Protein 8DTX (pdb70)

CATH classification: 2.60.40.10 (+1 more: 2.60.40.10)

Secondary structure (DSSP, 8-state):
--EEEE---EEE-TT--EEEEEEEESS-GGGS-EEEEEE-TT---EEEEEE-TTSS-EEE-TTTTTTEEEEEETTTTEEEEEE-S--GGG-EEEEEEEEPTTSSEEEE---EEEEE-----BPPEEEEE---GGGEETTEEEEEEEEEEEBSS--EEEEGGGTB-TTEEEPPPEE-TTS-EEEEEEEEEEGGGTTT---EEEEEEGGGTEEEEEE-PPP--/---EEEE-SEEEE-TTS-EEEEEEESSPPGGG-EEEEEE-TTS--EEEEETTTEEPTT--TTEEEEEETTEEEEEESS--GGG-SEEEEEEEEETTEEEEE---EEEEE----BPPEEEEEPPPHHHHHTTEEEEEEEEEEEBSS--EEEEEETTEEP-SSEEEEEPPPPTTT--EEEEEEEEEEHHHHHT--EEEEEEE-TTSSS-EEEEEETT-/---HHHHHHHHHHH-/--EEEE---EEE-TT--EEEEEEEESS-GGGS-EEEEEE-TT---EEEEEE-SSSS-EEE-TTTTTTEEEEEETTTTEEEEEE-S--GGG-EEEEEEEEPTTSSEEEE---EEEEE-----BPPEEEEE---GGGB-SSEEEEEEEEEEEBSS--EEEEGGGTB-TTEEEPPPEE-TTS-EEEEEEEEEEGGGTTT---EEEEEEGGGTEEEEEE------/---HHHHHHHHHHH-/---EEEE-SEEEE-TTS-EEEEEEESS--GGG-EEEEEE-TTS--EEEEETTTEEPTT--TTEEEEEETTEEEEEESS--GGG-SEEEEEEEEETTEEEEE---EEEEE----BPPEEEEEPPPHHHHTTTEEEEEEEEEEEBSS--EEEEEETTEE--SSEEEEEPPPPTTT--EEEEEEEEEEHHHHTT--EEEEEEE-TTSSS-EEEEEETT-

B-factor: mean 26.6, std 9.81, range [10.58, 85.06]

Radius of gyration: 33.24 Å; Cα contacts (8 Å, |Δi|>4): 2288; chains: 6; bounding box: 62×85×95 Å

Sequence (904 aa):
QEQLVQSGAEVKKPGASVKVSCKSSGFTFSYFYLHWVRQAPGQGLEWMGIINPRGDGTRYAQKFQGRVTMTRDASTGTLYMELRSLRSEDTAVYYCARGADHGAFDIWGQGTMVTVSSASTKGPSVFPLAPSSKSTSGGTAALGCLVKDYFPEPVTVSWNSGALTSGVHTFPAVLQSSGLYSLSSVVTVPSSSLGTQTYICNVNHKPSNTKVDKKVEPKSCEIVLTQSPGTLSLSPGERATLSCRASQSVRRNYFAWYQQKRGQAPRLLIYDASTRATGIPDRFSGSGSGTDFTLTISRLEPEDFAVYYCQQYDSSPPMYIFGQGTKLEIKRTVAAPSVFIFPPSDEQLKSGTASVVCLLNNFYPREAKVQWKVDNALQSGNSQESVTEQDSKDSTYSLSSTLTLSKADYEKHKVYACEVTHQGLSSPVTKSFNRGELDSFKEELDKYFKNHQEQLVQSGAEVKKPGASVKVSCKSSGFTFSYFYLHWVRQAPGQGLEWMGIINPRGDGTRYAQKFQGRVTMTRDASTGTLYMELRSLRSEDTAVYYCARGADHGAFDIWGQGTMVTVSSASTKGPSVFPLAPSSKSTSGGTAALGCLVKDYFPEPVTVSWNSGALTSGVHTFPAVLQSSGLYSLSSVVTVPSSSLGTQTYICNVNHKPSNTKVDKKVEPKSCEIVLTQSPGTLSLSPGERATLSCRASQSVRRNYFAWYQQKRGQAPRLLIYDASTRATGIPDRFSGSGSGTDFTLTISRLEPEDFAVYYCQQYDSSPPMYIFGQGTKLEIKRTVAAPSVFIFPPSDEQLKSGTASVVCLLNNFYPREAKVQWKVDNALQSGNSQESVTEQDSKDSTYSLSSTLTLSKADYEKHKVYACEVTHQGLSSPVTKSFNRGELDSFKEELDKYFKNH

Nearest PDB structures (foldseek):
  8dtx-assembly2_B  TM=1.005E+00  e=3.114E-43  Homo sapiens
  8dtt-assembly2_F  TM=9.934E-01  e=3.328E-39  Homo sapiens
  8dtr-assembly2_F  TM=9.707E-01  e=1.562E-38  Homo sapiens
  7bnv-assembly1_L  TM=9.683E-01  e=1.227E-37  Homo sapiens
  3so3-assembly1_B  TM=8.366E-01  e=3.949E-38  Homo sapiens

Solvent-accessible surface area: 40259 Å² total; per-residue (Å²): 185,78,94,8,83,11,34,53,82,24,70,34,99,67,59,35,28,2,69,0,26,0,75,11,55,40,35,94,18,56,96,31,9,0,1,0,0,14,26,28,88,79,111,24,12,62,7,0,0,0,0,13,29,190,26,101,12,50,40,30,12,136,126,0,95,75,47,5,51,4,57,29,42,78,65,3,11,6,0,23,0,50,0,76,55,1,130,66,117,1,20,1,43,1,11,0,0,11,5,13,61,37,2,0,0,45,33,26,0,104,12,2,63,0,5,3,21,93,20,78,81,80,19,11,47,10,24,17,4,16,1,13,96,88,0,41,53,90,44,54,0,0,0,0,0,5,0,15,36,0,4,7,59,86,18,88,26,43,1,34,104,39,92,38,103,92,33,39,20,58,2,63,24,39,98,25,132,78,19,27,22,16,17,5,0,1,0,33,5,81,33,109,30,26,78,128,92,59,10,50,0,29,3,45,0,150,57,33,137,32,170,42,103,54,98,2,99,54,85,125,130,146,17,84,8,75,7,56,50,45,83,31,42,34,33,71,30,77,151,0,72,0,46,2,142,3,76,108,78,7,100,106,41,10,0,0,0,0,4,15,65,166,84,98,27,5,90,7,0,0,46,51,0,69,57,94,14,138,75,17,45,116,52,2,51,10,65,33,75,27,45,61,3,39,0,21,0,41,148,0,64,89,94,2,30,10,25,0,9,0,0,14,0,32,0,65,77,0,36,4,24,22,2,102,8,0,75,4,15,37,108,73,102,83,21,43,9,51,8,4,0,1,33,14,16,105,75,2,21,159,79,36,40,0,2,0,0,0,0,0,7,56,0,6,19,103,116,32,107,23,63,6,57,6,65,129,54,106,44,103,87,39,50,78,83,14,25,14,70,36,40,123,195,54,16,5,13,0,6,5,2,25,0,58,23,53,81,72,62,5,77,138,53,106,55,0,11,0,36,0,48,7,122,32,35,127,72,71,44,76,62,35,18,59,59,82,161,194,87,38,3,44,88,18,5,54,145,33,34,178,97,157,178,82,73,6,77,10,36,52,82,43,72,62,100,64,61,36,49,2,117,0,30,0,109,13,54,56,34,92,15,62,101,31,12,0,1,0,0,16,24,30,88,76,107,26,14,58,8,0,0,0,0,14,26,210,27,115,13,52,45,32,15,136,136,0,90,73,59,6,52,4,67,32,50,80,107,63,9,9,0,52,0,53,0,77,63,2,162,65,123,2,21,0,42,0,10,0,0,12,4,18,64,38,2,0,0,43,33,28,0,102,13,2,60,0,7,4,18,93,18,76,82,81,18,11,46,5,17,30,4,14,0,15,67,83,0,47,46,88,51,50,0,0,0,0,0,5,0,16,35,0,3,8,70,85,20,80,24,37,1,31,87,40,92,32,103,92,33,38,22,57,3,62,24,37,97,26,132,80,20,30,17,16,15,5,0,0,0,27,8,82,30,102,20,32,80,125,87,55,11,6,0,27,4,40,0,149,56,35,66,37,70,34,36,52,62,3,110,51,104,121,96,159,20,90,7,79,5,57,54,48,76,27,40,33,32,70,45,78,153,0,69,0,42,2,140,3,78,111,74,7,97,105,38,12,0,0,0,0,2,18,60,178,84,95,26,5,84,10,0,0,43,53,0,69,54,91,12,136,82,18,44,121,56,0,50,11,66,32,74,29,41,66,2,37,0,17,0,31,156,1,69,83,95,2,30,12,45,0,10,0,0,8,0,35,1,71,62,0,42,4,30,22,2,101,8,0,54,3,11,41,114,80,107,85,20,44,9,49,7,3,1,2,35,13,18,107,79,2,31,145,86,30,40,0,2,0,0,0,0,0,8,55,0,7,18,118,107,30,107,21,54,6,55,5,62,131,55,101,43,104,88,42,50,76,86,12,26,14,77,34,40,123,190,50,15,3,1,0,6,6,2,26,0,57,21,55,72,56,63,5,85,138,71,122,54,0,12,0,36,0,44,6,110,31,35,128,70,73,41,75,59,35,15,48,87,83,164,183,57,46,5,46,77,22,6,55,105,33,29,170,107,149

Foldseek 3Di:
DWAKAKDAAAEAEAQAKDKIKIATDDDQLLQWKKFKWWAAVPGDIGTAWIAHSVFPDIDGDPVQPPFWDWGADNVRRMIMIMGGRDDQRPQTWMKMFTQDPVGDTDYIYPTYGYGYHNDDFDFWDKDKQAWDVVQDDPQKGKIWIKTDFGDDDDKDKDKPVNPDDPQKDWDDWDQDPVRGIITMIMGMDGPVCLVPDWIWMWMADPVVRDIDIDTHHHDHD/DKAKAKPDQEAEEAFFAKDKIKIFIPWFFPQLQKWKWWDAPPGDIDTADGSQFHGDPPHDPLWGKDDGTGMIMIMRHGHDLVRQTKMKMWGFDVVPTDIYIYPIYGYAYDDDFDFWDKDKDWADPVVLVVFKTKIKIKTPFGPDPDKDKWKAFQNHTDDDQKDKDKDQQDPPRRGIMMMIIGMDTSVVVVVTFKIKIWMDDPPDPHIDIDIGTPPD/DDDPVNVVVVVVVVD/DWAKAKDAAEEAEAQAKDKIKIAIDDDQLLQWKKFKWWAAVVGDIGTAKIAHSVFPDIDGDPVQPPFKDWGADNVRSMIMIMGGRDDQRVFTWMKMFTADPVGDTDYIYPTYTYGYHNDDFDFWDKDKQAWEPVQDDPQKGKIKIKTDFGDDDDKDKDKPVNPDDPQKDKDDWDQDPVRGIITMIMGMDGPVCLVPDWIWMWMADPVVRDIDIDTHHHDPD/DKAKAKPDQEAAEAFFAKDKIKIFIPWWAPQLQKWKWWDAPPGDIDTADGSQFHGDPPHDPQWTKDDGIGMIMIMRHGHDPVRQTKMKMWGFDVVPTDIYIYPIYGYAYDDPFDFWDKDKDWADPVVLVVFKTKIKIKTPFGPDPDKDKWKAFLHRTDDDFKDKDKDQQDPPRRGIMMMIIGMDTSVVVVVTFKIKMWMDDPPDPHIDIDIGTPPD/DDDPVNVVVVVVVPD

Structure (mmCIF, N/CA/C/O backbone):
data_8DTX
#
_entry.id   8DTX
#
_cell.length_a   42.086
_cell.length_b   76.916
_cell.length_c   154.379
_cell.angle_alpha   90.000
_cell.angle_beta   93.780
_cell.angle_gamma   90.000
#
_symmetry.space_group_name_H-M   'P 1 21 1'
#
loop_
_entity.id
_entity.type
_entity.pdbx_description
1 polymer 'COV89-22 heavy chain'
2 polymer 'COV89-22 light chain'
3 polymer "Spike protein S2' stem helix peptide"
4 water water
#
loop_
_atom_site.group_PDB
_atom_site.id
_atom_site.type_symbol
_atom_site.label_atom_id
_atom_site.label_alt_id
_atom_site.label_comp_id
_atom_site.label_asym_id
_atom_site.label_entity_id
_atom_site.label_seq_id
_atom_site.pdbx_PDB_ins_code
_atom_site.Cartn_x
_atom_site.Cartn_y
_atom_site.Cartn_z
_atom_site.occupancy
_atom_site.B_iso_or_equiv
_atom_site.auth_seq_id
_atom_site.auth_comp_id
_atom_site.auth_asym_id
_atom_site.auth_atom_id
_atom_site.pdbx_PDB_model_num
ATOM 1 N N . GLN A 1 1 ? -1.004 2.877 -22.902 1.00 42.74 1 GLN H N 1
ATOM 2 C CA . GLN A 1 1 ? -1.817 2.117 -23.838 1.00 42.30 1 GLN H CA 1
ATOM 3 C C . GLN A 1 1 ? -3.243 1.930 -23.302 1.00 30.97 1 GLN H C 1
ATOM 4 O O . GLN A 1 1 ? -4.155 1.630 -24.068 1.00 35.00 1 GLN H O 1
ATOM 10 N N . GLU A 1 2 ? -3.441 2.115 -21.995 1.00 25.75 2 GLU H N 1
ATOM 11 C CA . GLU A 1 2 ? -4.792 2.148 -21.439 1.00 23.17 2 GLU H CA 1
ATOM 12 C C . GLU A 1 2 ? -5.389 3.525 -21.716 1.00 19.57 2 GLU H C 1
ATOM 13 O O . GLU A 1 2 ? -4.882 4.534 -21.217 1.00 23.42 2 GLU H O 1
ATOM 19 N N . GLN A 1 3 ? -6.453 3.572 -22.517 1.00 20.74 3 GLN H N 1
ATOM 20 C CA . GLN A 1 3 ? -6.954 4.829 -23.060 1.00 22.31 3 GLN H CA 1
ATOM 21 C C . GLN A 1 3 ? -8.473 4.850 -23.088 1.00 18.50 3 GLN H C 1
ATOM 22 O O . GLN A 1 3 ? -9.123 3.811 -23.225 1.00 19.82 3 GLN H O 1
ATOM 28 N N . LEU A 1 4 ? -9.018 6.068 -23.035 1.00 16.14 4 LEU H N 1
ATOM 29 C CA . LEU A 1 4 ? -10.410 6.361 -23.337 1.00 17.20 4 LEU H CA 1
ATOM 30 C C . LEU A 1 4 ? -10.430 7.500 -24.348 1.00 14.40 4 LEU H C 1
ATOM 31 O O . LEU A 1 4 ? -9.822 8.548 -24.112 1.00 17.24 4 LEU H O 1
ATOM 36 N N . VAL A 1 5 ? -11.112 7.302 -25.473 1.00 15.78 5 VAL H N 1
ATOM 37 C CA . VAL A 1 5 ? -11.168 8.307 -26.525 1.00 17.60 5 VAL H CA 1
ATOM 38 C C . VAL A 1 5 ? -12.624 8.664 -26.782 1.00 18.79 5 VAL H C 1
ATOM 39 O O . VAL A 1 5 ? -13.438 7.782 -27.083 1.00 18.88 5 VAL H O 1
ATOM 43 N N . GLN A 1 6 ? -12.940 9.955 -26.690 1.00 14.69 6 GLN H N 1
ATOM 44 C CA . GLN A 1 6 ? -14.306 10.453 -26.770 1.00 16.92 6 GLN H CA 1
ATOM 45 C C . GLN A 1 6 ? -14.622 11.034 -28.152 1.00 20.33 6 GLN H C 1
ATOM 46 O O . GLN A 1 6 ? -13.728 11.386 -28.934 1.00 18.58 6 GLN H O 1
ATOM 52 N N . SER A 1 7 ? -15.923 11.150 -28.435 1.00 16.14 7 SER H N 1
ATOM 53 C CA . SER A 1 7 ? -16.389 11.733 -29.688 1.00 19.08 7 SER H CA 1
ATOM 54 C C . SER A 1 7 ? -16.148 13.242 -29.700 1.00 18.75 7 SER H C 1
ATOM 55 O O . SER A 1 7 ? -15.788 13.852 -28.690 1.00 17.48 7 SER H O 1
ATOM 58 N N . GLY A 1 8 ? -16.394 13.853 -30.864 1.00 20.44 8 GLY H N 1
ATOM 59 C CA . GLY A 1 8 ? -16.018 15.232 -31.103 1.00 20.46 8 GLY H CA 1
ATOM 60 C C . GLY A 1 8 ? -16.990 16.256 -30.545 1.00 16.22 8 GLY H C 1
ATOM 61 O O . GLY A 1 8 ? -18.049 15.939 -30.000 1.00 16.31 8 GLY H O 1
ATOM 62 N N . ALA A 1 9 ? -16.618 17.526 -30.723 1.00 16.33 9 ALA H N 1
ATOM 63 C CA . ALA A 1 9 ? -17.355 18.619 -30.104 1.00 15.36 9 ALA H CA 1
ATOM 64 C C . ALA A 1 9 ? -18.782 18.699 -30.643 1.00 19.36 9 ALA H C 1
ATOM 65 O O . ALA A 1 9 ? -19.059 18.369 -31.802 1.00 17.70 9 ALA H O 1
ATOM 67 N N . GLU A 1 10 ? -19.696 19.126 -29.772 1.00 14.97 10 GLU H N 1
ATOM 68 C CA . GLU A 1 10 ? -21.125 19.168 -30.052 1.00 17.41 10 GLU H CA 1
ATOM 69 C C . GLU A 1 10 ? -21.660 20.580 -29.853 1.00 17.82 10 GLU H C 1
ATOM 70 O O . GLU A 1 10 ? -21.258 21.283 -28.920 1.00 17.67 10 GLU H O 1
ATOM 76 N N . VAL A 1 11 ? -22.571 20.996 -30.728 1.00 16.12 11 VAL H N 1
ATOM 77 C CA . VAL A 1 11 ? -23.281 22.261 -30.572 1.00 15.49 11 VAL H CA 1
ATOM 78 C C . VAL A 1 11 ? -24.768 21.977 -30.698 1.00 17.20 11 VAL H C 1
ATOM 79 O O . VAL A 1 11 ? -25.213 21.419 -31.710 1.00 20.51 11 VAL H O 1
ATOM 83 N N . LYS A 1 12 ? -25.533 22.360 -29.677 1.00 17.13 12 LYS H N 1
ATOM 84 C CA . LYS A 1 12 ? -26.935 21.987 -29.566 1.00 21.55 12 LYS H CA 1
ATOM 85 C C . LYS A 1 12 ? -27.796 23.190 -29.224 1.00 18.73 12 LYS H C 1
ATOM 86 O O . LYS A 1 12 ? -27.337 24.150 -28.604 1.00 21.35 12 LYS H O 1
ATOM 92 N N . LYS A 1 13 ? -29.090 23.123 -29.652 1.00 24.19 13 LYS H N 1
ATOM 93 C CA . LYS A 1 13 ? -30.051 24.137 -29.253 1.00 25.12 13 LYS H CA 1
ATOM 94 C C . LYS A 1 13 ? -30.692 23.759 -27.919 1.00 23.29 13 LYS H C 1
ATOM 95 O O . LYS A 1 13 ? -30.751 22.575 -27.566 1.00 21.47 13 LYS H O 1
ATOM 101 N N . PRO A 1 14 ? -31.160 24.738 -27.144 1.00 23.44 14 PRO H N 1
ATOM 102 C CA . PRO A 1 14 ? -31.869 24.413 -25.903 1.00 20.19 14 PRO H CA 1
ATOM 103 C C . PRO A 1 14 ? -33.075 23.532 -26.183 1.00 26.64 14 PRO H C 1
ATOM 104 O O . PRO A 1 14 ? -33.785 23.712 -27.177 1.00 24.87 14 PRO H O 1
ATOM 108 N N . GLY A 1 15 ? -33.285 22.552 -25.307 1.00 22.77 15 GLY H N 1
ATOM 109 C CA . GLY A 1 15 ? -34.334 21.571 -25.475 1.00 22.35 15 GLY H CA 1
ATOM 110 C C . GLY A 1 15 ? -33.926 20.324 -26.223 1.00 27.83 15 GLY H C 1
ATOM 111 O O . GLY A 1 15 ? -34.649 19.321 -26.162 1.00 23.84 15 GLY H O 1
ATOM 112 N N . ALA A 1 16 ? -32.793 20.346 -26.921 1.00 23.69 16 ALA H N 1
ATOM 113 C CA . ALA A 1 16 ? -32.315 19.177 -27.639 1.00 21.22 16 ALA H CA 1
ATOM 114 C C . ALA A 1 16 ? -31.675 18.185 -26.667 1.00 23.33 16 ALA H C 1
ATOM 115 O O . ALA A 1 16 ? -31.643 18.391 -25.452 1.00 23.55 16 ALA H O 1
ATOM 117 N N . SER A 1 17 ? -31.167 17.088 -27.215 1.00 22.50 17 SER H N 1
ATOM 118 C CA . SER A 1 17 ? -30.430 16.090 -26.457 1.00 23.00 17 SER H CA 1
ATOM 119 C C . SER A 1 17 ? -29.112 15.831 -27.169 1.00 19.61 17 SER H C 1
ATOM 120 O O . SER A 1 17 ? -28.962 16.124 -28.358 1.00 20.36 17 SER H O 1
ATOM 123 N N . VAL A 1 18 ? -28.136 15.313 -26.429 1.00 20.32 18 VAL H N 1
ATOM 124 C CA . VAL A 1 18 ? -26.828 15.006 -26.999 1.00 17.04 18 VAL H CA 1
ATOM 125 C C . VAL A 1 18 ? -26.366 13.662 -26.455 1.00 22.31 18 VAL H C 1
ATOM 126 O O . VAL A 1 18 ? -26.545 13.371 -25.270 1.00 20.73 18 VAL H O 1
ATOM 130 N N . LYS A 1 19 ? -25.782 12.834 -27.324 1.00 18.93 19 LYS H N 1
ATOM 131 C CA . LYS A 1 19 ? -25.250 11.532 -26.927 1.00 19.21 19 LYS H CA 1
ATOM 132 C C . LYS A 1 19 ? -23.765 11.482 -27.280 1.00 24.79 19 LYS H C 1
ATOM 133 O O . LYS A 1 19 ? -23.407 11.395 -28.459 1.00 20.69 19 LYS H O 1
ATOM 139 N N . VAL A 1 20 ? -22.912 11.525 -26.253 1.00 18.27 20 VAL H N 1
ATOM 140 C CA . VAL A 1 20 ? -21.458 11.507 -26.390 1.00 17.92 20 VAL H CA 1
ATOM 141 C C . VAL A 1 20 ? -20.982 10.073 -26.184 1.00 16.24 20 VAL H C 1
ATOM 142 O O . VAL A 1 20 ? -21.565 9.315 -25.398 1.00 19.64 20 VAL H O 1
ATOM 146 N N . SER A 1 21 ? -19.919 9.682 -26.889 1.00 17.41 21 SER H N 1
ATOM 147 C CA . SER A 1 21 ? -19.390 8.330 -26.772 1.00 14.19 21 SER H CA 1
ATOM 148 C C . SER A 1 21 ? -17.945 8.348 -26.289 1.00 16.61 21 SER H C 1
ATOM 149 O O . SER A 1 21 ? -17.241 9.359 -26.383 1.00 15.55 21 SER H O 1
ATOM 152 N N . CYS A 1 22 ? -17.508 7.190 -25.793 1.00 16.50 22 CYS H N 1
ATOM 153 C CA . CYS A 1 22 ? -16.210 7.038 -25.135 1.00 15.95 22 CYS H CA 1
ATOM 154 C C . CYS A 1 22 ? -15.761 5.601 -25.362 1.00 18.43 22 CYS H C 1
ATOM 155 O O . CYS A 1 22 ? -16.343 4.678 -24.790 1.00 18.48 22 CYS H O 1
ATOM 158 N N . LYS A 1 23 ? -14.747 5.403 -26.200 1.00 19.63 23 LYS H N 1
ATOM 159 C CA . LYS A 1 23 ? -14.301 4.064 -26.570 1.00 18.86 23 LYS H CA 1
ATOM 160 C C . LYS A 1 23 ? -12.949 3.765 -25.941 1.00 15.47 23 LYS H C 1
ATOM 161 O O . LYS A 1 23 ? -12.016 4.571 -26.037 1.00 18.07 23 LYS H O 1
ATOM 167 N N . SER A 1 24 ? -12.847 2.599 -25.314 1.00 18.40 24 SER H N 1
ATOM 168 C CA . SER A 1 24 ? -11.659 2.160 -24.604 1.00 22.87 24 SER H CA 1
ATOM 169 C C . SER A 1 24 ? -10.680 1.458 -25.536 1.00 22.42 24 SER H C 1
ATOM 170 O O . SER A 1 24 ? -11.046 0.921 -26.584 1.00 22.89 24 SER H O 1
ATOM 173 N N . SER A 1 25 ? -9.421 1.447 -25.115 1.00 23.22 25 SER H N 1
ATOM 174 C CA . SER A 1 25 ? -8.419 0.593 -25.724 1.00 23.60 25 SER H CA 1
ATOM 175 C C . SER A 1 25 ? -7.374 0.263 -24.668 1.00 23.19 25 SER H C 1
ATOM 176 O O . SER A 1 25 ? -7.121 1.053 -23.750 1.00 23.20 25 SER H O 1
ATOM 179 N N . GLY A 1 26 ? -6.792 -0.926 -24.785 1.00 25.59 26 GLY H N 1
ATOM 180 C CA . GLY A 1 26 ? -5.702 -1.313 -23.915 1.00 26.78 26 GLY H CA 1
ATOM 181 C C . GLY A 1 26 ? -6.087 -1.900 -22.576 1.00 22.76 26 GLY H C 1
ATOM 182 O O . GLY A 1 26 ? -5.202 -2.100 -21.736 1.00 26.79 26 GLY H O 1
ATOM 183 N N . PHE A 1 27 ? -7.365 -2.180 -22.338 1.00 23.78 27 PHE H N 1
ATOM 184 C CA . PHE A 1 27 ? -7.761 -2.873 -21.118 1.00 24.69 27 PHE H CA 1
ATOM 185 C C . PHE A 1 27 ? -9.075 -3.594 -21.370 1.00 23.25 27 PHE H C 1
ATOM 186 O O . PHE A 1 27 ? -9.720 -3.412 -22.405 1.00 24.16 27 PHE H O 1
ATOM 194 N N . THR A 1 28 ? -9.454 -4.440 -20.415 1.00 24.82 28 THR H N 1
ATOM 195 C CA . THR A 1 28 ? -10.680 -5.223 -20.518 1.00 25.41 28 THR H CA 1
ATOM 196 C C . THR A 1 28 ? -11.855 -4.323 -20.152 1.00 23.23 28 THR H C 1
ATOM 197 O O . THR A 1 28 ? -12.142 -4.102 -18.972 1.00 23.18 28 THR H O 1
ATOM 201 N N . PHE A 1 29 ? -12.547 -3.828 -21.180 1.00 24.94 29 PHE H N 1
ATOM 202 C CA . PHE A 1 29 ? -13.620 -2.850 -20.999 1.00 23.85 29 PHE H CA 1
ATOM 203 C C . PHE A 1 29 ? -14.665 -3.328 -19.998 1.00 29.38 29 PHE H C 1
ATOM 204 O O . PHE A 1 29 ? -15.094 -2.566 -19.123 1.00 25.07 29 PHE H O 1
ATOM 212 N N . SER A 1 30 ? -15.068 -4.593 -20.092 1.00 24.69 30 SER H N 1
ATOM 213 C CA . SER A 1 30 ? -16.211 -5.082 -19.331 1.00 28.94 30 SER H CA 1
ATOM 214 C C . SER A 1 30 ? -15.894 -5.366 -17.868 1.00 25.66 30 SER H C 1
ATOM 215 O O . SER A 1 30 ? -16.806 -5.727 -17.115 1.00 23.69 30 SER H O 1
ATOM 218 N N . TYR A 1 31 ? -14.640 -5.208 -17.444 1.00 22.92 31 TYR H N 1
ATOM 219 C CA . TYR A 1 31 ? -14.297 -5.442 -16.048 1.00 20.73 31 TYR H CA 1
ATOM 220 C C . TYR A 1 31 ? -14.652 -4.259 -15.151 1.00 26.41 31 TYR H C 1
ATOM 221 O O . TYR A 1 31 ? -14.894 -4.453 -13.954 1.00 22.79 31 TYR H O 1
ATOM 230 N N . PHE A 1 32 ? -14.710 -3.045 -15.701 1.00 19.82 32 PHE H N 1
ATOM 231 C CA . PHE A 1 32 ? -14.608 -1.814 -14.923 1.00 21.64 32 PHE H CA 1
ATOM 232 C C . PHE A 1 32 ? -15.928 -1.062 -14.822 1.00 19.04 32 PHE H C 1
ATOM 233 O O . PHE A 1 32 ? -16.695 -0.993 -15.787 1.00 16.64 32 PHE H O 1
ATOM 241 N N . TYR A 1 33 ? -16.157 -0.467 -13.655 1.00 14.73 33 TYR H N 1
ATOM 242 C CA . TYR A 1 33 ? -17.148 0.591 -13.532 1.00 14.54 33 TYR H CA 1
ATOM 243 C C . TYR A 1 33 ? -16.647 1.820 -14.284 1.00 14.67 33 TYR H C 1
ATOM 244 O O . TYR A 1 33 ? -15.448 2.113 -14.287 1.00 16.31 33 TYR H O 1
ATOM 253 N N . LEU A 1 34 ? -17.566 2.543 -14.919 1.00 17.16 34 LEU H N 1
ATOM 254 C CA . LEU A 1 34 ? -17.215 3.724 -15.696 1.00 15.05 34 LEU H CA 1
ATOM 255 C C . LEU A 1 34 ? -18.071 4.900 -15.239 1.00 15.61 34 LEU H C 1
ATOM 256 O O . LEU A 1 34 ? -19.155 4.720 -14.674 1.00 15.03 34 LEU H O 1
ATOM 261 N N . HIS A 1 35 ? -17.564 6.113 -15.483 1.00 12.71 35 HIS H N 1
ATOM 262 C CA . HIS A 1 35 ? -18.160 7.350 -14.979 1.00 14.68 35 HIS H CA 1
ATOM 263 C C . HIS A 1 35 ? -18.182 8.420 -16.059 1.00 16.26 35 HIS H C 1
ATOM 264 O O . HIS A 1 35 ? -17.403 8.390 -17.016 1.00 15.24 35 HIS H O 1
ATOM 271 N N . TRP A 1 36 ? -19.064 9.397 -15.867 1.00 11.31 36 TRP H N 1
ATOM 272 C CA . TRP A 1 36 ? -18.991 10.675 -16.561 1.00 14.54 36 TRP H CA 1
ATOM 273 C C . TRP A 1 36 ? -18.871 11.796 -15.542 1.00 13.92 36 TRP H C 1
ATOM 274 O O . TRP A 1 36 ? -19.490 11.747 -14.472 1.00 13.66 36 TRP H O 1
ATOM 285 N N . VAL A 1 37 ? -18.038 12.777 -15.875 1.00 12.69 37 VAL H N 1
ATOM 286 C CA . VAL A 1 37 ? -17.767 13.964 -15.075 1.00 14.71 37 VAL H CA 1
ATOM 287 C C . VAL A 1 37 ? -17.847 15.160 -16.014 1.00 15.61 37 VAL H C 1
ATOM 288 O O . VAL A 1 37 ? -17.451 15.059 -17.177 1.00 16.48 37 VAL H O 1
ATOM 292 N N . ARG A 1 38 ? -18.359 16.292 -15.538 1.00 17.23 38 ARG H N 1
ATOM 293 C CA . ARG A 1 38 ? -18.371 17.459 -16.404 1.00 17.63 38 ARG H CA 1
ATOM 294 C C . ARG A 1 38 ? -17.750 18.659 -15.705 1.00 15.36 38 ARG H C 1
ATOM 295 O O . ARG A 1 38 ? -17.598 18.699 -14.477 1.00 15.52 38 ARG H O 1
ATOM 303 N N . GLN A 1 39 ? -17.402 19.649 -16.518 1.00 14.09 39 GLN H N 1
ATOM 304 C CA . GLN A 1 39 ? -16.714 20.841 -16.037 1.00 16.19 39 GLN H CA 1
ATOM 305 C C . GLN A 1 39 ? -17.188 22.024 -16.873 1.00 18.47 39 GLN H C 1
ATOM 306 O O . GLN A 1 39 ? -16.824 22.152 -18.047 1.00 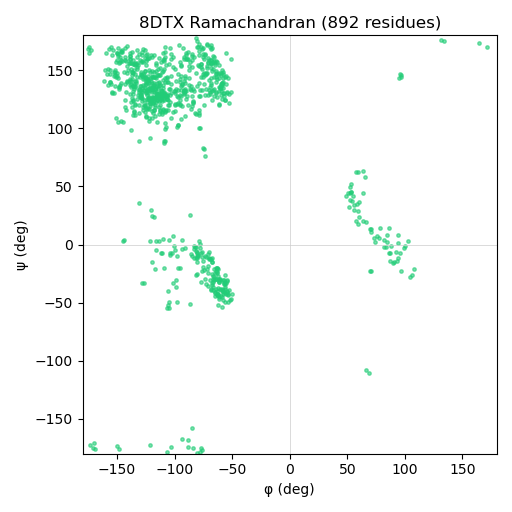16.43 39 GLN H O 1
ATOM 312 N N . ALA A 1 40 ? -18.021 22.865 -16.274 1.00 17.55 40 ALA H N 1
ATOM 313 C CA . ALA A 1 40 ? -18.511 24.056 -16.940 1.00 18.88 40 ALA H CA 1
ATOM 314 C C . ALA A 1 40 ? -17.363 25.046 -17.131 1.00 20.73 40 ALA H C 1
ATOM 315 O O . ALA A 1 40 ? -16.339 24.959 -16.449 1.00 20.13 40 ALA H O 1
ATOM 317 N N . PRO A 1 41 ? -17.496 25.989 -18.080 1.00 24.88 41 PRO H N 1
ATOM 318 C CA . PRO A 1 41 ? -16.384 26.916 -18.353 1.00 29.52 41 PRO H CA 1
ATOM 319 C C . PRO A 1 41 ? -15.869 27.633 -17.112 1.00 26.44 41 PRO H C 1
ATOM 320 O O . PRO A 1 41 ? -16.623 28.316 -16.411 1.00 25.49 41 PRO H O 1
ATOM 324 N N . GLY A 1 42 ? -14.578 27.465 -16.830 1.00 22.95 42 GLY H N 1
ATOM 325 C CA . GLY A 1 42 ? -13.942 28.117 -15.698 1.00 28.81 42 GLY H CA 1
ATOM 326 C C . GLY A 1 42 ? -14.286 27.556 -14.336 1.00 30.35 42 GLY H C 1
ATOM 327 O O . GLY A 1 42 ? -13.812 28.098 -13.328 1.00 29.72 42 GLY H O 1
ATOM 328 N N . GLN A 1 43 ? -15.091 26.496 -14.265 1.00 20.16 43 GLN H N 1
ATOM 329 C CA . GLN A 1 43 ? -15.577 25.924 -13.022 1.00 20.75 43 GLN H CA 1
ATOM 330 C C . GLN A 1 43 ? -14.806 24.645 -12.682 1.00 21.73 43 GLN H C 1
ATOM 331 O O . GLN A 1 43 ? -13.848 24.260 -13.359 1.00 21.40 43 GLN H O 1
ATOM 337 N N . GLY A 1 44 ? -15.245 23.964 -11.625 1.00 21.32 44 GLY H N 1
ATOM 338 C CA . GLY A 1 44 ? -14.607 22.751 -11.166 1.00 16.72 44 GLY H CA 1
ATOM 339 C C . GLY A 1 44 ? -15.248 21.507 -11.748 1.00 19.50 44 GLY H C 1
ATOM 340 O O . GLY A 1 44 ? -16.049 21.556 -12.683 1.00 19.80 44 GLY H O 1
ATOM 341 N N . LEU A 1 45 ? -14.886 20.367 -11.161 1.00 16.96 45 LEU H N 1
ATOM 342 C CA . LEU A 1 45 ? -15.339 19.070 -11.637 1.00 14.92 45 LEU H CA 1
ATOM 343 C C . LEU A 1 45 ? -16.618 18.644 -10.930 1.00 16.16 45 LEU H C 1
ATOM 344 O O . LEU A 1 45 ? -16.761 18.826 -9.716 1.00 19.61 45 LEU H O 1
ATOM 349 N N . GLU A 1 46 ? -17.534 18.036 -11.687 1.00 15.63 46 GLU H N 1
ATOM 350 C CA . GLU A 1 46 ? -18.821 17.603 -11.144 1.00 15.33 46 GLU H CA 1
ATOM 351 C C . GLU A 1 46 ? -19.134 16.194 -11.638 1.00 13.01 46 GLU H C 1
ATOM 352 O O . GLU A 1 46 ? -19.305 15.981 -12.838 1.00 15.99 46 GLU H O 1
ATOM 358 N N . TRP A 1 47 ? -19.191 15.233 -10.718 1.00 14.29 47 TRP H N 1
ATOM 359 C CA . TRP A 1 47 ? -19.518 13.859 -11.079 1.00 14.01 47 TRP H CA 1
ATOM 360 C C . TRP A 1 47 ? -20.963 13.762 -11.558 1.00 18.21 47 TRP H C 1
ATOM 361 O O . TRP A 1 47 ? -21.877 14.294 -10.914 1.00 18.09 47 TRP H O 1
ATOM 372 N N . MET A 1 48 ? -21.174 13.071 -12.682 1.00 15.34 48 MET H N 1
ATOM 373 C CA . MET A 1 48 ? -22.516 12.890 -13.220 1.00 15.12 48 MET H CA 1
ATOM 374 C C . MET A 1 48 ? -23.138 11.541 -12.876 1.00 16.42 48 MET H C 1
ATOM 375 O O . MET A 1 48 ? -24.356 11.458 -12.652 1.00 16.18 48 MET H O 1
ATOM 380 N N . GLY A 1 49 ? -22.357 10.473 -12.834 1.00 16.45 49 GLY H N 1
ATOM 381 C CA . GLY A 1 49 ? -22.930 9.176 -12.540 1.00 13.54 49 GLY H CA 1
ATOM 382 C C . GLY A 1 49 ? -21.991 8.055 -12.908 1.00 13.94 49 GLY H C 1
ATOM 383 O O . GLY A 1 49 ? -20.956 8.252 -13.542 1.00 13.91 49 GLY H O 1
ATOM 384 N N . ILE A 1 50 ? -22.406 6.852 -12.529 1.00 15.28 50 ILE H N 1
ATOM 385 C CA . ILE A 1 50 ? -21.615 5.636 -12.652 1.00 11.68 50 ILE H CA 1
ATOM 386 C C . ILE A 1 50 ? -22.471 4.583 -13.339 1.00 15.06 50 ILE H C 1
ATOM 387 O O . ILE A 1 50 ? -23.694 4.552 -13.169 1.00 15.48 50 ILE H O 1
ATOM 392 N N . ILE A 1 51 ? -21.828 3.724 -14.129 1.00 15.01 51 ILE H N 1
ATOM 393 C CA . ILE A 1 51 ? -22.481 2.558 -14.720 1.00 12.19 51 ILE H CA 1
ATOM 394 C C . ILE A 1 51 ? -21.653 1.319 -14.390 1.00 17.36 51 ILE H C 1
ATOM 395 O O . ILE A 1 51 ? -20.415 1.352 -14.440 1.00 17.98 51 ILE H O 1
ATOM 400 N N . ASN A 1 52 ? -22.333 0.235 -14.018 1.00 17.53 52 ASN H N 1
ATOM 401 C CA . ASN A 1 52 ? -21.642 -0.959 -13.543 1.00 16.30 52 ASN H CA 1
ATOM 402 C C . ASN A 1 52 ? -21.087 -1.760 -14.720 1.00 17.97 52 ASN H C 1
ATOM 403 O O . ASN A 1 52 ? -21.408 -1.486 -15.877 1.00 19.73 52 ASN H O 1
ATOM 408 N N . PRO A 1 53 ? -20.194 -2.727 -14.457 1.00 18.05 53 PRO H N 1
ATOM 409 C CA . PRO A 1 53 ? -19.544 -3.439 -15.574 1.00 19.52 53 PRO H CA 1
ATOM 410 C C . PRO A 1 53 ? -20.504 -4.103 -16.549 1.00 22.79 53 PRO H C 1
ATOM 411 O O . PRO A 1 53 ? -20.282 -4.028 -17.765 1.00 22.17 53 PRO H O 1
ATOM 415 N N . ARG A 1 54 ? -21.571 -4.742 -16.060 1.00 23.15 54 ARG H N 1
ATOM 416 C CA . ARG A 1 54 ? -22.524 -5.383 -16.964 1.00 27.06 54 ARG H CA 1
ATOM 417 C C . ARG A 1 54 ? -23.280 -4.351 -17.793 1.00 28.19 54 ARG H C 1
ATOM 418 O O . ARG A 1 54 ? -23.591 -4.592 -18.965 1.00 28.72 54 ARG H O 1
ATOM 426 N N . GLY A 1 55 ? -23.569 -3.190 -17.209 1.00 22.33 55 GLY H N 1
ATOM 427 C CA . GLY A 1 55 ? -24.343 -2.163 -17.873 1.00 21.49 55 GLY H CA 1
ATOM 428 C C . GLY A 1 55 ? -25.798 -2.096 -17.467 1.00 30.57 55 GLY H C 1
ATOM 429 O O . GLY A 1 55 ? -26.523 -1.230 -17.980 1.00 26.50 55 GLY H O 1
ATOM 430 N N . ASP A 1 56 ? -26.252 -2.975 -16.570 1.00 22.76 56 ASP H N 1
ATOM 431 C CA . ASP A 1 56 ? -27.650 -2.996 -16.158 1.00 23.95 56 ASP H CA 1
ATOM 432 C C . ASP A 1 56 ? -27.914 -2.176 -14.903 1.00 30.22 56 ASP H C 1
ATOM 433 O O . ASP A 1 56 ? -29.074 -2.049 -14.499 1.00 24.87 56 ASP H O 1
ATOM 438 N N . GLY A 1 57 ? -26.875 -1.614 -14.285 1.00 22.24 57 GLY H N 1
ATOM 439 C CA . GLY A 1 57 ? -27.043 -0.795 -13.103 1.00 23.38 57 GLY H CA 1
ATOM 440 C C . GLY A 1 57 ? -26.355 0.543 -13.251 1.00 21.15 57 GLY H C 1
ATOM 441 O O . GLY A 1 57 ? -25.198 0.601 -13.675 1.00 19.19 57 GLY H O 1
ATOM 442 N N . THR A 1 58 ? -27.066 1.625 -12.944 1.00 17.28 58 THR H N 1
ATOM 443 C CA . THR A 1 58 ? -26.511 2.970 -12.967 1.00 16.94 58 THR H CA 1
ATOM 444 C C . THR A 1 58 ? -26.943 3.707 -11.709 1.00 21.44 58 THR H C 1
ATOM 445 O O . THR A 1 58 ? -27.969 3.391 -11.101 1.00 21.61 58 THR H O 1
ATOM 449 N N . ARG A 1 59 ? -26.160 4.711 -11.326 1.00 16.84 59 ARG H N 1
ATOM 450 C CA . ARG A 1 59 ? -26.608 5.669 -10.324 1.00 17.45 59 ARG H CA 1
ATOM 451 C C . ARG A 1 59 ? -26.097 7.041 -10.728 1.00 20.88 59 ARG H C 1
ATOM 452 O O . ARG A 1 59 ? -24.916 7.189 -11.054 1.00 19.74 59 ARG H O 1
ATOM 460 N N . TYR A 1 60 ? -26.984 8.032 -10.728 1.00 15.49 60 TYR H N 1
ATOM 461 C CA . TYR A 1 60 ? -26.656 9.375 -11.180 1.00 19.52 60 TYR H CA 1
ATOM 462 C C . TYR A 1 60 ? -26.684 10.355 -10.019 1.00 17.25 60 TYR H C 1
ATOM 463 O O . TYR A 1 60 ? -27.419 10.172 -9.041 1.00 18.84 60 TYR H O 1
ATOM 472 N N . ALA A 1 61 ? -25.879 11.409 -10.149 1.00 16.07 61 ALA H N 1
ATOM 473 C CA . ALA A 1 61 ? -25.963 12.543 -9.247 1.00 21.61 61 ALA H CA 1
ATOM 474 C C . ALA A 1 61 ? -27.392 13.068 -9.214 1.00 22.51 61 ALA H C 1
ATOM 475 O O . ALA A 1 61 ? -28.094 13.067 -10.230 1.00 17.18 61 ALA H O 1
ATOM 477 N N . GLN A 1 62 ? -27.827 13.510 -8.031 1.00 20.13 62 GLN H N 1
ATOM 478 C CA . GLN A 1 62 ? -29.221 13.917 -7.880 1.00 21.47 62 GLN H CA 1
ATOM 479 C C . GLN A 1 62 ? -29.608 15.001 -8.877 1.00 22.46 62 GLN H C 1
ATOM 480 O O . GLN A 1 62 ? -30.756 15.041 -9.339 1.00 20.31 62 GLN H O 1
ATOM 486 N N . LYS A 1 63 ? -28.666 15.882 -9.215 1.00 17.27 63 LYS H N 1
ATOM 487 C CA . LYS A 1 63 ? -28.924 16.986 -10.132 1.00 18.57 63 LYS H CA 1
ATOM 488 C C . LYS A 1 63 ? -29.323 16.510 -11.529 1.00 23.92 63 LYS H C 1
ATOM 489 O O . LYS A 1 63 ? -30.096 17.190 -12.216 1.00 23.66 63 LYS H O 1
ATOM 495 N N . PHE A 1 64 ? -28.827 15.351 -11.962 1.00 19.18 64 PHE H N 1
ATOM 496 C CA . PHE A 1 64 ? -29.023 14.879 -13.328 1.00 17.87 64 PHE H CA 1
ATOM 497 C C . PHE A 1 64 ? -30.061 13.773 -13.450 1.00 16.29 64 PHE H C 1
ATOM 498 O O . PHE A 1 64 ? -30.425 13.416 -14.577 1.00 20.68 64 PHE H O 1
ATOM 506 N N . GLN A 1 65 ? -30.542 13.216 -12.341 1.00 17.11 65 GLN H N 1
ATOM 507 C CA . GLN A 1 65 ? -31.519 12.140 -12.435 1.00 20.61 65 GLN H CA 1
ATOM 508 C C . GLN A 1 65 ? -32.763 12.628 -13.166 1.00 18.43 65 GLN H C 1
ATOM 509 O O . GLN A 1 65 ? -33.220 13.756 -12.961 1.00 21.07 65 GLN H O 1
ATOM 515 N N . GLY A 1 66 ? -33.294 11.776 -14.043 1.00 19.20 66 GLY H N 1
ATOM 516 C CA . GLY A 1 66 ? -34.414 12.124 -14.889 1.00 23.16 66 GLY H CA 1
ATOM 517 C C . GLY A 1 66 ? -34.036 12.745 -16.218 1.00 27.68 66 GLY H C 1
ATOM 518 O O . GLY A 1 66 ? -34.872 12.787 -17.128 1.00 27.85 66 GLY H O 1
ATOM 519 N N . ARG A 1 67 ? -32.795 13.216 -16.359 1.00 19.53 67 ARG H N 1
ATOM 520 C CA . ARG A 1 67 ? -32.334 13.881 -17.567 1.00 20.46 67 ARG H CA 1
ATOM 521 C C . ARG A 1 67 ? -31.161 13.190 -18.252 1.00 22.93 67 ARG H C 1
ATOM 522 O O . ARG A 1 67 ? -30.885 13.497 -19.419 1.00 21.88 67 ARG H O 1
ATOM 530 N N . VAL A 1 68 ? -30.476 12.263 -17.581 1.00 20.11 68 VAL H N 1
ATOM 531 C CA . VAL A 1 68 ? -29.281 11.625 -18.115 1.00 19.18 68 VAL H CA 1
ATOM 532 C C . VAL A 1 68 ? -29.531 10.127 -18.222 1.00 17.21 68 VAL H C 1
ATOM 533 O O . VAL A 1 68 ? -30.249 9.542 -17.401 1.00 19.59 68 VAL H O 1
ATOM 537 N N . THR A 1 69 ? -28.960 9.516 -19.258 1.00 16.53 69 THR H N 1
ATOM 538 C CA . THR A 1 69 ? -28.961 8.068 -19.432 1.00 15.32 69 THR H CA 1
ATOM 539 C C . THR A 1 69 ? -27.567 7.634 -19.857 1.00 17.88 69 THR H C 1
ATOM 540 O O . THR A 1 69 ? -27.032 8.108 -20.866 1.00 17.81 69 THR H O 1
ATOM 544 N N . MET A 1 70 ? -26.997 6.725 -19.083 1.00 15.94 70 MET H N 1
ATOM 545 C CA . MET A 1 70 ? -25.672 6.178 -19.294 1.00 17.10 70 MET H CA 1
ATOM 546 C C . MET A 1 70 ? -25.835 4.738 -19.758 1.00 19.85 70 MET H C 1
ATOM 547 O O . MET A 1 70 ? -26.612 3.989 -19.165 1.00 18.32 70 MET H O 1
ATOM 552 N N . THR A 1 71 ? -25.175 4.374 -20.857 1.00 16.46 71 THR H N 1
ATOM 553 C CA . THR A 1 71 ? -25.222 3.011 -21.369 1.00 18.49 71 THR H CA 1
ATOM 554 C C . THR A 1 71 ? -23.826 2.610 -21.821 1.00 17.14 71 THR H C 1
ATOM 555 O O . THR A 1 71 ? -22.954 3.452 -22.019 1.00 17.09 71 THR H O 1
ATOM 559 N N . ARG A 1 72 ? -23.616 1.309 -21.971 1.00 14.83 72 ARG H N 1
ATOM 560 C CA . ARG A 1 72 ? -22.357 0.791 -22.482 1.00 17.40 72 ARG H CA 1
ATOM 561 C C . ARG A 1 72 ? -22.664 -0.371 -23.410 1.00 19.97 72 ARG H C 1
ATOM 562 O O . ARG A 1 72 ? -23.658 -1.083 -23.231 1.00 20.17 72 ARG H O 1
ATOM 570 N N . ASP A 1 73 ? -21.795 -0.565 -24.396 1.00 19.02 73 ASP H N 1
ATOM 571 C CA . ASP A 1 73 ? -21.989 -1.585 -25.424 1.00 22.99 73 ASP H CA 1
ATOM 572 C C . ASP A 1 73 ? -20.772 -2.496 -25.385 1.00 22.40 73 ASP H C 1
ATOM 573 O O . ASP A 1 73 ? -19.682 -2.102 -25.811 1.00 22.09 73 ASP H O 1
ATOM 578 N N . ALA A 1 74 ? -20.953 -3.711 -24.861 1.00 23.80 74 ALA H N 1
ATOM 579 C CA . ALA A 1 74 ? -19.823 -4.624 -24.762 1.00 23.69 74 ALA H CA 1
ATOM 580 C C . ALA A 1 74 ? -19.322 -5.053 -26.135 1.00 22.64 74 ALA H C 1
ATOM 581 O O . ALA A 1 74 ? -18.136 -5.364 -26.286 1.00 26.23 74 ALA H O 1
ATOM 583 N N . SER A 1 75 ? -20.189 -5.059 -27.151 1.00 25.74 75 SER H N 1
ATOM 584 C CA . SER A 1 75 ? -19.730 -5.515 -28.461 1.00 27.98 75 SER H CA 1
ATOM 585 C C . SER A 1 75 ? -18.811 -4.493 -29.125 1.00 32.38 75 SER H C 1
ATOM 586 O O . SER A 1 75 ? -17.875 -4.881 -29.834 1.00 30.90 75 SER H O 1
ATOM 589 N N . THR A 1 76 ? -19.046 -3.195 -28.912 1.00 26.72 76 THR H N 1
ATOM 590 C CA . THR A 1 76 ? -18.168 -2.166 -29.459 1.00 25.99 76 THR H CA 1
ATOM 591 C C . THR A 1 76 ? -17.187 -1.601 -28.438 1.00 28.12 76 THR H C 1
ATOM 592 O O . THR A 1 76 ? -16.369 -0.750 -28.798 1.00 27.69 76 THR H O 1
ATOM 596 N N . GLY A 1 77 ? -17.237 -2.048 -27.186 1.00 23.66 77 GLY H N 1
ATOM 597 C CA . GLY A 1 77 ? -16.329 -1.517 -26.181 1.00 21.19 77 GLY H CA 1
ATOM 598 C C . GLY A 1 77 ? -16.489 -0.025 -25.976 1.00 19.08 77 GLY H C 1
ATOM 599 O O . GLY A 1 77 ? -15.498 0.680 -25.747 1.00 21.81 77 GLY H O 1
ATOM 600 N N . THR A 1 78 ? -17.721 0.472 -26.053 1.00 19.30 78 THR H N 1
ATOM 601 C CA . THR A 1 78 ? -18.003 1.901 -26.066 1.00 19.85 78 THR H CA 1
ATOM 602 C C . THR A 1 78 ? -18.983 2.252 -24.955 1.00 18.80 78 THR H C 1
ATOM 603 O O . THR A 1 78 ? -19.953 1.527 -24.718 1.00 21.60 78 THR H O 1
ATOM 607 N N . LEU A 1 79 ? -18.708 3.365 -24.277 1.00 18.94 79 LEU H N 1
ATOM 608 C CA . LEU A 1 79 ? -19.553 3.915 -23.227 1.00 18.10 79 LEU H CA 1
ATOM 609 C C . LEU A 1 79 ? -20.257 5.163 -23.752 1.00 19.17 79 LEU H C 1
ATOM 610 O O . LEU A 1 79 ? -19.673 5.934 -24.525 1.00 18.41 79 LEU H O 1
ATOM 615 N N . TYR A 1 80 ? -21.504 5.371 -23.322 1.00 15.28 80 TYR H N 1
ATOM 616 C CA . TYR A 1 80 ? -22.306 6.491 -23.800 1.00 15.40 80 TYR H CA 1
ATOM 617 C C . TYR A 1 80 ? -22.890 7.279 -22.636 1.00 16.59 80 TYR H C 1
ATOM 618 O O . TYR A 1 80 ? -23.257 6.721 -21.596 1.00 17.48 80 TYR H O 1
ATOM 627 N N . MET A 1 81 ? -22.985 8.587 -22.837 1.00 16.13 81 MET H N 1
ATOM 628 C CA . MET A 1 81 ? -23.817 9.457 -22.019 1.00 15.58 81 MET H CA 1
ATOM 629 C C . MET A 1 81 ? -24.782 10.215 -22.917 1.00 19.07 81 MET H C 1
ATOM 630 O O . MET A 1 81 ? -24.353 10.907 -23.845 1.00 20.33 81 MET H O 1
ATOM 635 N N . GLU A 1 82 ? -26.074 10.113 -22.627 1.00 19.80 82 GLU H N 1
ATOM 636 C CA . GLU A 1 82 ? -27.086 10.956 -23.254 1.00 17.56 82 GLU H CA 1
ATOM 637 C C . GLU A 1 82 ? -27.655 11.929 -22.231 1.00 19.80 82 GLU H C 1
ATOM 638 O O . GLU A 1 82 ? -28.124 11.510 -21.164 1.00 18.96 82 GLU H O 1
ATOM 644 N N . LEU A 1 83 ? -27.626 13.221 -22.555 1.00 16.87 83 LEU H N 1
ATOM 645 C CA . LEU A 1 83 ? -28.169 14.254 -21.681 1.00 16.19 83 LEU H CA 1
ATOM 646 C C . LEU A 1 83 ? -29.279 14.977 -22.433 1.00 18.82 83 LEU H C 1
ATOM 647 O O . LEU A 1 83 ? -29.052 15.509 -23.526 1.00 18.14 83 LEU H O 1
ATOM 652 N N . ARG A 1 84 ? -30.476 14.980 -21.854 1.00 20.86 84 ARG H N 1
ATOM 653 C CA . ARG A 1 84 ? -31.673 15.473 -22.519 1.00 21.05 84 ARG H CA 1
ATOM 654 C C . ARG A 1 84 ? -32.059 16.846 -21.981 1.00 24.27 84 ARG H C 1
ATOM 655 O O . ARG A 1 84 ? -31.520 17.326 -20.983 1.00 22.79 84 ARG H O 1
ATOM 663 N N . SER A 1 85 ? -33.007 17.484 -22.675 1.00 26.55 85 SER H N 1
ATOM 664 C CA . SER A 1 85 ? -33.581 18.763 -22.253 1.00 27.96 85 SER H CA 1
ATOM 665 C C . SER A 1 85 ? -32.490 19.790 -21.964 1.00 25.53 85 SER H C 1
ATOM 666 O O . SER A 1 85 ? -32.479 20.457 -20.927 1.00 22.85 85 SER H O 1
ATOM 669 N N . LEU A 1 86 ? -31.563 19.912 -22.910 1.00 22.76 86 LEU H N 1
ATOM 670 C CA . LEU A 1 86 ? -30.375 20.725 -22.699 1.00 23.45 86 LEU H CA 1
ATOM 671 C C . LEU A 1 86 ? -30.734 22.191 -22.504 1.00 21.58 86 LEU H C 1
ATOM 672 O O . LEU A 1 86 ? -31.659 22.713 -23.136 1.00 24.15 86 LEU H O 1
ATOM 677 N N . ARG A 1 87 ? -29.995 22.849 -21.611 1.00 19.74 87 ARG H N 1
ATOM 678 C CA . ARG A 1 87 ? -30.044 24.286 -21.379 1.00 22.12 87 ARG H CA 1
ATOM 679 C C . ARG A 1 87 ? -28.634 24.851 -21.502 1.00 24.50 87 ARG H C 1
ATOM 680 O O . ARG A 1 87 ? -27.645 24.111 -21.514 1.00 22.45 87 ARG H O 1
ATOM 688 N N . SER A 1 88 ? -28.534 26.184 -21.568 1.00 26.77 88 SER H N 1
ATOM 689 C CA . SER A 1 88 ? -27.223 26.806 -21.743 1.00 25.37 88 SER H CA 1
ATOM 690 C C . SER A 1 88 ? -26.289 26.513 -20.572 1.00 23.35 88 SER H C 1
ATOM 691 O O . SER A 1 88 ? -25.064 26.487 -20.749 1.00 22.34 88 SER H O 1
ATOM 694 N N . GLU A 1 89 ? -26.834 26.277 -19.377 1.00 22.44 89 GLU H N 1
ATOM 695 C CA . GLU A 1 89 ? -25.971 25.918 -18.257 1.00 26.41 89 GLU H CA 1
ATOM 696 C C . GLU A 1 89 ? -25.377 24.522 -18.394 1.00 24.20 89 GLU H C 1
ATOM 697 O O . GLU A 1 89 ? -24.520 24.156 -17.582 1.00 25.25 89 GLU H O 1
ATOM 703 N N . ASP A 1 90 ? -25.807 23.734 -19.383 1.00 20.26 90 ASP H N 1
ATOM 704 C CA . ASP A 1 90 ? -25.157 22.464 -19.686 1.00 19.97 90 ASP H CA 1
ATOM 705 C C . ASP A 1 90 ? -23.938 22.627 -20.582 1.00 18.57 90 ASP H C 1
ATOM 706 O O . ASP A 1 90 ? -23.286 21.626 -20.901 1.00 18.59 90 ASP H O 1
ATOM 711 N N . THR A 1 91 ? -23.626 23.855 -20.998 1.00 18.43 91 THR H N 1
ATOM 712 C CA . THR A 1 91 ? -22.400 24.122 -21.735 1.00 17.66 91 THR H CA 1
ATOM 713 C C . THR A 1 91 ? -21.207 23.754 -20.862 1.00 16.76 91 THR H C 1
ATOM 714 O O . THR A 1 91 ? -21.039 24.307 -19.772 1.00 21.37 91 THR H O 1
ATOM 718 N N . ALA A 1 92 ? -20.383 22.815 -21.327 1.00 16.40 92 ALA H N 1
ATOM 719 C CA . ALA A 1 92 ? -19.306 22.287 -20.491 1.00 17.51 92 ALA H CA 1
ATOM 720 C C . ALA A 1 92 ? -18.469 21.327 -21.325 1.00 15.39 92 ALA H C 1
ATOM 721 O O . ALA A 1 92 ? -18.854 20.935 -22.433 1.00 16.56 92 ALA H O 1
ATOM 723 N N . VAL A 1 93 ? -17.310 20.959 -20.777 1.00 15.36 93 VAL H N 1
ATOM 724 C CA . VAL A 1 93 ? -16.551 19.810 -21.261 1.00 15.61 93 VAL H CA 1
ATOM 725 C C . VAL A 1 93 ? -16.984 18.594 -20.450 1.00 15.75 93 VAL H C 1
ATOM 726 O O . VAL A 1 93 ? -17.008 18.637 -19.208 1.00 14.99 93 VAL H O 1
ATOM 730 N N . TYR A 1 94 ? -17.316 17.509 -21.144 1.00 14.91 94 TYR H N 1
ATOM 731 C CA . TYR A 1 94 ? -17.745 16.259 -20.530 1.00 16.22 94 TYR H CA 1
ATOM 732 C C . TYR A 1 94 ? -16.627 15.233 -20.662 1.00 15.99 94 TYR H C 1
ATOM 733 O O . TYR A 1 94 ? -16.095 15.033 -21.760 1.00 16.53 94 TYR H O 1
ATOM 742 N N . TYR A 1 95 ? -16.249 14.617 -19.537 1.00 12.52 95 TYR H N 1
ATOM 743 C CA . TYR A 1 95 ? -15.194 13.606 -19.479 1.00 11.37 95 TYR H CA 1
ATOM 744 C C . TYR A 1 95 ? -15.793 12.254 -19.115 1.00 12.93 95 TYR H C 1
ATOM 745 O O . TYR A 1 95 ? -16.655 12.166 -18.232 1.00 15.60 95 TYR H O 1
ATOM 754 N N . CYS A 1 96 ? -15.321 11.199 -19.772 1.00 13.01 96 CYS H N 1
ATOM 755 C CA . CYS A 1 96 ? -15.527 9.854 -19.260 1.00 10.58 96 CYS H CA 1
ATOM 756 C C . CYS A 1 96 ? -14.313 9.448 -18.427 1.00 14.20 96 CYS H C 1
ATOM 757 O O . CYS A 1 96 ? -13.198 9.940 -18.634 1.00 15.04 96 CYS H O 1
ATOM 760 N N . ALA A 1 97 ? -14.534 8.548 -17.477 1.00 11.57 97 ALA H N 1
ATOM 761 C CA . ALA A 1 97 ? -13.446 8.131 -16.604 1.00 14.44 97 ALA H CA 1
ATOM 762 C C . ALA A 1 97 ? -13.662 6.695 -16.157 1.00 14.82 97 ALA H C 1
ATOM 763 O O . ALA A 1 97 ? -14.801 6.240 -15.983 1.00 15.77 97 ALA H O 1
ATOM 765 N N . ARG A 1 98 ? -12.549 5.990 -15.970 1.00 14.82 98 ARG H N 1
ATOM 766 C CA . ARG A 1 98 ? -12.565 4.621 -15.471 1.00 14.03 98 ARG H CA 1
ATOM 767 C C . ARG A 1 98 ? -12.441 4.632 -13.956 1.00 15.46 98 ARG H C 1
ATOM 768 O O . ARG A 1 98 ? -11.552 5.288 -13.406 1.00 15.92 98 ARG H O 1
ATOM 776 N N . GLY A 1 99 ? -13.311 3.886 -13.289 1.00 17.68 99 GLY H N 1
ATOM 777 C CA . GLY A 1 99 ? -13.146 3.647 -11.871 1.00 16.03 99 GLY H CA 1
ATOM 778 C C . GLY A 1 99 ? -12.201 2.489 -11.612 1.00 15.59 99 GLY H C 1
ATOM 779 O O . GLY A 1 99 ? -12.424 1.382 -12.115 1.00 17.92 99 GLY H O 1
ATOM 780 N N . ALA A 1 100 ? -11.128 2.731 -10.858 1.00 16.92 100 ALA H N 1
ATOM 781 C CA . ALA A 1 100 ? -10.235 1.645 -10.473 1.00 17.95 100 ALA H CA 1
ATOM 782 C C . ALA A 1 100 ? -10.871 0.801 -9.364 1.00 17.06 100 ALA H C 1
ATOM 783 O O . ALA A 1 100 ? -11.885 1.166 -8.767 1.00 17.22 100 ALA H O 1
ATOM 785 N N . ASP A 1 101 ? -10.253 -0.352 -9.081 1.00 22.48 101 ASP H N 1
ATOM 786 C CA . ASP A 1 101 ? -10.762 -1.202 -8.006 1.00 24.74 101 ASP H CA 1
ATOM 787 C C . ASP A 1 101 ? -10.819 -0.460 -6.674 1.00 23.63 101 ASP H C 1
ATOM 788 O O . ASP A 1 101 ? -11.680 -0.755 -5.835 1.00 21.29 101 ASP H O 1
ATOM 793 N N . HIS A 1 102 ? -9.921 0.501 -6.461 1.00 18.94 102 HIS H N 1
ATOM 794 C CA . HIS A 1 102 ? -9.907 1.299 -5.241 1.00 21.86 102 HIS H CA 1
ATOM 795 C C . HIS A 1 102 ? -10.916 2.442 -5.275 1.00 20.57 102 HIS H C 1
ATOM 796 O O . HIS A 1 102 ? -11.089 3.133 -4.264 1.00 20.52 102 HIS H O 1
ATOM 803 N N . GLY A 1 103 ? -11.587 2.661 -6.409 1.00 20.03 103 GLY H N 1
ATOM 804 C CA . GLY A 1 103 ? -12.690 3.590 -6.501 1.00 17.63 103 GLY H CA 1
ATOM 805 C C . GLY A 1 103 ? -12.365 4.905 -7.184 1.00 18.86 103 GLY H C 1
ATOM 806 O O . GLY A 1 103 ? -13.261 5.517 -7.777 1.00 17.17 103 GLY H O 1
ATOM 807 N N . ALA A 1 104 ? -11.113 5.350 -7.131 1.00 14.88 104 ALA H N 1
ATOM 808 C CA . ALA A 1 104 ? -10.772 6.631 -7.745 1.00 15.34 104 ALA H CA 1
ATOM 809 C C . ALA A 1 104 ? -10.669 6.484 -9.264 1.00 15.48 104 ALA H C 1
ATOM 810 O O . ALA A 1 104 ? -10.716 5.379 -9.813 1.00 18.26 104 ALA H O 1
ATOM 812 N N . PHE A 1 105 ? -10.568 7.622 -9.957 1.00 11.77 105 PHE H N 1
ATOM 813 C CA . PHE A 1 105 ? -10.726 7.660 -11.413 1.00 12.07 105 PHE H CA 1
ATOM 814 C C . PHE A 1 105 ? -9.328 7.651 -12.030 1.00 16.74 105 PHE H C 1
ATOM 815 O O . PHE A 1 105 ? -8.658 8.686 -12.074 1.00 15.55 105 PHE H O 1
ATOM 823 N N . ASP A 1 106 ? -8.874 6.487 -12.510 1.00 14.99 106 ASP H N 1
ATOM 824 C CA . ASP A 1 106 ? -7.463 6.372 -12.867 1.00 14.84 106 ASP H CA 1
ATOM 825 C C . ASP A 1 106 ? -7.177 6.582 -14.348 1.00 15.04 106 ASP H C 1
ATOM 826 O O . ASP A 1 106 ? -6.031 6.885 -14.694 1.00 20.68 106 ASP H O 1
ATOM 831 N N . ILE A 1 107 ? -8.172 6.438 -15.223 1.00 15.58 107 ILE H N 1
ATOM 832 C CA . ILE A 1 107 ? -8.039 6.736 -16.647 1.00 17.74 107 ILE H CA 1
ATOM 833 C C . ILE A 1 107 ? -9.138 7.720 -17.022 1.00 17.43 107 ILE H C 1
ATOM 834 O O . ILE A 1 107 ? -10.295 7.543 -16.626 1.00 17.63 107 ILE H O 1
ATOM 839 N N . TRP A 1 108 ? -8.779 8.760 -17.776 1.00 14.00 108 TRP H N 1
ATOM 840 C CA . TRP A 1 108 ? -9.732 9.771 -18.208 1.00 13.49 108 TRP H CA 1
ATOM 841 C C . TRP A 1 108 ? -9.709 9.920 -19.720 1.00 14.93 108 TRP H C 1
ATOM 842 O O . TRP A 1 108 ? -8.643 9.857 -20.345 1.00 19.07 108 TRP H O 1
ATOM 853 N N . GLY A 1 109 ? -10.885 10.152 -20.299 1.00 14.89 109 GLY H N 1
ATOM 854 C CA . GLY A 1 109 ? -10.970 10.538 -21.692 1.00 15.60 109 GLY H CA 1
ATOM 855 C C . GLY A 1 109 ? -10.481 11.962 -21.887 1.00 16.98 109 GLY H C 1
ATOM 856 O O . GLY A 1 109 ? -10.226 12.701 -20.936 1.00 18.50 109 GLY H O 1
ATOM 857 N N . GLN A 1 110 ? -10.350 12.365 -23.155 1.00 16.76 110 GLN H N 1
ATOM 858 C CA . GLN A 1 110 ? -9.787 13.681 -23.428 1.00 14.04 110 GLN H CA 1
ATOM 859 C C . GLN A 1 110 ? -10.802 14.807 -23.275 1.00 18.47 110 GLN H C 1
ATOM 860 O O . GLN A 1 110 ? -10.410 15.979 -23.339 1.00 17.86 110 GLN H O 1
ATOM 866 N N . GLY A 1 111 ? -12.075 14.488 -23.073 1.00 17.04 111 GLY H N 1
ATOM 867 C CA . GLY A 1 111 ? -13.105 15.496 -22.934 1.00 14.91 111 GLY H CA 1
ATOM 868 C C . GLY A 1 111 ? -13.828 15.753 -24.244 1.00 14.63 111 GLY H C 1
ATOM 869 O O . GLY A 1 111 ? -13.249 15.682 -25.333 1.00 16.61 111 GLY H O 1
ATOM 870 N N . THR A 1 112 ? -15.121 16.054 -24.137 1.00 12.46 112 THR H N 1
ATOM 871 C CA . THR A 1 112 ? -15.949 16.458 -25.269 1.00 14.42 112 THR H CA 1
ATOM 872 C C . THR A 1 112 ? -16.600 17.787 -24.922 1.00 19.45 112 THR H C 1
ATOM 873 O O . THR A 1 112 ? -17.345 17.871 -23.940 1.00 14.95 112 THR H O 1
ATOM 877 N N . MET A 1 113 ? -16.323 18.816 -25.722 1.00 15.76 113 MET H N 1
ATOM 878 C CA . MET A 1 113 ? -16.933 20.122 -25.516 1.00 18.13 113 MET H CA 1
ATOM 879 C C . MET A 1 113 ? -18.359 20.111 -26.047 1.00 19.35 113 MET H C 1
ATOM 880 O O . MET A 1 113 ? -18.601 19.732 -27.196 1.00 18.06 113 MET H O 1
ATOM 885 N N . VAL A 1 114 ? -19.305 20.519 -25.212 1.00 18.37 114 VAL H N 1
ATOM 886 C CA . VAL A 1 114 ? -20.698 20.662 -25.623 1.00 18.86 114 VAL H CA 1
ATOM 887 C C . VAL A 1 114 ? -21.116 22.108 -25.397 1.00 17.59 114 VAL H C 1
ATOM 888 O O . VAL A 1 114 ? -21.045 22.612 -24.269 1.00 19.93 114 VAL H O 1
ATOM 892 N N . THR A 1 115 ? -21.552 22.768 -26.467 1.00 17.63 115 THR H N 1
ATOM 893 C CA . THR A 1 115 ? -22.094 24.122 -26.413 1.00 16.49 115 THR H CA 1
ATOM 894 C C . THR A 1 115 ? -23.600 24.042 -26.596 1.00 18.80 115 THR H C 1
ATOM 895 O O . THR A 1 115 ? -24.067 23.454 -27.577 1.00 18.39 115 THR H O 1
ATOM 899 N N . VAL A 1 116 ? -24.352 24.653 -25.680 1.00 16.19 116 VAL H N 1
ATOM 900 C CA . VAL A 1 116 ? -25.805 24.712 -25.779 1.00 17.95 116 VAL H CA 1
ATOM 901 C C . VAL A 1 116 ? -26.195 26.181 -25.895 1.00 19.47 116 VAL H C 1
ATOM 902 O O . VAL A 1 116 ? -25.963 26.967 -24.965 1.00 20.10 116 VAL H O 1
ATOM 906 N N . SER A 1 117 ? -26.771 26.558 -27.037 1.00 22.10 117 SER H N 1
ATOM 907 C CA . SER A 1 117 ? -27.103 27.959 -27.276 1.00 20.33 117 SER H CA 1
ATOM 908 C C . SER A 1 117 ? -28.219 28.051 -28.307 1.00 24.95 117 SER H C 1
ATOM 909 O O . SER A 1 117 ? -28.324 27.206 -29.199 1.00 22.10 117 SER H O 1
ATOM 912 N N . SER A 1 118 ? -29.024 29.109 -28.190 1.00 25.18 118 SER H N 1
ATOM 913 C CA . SER A 1 118 ? -30.253 29.284 -28.983 1.00 35.09 118 SER H CA 1
ATOM 914 C C . SER A 1 118 ? -30.080 29.091 -30.491 1.00 42.65 118 SER H C 1
ATOM 915 O O . SER A 1 118 ? -29.930 30.059 -31.246 1.00 31.59 118 SER H O 1
ATOM 918 N N . ALA A 1 119 ? -27.664 30.554 -30.433 1.00 25.76 119 ALA H N 1
ATOM 919 C CA . ALA A 1 119 ? -27.092 31.224 -31.588 1.00 26.14 119 ALA H CA 1
ATOM 920 C C . ALA A 1 119 ? -27.011 30.273 -32.771 1.00 28.69 119 ALA H C 1
ATOM 921 O O . ALA A 1 119 ? -27.066 29.052 -32.608 1.00 25.34 119 ALA H O 1
ATOM 923 N N . SER A 1 120 ? -26.904 30.844 -33.968 1.00 29.27 120 SER H N 1
ATOM 924 C CA . SER A 1 120 ? -26.608 30.097 -35.178 1.00 28.89 120 SER H CA 1
ATOM 925 C C . SER A 1 120 ? -25.163 30.341 -35.588 1.00 22.64 120 SER H C 1
ATOM 926 O O . SER A 1 120 ? -24.573 31.371 -35.248 1.00 24.71 120 SER H O 1
ATOM 929 N N . THR A 1 121 ? -24.609 29.380 -36.325 1.00 22.79 121 THR H N 1
ATOM 930 C CA . THR A 1 121 ? -23.246 29.483 -36.832 1.00 22.75 121 THR H CA 1
ATOM 931 C C . THR A 1 121 ? -23.037 30.813 -37.540 1.00 23.97 121 THR H C 1
ATOM 932 O O . THR A 1 121 ? -23.851 31.218 -38.377 1.00 21.80 121 THR H O 1
ATOM 936 N N . LYS A 1 122 ? -21.947 31.496 -37.188 1.00 22.44 122 LYS H N 1
ATOM 937 C CA . LYS A 1 122 ? -21.637 32.800 -37.758 1.00 22.24 122 LYS H CA 1
ATOM 938 C C . LYS A 1 122 ? -20.133 33.017 -37.724 1.00 24.36 122 LYS H C 1
ATOM 939 O O . LYS A 1 122 ? -19.502 32.831 -36.677 1.00 21.21 122 LYS H O 1
ATOM 945 N N . GLY A 1 123 ? -19.561 33.415 -38.861 1.00 20.07 123 GLY H N 1
ATOM 946 C CA . GLY A 1 123 ? -18.158 33.742 -38.920 1.00 21.08 123 GLY H CA 1
ATOM 947 C C . GLY A 1 123 ? -17.867 35.110 -38.327 1.00 17.72 123 GLY H C 1
ATOM 948 O O . GLY A 1 123 ? -18.734 35.991 -38.285 1.00 23.40 123 GLY H O 1
ATOM 949 N N . PRO A 1 124 ? -16.637 35.316 -37.865 1.00 22.71 124 PRO H N 1
ATOM 950 C CA . PRO A 1 124 ? -16.291 36.589 -37.226 1.00 20.27 124 PRO H CA 1
ATOM 951 C C . PRO A 1 124 ? -16.071 37.710 -38.224 1.00 20.71 124 PRO H C 1
ATOM 952 O O . PRO A 1 124 ? -15.709 37.493 -39.382 1.00 20.37 124 PRO H O 1
ATOM 956 N N . SER A 1 125 ? -16.273 38.929 -37.738 1.00 20.01 125 SER H N 1
ATOM 957 C CA . SER A 1 125 ? -15.732 40.118 -38.375 1.00 19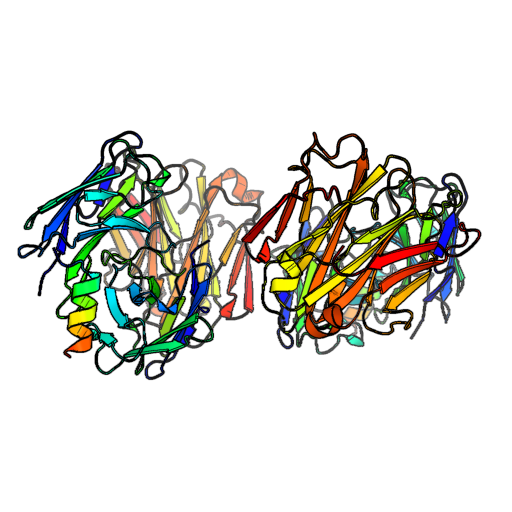.71 125 SER H CA 1
ATOM 958 C C . SER A 1 125 ? -14.403 40.445 -37.710 1.00 23.69 125 SER H C 1
ATOM 959 O O . SER A 1 125 ? -14.279 40.372 -36.484 1.00 22.87 125 SER H O 1
ATOM 962 N N . VAL A 1 126 ? -13.402 40.780 -38.518 1.00 18.31 126 VAL H N 1
ATOM 963 C CA . VAL A 1 126 ? -12.055 41.026 -38.013 1.00 20.48 126 VAL H CA 1
ATOM 964 C C . VAL A 1 126 ? -11.722 42.487 -38.265 1.00 25.16 126 VAL H C 1
ATOM 965 O O . VAL A 1 126 ? -11.800 42.959 -39.409 1.00 22.08 126 VAL H O 1
ATOM 969 N N . PHE A 1 127 ? -11.358 43.200 -37.200 1.00 18.19 127 PHE H N 1
ATOM 970 C CA . PHE A 1 127 ? -11.072 44.621 -37.254 1.00 20.98 127 PHE H CA 1
ATOM 971 C C . PHE A 1 127 ? -9.662 44.897 -36.744 1.00 27.10 127 PHE H C 1
ATOM 972 O O . PHE A 1 127 ? -9.198 44.240 -35.806 1.00 21.86 127 PHE H O 1
ATOM 980 N N . PRO A 1 128 ? -8.968 45.876 -37.322 1.00 23.80 128 PRO H N 1
ATOM 981 C CA . PRO A 1 128 ? -7.594 46.161 -36.892 1.00 24.25 128 PRO H CA 1
ATOM 982 C C . PRO A 1 128 ? -7.550 46.931 -35.582 1.00 27.66 128 PRO H C 1
ATOM 983 O O . PRO A 1 128 ? -8.395 47.786 -35.305 1.00 25.31 128 PRO H O 1
ATOM 987 N N . LEU A 1 129 ? -6.548 46.609 -34.770 1.00 23.54 129 LEU H N 1
ATOM 988 C CA . LEU A 1 129 ? -6.144 47.434 -33.633 1.00 22.45 129 LEU H CA 1
ATOM 989 C C . LEU A 1 129 ? -4.805 48.044 -34.038 1.00 25.95 129 LEU H C 1
ATOM 990 O O . LEU A 1 129 ? -3.742 47.463 -33.806 1.00 24.80 129 LEU H O 1
ATOM 995 N N . ALA A 1 130 ? -4.863 49.212 -34.681 1.00 27.62 130 ALA H N 1
ATOM 996 C CA . ALA A 1 130 ? -3.682 49.775 -35.312 1.00 28.46 130 ALA H CA 1
ATOM 997 C C . ALA A 1 130 ? -2.717 50.359 -34.280 1.00 21.64 130 ALA H C 1
ATOM 998 O O . ALA A 1 130 ? -3.142 50.933 -33.275 1.00 26.30 130 ALA H O 1
ATOM 1000 N N . PRO A 1 131 ? -1.416 50.239 -34.518 1.00 24.14 131 PRO H N 1
ATOM 1001 C CA . PRO A 1 131 ? -0.447 50.914 -33.656 1.00 29.08 131 PRO H CA 1
ATOM 1002 C C . PRO A 1 131 ? -0.420 52.408 -33.932 1.00 44.82 131 PRO H C 1
ATOM 1003 O O . PRO A 1 131 ? -0.634 52.866 -35.057 1.00 41.91 131 PRO H O 1
ATOM 1007 N N . SER A 1 132 ? -0.157 53.167 -32.875 1.00 41.59 132 SER H N 1
ATOM 1008 C CA . SER A 1 132 ? -0.004 54.612 -32.969 1.00 41.92 132 SER H CA 1
ATOM 1009 C C . SER A 1 132 ? 0.962 55.050 -31.878 1.00 50.80 132 SER H C 1
ATOM 1010 O O . SER A 1 132 ? 1.559 54.219 -31.185 1.00 47.98 132 SER H O 1
ATOM 1013 N N . SER A 1 133 ? 1.119 56.364 -31.720 1.00 53.59 133 SER H N 1
ATOM 1014 C CA . SER A 1 133 ? 1.807 56.860 -30.537 1.00 52.49 133 SER H CA 1
ATOM 1015 C C . SER A 1 133 ? 1.005 56.603 -29.270 1.00 55.45 133 SER H C 1
ATOM 1016 O O . SER A 1 133 ? 1.560 56.707 -28.171 1.00 55.39 133 SER H O 1
ATOM 1019 N N . LYS A 1 134 ? -0.284 56.273 -29.401 1.00 51.32 134 LYS H N 1
ATOM 1020 C CA . LYS A 1 134 ? -1.101 55.844 -28.273 1.00 55.04 134 LYS H CA 1
ATOM 1021 C C . LYS A 1 134 ? -0.892 54.371 -27.941 1.00 56.26 134 LYS H C 1
ATOM 1022 O O . LYS A 1 134 ? -1.371 53.907 -26.895 1.00 43.27 134 LYS H O 1
ATOM 1028 N N . SER A 1 135 ? -0.208 53.627 -28.818 1.00 48.76 135 SER H N 1
ATOM 1029 C CA . SER A 1 135 ? 0.162 52.236 -28.578 1.00 49.88 135 SER H CA 1
ATOM 1030 C C . SER A 1 135 ? 1.671 52.040 -28.600 1.00 46.02 135 SER H C 1
ATOM 1031 O O . SER A 1 135 ? 2.139 50.933 -28.878 1.00 41.28 135 SER H O 1
ATOM 1034 N N . THR A 1 136 ? 2.444 53.089 -28.319 1.00 56.57 136 THR H N 1
ATOM 1035 C CA . THR A 1 136 ? 3.898 53.025 -28.416 1.00 56.70 136 THR H CA 1
ATOM 1036 C C . THR A 1 136 ? 4.526 53.447 -27.097 1.00 59.20 136 THR H C 1
ATOM 1037 O O . THR A 1 136 ? 4.359 54.591 -26.659 1.00 66.61 136 THR H O 1
ATOM 1041 N N . SER A 1 137 ? 5.245 52.515 -26.474 1.00 54.43 137 SER H N 1
ATOM 1042 C CA . SER A 1 137 ? 6.109 52.758 -25.324 1.00 65.05 137 SER H CA 1
ATOM 1043 C C . SER A 1 137 ? 7.475 53.232 -25.805 1.00 66.34 137 SER H C 1
ATOM 1044 O O . SER A 1 137 ? 7.596 53.779 -26.905 1.00 66.89 137 SER H O 1
ATOM 1047 N N . GLY A 1 138 ? 8.498 53.073 -24.972 1.00 66.79 138 GLY H N 1
ATOM 1048 C CA . GLY A 1 138 ? 9.836 53.490 -25.341 1.00 61.97 138 GLY H CA 1
ATOM 1049 C C . GLY A 1 138 ? 10.467 52.567 -26.367 1.00 64.44 138 GLY H C 1
ATOM 1050 O O . GLY A 1 138 ? 11.311 51.728 -26.037 1.00 62.38 138 GLY H O 1
ATOM 1051 N N . GLY A 1 139 ? 10.030 52.703 -27.622 1.00 53.73 139 GLY H N 1
ATOM 1052 C CA . GLY A 1 139 ? 10.544 51.919 -28.726 1.00 49.51 139 GLY H CA 1
ATOM 1053 C C . GLY A 1 139 ? 9.764 50.661 -29.041 1.00 46.59 139 GLY H C 1
ATOM 1054 O O . GLY A 1 139 ? 10.153 49.922 -29.958 1.00 42.24 139 GLY H O 1
ATOM 1055 N N . THR A 1 140 ? 8.678 50.397 -28.320 1.00 43.36 140 THR H N 1
ATOM 1056 C CA . THR A 1 140 ? 7.863 49.206 -28.507 1.00 40.70 140 THR H CA 1
ATOM 1057 C C . THR A 1 140 ? 6.425 49.632 -28.756 1.00 36.37 140 THR H C 1
ATOM 1058 O O . THR A 1 140 ? 5.876 50.439 -28.000 1.00 41.07 140 THR H O 1
ATOM 1062 N N . ALA A 1 141 ? 5.814 49.085 -29.804 1.00 34.81 141 ALA H N 1
ATOM 1063 C CA . ALA A 1 141 ? 4.435 49.393 -30.146 1.00 32.67 141 ALA H CA 1
ATOM 1064 C C . ALA A 1 141 ? 3.574 48.143 -30.032 1.00 27.90 141 ALA H C 1
ATOM 1065 O O . ALA A 1 141 ? 4.042 47.025 -30.265 1.00 28.59 141 ALA H O 1
ATOM 1067 N N . ALA A 1 142 ? 2.306 48.344 -29.681 1.00 22.75 142 ALA H N 1
ATOM 1068 C CA . ALA A 1 142 ? 1.326 47.269 -29.622 1.00 23.71 142 ALA H CA 1
ATOM 1069 C C . ALA A 1 142 ? 0.308 47.433 -30.746 1.00 23.56 142 ALA H C 1
ATOM 1070 O O . ALA A 1 142 ? -0.146 48.547 -31.038 1.00 23.63 142 ALA H O 1
ATOM 1072 N N . LEU A 1 143 ? -0.030 46.321 -31.387 1.00 18.26 143 LEU H N 1
ATOM 1073 C CA . LEU A 1 143 ? -1.076 46.287 -32.400 1.00 18.20 143 LEU H CA 1
ATOM 1074 C C . LEU A 1 143 ? -1.833 44.973 -32.260 1.00 20.65 143 LEU H C 1
ATOM 1075 O O . LEU A 1 143 ? -1.415 44.070 -31.527 1.00 20.59 143 LEU H O 1
ATOM 1080 N N . GLY A 1 144 ? -2.957 44.863 -32.960 1.00 19.25 144 GLY H N 1
ATOM 1081 C CA . GLY A 1 144 ? -3.722 43.637 -32.850 1.00 18.45 144 GLY H CA 1
ATOM 1082 C C . GLY A 1 144 ? -4.887 43.569 -33.814 1.00 23.73 144 GLY H C 1
ATOM 1083 O O . GLY A 1 144 ? -5.038 44.405 -34.708 1.00 23.47 144 GLY H O 1
ATOM 1084 N N . CYS A 1 145 ? -5.695 42.525 -33.629 1.00 17.60 145 CYS H N 1
ATOM 1085 C CA . CYS A 1 145 ? -6.937 42.323 -34.364 1.00 20.00 145 CYS H CA 1
ATOM 1086 C C . CYS A 1 145 ? -8.061 41.996 -33.394 1.00 22.72 145 CYS H C 1
ATOM 1087 O O . CYS A 1 145 ? -7.896 41.154 -32.502 1.00 20.21 145 CYS H O 1
ATOM 1090 N N . LEU A 1 146 ? -9.200 42.655 -33.580 1.00 15.04 146 LEU H N 1
ATOM 1091 C CA . LEU A 1 146 ? -10.417 42.363 -32.836 1.00 16.77 146 LEU H CA 1
ATOM 1092 C C . LEU A 1 146 ? -11.257 41.373 -33.635 1.00 18.59 146 LEU H C 1
ATOM 1093 O O . LEU A 1 146 ? -11.668 41.669 -34.762 1.00 20.11 146 LEU H O 1
ATOM 1098 N N . VAL A 1 147 ? -11.505 40.206 -33.061 1.00 16.37 147 VAL H N 1
ATOM 1099 C CA . VAL A 1 147 ? -12.214 39.118 -33.731 1.00 16.94 147 VAL H CA 1
ATOM 1100 C C . VAL A 1 147 ? -13.597 39.037 -33.093 1.00 19.63 147 VAL H C 1
ATOM 1101 O O . VAL A 1 147 ? -13.759 38.486 -31.998 1.00 20.96 147 VAL H O 1
ATOM 1105 N N . LYS A 1 148 ? -14.610 39.586 -33.760 1.00 19.23 148 LYS H N 1
ATOM 1106 C CA . LYS A 1 148 ? -15.872 39.893 -33.102 1.00 18.72 148 LYS H CA 1
ATOM 1107 C C . LYS A 1 148 ? -17.038 39.123 -33.711 1.00 20.20 148 LYS H C 1
ATOM 1108 O O . LYS A 1 148 ? -17.088 38.909 -34.926 1.00 23.08 148 LYS H O 1
ATOM 1114 N N . ASP A 1 149 ? -17.977 38.724 -32.847 1.00 18.81 149 ASP H N 1
ATOM 1115 C CA . ASP A 1 149 ? -19.312 38.259 -33.231 1.00 18.51 149 ASP H CA 1
ATOM 1116 C C . ASP A 1 149 ? -19.272 36.970 -34.057 1.00 24.70 149 ASP H C 1
ATOM 1117 O O . ASP A 1 149 ? -19.704 36.924 -35.213 1.00 22.85 149 ASP H O 1
ATOM 1122 N N . TYR A 1 150 ? -18.777 35.900 -33.431 1.00 15.61 150 TYR H N 1
ATOM 1123 C CA . TYR A 1 150 ? -18.759 34.589 -34.062 1.00 19.17 150 TYR H CA 1
ATOM 1124 C C . TYR A 1 150 ? -19.371 33.548 -33.134 1.00 22.31 150 TYR H C 1
ATOM 1125 O O . TYR A 1 150 ? -19.434 33.722 -31.911 1.00 16.89 150 TYR H O 1
ATOM 1134 N N . PHE A 1 151 ? -19.847 32.459 -33.748 1.00 19.49 151 PHE H N 1
ATOM 1135 C CA . PHE A 1 151 ? -20.422 31.331 -33.033 1.00 20.03 151 PHE H CA 1
ATOM 1136 C C . PHE A 1 151 ? -20.304 30.103 -33.913 1.00 20.47 151 PHE H C 1
ATOM 1137 O O . PHE A 1 151 ? -20.529 30.209 -35.129 1.00 18.67 151 PHE H O 1
ATOM 1145 N N . PRO A 1 152 ? -19.969 28.930 -33.353 1.00 19.60 152 PRO H N 1
ATOM 1146 C CA . PRO A 1 152 ? -19.560 28.676 -31.965 1.00 20.51 152 PRO H CA 1
ATOM 1147 C C . PRO A 1 152 ? -18.046 28.836 -31.803 1.00 21.39 152 PRO H C 1
ATOM 1148 O O . PRO A 1 152 ? -17.384 29.228 -32.753 1.00 18.07 152 PRO H O 1
ATOM 1152 N N . GLU A 1 153 ? -17.529 28.514 -30.630 1.00 21.28 153 GLU H N 1
ATOM 1153 C CA . GLU A 1 153 ? -16.102 28.383 -30.459 1.00 21.37 153 GLU H CA 1
ATOM 1154 C C . GLU A 1 153 ? -15.637 27.187 -31.299 1.00 21.95 153 GLU H C 1
ATOM 1155 O O . GLU A 1 153 ? -16.431 26.309 -31.628 1.00 24.88 153 GLU H O 1
ATOM 1161 N N . PRO A 1 154 ? -14.355 27.117 -31.671 1.00 23.07 154 PRO H N 1
ATOM 1162 C CA . PRO A 1 154 ? -13.226 28.018 -31.476 1.00 26.45 154 PRO H CA 1
ATOM 1163 C C . PRO A 1 154 ? -12.883 28.811 -32.725 1.00 24.24 154 PRO H C 1
ATOM 1164 O O . PRO A 1 154 ? -13.323 28.463 -33.824 1.00 21.95 154 PRO H O 1
ATOM 1168 N N . VAL A 1 155 ? -12.096 29.869 -32.553 1.00 21.78 155 VAL H N 1
ATOM 1169 C CA . VAL A 1 155 ? -11.371 30.490 -33.653 1.00 18.82 155 VAL H CA 1
ATOM 1170 C C . VAL A 1 155 ? -9.892 30.322 -33.360 1.00 23.30 155 VAL H C 1
ATOM 1171 O O . VAL A 1 155 ? -9.482 30.188 -32.202 1.00 24.73 155 VAL H O 1
ATOM 1175 N N . THR A 1 156 ? -9.087 30.328 -34.413 1.00 20.70 156 THR H N 1
ATOM 1176 C CA . THR A 1 156 ? -7.644 30.371 -34.261 1.00 23.18 156 THR H CA 1
ATOM 1177 C C . THR A 1 156 ? -7.130 31.653 -34.894 1.00 23.83 156 THR H C 1
ATOM 1178 O O . THR A 1 156 ? -7.682 32.134 -35.894 1.00 25.59 156 THR H O 1
ATOM 1182 N N . VAL A 1 157 ? -6.100 32.226 -34.283 1.00 21.42 157 VAL H N 1
ATOM 1183 C CA . VAL A 1 157 ? -5.457 33.429 -34.794 1.00 19.59 157 VAL H CA 1
ATOM 1184 C C . VAL A 1 157 ? -3.961 33.175 -34.858 1.00 25.76 157 VAL H C 1
ATOM 1185 O O . VAL A 1 157 ? -3.366 32.690 -33.890 1.00 25.64 157 VAL H O 1
ATOM 1189 N N . SER A 1 158 ? -3.362 33.498 -35.995 1.00 22.80 158 SER H N 1
ATOM 1190 C CA . SER A 1 158 ? -1.921 33.508 -36.171 1.00 25.28 158 SER H CA 1
ATOM 1191 C C . SER A 1 158 ? -1.528 34.863 -36.736 1.00 23.94 158 SER H C 1
ATOM 1192 O O . SER A 1 158 ? -2.378 35.654 -37.154 1.00 23.80 158 SER H O 1
ATOM 1195 N N . TRP A 1 159 ? -0.230 35.139 -36.734 1.00 24.30 159 TRP H N 1
ATOM 1196 C CA . TRP A 1 159 ? 0.298 36.383 -37.275 1.00 27.54 159 TRP H CA 1
ATOM 1197 C C . TRP A 1 159 ? 1.348 36.067 -38.326 1.00 32.51 159 TRP H C 1
ATOM 1198 O O . TRP A 1 159 ? 2.249 35.256 -38.083 1.00 25.65 159 TRP H O 1
ATOM 1209 N N . ASN A 1 160 ? 1.220 36.710 -39.489 1.00 33.92 160 ASN H N 1
ATOM 1210 C CA . ASN A 1 160 ? 2.153 36.535 -40.602 1.00 34.70 160 ASN H CA 1
ATOM 1211 C C . ASN A 1 160 ? 2.313 35.061 -40.958 1.00 33.06 160 ASN H C 1
ATOM 1212 O O . ASN A 1 160 ? 3.424 34.561 -41.148 1.00 31.65 160 ASN H O 1
ATOM 1217 N N . SER A 1 161 ? 1.181 34.355 -41.023 1.00 31.83 161 SER H N 1
ATOM 1218 C CA . SER A 1 161 ? 1.138 32.942 -41.404 1.00 31.30 161 SER H CA 1
ATOM 1219 C C . SER A 1 161 ? 1.970 32.073 -40.466 1.00 37.20 161 SER H C 1
ATOM 1220 O O . SER A 1 161 ? 2.480 31.021 -40.862 1.00 36.44 161 SER H O 1
ATOM 1223 N N . GLY A 1 162 ? 2.107 32.502 -39.213 1.00 32.90 162 GLY H N 1
ATOM 1224 C CA . GLY A 1 162 ? 2.864 31.772 -38.220 1.00 36.37 162 GLY H CA 1
ATOM 1225 C C . GLY A 1 162 ? 4.298 32.225 -38.055 1.00 30.90 162 GLY H C 1
ATOM 1226 O O . GLY A 1 162 ? 4.975 31.749 -37.135 1.00 36.47 162 GLY H O 1
ATOM 1227 N N . ALA A 1 163 ? 4.779 33.133 -38.912 1.00 30.41 163 ALA H N 1
ATOM 1228 C CA . ALA A 1 163 ? 6.154 33.611 -38.807 1.00 34.30 163 ALA H CA 1
ATOM 1229 C C . ALA A 1 163 ? 6.372 34.501 -37.592 1.00 32.63 163 ALA H C 1
ATOM 1230 O O . ALA A 1 163 ? 7.506 34.607 -37.111 1.00 37.54 163 ALA H O 1
ATOM 1232 N N . LEU A 1 164 ? 5.322 35.143 -37.089 1.00 32.22 164 LEU H N 1
ATOM 1233 C CA . LEU A 1 164 ? 5.402 35.998 -35.909 1.00 31.96 164 LEU H CA 1
ATOM 1234 C C . LEU A 1 164 ? 4.708 35.290 -34.750 1.00 26.85 164 LEU H C 1
ATOM 1235 O O . LEU A 1 164 ? 3.495 35.064 -34.794 1.00 30.22 164 LEU H O 1
ATOM 1240 N N . THR A 1 165 ? 5.480 34.933 -33.721 1.00 31.07 165 THR H N 1
ATOM 1241 C CA . THR A 1 165 ? 4.921 34.275 -32.545 1.00 29.76 165 THR H CA 1
ATOM 1242 C C . THR A 1 165 ? 5.340 34.989 -31.267 1.00 30.92 165 THR H C 1
ATOM 1243 O O . THR A 1 165 ? 4.588 35.013 -30.289 1.00 30.14 165 THR H O 1
ATOM 1247 N N . SER A 1 166 ? 6.541 35.560 -31.259 1.00 28.66 166 SER H N 1
ATOM 1248 C CA . SER A 1 166 ? 7.064 36.179 -30.049 1.00 31.68 166 SER H CA 1
ATOM 1249 C C . SER A 1 166 ? 6.274 37.438 -29.716 1.00 29.79 166 SER H C 1
ATOM 1250 O O . SER A 1 166 ? 6.030 38.281 -30.584 1.00 30.53 166 SER H O 1
ATOM 1253 N N . GLY A 1 167 ? 5.855 37.555 -28.460 1.00 27.68 167 GLY H N 1
ATOM 1254 C CA . GLY A 1 167 ? 5.113 38.719 -28.024 1.00 29.13 167 GLY H CA 1
ATOM 1255 C C . GLY A 1 167 ? 3.632 38.709 -28.338 1.00 21.98 167 GLY H C 1
ATOM 1256 O O . GLY A 1 167 ? 2.954 39.710 -28.068 1.00 25.22 167 GLY H O 1
ATOM 1257 N N . VAL A 1 168 ? 3.108 37.631 -28.908 1.00 21.36 168 VAL H N 1
ATOM 1258 C CA . VAL A 1 168 ? 1.685 37.545 -29.226 1.00 19.25 168 VAL H CA 1
ATOM 1259 C C . VAL A 1 168 ? 0.927 37.098 -27.984 1.00 23.26 168 VAL H C 1
ATOM 1260 O O . VAL A 1 168 ? 1.355 36.167 -27.290 1.00 23.01 168 VAL H O 1
ATOM 1264 N N . HIS A 1 169 ? -0.187 37.773 -27.691 1.00 19.94 169 HIS H N 1
ATOM 1265 C CA . HIS A 1 169 ? -1.162 37.331 -26.696 1.00 20.77 169 HIS H CA 1
ATOM 1266 C C . HIS A 1 169 ? -2.525 37.264 -27.370 1.00 22.01 169 HIS H C 1
ATOM 1267 O O . HIS A 1 169 ? -3.112 38.301 -27.699 1.00 20.79 169 HIS H O 1
ATOM 1274 N N . THR A 1 170 ? -3.044 36.063 -27.551 1.00 17.08 170 THR H N 1
ATOM 1275 C CA . THR A 1 170 ? -4.392 35.877 -28.068 1.00 21.26 170 THR H CA 1
ATOM 1276 C C . THR A 1 170 ? -5.291 35.565 -26.880 1.00 20.85 170 THR H C 1
ATOM 1277 O O . THR A 1 170 ? -5.128 34.532 -26.220 1.00 22.17 170 THR H O 1
ATOM 1281 N N . PHE A 1 171 ? -6.217 36.477 -26.592 1.00 19.15 171 PHE H N 1
ATOM 1282 C CA . PHE A 1 171 ? -7.017 36.385 -25.382 1.00 17.11 171 PHE H CA 1
ATOM 1283 C C . PHE A 1 171 ? -8.103 35.323 -25.507 1.00 15.29 171 PHE H C 1
ATOM 1284 O O . PHE A 1 171 ? -8.583 35.035 -26.608 1.00 16.40 171 PHE H O 1
ATOM 1292 N N . PRO A 1 172 ? -8.497 34.716 -24.388 1.00 21.40 172 PRO H N 1
ATOM 1293 C CA . PRO A 1 172 ? -9.646 33.809 -24.425 1.00 21.44 172 PRO H CA 1
ATOM 1294 C C . PRO A 1 172 ? -10.895 34.573 -24.829 1.00 18.52 172 PRO H C 1
ATOM 1295 O O . PRO A 1 172 ? -11.058 35.759 -24.522 1.00 19.95 172 PRO H O 1
ATOM 1299 N N . ALA A 1 173 ? -11.768 33.881 -25.548 1.00 15.47 173 ALA H N 1
ATOM 1300 C CA . ALA A 1 173 ? -13.012 34.478 -26.004 1.00 23.23 173 ALA H CA 1
ATOM 1301 C C . ALA A 1 173 ? -13.931 34.780 -24.832 1.00 25.48 173 ALA H C 1
ATOM 1302 O O . ALA A 1 173 ? -13.930 34.083 -23.810 1.00 24.26 173 ALA H O 1
ATOM 1304 N N . VAL A 1 174 ? -14.738 35.823 -24.997 1.00 18.22 174 VAL H N 1
ATOM 1305 C CA . VAL A 1 174 ? -15.761 36.192 -24.032 1.00 21.86 174 VAL H CA 1
ATOM 1306 C C . VAL A 1 174 ? -17.112 36.114 -24.726 1.00 25.09 174 VAL H C 1
ATOM 1307 O O . VAL A 1 174 ? -17.248 36.530 -25.880 1.00 24.61 174 VAL H O 1
ATOM 1311 N N . LEU A 1 175 ? -18.103 35.561 -24.036 1.00 20.85 175 LEU H N 1
ATOM 1312 C CA . LEU A 1 175 ? -19.444 35.459 -24.591 1.00 19.63 175 LEU H CA 1
ATOM 1313 C C . LEU A 1 175 ? -20.186 36.770 -24.360 1.00 27.69 175 LEU H C 1
ATOM 1314 O O . LEU A 1 175 ? -20.328 37.216 -23.215 1.00 26.59 175 LEU H O 1
ATOM 1319 N N . GLN A 1 176 ? -20.642 37.398 -25.438 1.00 25.02 176 GLN H N 1
ATOM 1320 C CA . GLN A 1 176 ? -21.403 38.631 -25.320 1.00 23.60 176 GLN H CA 1
ATOM 1321 C C . GLN A 1 176 ? -22.883 38.333 -25.085 1.00 27.81 176 GLN H C 1
ATOM 1322 O O . GLN A 1 176 ? -23.367 37.223 -25.309 1.00 27.84 176 GLN H O 1
ATOM 1328 N N . SER A 1 177 ? -23.612 39.361 -24.637 1.00 31.20 177 SER H N 1
ATOM 1329 C CA . SER A 1 177 ? -25.036 39.203 -24.357 1.00 33.88 177 SER H CA 1
ATOM 1330 C C . SER A 1 177 ? -25.827 38.827 -25.600 1.00 29.86 177 SER H C 1
ATOM 1331 O O . SER A 1 177 ? -26.933 38.291 -25.479 1.00 31.03 177 SER H O 1
ATOM 1334 N N . SER A 1 178 ? -25.282 39.096 -26.788 1.00 28.97 178 SER H N 1
ATOM 1335 C CA . SER A 1 178 ? -25.888 38.666 -28.040 1.00 28.18 178 SER H CA 1
ATOM 1336 C C . SER A 1 178 ? -25.847 37.156 -28.227 1.00 30.50 178 SER H C 1
ATOM 1337 O O . SER A 1 178 ? -26.532 36.644 -29.117 1.00 28.28 178 SER H O 1
ATOM 1340 N N . GLY A 1 179 ? -25.075 36.436 -27.415 1.00 26.12 179 GLY H N 1
ATOM 1341 C CA . GLY A 1 179 ? -24.832 35.031 -27.654 1.00 24.25 179 GLY H CA 1
ATOM 1342 C C . GLY A 1 179 ? -23.709 34.735 -28.622 1.00 24.63 179 GLY H C 1
ATOM 1343 O O . GLY A 1 179 ? -23.466 33.559 -28.925 1.00 24.02 179 GLY H O 1
ATOM 1344 N N . LEU A 1 180 ? -23.024 35.758 -29.122 1.00 21.51 180 LEU H N 1
ATOM 1345 C CA . LEU A 1 180 ? -21.848 35.601 -29.962 1.00 18.28 180 LEU H CA 1
ATOM 1346 C C . LEU A 1 180 ? -20.584 35.828 -29.138 1.00 20.50 180 LEU H C 1
ATOM 1347 O O . LEU A 1 180 ? -20.590 36.562 -28.146 1.00 20.89 180 LEU H O 1
ATOM 1352 N N . TYR A 1 181 ? -19.496 35.196 -29.564 1.00 18.45 181 TYR H N 1
ATOM 1353 C CA . TYR A 1 181 ? -18.205 35.320 -28.906 1.00 18.87 181 TYR H CA 1
ATOM 1354 C C . TYR A 1 181 ? -17.392 36.449 -29.530 1.00 20.59 181 TYR H C 1
ATOM 1355 O O . TYR A 1 181 ? -17.632 36.874 -30.663 1.00 17.62 181 TYR H O 1
ATOM 1364 N N . SER A 1 182 ? -16.414 36.934 -28.772 1.00 16.73 182 SER H N 1
ATOM 1365 C CA . SER A 1 182 ? -15.483 37.924 -29.285 1.00 20.08 182 SER H CA 1
ATOM 1366 C C . SER A 1 182 ? -14.166 37.775 -28.541 1.00 21.23 182 SER H C 1
ATOM 1367 O O . SER A 1 182 ? -14.145 37.417 -27.361 1.00 18.67 182 SER H O 1
ATOM 1370 N N . LEU A 1 183 ? -13.065 38.014 -29.248 1.00 18.39 183 LEU H N 1
ATOM 1371 C CA . LEU A 1 183 ? -11.755 38.059 -28.619 1.00 20.21 183 LEU H CA 1
ATOM 1372 C C . LEU A 1 183 ? -10.873 39.026 -29.386 1.00 22.15 183 LEU H C 1
ATOM 1373 O O . LEU A 1 183 ? -11.217 39.485 -30.479 1.00 19.33 183 LEU H O 1
ATOM 1378 N N . SER A 1 184 ? -9.723 39.327 -28.792 1.00 20.30 184 SER H N 1
ATOM 1379 C CA . SER A 1 184 ? -8.696 40.134 -29.425 1.00 18.87 184 SER H CA 1
ATOM 1380 C C . SER A 1 184 ? -7.389 39.359 -29.392 1.00 18.34 184 SER H C 1
ATOM 1381 O O . SER A 1 184 ? -7.150 38.549 -28.489 1.00 19.31 184 SER H O 1
ATOM 1384 N N . SER A 1 185 ? -6.562 39.586 -30.404 1.00 16.90 185 SER H N 1
ATOM 1385 C CA . SER A 1 185 ? -5.192 39.094 -30.444 1.00 16.70 185 SER H CA 1
ATOM 1386 C C . SER A 1 185 ? -4.275 40.289 -30.639 1.00 22.59 185 SER H C 1
ATOM 1387 O O . SER A 1 185 ? -4.489 41.083 -31.559 1.00 21.48 185 SER H O 1
ATOM 1390 N N . VAL A 1 186 ? -3.256 40.412 -29.781 1.00 19.39 186 VAL H N 1
ATOM 1391 C CA . VAL A 1 186 ? -2.344 41.549 -29.799 1.00 18.48 186 VAL H CA 1
ATOM 1392 C C . VAL A 1 186 ? -0.907 41.054 -29.900 1.00 20.93 186 VAL H C 1
ATOM 1393 O O . VAL A 1 186 ? -0.594 39.899 -29.600 1.00 19.42 186 VAL H O 1
ATOM 1397 N N . VAL A 1 187 ? -0.025 41.952 -30.326 1.00 19.70 187 VAL H N 1
ATOM 1398 C CA . VAL A 1 187 ? 1.403 41.657 -30.371 1.00 20.84 187 VAL H CA 1
ATOM 1399 C C . VAL A 1 187 ? 2.154 42.966 -30.183 1.00 24.48 187 VAL H C 1
ATOM 1400 O O . VAL A 1 187 ? 1.703 44.025 -30.631 1.00 21.73 187 VAL H O 1
ATOM 1404 N N . THR A 1 188 ? 3.284 42.898 -29.486 1.00 22.97 188 THR H N 1
ATOM 1405 C CA . THR A 1 188 ? 4.167 44.043 -29.306 1.00 21.26 188 THR H CA 1
ATOM 1406 C C . THR A 1 188 ? 5.382 43.876 -30.210 1.00 27.43 188 THR H C 1
ATOM 1407 O O . THR A 1 188 ? 5.967 42.788 -30.281 1.00 27.11 188 THR H O 1
ATOM 1411 N N . VAL A 1 189 ? 5.741 44.948 -30.908 1.00 24.84 189 VAL H N 1
ATOM 1412 C CA . VAL A 1 189 ? 6.769 44.916 -31.949 1.00 30.19 189 VAL H CA 1
ATOM 1413 C C . VAL A 1 189 ? 7.639 46.166 -31.817 1.00 26.44 189 VAL H C 1
ATOM 1414 O O . VAL A 1 189 ? 7.242 47.151 -31.198 1.00 30.98 189 VAL H O 1
ATOM 1418 N N . PRO A 1 190 ? 8.845 46.121 -32.386 1.00 32.31 190 PRO H N 1
ATOM 1419 C CA . PRO A 1 190 ? 9.663 47.344 -32.431 1.00 32.92 190 PRO H CA 1
ATOM 1420 C C . PRO A 1 190 ? 8.983 48.427 -33.259 1.00 36.52 190 PRO H C 1
ATOM 1421 O O . PRO A 1 190 ? 8.597 48.204 -34.409 1.00 32.69 190 PRO H O 1
ATOM 1425 N N . SER A 1 191 ? 8.833 49.613 -32.660 1.00 36.03 191 SER H N 1
ATOM 1426 C CA . SER A 1 191 ? 8.227 50.729 -33.377 1.00 36.35 191 SER H CA 1
ATOM 1427 C C . SER A 1 191 ? 9.104 51.218 -34.521 1.00 37.85 191 SER H C 1
ATOM 1428 O O . SER A 1 191 ? 8.583 51.784 -35.487 1.00 42.58 191 SER H O 1
ATOM 1431 N N . SER A 1 192 ? 10.417 50.994 -34.440 1.00 39.16 192 SER H N 1
ATOM 1432 C CA . SER A 1 192 ? 11.318 51.441 -35.496 1.00 41.46 192 SER H CA 1
ATOM 1433 C C . SER A 1 192 ? 11.050 50.731 -36.817 1.00 47.18 192 SER H C 1
ATOM 1434 O O . SER A 1 192 ? 11.378 51.263 -37.884 1.00 53.82 192 SER H O 1
ATOM 1437 N N . SER A 1 193 ? 10.460 49.537 -36.774 1.00 43.22 193 SER H N 1
ATOM 1438 C CA . SER A 1 193 ? 10.252 48.725 -37.964 1.00 47.87 193 SER H CA 1
ATOM 1439 C C . SER A 1 193 ? 8.822 48.783 -38.491 1.00 48.14 193 SER H C 1
ATOM 1440 O O . SER A 1 193 ? 8.485 48.029 -39.411 1.00 48.88 193 SER H O 1
ATOM 1443 N N . LEU A 1 194 ? 7.975 49.656 -37.939 1.00 44.44 194 LEU H N 1
ATOM 1444 C CA . LEU A 1 194 ? 6.574 49.694 -38.348 1.00 40.34 194 LEU H CA 1
ATOM 1445 C C . LEU A 1 194 ? 6.392 50.082 -39.814 1.00 53.44 194 LEU H C 1
ATOM 1446 O O . LEU A 1 194 ? 5.334 49.800 -40.389 1.00 50.72 194 LEU H O 1
ATOM 1451 N N . GLY A 1 195 ? 7.387 50.716 -40.430 1.00 50.16 195 GLY H N 1
ATOM 1452 C CA . GLY A 1 195 ? 7.264 51.137 -41.812 1.00 50.14 195 GLY H CA 1
ATOM 1453 C C . GLY A 1 195 ? 7.895 50.191 -42.814 1.00 51.31 195 GLY H C 1
ATOM 1454 O O . GLY A 1 195 ? 7.707 50.338 -44.025 1.00 61.08 195 GLY H O 1
ATOM 1455 N N . THR A 1 196 ? 8.655 49.215 -42.322 1.00 45.73 196 THR H N 1
ATOM 1456 C CA . THR A 1 196 ? 9.328 48.247 -43.176 1.00 49.81 196 THR H CA 1
ATOM 1457 C C . THR A 1 196 ? 8.932 46.811 -42.870 1.00 50.32 196 THR H C 1
ATOM 1458 O O . THR A 1 196 ? 9.487 45.889 -43.479 1.00 55.56 196 THR H O 1
ATOM 1462 N N . GLN A 1 197 ? 8.005 46.592 -41.941 1.00 41.54 197 GLN H N 1
ATOM 1463 C CA . GLN A 1 197 ? 7.507 45.264 -41.618 1.00 30.60 197 GLN H CA 1
ATOM 1464 C C . GLN A 1 197 ? 5.994 45.249 -41.765 1.00 32.95 197 GLN H C 1
ATOM 1465 O O . GLN A 1 197 ? 5.314 46.212 -41.399 1.00 39.09 197 GLN H O 1
ATOM 1471 N N . THR A 1 198 ? 5.473 44.155 -42.305 1.00 33.95 198 THR H N 1
ATOM 1472 C CA . THR A 1 198 ? 4.046 43.995 -42.545 1.00 27.46 198 THR H CA 1
ATOM 1473 C C . THR A 1 198 ? 3.467 43.048 -41.498 1.00 27.95 198 THR H C 1
ATOM 1474 O O . THR A 1 198 ? 4.057 42.000 -41.211 1.00 30.98 198 THR H O 1
ATOM 1478 N N . TYR A 1 199 ? 2.329 43.423 -40.914 1.00 26.68 199 TYR H N 1
ATOM 1479 C CA . TYR A 1 199 ? 1.705 42.647 -39.847 1.00 25.22 199 TYR H CA 1
ATOM 1480 C C . TYR A 1 199 ? 0.291 42.270 -40.259 1.00 24.45 199 TYR H C 1
ATOM 1481 O O . TYR A 1 199 ? -0.562 43.145 -40.445 1.00 29.99 199 TYR H O 1
ATOM 1490 N N . ILE A 1 200 ? 0.044 40.969 -40.389 1.00 26.03 200 ILE H N 1
ATOM 1491 C CA . ILE A 1 200 ? -1.235 40.433 -40.835 1.00 22.59 200 ILE H CA 1
ATOM 1492 C C . ILE A 1 200 ? -1.679 39.369 -39.842 1.00 25.00 200 ILE H C 1
ATOM 1493 O O . ILE A 1 200 ? -0.914 38.449 -39.528 1.00 23.67 200 ILE H O 1
ATOM 1498 N N . CYS A 1 201 ? -2.911 39.481 -39.357 1.00 24.75 201 CYS H N 1
ATOM 1499 C CA . CYS A 1 201 ? -3.492 38.451 -38.510 1.00 23.22 201 CYS H CA 1
ATOM 1500 C C . CYS A 1 201 ? -4.354 37.530 -39.358 1.00 27.14 201 CYS H C 1
ATOM 1501 O O . CYS A 1 201 ? -5.150 37.993 -40.183 1.00 27.41 201 CYS H O 1
ATOM 1504 N N . ASN A 1 202 ? -4.167 36.230 -39.171 1.00 22.74 202 ASN H N 1
ATOM 1505 C CA . ASN A 1 202 ? -4.867 35.208 -39.929 1.00 23.57 202 ASN H CA 1
ATOM 1506 C C . ASN A 1 202 ? -5.889 34.562 -39.009 1.00 22.37 202 ASN H C 1
ATOM 1507 O O . ASN A 1 202 ? -5.516 33.919 -38.022 1.00 25.49 202 ASN H O 1
ATOM 1512 N N . VAL A 1 203 ? -7.165 34.723 -39.332 1.00 20.01 203 VAL H N 1
ATOM 1513 C CA . VAL A 1 203 ? -8.258 34.252 -38.489 1.00 18.77 203 VAL H CA 1
ATOM 1514 C C . VAL A 1 203 ? -8.976 33.127 -39.215 1.00 24.52 203 VAL H C 1
ATOM 1515 O O . VAL A 1 203 ? -9.428 33.301 -40.352 1.00 28.40 203 VAL H O 1
ATOM 1519 N N . ASN A 1 204 ? -9.081 31.975 -38.559 1.00 21.93 204 ASN H N 1
ATOM 1520 C CA . ASN A 1 204 ? -9.808 30.828 -39.078 1.00 24.96 204 ASN H CA 1
ATOM 1521 C C . ASN A 1 204 ? -10.929 30.474 -38.113 1.00 24.46 204 ASN H C 1
ATOM 1522 O O . ASN A 1 204 ? -10.687 30.289 -36.915 1.00 26.97 204 ASN H O 1
ATOM 1527 N N . HIS A 1 205 ? -12.149 30.388 -38.633 1.00 25.43 205 HIS H N 1
ATOM 1528 C CA . HIS A 1 205 ? -13.307 29.897 -37.891 1.00 23.35 205 HIS H CA 1
ATOM 1529 C C . HIS A 1 205 ? -13.838 28.699 -38.672 1.00 22.01 205 HIS H C 1
ATOM 1530 O O . HIS A 1 205 ? -14.661 28.852 -39.576 1.00 27.14 205 HIS H O 1
ATOM 1537 N N . LYS A 1 206 ? -13.356 27.510 -38.312 1.00 22.13 206 LYS H N 1
ATOM 1538 C CA . LYS A 1 206 ? -13.729 26.297 -39.035 1.00 27.23 206 LYS H CA 1
ATOM 1539 C C . LYS A 1 206 ? -15.231 26.026 -39.064 1.00 27.07 206 LYS H C 1
ATOM 1540 O O . LYS A 1 206 ? -15.727 25.614 -40.127 1.00 30.49 206 LYS H O 1
ATOM 1546 N N . PRO A 1 207 ? -15.998 26.218 -37.978 1.00 25.63 207 PRO H N 1
ATOM 1547 C CA . PRO A 1 207 ? -17.440 25.918 -38.043 1.00 26.50 207 PRO H CA 1
ATOM 1548 C C . PRO A 1 207 ? -18.195 26.654 -39.137 1.00 26.13 207 PRO H C 1
ATOM 1549 O O . PRO A 1 207 ? -19.241 26.165 -39.581 1.00 31.53 207 PRO H O 1
ATOM 1553 N N . SER A 1 208 ? -17.722 27.819 -39.575 1.00 24.37 208 SER H N 1
ATOM 1554 C CA . SER A 1 208 ? -18.383 28.572 -40.633 1.00 24.60 208 SER H CA 1
ATOM 1555 C C . SER A 1 208 ? -17.590 28.580 -41.932 1.00 27.51 208 SER H C 1
ATOM 1556 O O . SER A 1 208 ? -17.990 29.262 -42.882 1.00 32.25 208 SER H O 1
ATOM 1559 N N . ASN A 1 209 ? -16.477 27.844 -41.992 1.00 28.33 209 ASN H N 1
ATOM 1560 C CA . ASN A 1 209 ? -15.589 27.837 -43.157 1.00 36.14 209 ASN H CA 1
ATOM 1561 C C . ASN A 1 209 ? -15.150 29.253 -43.513 1.00 39.92 209 ASN H C 1
ATOM 1562 O O . ASN A 1 209 ? -15.099 29.641 -44.683 1.00 38.80 209 ASN H O 1
ATOM 1567 N N . THR A 1 210 ? -14.842 30.038 -42.484 1.00 26.38 210 THR H N 1
ATOM 1568 C CA . THR A 1 210 ? -14.417 31.421 -42.642 1.00 32.78 210 THR H CA 1
ATOM 1569 C C . THR A 1 210 ? -12.912 31.518 -42.446 1.00 28.61 210 THR H C 1
ATOM 1570 O O . THR A 1 210 ? -12.370 30.983 -41.473 1.00 34.36 210 THR H O 1
ATOM 1574 N N . LYS A 1 211 ? -12.246 32.183 -43.386 1.00 27.57 211 LYS H N 1
ATOM 1575 C CA . LYS A 1 211 ? -10.829 32.490 -43.305 1.00 30.15 211 LYS H CA 1
ATOM 1576 C C . LYS A 1 211 ? -10.671 33.970 -43.606 1.00 31.98 211 LYS H C 1
ATOM 1577 O O . LYS A 1 211 ? -11.184 34.453 -44.621 1.00 30.04 211 LYS H O 1
ATOM 1583 N N . VAL A 1 212 ? -9.992 34.698 -42.721 1.00 24.96 212 VAL H N 1
ATOM 1584 C CA . VAL A 1 212 ? -9.802 36.135 -42.895 1.00 30.76 212 VAL H CA 1
ATOM 1585 C C . VAL A 1 212 ? -8.356 36.489 -42.579 1.00 32.32 212 VAL H C 1
ATOM 1586 O O . VAL A 1 212 ? -7.861 36.183 -41.489 1.00 28.24 212 VAL H O 1
ATOM 1590 N N . ASP A 1 213 ? -7.678 37.134 -43.524 1.00 24.80 213 ASP H N 1
ATOM 1591 C CA . ASP A 1 213 ? -6.387 37.760 -43.277 1.00 26.83 213 ASP H CA 1
ATOM 1592 C C . ASP A 1 213 ? -6.595 39.266 -43.247 1.00 36.37 213 ASP H C 1
ATOM 1593 O O . ASP A 1 213 ? -7.169 39.834 -44.184 1.00 36.39 213 ASP H O 1
ATOM 1598 N N . LYS A 1 214 ? -6.171 39.889 -42.150 1.00 24.44 214 LYS H N 1
ATOM 1599 C CA . LYS A 1 214 ? -6.327 41.351 -42.012 1.00 28.61 214 LYS H CA 1
ATOM 1600 C C . LYS A 1 214 ? -4.965 42.013 -41.815 1.00 29.12 214 LYS H C 1
ATOM 1601 O O . LYS A 1 214 ? -4.283 41.685 -40.855 1.00 27.87 214 LYS H O 1
ATOM 1607 N N . LYS A 1 215 ? -4.603 42.899 -42.736 1.00 23.76 215 LYS H N 1
ATOM 1608 C CA . LYS A 1 215 ? -3.356 43.673 -42.566 1.00 25.78 215 LYS H CA 1
ATOM 1609 C C . LYS A 1 215 ? -3.630 44.785 -41.561 1.00 29.90 215 LYS H C 1
ATOM 1610 O O . LYS A 1 215 ? -4.658 45.455 -41.677 1.00 25.97 215 LYS H O 1
ATOM 1616 N N . VAL A 1 216 ? -2.729 44.929 -40.598 1.00 26.71 216 VAL H N 1
ATOM 1617 C CA . VAL A 1 216 ? -2.896 45.968 -39.557 1.00 26.35 216 VAL H CA 1
ATOM 1618 C C . VAL A 1 216 ? -1.942 47.087 -39.948 1.00 34.67 216 VAL H C 1
ATOM 1619 O O . VAL A 1 216 ? -0.732 46.900 -39.823 1.00 30.12 216 VAL H O 1
ATOM 1623 N N . GLU A 1 217 ? -2.504 48.198 -40.407 1.00 42.36 217 GLU H N 1
ATOM 1624 C CA . GLU A 1 217 ? -1.728 49.294 -40.985 1.00 42.01 217 GLU H CA 1
ATOM 1625 C C . GLU A 1 217 ? -1.376 50.307 -39.906 1.00 34.98 217 GLU H C 1
ATOM 1626 O O . GLU A 1 217 ? -2.256 50.710 -39.133 1.00 28.46 217 GLU H O 1
ATOM 1632 N N . PRO A 1 218 ? -0.120 50.732 -39.818 1.00 42.50 218 PRO H N 1
ATOM 1633 C CA . PRO A 1 218 ? 0.257 51.721 -38.805 1.00 37.76 218 PRO H CA 1
ATOM 1634 C C . PRO A 1 218 ? -0.417 53.054 -39.079 1.00 44.47 218 PRO H C 1
ATOM 1635 O O . PRO A 1 218 ? -0.877 53.337 -40.187 1.00 48.21 218 PRO H O 1
ATOM 1639 N N . LYS A 1 219 ? -0.462 53.887 -38.044 1.00 45.25 219 LYS H N 1
ATOM 1640 C CA . LYS A 1 219 ? -0.992 55.241 -38.154 1.00 63.34 219 LYS H CA 1
ATOM 1641 C C . LYS A 1 219 ? 0.114 56.222 -37.792 1.00 63.71 219 LYS H C 1
ATOM 1642 O O . LYS A 1 219 ? 0.504 56.323 -36.625 1.00 64.73 219 LYS H O 1
ATOM 1648 N N . SER A 1 220 ? 0.622 56.939 -38.798 1.00 69.20 220 SER H N 1
ATOM 1649 C CA . SER A 1 220 ? 1.637 57.954 -38.546 1.00 72.78 220 SER H CA 1
ATOM 1650 C C . SER A 1 220 ? 1.083 59.136 -37.761 1.00 75.54 220 SER H C 1
ATOM 1651 O O . SER A 1 220 ? 1.865 59.931 -37.227 1.00 74.15 220 SER H O 1
ATOM 1654 N N . CYS A 1 221 ? -0.239 59.267 -37.680 1.00 72.76 221 CYS H N 1
ATOM 1655 C CA . CYS A 1 221 ? -0.871 60.352 -36.940 1.00 72.71 221 CYS H CA 1
ATOM 1656 C C . CYS A 1 221 ? -1.896 59.818 -35.942 1.00 65.43 221 CYS H C 1
ATOM 1657 O O . CYS A 1 221 ? -2.337 58.672 -36.039 1.00 61.18 221 CYS H O 1
ATOM 1660 N N . GLU B 2 1 ? -25.543 16.433 2.472 1.00 56.68 1 GLU L N 1
ATOM 1661 C CA . GLU B 2 1 ? -24.494 15.939 1.586 1.00 51.70 1 GLU L CA 1
ATOM 1662 C C . GLU B 2 1 ? -23.122 16.431 2.034 1.00 49.97 1 GLU L C 1
ATOM 1663 O O . GLU B 2 1 ? -22.971 17.585 2.436 1.00 46.39 1 GLU L O 1
ATOM 1669 N N . ILE B 2 2 ? -22.124 15.544 1.975 1.00 45.54 2 ILE L N 1
ATOM 1670 C CA . ILE B 2 2 ? -20.754 15.948 2.272 1.00 41.21 2 ILE L CA 1
ATOM 1671 C C . ILE B 2 2 ? -20.347 17.103 1.365 1.00 39.24 2 ILE L C 1
ATOM 1672 O O . ILE B 2 2 ? -20.766 17.196 0.203 1.00 42.44 2 ILE L O 1
ATOM 1677 N N . VAL B 2 3 ? -19.552 18.014 1.913 1.00 32.34 3 VAL L N 1
ATOM 1678 C CA . VAL B 2 3 ? -18.994 19.135 1.170 1.00 33.12 3 VAL L CA 1
ATOM 1679 C C . VAL B 2 3 ? -17.501 19.178 1.456 1.00 31.15 3 VAL L C 1
ATOM 1680 O O . VAL B 2 3 ? -17.085 19.077 2.617 1.00 30.06 3 VAL L O 1
ATOM 1684 N N . LEU B 2 4 ? -16.699 19.312 0.403 1.00 24.06 4 LEU L N 1
ATOM 1685 C CA . LEU B 2 4 ? -15.246 19.349 0.514 1.00 20.13 4 LEU L CA 1
ATOM 1686 C C . LEU B 2 4 ? -14.771 20.783 0.317 1.00 24.07 4 LEU L C 1
ATOM 1687 O O . LEU B 2 4 ? -14.987 21.372 -0.749 1.00 22.46 4 LEU L O 1
ATOM 1692 N N . THR B 2 5 ? -14.102 21.329 1.327 1.00 21.38 5 THR L N 1
ATOM 1693 C CA . THR B 2 5 ? -13.603 22.698 1.297 1.00 23.59 5 THR L CA 1
ATOM 1694 C C . THR B 2 5 ? -12.089 22.684 1.096 1.00 26.70 5 THR L C 1
ATOM 1695 O O . THR B 2 5 ? -11.355 22.224 1.976 1.00 23.56 5 THR L O 1
ATOM 1699 N N . GLN B 2 6 ? -11.621 23.219 -0.039 1.00 22.36 6 GLN L N 1
ATOM 1700 C CA . GLN B 2 6 ? -10.193 23.315 -0.337 1.00 21.27 6 GLN L CA 1
ATOM 1701 C C . GLN B 2 6 ? -9.621 24.677 0.040 1.00 28.21 6 GLN L C 1
ATOM 1702 O O . GLN B 2 6 ? -10.261 25.711 -0.162 1.00 26.96 6 GLN L O 1
ATOM 1708 N N . SER B 2 7 ? -8.385 24.667 0.546 1.00 27.16 7 SER L N 1
ATOM 1709 C CA . SER B 2 7 ? -7.653 25.868 0.924 1.00 26.79 7 SER L CA 1
ATOM 1710 C C . SER B 2 7 ? -6.185 25.716 0.547 1.00 28.23 7 SER L C 1
ATOM 1711 O O . SER B 2 7 ? -5.619 24.619 0.676 1.00 26.16 7 SER L O 1
ATOM 1714 N N . PRO B 2 8 ? -5.548 26.786 0.050 1.00 28.99 8 PRO L N 1
ATOM 1715 C CA . PRO B 2 8 ? -6.206 28.038 -0.327 1.00 30.71 8 PRO L CA 1
ATOM 1716 C C . PRO B 2 8 ? -6.852 27.917 -1.703 1.00 28.89 8 PRO L C 1
ATOM 1717 O O . PRO B 2 8 ? -6.612 26.924 -2.385 1.00 26.54 8 PRO L O 1
ATOM 1721 N N . GLY B 2 9 ? -7.664 28.898 -2.099 1.00 30.03 9 GLY L N 1
ATOM 1722 C CA . GLY B 2 9 ? -8.195 28.894 -3.454 1.00 28.84 9 GLY L CA 1
ATOM 1723 C C . GLY B 2 9 ? -7.114 29.096 -4.500 1.00 27.08 9 GLY L C 1
ATOM 1724 O O . GLY B 2 9 ? -7.172 28.518 -5.593 1.00 23.42 9 GLY L O 1
ATOM 1725 N N . THR B 2 10 ? -6.123 29.931 -4.191 1.00 24.85 10 THR L N 1
ATOM 1726 C CA . THR B 2 10 ? -4.978 30.155 -5.062 1.00 23.10 10 THR L CA 1
ATOM 1727 C C . THR B 2 10 ? -3.715 30.148 -4.211 1.00 26.72 10 THR L C 1
ATOM 1728 O O . THR B 2 10 ? -3.683 30.730 -3.124 1.00 28.72 10 THR L O 1
ATOM 1732 N N . LEU B 2 11 ? -2.684 29.472 -4.707 1.00 19.88 11 LEU L N 1
ATOM 1733 C CA . LEU B 2 11 ? -1.405 29.342 -4.023 1.00 20.64 11 LEU L CA 1
ATOM 1734 C C . LEU B 2 11 ? -0.316 29.811 -4.973 1.00 23.29 11 LEU L C 1
ATOM 1735 O O . LEU B 2 11 ? -0.166 29.254 -6.066 1.00 24.00 11 LEU L O 1
ATOM 1740 N N . SER B 2 12 ? 0.426 30.848 -4.578 1.00 21.50 12 SER L N 1
ATOM 1741 C CA . SER B 2 12 ? 1.474 31.426 -5.418 1.00 23.14 12 SER L CA 1
ATOM 1742 C C . SER B 2 12 ? 2.832 31.063 -4.833 1.00 22.91 12 SER L C 1
ATOM 1743 O O . SER B 2 12 ? 3.189 31.535 -3.746 1.00 23.65 12 SER L O 1
ATOM 1746 N N . LEU B 2 13 ? 3.598 30.255 -5.563 1.00 18.69 13 LEU L N 1
ATOM 1747 C CA . LEU B 2 13 ? 4.884 29.760 -5.091 1.00 20.34 13 LEU L CA 1
ATOM 1748 C C . LEU B 2 13 ? 5.857 29.695 -6.260 1.00 21.78 13 LEU L C 1
ATOM 1749 O O . LEU B 2 13 ? 5.453 29.639 -7.421 1.00 22.24 13 LEU L O 1
ATOM 1754 N N . SER B 2 14 ? 7.156 29.687 -5.944 1.00 24.40 14 SER L N 1
ATOM 1755 C CA . SER B 2 14 ? 8.187 29.627 -6.973 1.00 26.52 14 SER L CA 1
ATOM 1756 C C . SER B 2 14 ? 8.641 28.194 -7.198 1.00 24.32 14 SER L C 1
ATOM 1757 O O . SER B 2 14 ? 8.489 27.339 -6.318 1.00 25.55 14 SER L O 1
ATOM 1760 N N . PRO B 2 15 ? 9.210 27.888 -8.368 1.00 25.83 15 PRO L N 1
ATOM 1761 C CA . PRO B 2 15 ? 9.760 26.545 -8.580 1.00 24.71 15 PRO L CA 1
ATOM 1762 C C . PRO B 2 15 ? 10.832 26.229 -7.548 1.00 30.28 15 PRO L C 1
ATOM 1763 O O . PRO B 2 15 ? 11.652 27.080 -7.196 1.00 27.36 15 PRO L O 1
ATOM 1767 N N . GLY B 2 16 ? 10.812 24.994 -7.054 1.00 30.25 16 GLY L N 1
ATOM 1768 C CA . GLY B 2 16 ? 11.719 24.568 -6.013 1.00 28.00 16 GLY L CA 1
ATOM 1769 C C . GLY B 2 16 ? 11.183 24.687 -4.600 1.00 26.26 16 GLY L C 1
ATOM 1770 O O . GLY B 2 16 ? 11.813 24.164 -3.673 1.00 32.72 16 GLY L O 1
ATOM 1771 N N . GLU B 2 17 ? 10.062 25.368 -4.398 1.00 23.04 17 GLU L N 1
ATOM 1772 C CA . GLU B 2 17 ? 9.483 25.504 -3.071 1.00 20.18 17 GLU L CA 1
ATOM 1773 C C . GLU B 2 17 ? 8.501 24.372 -2.787 1.00 22.31 17 GLU L C 1
ATOM 1774 O O . GLU B 2 17 ? 8.041 23.669 -3.690 1.00 20.66 17 GLU L O 1
ATOM 1780 N N . ARG B 2 18 ? 8.188 24.198 -1.507 1.00 20.48 18 ARG L N 1
ATOM 1781 C CA . ARG B 2 18 ? 7.269 23.155 -1.071 1.00 21.97 18 ARG L CA 1
ATOM 1782 C C . ARG B 2 18 ? 5.845 23.699 -1.049 1.00 19.06 18 ARG L C 1
ATOM 1783 O O . ARG B 2 18 ? 5.598 24.800 -0.552 1.00 22.07 18 ARG L O 1
ATOM 1791 N N . ALA B 2 19 ? 4.916 22.928 -1.600 1.00 18.62 19 ALA L N 1
ATOM 1792 C CA . ALA B 2 19 ? 3.514 23.311 -1.687 1.00 20.62 19 ALA L CA 1
ATOM 1793 C C . ALA B 2 19 ? 2.698 22.426 -0.758 1.00 21.43 19 ALA L C 1
ATOM 1794 O O . ALA B 2 19 ? 2.855 21.203 -0.771 1.00 18.95 19 ALA L O 1
ATOM 1796 N N . THR B 2 20 ? 1.833 23.044 0.042 1.00 15.40 20 THR L N 1
ATOM 1797 C CA . THR B 2 20 ? 0.936 22.337 0.950 1.00 16.84 20 THR L CA 1
ATOM 1798 C C . THR B 2 20 ? -0.499 22.734 0.640 1.00 19.75 20 THR L C 1
ATOM 1799 O O . THR B 2 20 ? -0.866 23.903 0.796 1.00 22.21 20 THR L O 1
ATOM 1803 N N . LEU B 2 21 ? -1.311 21.762 0.223 1.00 15.51 21 LEU L N 1
ATOM 1804 C CA . LEU B 2 21 ? -2.700 21.984 -0.153 1.00 16.32 21 LEU L CA 1
ATOM 1805 C C . LEU B 2 21 ? -3.592 21.185 0.787 1.00 17.20 21 LEU L C 1
ATOM 1806 O O . LEU B 2 21 ? -3.286 20.034 1.108 1.00 17.91 21 LEU L O 1
ATOM 1811 N N . SER B 2 22 ? -4.688 21.793 1.236 1.00 19.21 22 SER L N 1
ATOM 1812 C CA . SER B 2 22 ? -5.538 21.200 2.259 1.00 19.81 22 SER L CA 1
ATOM 1813 C C . SER B 2 22 ? -6.968 21.038 1.765 1.00 20.57 22 SER L C 1
ATOM 1814 O O . SER B 2 22 ? -7.455 21.814 0.936 1.00 20.90 22 SER L O 1
ATOM 1817 N N . CYS B 2 23 ? -7.635 20.020 2.305 1.00 18.10 23 CYS L N 1
ATOM 1818 C CA . CYS B 2 23 ? -9.035 19.724 2.032 1.00 16.95 23 CYS L CA 1
ATOM 1819 C C . CYS B 2 23 ? -9.688 19.336 3.353 1.00 26.14 23 CYS L C 1
ATOM 1820 O O . CYS B 2 23 ? -9.137 18.523 4.103 1.00 21.32 23 CYS L O 1
ATOM 1823 N N . ARG B 2 24 ? -10.825 19.956 3.668 1.00 21.25 24 ARG L N 1
ATOM 1824 C CA . ARG B 2 24 ? -11.599 19.637 4.864 1.00 23.24 24 ARG L CA 1
ATOM 1825 C C . ARG B 2 24 ? -12.970 19.127 4.451 1.00 25.99 24 ARG L C 1
ATOM 1826 O O . ARG B 2 24 ? -13.708 19.825 3.748 1.00 25.93 24 ARG L O 1
ATOM 1834 N N . ALA B 2 25 ? -13.314 17.922 4.901 1.00 22.25 25 ALA L N 1
ATOM 1835 C CA . ALA B 2 25 ? -14.637 17.366 4.669 1.00 22.76 25 ALA L CA 1
ATOM 1836 C C . ALA B 2 25 ? -15.578 17.816 5.780 1.00 30.15 25 ALA L C 1
ATOM 1837 O O . ALA B 2 25 ? -15.175 17.932 6.942 1.00 24.35 25 ALA L O 1
ATOM 1839 N N . SER B 2 26 ? -16.834 18.077 5.412 1.00 28.88 26 SER L N 1
ATOM 1840 C CA . SER B 2 26 ? -17.823 18.529 6.384 1.00 27.33 26 SER L CA 1
ATOM 1841 C C . SER B 2 26 ? -18.235 17.423 7.348 1.00 34.51 26 SER L C 1
ATOM 1842 O O . SER B 2 26 ? -18.794 17.720 8.410 1.00 36.37 26 SER L O 1
ATOM 1845 N N . GLN B 2 27 ? -17.983 16.163 7.002 1.00 34.52 27 GLN L N 1
ATOM 1846 C CA . GLN B 2 27 ? -18.170 15.047 7.917 1.00 30.43 27 GLN L CA 1
ATOM 1847 C C . GLN B 2 27 ? -17.114 13.997 7.601 1.00 36.03 27 GLN L C 1
ATOM 1848 O O . GLN B 2 27 ? -16.435 14.063 6.573 1.00 31.26 27 GLN L O 1
ATOM 1854 N N . SER B 2 28 ? -16.965 13.038 8.516 1.00 29.65 28 SER L N 1
ATOM 1855 C CA . SER B 2 28 ? -15.881 12.066 8.437 1.00 31.06 28 SER L CA 1
ATOM 1856 C C . SER B 2 28 ? -15.928 11.261 7.143 1.00 32.99 28 SER L C 1
ATOM 1857 O O . SER B 2 28 ? -16.996 10.840 6.686 1.00 32.03 28 SER L O 1
ATOM 1860 N N . VAL B 2 29 ? -14.751 11.033 6.564 1.00 22.46 29 VAL L N 1
ATOM 1861 C CA . VAL B 2 29 ? -14.622 10.335 5.288 1.00 23.67 29 VAL L CA 1
ATOM 1862 C C . VAL B 2 29 ? -14.462 8.845 5.570 1.00 25.28 29 VAL L C 1
ATOM 1863 O O . VAL B 2 29 ? -13.426 8.399 6.071 1.00 24.69 29 VAL L O 1
ATOM 1867 N N . ARG B 2 30 ? -15.485 8.073 5.232 1.00 25.39 30 ARG L N 1
ATOM 1868 C CA . ARG B 2 30 ? -15.467 6.640 5.489 1.00 27.33 30 ARG L CA 1
ATOM 1869 C C . ARG B 2 30 ? -14.329 5.957 4.736 1.00 29.16 30 ARG L C 1
ATOM 1870 O O . ARG B 2 30 ? -14.125 6.196 3.543 1.00 23.00 30 ARG L O 1
ATOM 1878 N N . ARG B 2 31 ? -13.573 5.117 5.451 1.00 20.36 31 ARG L N 1
ATOM 1879 C CA . ARG B 2 31 ? -12.533 4.245 4.893 1.00 21.41 31 ARG L CA 1
ATOM 1880 C C . ARG B 2 31 ? -11.442 5.001 4.134 1.00 21.78 31 ARG L C 1
ATOM 1881 O O . ARG B 2 31 ? -10.727 4.400 3.322 1.00 21.36 31 ARG L O 1
ATOM 1889 N N . ASN B 2 32 ? -11.280 6.303 4.383 1.00 21.83 32 ASN L N 1
ATOM 1890 C CA . ASN B 2 32 ? -10.268 7.108 3.685 1.00 24.84 32 ASN L CA 1
ATOM 1891 C C . ASN B 2 32 ? -10.412 6.989 2.168 1.00 22.93 32 ASN L C 1
ATOM 1892 O O . ASN B 2 32 ? -9.429 6.940 1.424 1.00 23.60 32 ASN L O 1
ATOM 1897 N N . TYR B 2 33 ? -11.664 6.934 1.707 1.00 20.18 33 TYR L N 1
ATOM 1898 C CA . TYR B 2 33 ? -11.991 6.953 0.278 1.00 18.68 33 TYR L CA 1
ATOM 1899 C C . TYR B 2 33 ? -11.811 8.387 -0.213 1.00 17.68 33 TYR L C 1
ATOM 1900 O O . TYR B 2 33 ? -12.751 9.185 -0.299 1.00 17.51 33 TYR L O 1
ATOM 1909 N N . PHE B 2 34 ? -10.562 8.718 -0.518 1.00 17.26 34 PHE L N 1
ATOM 1910 C CA . PHE B 2 34 ? -10.155 10.094 -0.736 1.00 15.78 34 PHE L CA 1
ATOM 1911 C C . PHE B 2 34 ? -9.036 10.115 -1.762 1.00 13.86 34 PHE L C 1
ATOM 1912 O O . PHE B 2 34 ? -8.106 9.308 -1.683 1.00 15.06 34 PHE L O 1
ATOM 1920 N N . ALA B 2 35 ? -9.127 11.041 -2.713 1.00 12.24 35 ALA L N 1
ATOM 1921 C CA . ALA B 2 35 ? -8.208 11.089 -3.847 1.00 11.12 35 ALA L CA 1
ATOM 1922 C C . ALA B 2 35 ? -7.824 12.534 -4.142 1.00 16.35 35 ALA L C 1
ATOM 1923 O O . ALA B 2 35 ? -8.557 13.472 -3.820 1.00 15.01 35 ALA L O 1
ATOM 1925 N N . TRP B 2 36 ? -6.667 12.699 -4.786 1.00 11.46 36 TRP L N 1
ATOM 1926 C CA . TRP B 2 36 ? -6.218 13.988 -5.298 1.00 12.47 36 TRP L CA 1
ATOM 1927 C C . TRP B 2 36 ? -5.947 13.886 -6.797 1.00 16.94 36 TRP L C 1
ATOM 1928 O O . TRP B 2 36 ? -5.354 12.904 -7.264 1.00 14.74 36 TRP L O 1
ATOM 1939 N N . TYR B 2 37 ? -6.357 14.922 -7.537 1.00 13.03 37 TYR L N 1
ATOM 1940 C CA . TYR B 2 37 ? -6.162 15.011 -8.979 1.00 12.02 37 TYR L CA 1
ATOM 1941 C C . TYR B 2 37 ? -5.463 16.309 -9.347 1.00 16.77 37 TYR L C 1
ATOM 1942 O O . TYR B 2 37 ? -5.614 17.333 -8.675 1.00 14.31 37 TYR L O 1
ATOM 1951 N N . GLN B 2 38 ? -4.688 16.243 -10.427 1.00 12.98 38 GLN L N 1
ATOM 1952 C CA . GLN B 2 38 ? -4.079 17.405 -11.063 1.00 13.69 38 GLN L CA 1
ATOM 1953 C C . GLN B 2 38 ? -4.780 17.684 -12.386 1.00 13.47 38 GLN L C 1
ATOM 1954 O O . GLN B 2 38 ? -5.096 16.749 -13.124 1.00 16.92 38 GLN L O 1
ATOM 1960 N N . GLN B 2 39 ? -5.010 18.963 -12.707 1.00 13.27 39 GLN L N 1
ATOM 1961 C CA . GLN B 2 39 ? -5.534 19.309 -14.030 1.00 13.44 39 GLN L CA 1
ATOM 1962 C C . GLN B 2 39 ? -4.770 20.494 -14.590 1.00 19.43 39 GLN L C 1
ATOM 1963 O O . GLN B 2 39 ? -4.879 21.610 -14.071 1.00 17.83 39 GLN L O 1
ATOM 1969 N N . LYS B 2 40 ? -4.028 20.248 -15.664 1.00 22.23 40 LYS L N 1
ATOM 1970 C CA . LYS B 2 40 ? -3.335 21.297 -16.388 1.00 27.51 40 LYS L CA 1
ATOM 1971 C C . LYS B 2 40 ? -4.283 21.937 -17.396 1.00 28.39 40 LYS L C 1
ATOM 1972 O O . LYS B 2 40 ? -5.297 21.353 -17.793 1.00 23.59 40 LYS L O 1
ATOM 1978 N N . ARG B 2 41 ? -3.950 23.161 -17.803 1.00 34.60 41 ARG L N 1
ATOM 1979 C CA . ARG B 2 41 ? -4.852 23.933 -18.650 1.00 29.69 41 ARG L CA 1
ATOM 1980 C C . ARG B 2 41 ? -5.157 23.191 -19.945 1.00 26.35 41 ARG L C 1
ATOM 1981 O O . ARG B 2 41 ? -4.249 22.693 -20.620 1.00 30.57 41 ARG L O 1
ATOM 1989 N N . GLY B 2 42 ? -6.444 23.101 -20.274 1.00 26.65 42 GLY L N 1
ATOM 1990 C CA . GLY B 2 42 ? -6.887 22.444 -21.494 1.00 27.99 42 GLY L CA 1
ATOM 1991 C C . GLY B 2 42 ? -6.741 20.936 -21.518 1.00 31.00 42 GLY L C 1
ATOM 1992 O O . GLY B 2 42 ? -6.878 20.326 -22.587 1.00 29.06 42 GLY L O 1
ATOM 1993 N N . GLN B 2 43 ? -6.499 20.310 -20.369 1.00 23.06 43 GLN L N 1
ATOM 1994 C CA . GLN B 2 43 ? -6.206 18.888 -20.293 1.00 20.02 43 GLN L CA 1
ATOM 1995 C C . GLN B 2 43 ? -7.219 18.215 -19.372 1.00 20.22 43 GLN L C 1
ATOM 1996 O O . GLN B 2 43 ? -7.866 18.865 -18.543 1.00 16.54 43 GLN L O 1
ATOM 2002 N N . ALA B 2 44 ? -7.343 16.898 -19.515 1.00 17.85 44 ALA L N 1
ATOM 2003 C CA . ALA B 2 44 ? -8.142 16.115 -18.588 1.00 18.49 44 ALA L CA 1
ATOM 2004 C C . ALA B 2 44 ? -7.435 16.003 -17.237 1.00 14.40 44 ALA L C 1
ATOM 2005 O O . ALA B 2 44 ? -6.208 16.093 -17.159 1.00 17.61 44 ALA L O 1
ATOM 2007 N N . PRO B 2 45 ? -8.188 15.810 -16.154 1.00 15.16 45 PRO L N 1
ATOM 2008 C CA . PRO B 2 45 ? -7.555 15.570 -14.855 1.00 15.09 45 PRO L CA 1
ATOM 2009 C C . PRO B 2 45 ? -6.762 14.274 -14.861 1.00 16.24 45 PRO L C 1
ATOM 2010 O O . PRO B 2 45 ? -6.969 13.386 -15.692 1.00 17.26 45 PRO L O 1
ATOM 2014 N N . ARG B 2 46 ? -5.814 14.183 -13.935 1.00 13.53 46 ARG L N 1
ATOM 2015 C CA . ARG B 2 46 ? -5.021 12.976 -13.763 1.00 14.40 46 ARG L CA 1
ATOM 2016 C C . ARG B 2 46 ? -4.934 12.636 -12.279 1.00 13.37 46 ARG L C 1
ATOM 2017 O O . ARG B 2 46 ? -4.713 13.517 -11.441 1.00 13.45 46 ARG L O 1
ATOM 2025 N N . LEU B 2 47 ? -5.126 11.360 -11.968 1.00 14.54 47 LEU L N 1
ATOM 2026 C CA . LEU B 2 47 ? -5.096 10.898 -10.585 1.00 14.32 47 LEU L CA 1
ATOM 2027 C C . LEU B 2 47 ? -3.679 10.973 -10.028 1.00 15.78 47 LEU L C 1
ATOM 2028 O O . LEU B 2 47 ? -2.736 10.445 -10.632 1.00 14.84 47 LEU L O 1
ATOM 2033 N N . LEU B 2 48 ? -3.529 11.586 -8.856 1.00 14.16 48 LEU L N 1
ATOM 2034 C CA . LEU B 2 48 ? -2.236 11.644 -8.180 1.00 11.60 48 LEU L CA 1
ATOM 2035 C C . LEU B 2 48 ? -2.142 10.696 -6.996 1.00 16.83 48 LEU L C 1
ATOM 2036 O O . LEU B 2 48 ? -1.157 9.952 -6.865 1.00 18.15 48 LEU L O 1
ATOM 2041 N N . ILE B 2 49 ? -3.143 10.740 -6.121 1.00 15.76 49 ILE L N 1
ATOM 2042 C CA . ILE B 2 49 ? -3.157 10.055 -4.832 1.00 15.55 49 ILE L CA 1
ATOM 2043 C C . ILE B 2 49 ? -4.518 9.390 -4.685 1.00 15.04 49 ILE L C 1
ATOM 2044 O O . ILE B 2 49 ? -5.541 9.962 -5.072 1.00 13.40 49 ILE L O 1
ATOM 2049 N N . TYR B 2 50 ? -4.541 8.182 -4.133 1.00 14.71 50 TYR L N 1
ATOM 2050 C CA . TYR B 2 50 ? -5.804 7.541 -3.780 1.00 13.36 50 TYR L CA 1
ATOM 2051 C C . TYR B 2 50 ? -5.637 6.901 -2.410 1.00 16.29 50 TYR L C 1
ATOM 2052 O O . TYR B 2 50 ? -4.524 6.798 -1.887 1.00 17.16 50 TYR L O 1
ATOM 2061 N N . ASP B 2 51 ? -6.763 6.520 -1.801 1.00 17.10 51 ASP L N 1
ATOM 2062 C CA . ASP B 2 51 ? -6.778 6.038 -0.410 1.00 18.48 51 ASP L CA 1
ATOM 2063 C C . ASP B 2 51 ? -6.070 7.019 0.530 1.00 18.89 51 ASP L C 1
ATOM 2064 O O . ASP B 2 51 ? -5.424 6.625 1.508 1.00 19.03 51 ASP L O 1
ATOM 2069 N N . ALA B 2 52 ? -6.162 8.303 0.192 1.00 15.87 52 ALA L N 1
ATOM 2070 C CA . ALA B 2 52 ? -5.670 9.473 0.914 1.00 15.20 52 ALA L CA 1
ATOM 2071 C C . ALA B 2 52 ? -4.150 9.609 0.927 1.00 16.97 52 ALA L C 1
ATOM 2072 O O . ALA B 2 52 ? -3.638 10.732 1.006 1.00 18.57 52 ALA L O 1
ATOM 2074 N N . SER B 2 53 ? -3.416 8.510 0.737 1.00 18.22 53 SER L N 1
ATOM 2075 C CA . SER B 2 53 ? -1.964 8.578 0.869 1.00 17.88 53 SER L CA 1
ATOM 2076 C C . SER B 2 53 ? -1.192 7.680 -0.088 1.00 19.68 53 SER L C 1
ATOM 2077 O O . SER B 2 53 ? 0.039 7.642 0.004 1.00 21.13 53 SER L O 1
ATOM 2080 N N . THR B 2 54 ? -1.851 6.963 -0.993 1.00 17.25 54 THR L N 1
ATOM 2081 C CA . THR B 2 54 ? -1.167 6.070 -1.920 1.00 14.80 54 THR L CA 1
ATOM 2082 C C . THR B 2 54 ? -0.973 6.770 -3.256 1.00 19.50 54 THR L C 1
ATOM 2083 O O . THR B 2 54 ? -1.949 7.164 -3.903 1.00 19.20 54 THR L O 1
ATOM 2087 N N . ARG B 2 55 ? 0.285 6.905 -3.668 1.00 22.11 55 ARG L N 1
ATOM 2088 C CA . ARG B 2 55 ? 0.606 7.490 -4.962 1.00 22.24 55 ARG L CA 1
ATOM 2089 C C . ARG B 2 55 ? 0.199 6.542 -6.081 1.00 20.58 55 ARG L C 1
ATOM 2090 O O . ARG B 2 55 ? 0.500 5.345 -6.036 1.00 24.08 55 ARG L O 1
ATOM 2098 N N . ALA B 2 56 ? -0.470 7.078 -7.097 1.00 20.27 56 ALA L N 1
ATOM 2099 C CA . ALA B 2 56 ? -0.815 6.282 -8.259 1.00 23.10 56 ALA L CA 1
ATOM 2100 C C . ALA B 2 56 ? 0.443 5.924 -9.048 1.00 24.54 56 ALA L C 1
ATOM 2101 O O . ALA B 2 56 ? 1.471 6.602 -8.974 1.00 20.51 56 ALA L O 1
ATOM 2103 N N . THR B 2 57 ? 0.349 4.842 -9.813 1.00 34.61 57 THR L N 1
ATOM 2104 C CA . THR B 2 57 ? 1.487 4.397 -10.604 1.00 34.18 57 THR L CA 1
ATOM 2105 C C . THR B 2 57 ? 1.912 5.477 -11.598 1.00 28.27 57 THR L C 1
ATOM 2106 O O . THR B 2 57 ? 1.079 6.136 -12.228 1.00 28.94 57 THR L O 1
ATOM 2110 N N . GLY B 2 58 ? 3.225 5.695 -11.693 1.00 25.30 58 GLY L N 1
ATOM 2111 C CA . GLY B 2 58 ? 3.779 6.672 -12.610 1.00 28.21 58 GLY L CA 1
ATOM 2112 C C . GLY B 2 58 ? 3.809 8.099 -12.106 1.00 26.59 58 GLY L C 1
ATOM 2113 O O . GLY B 2 58 ? 4.291 8.985 -12.827 1.00 25.86 58 GLY L O 1
ATOM 2114 N N . ILE B 2 59 ? 3.305 8.361 -10.903 1.00 18.59 59 ILE L N 1
ATOM 2115 C CA . ILE B 2 59 ? 3.273 9.719 -10.367 1.00 16.07 59 ILE L CA 1
ATOM 2116 C C . ILE B 2 59 ? 4.607 10.010 -9.684 1.00 18.71 59 ILE L C 1
ATOM 2117 O O . ILE B 2 59 ? 5.098 9.175 -8.909 1.00 17.33 59 ILE L O 1
ATOM 2122 N N . PRO B 2 60 ? 5.227 11.166 -9.939 1.00 19.57 60 PRO L N 1
ATOM 2123 C CA . PRO B 2 60 ? 6.510 11.485 -9.295 1.00 18.54 60 PRO L CA 1
ATOM 2124 C C . PRO B 2 60 ? 6.409 11.410 -7.779 1.00 22.37 60 PRO L C 1
ATOM 2125 O O . PRO B 2 60 ? 5.384 11.764 -7.190 1.00 18.83 60 PRO L O 1
ATOM 2129 N N . ASP B 2 61 ? 7.489 10.959 -7.141 1.00 17.52 61 ASP L N 1
ATOM 2130 C CA . ASP B 2 61 ? 7.424 10.771 -5.700 1.00 18.95 61 ASP L CA 1
ATOM 2131 C C . ASP B 2 61 ? 7.538 12.076 -4.926 1.00 21.71 61 ASP L C 1
ATOM 2132 O O . ASP B 2 61 ? 7.475 12.052 -3.693 1.00 22.84 61 ASP L O 1
ATOM 2137 N N . ARG B 2 62 ? 7.676 13.216 -5.609 1.00 18.93 62 ARG L N 1
ATOM 2138 C CA . ARG B 2 62 ? 7.550 14.480 -4.899 1.00 16.69 62 ARG L CA 1
ATOM 2139 C C . ARG B 2 62 ? 6.103 14.790 -4.517 1.00 16.62 62 ARG L C 1
ATOM 2140 O O . ARG B 2 62 ? 5.875 15.719 -3.735 1.00 18.15 62 ARG L O 1
ATOM 2148 N N . PHE B 2 63 ? 5.130 14.037 -5.029 1.00 14.93 63 PHE L N 1
ATOM 2149 C CA . PHE B 2 63 ? 3.746 14.158 -4.583 1.00 15.63 63 PHE L CA 1
ATOM 2150 C C . PHE B 2 63 ? 3.486 13.174 -3.450 1.00 16.24 63 PHE L C 1
ATOM 2151 O O . PHE B 2 63 ? 3.832 11.991 -3.562 1.00 15.96 63 PHE L O 1
ATOM 2159 N N . SER B 2 64 ? 2.864 13.654 -2.372 1.00 17.26 64 SER L N 1
ATOM 2160 C CA . SER B 2 64 ? 2.444 12.768 -1.293 1.00 18.18 64 SER L CA 1
ATOM 2161 C C . SER B 2 64 ? 1.172 13.307 -0.663 1.00 19.75 64 SER L C 1
ATOM 2162 O O . SER B 2 64 ? 0.880 14.504 -0.730 1.00 16.23 64 SER L O 1
ATOM 2165 N N . GLY B 2 65 ? 0.421 12.409 -0.029 1.00 14.32 65 GLY L N 1
ATOM 2166 C CA . GLY B 2 65 ? -0.792 12.793 0.653 1.00 14.62 65 GLY L CA 1
ATOM 2167 C C . GLY B 2 65 ? -0.865 12.166 2.031 1.00 14.69 65 GLY L C 1
ATOM 2168 O O . GLY B 2 65 ? -0.274 11.120 2.296 1.00 14.91 65 GLY L O 1
ATOM 2169 N N . SER B 2 66 ? -1.621 12.819 2.911 1.00 15.58 66 SER L N 1
ATOM 2170 C CA . SER B 2 66 ? -1.891 12.241 4.219 1.00 14.27 66 SER L CA 1
ATOM 2171 C C . SER B 2 66 ? -3.210 12.777 4.739 1.00 17.37 66 SER L C 1
ATOM 2172 O O . SER B 2 66 ? -3.769 13.746 4.208 1.00 17.96 66 SER L O 1
ATOM 2175 N N . GLY B 2 67 ? -3.693 12.139 5.801 1.00 16.70 67 GLY L N 1
ATOM 2176 C CA . GLY B 2 67 ? -4.866 12.582 6.518 1.00 15.84 67 GLY L CA 1
ATOM 2177 C C . GLY B 2 67 ? -5.841 11.456 6.747 1.00 15.01 67 GLY L C 1
ATOM 2178 O O . GLY B 2 67 ? -5.654 10.327 6.290 1.00 17.48 67 GLY L O 1
ATOM 2179 N N . SER B 2 68 ? -6.903 11.779 7.477 1.00 16.43 68 SER L N 1
ATOM 2180 C CA . SER B 2 68 ? -7.957 10.838 7.841 1.00 20.63 68 SER L CA 1
ATOM 2181 C C . SER B 2 68 ? -9.050 11.636 8.541 1.00 19.62 68 SER L C 1
ATOM 2182 O O . SER B 2 68 ? -8.830 12.768 8.978 1.00 21.53 68 SER L O 1
ATOM 2185 N N . GLY B 2 69 ? -10.225 11.026 8.663 1.00 22.02 69 GLY L N 1
ATOM 2186 C CA . GLY B 2 69 ? -11.351 11.729 9.249 1.00 20.87 69 GLY L CA 1
ATOM 2187 C C . GLY B 2 69 ? -11.835 12.852 8.353 1.00 23.97 69 GLY L C 1
ATOM 2188 O O . GLY B 2 69 ? -12.373 12.593 7.272 1.00 22.16 69 GLY L O 1
ATOM 2189 N N . THR B 2 70 ? -11.632 14.103 8.768 1.00 19.29 70 THR L N 1
ATOM 2190 C CA . THR B 2 70 ? -12.099 15.239 7.987 1.00 19.86 70 THR L CA 1
ATOM 2191 C C . THR B 2 70 ? -10.985 16.065 7.365 1.00 23.49 70 THR L C 1
ATOM 2192 O O . THR B 2 70 ? -11.283 16.970 6.582 1.00 28.83 70 THR L O 1
ATOM 2196 N N . ASP B 2 71 ? -9.720 15.801 7.683 1.00 18.42 71 ASP L N 1
ATOM 2197 C CA . ASP B 2 71 ? -8.636 16.676 7.260 1.00 20.01 71 ASP L CA 1
ATOM 2198 C C . ASP B 2 71 ? -7.606 15.925 6.432 1.00 23.24 71 ASP L C 1
ATOM 2199 O O . ASP B 2 71 ? -7.058 14.911 6.876 1.00 16.44 71 ASP L O 1
ATOM 2204 N N . PHE B 2 72 ? -7.334 16.448 5.239 1.00 19.10 72 PHE L N 1
ATOM 2205 C CA . PHE B 2 72 ? -6.457 15.797 4.278 1.00 15.91 72 PHE L CA 1
ATOM 2206 C C . PHE B 2 72 ? -5.530 16.835 3.662 1.00 15.72 72 PHE L C 1
ATOM 2207 O O . PHE B 2 72 ? -5.894 18.007 3.509 1.00 16.58 72 PHE L O 1
ATOM 2215 N N . THR B 2 73 ? -4.323 16.390 3.304 1.00 16.93 73 THR L N 1
ATOM 2216 C CA . THR B 2 73 ? -3.286 17.286 2.812 1.00 16.17 73 THR L CA 1
ATOM 2217 C C . THR B 2 73 ? -2.584 16.650 1.625 1.00 16.62 73 THR L C 1
ATOM 2218 O O . THR B 2 73 ? -2.258 15.460 1.659 1.00 18.37 73 THR L O 1
ATOM 2222 N N . LEU B 2 74 ? -2.361 17.441 0.580 1.00 15.72 74 LEU L N 1
ATOM 2223 C CA . LEU B 2 74 ? -1.483 17.078 -0.522 1.00 15.26 74 LEU L CA 1
ATOM 2224 C C . LEU B 2 74 ? -0.242 17.951 -0.440 1.00 16.69 74 LEU L C 1
ATOM 2225 O O . LEU B 2 74 ? -0.349 19.174 -0.307 1.00 17.99 74 LEU L O 1
ATOM 2230 N N . THR B 2 75 ? 0.928 17.322 -0.506 1.00 14.11 75 THR L N 1
ATOM 2231 C CA . THR B 2 75 ? 2.211 18.013 -0.454 1.00 13.83 75 THR L CA 1
ATOM 2232 C C . THR B 2 75 ? 2.995 17.754 -1.727 1.00 16.28 75 THR L C 1
ATOM 2233 O O . THR B 2 75 ? 3.087 16.610 -2.184 1.00 18.11 75 THR L O 1
ATOM 2237 N N . ILE B 2 76 ? 3.543 18.818 -2.302 1.00 14.55 76 ILE L N 1
ATOM 2238 C CA . ILE B 2 76 ? 4.539 18.716 -3.357 1.00 17.33 76 ILE L CA 1
ATOM 2239 C C . ILE B 2 76 ? 5.847 19.198 -2.747 1.00 16.98 76 ILE L C 1
ATOM 2240 O O . ILE B 2 76 ? 5.985 20.383 -2.427 1.00 17.68 76 ILE L O 1
ATOM 2245 N N . SER B 2 77 ? 6.801 18.280 -2.575 1.00 18.74 77 SER L N 1
ATOM 2246 C CA . SER B 2 77 ? 7.973 18.568 -1.749 1.00 24.48 77 SER L CA 1
ATOM 2247 C C . SER B 2 77 ? 8.833 19.672 -2.352 1.00 24.72 77 SER L C 1
ATOM 2248 O O . SER B 2 77 ? 9.343 20.535 -1.630 1.00 22.27 77 SER L O 1
ATOM 2251 N N . ARG B 2 78 ? 9.002 19.654 -3.669 1.00 20.58 78 ARG L N 1
ATOM 2252 C CA . ARG B 2 78 ? 9.739 20.669 -4.426 1.00 22.18 78 ARG L CA 1
ATOM 2253 C C . ARG B 2 78 ? 9.029 20.886 -5.754 1.00 22.69 78 ARG L C 1
ATOM 2254 O O . ARG B 2 78 ? 8.918 19.954 -6.554 1.00 25.67 78 ARG L O 1
ATOM 2262 N N . LEU B 2 79 ? 8.545 22.105 -5.985 1.00 22.74 79 LEU L N 1
ATOM 2263 C CA . LEU B 2 79 ? 7.769 22.384 -7.186 1.00 21.11 79 LEU L CA 1
ATOM 2264 C C . LEU B 2 79 ? 8.665 22.424 -8.418 1.00 24.67 79 LEU L C 1
ATOM 2265 O O . LEU B 2 79 ? 9.739 23.035 -8.401 1.00 27.27 79 LEU L O 1
ATOM 2270 N N . GLU B 2 80 ? 8.226 21.760 -9.478 1.00 19.37 80 GLU L N 1
ATOM 2271 C CA . GLU B 2 80 ? 8.816 21.865 -10.800 1.00 18.23 80 GLU L CA 1
ATOM 2272 C C . GLU B 2 80 ? 7.865 22.636 -11.710 1.00 20.37 80 GLU L C 1
ATOM 2273 O O . GLU B 2 80 ? 6.676 22.781 -11.396 1.00 17.37 80 GLU L O 1
ATOM 2279 N N . PRO B 2 81 ? 8.359 23.175 -12.838 1.00 25.88 81 PRO L N 1
ATOM 2280 C CA . PRO B 2 81 ? 7.479 23.966 -13.718 1.00 23.66 81 PRO L CA 1
ATOM 2281 C C . PRO B 2 81 ? 6.205 23.244 -14.117 1.00 23.15 81 PRO L C 1
ATOM 2282 O O . PRO B 2 81 ? 5.130 23.858 -14.157 1.00 23.02 81 PRO L O 1
ATOM 2286 N N . GLU B 2 82 ? 6.297 21.942 -14.392 1.00 21.14 82 GLU L N 1
ATOM 2287 C CA . GLU B 2 82 ? 5.149 21.158 -14.823 1.00 27.56 82 GLU L CA 1
ATOM 2288 C C . GLU B 2 82 ? 4.095 20.995 -13.734 1.00 20.63 82 GLU L C 1
ATOM 2289 O O . GLU B 2 82 ? 2.989 20.527 -14.037 1.00 19.23 82 GLU L O 1
ATOM 2295 N N . ASP B 2 83 ? 4.412 21.344 -12.482 1.00 16.70 83 ASP L N 1
ATOM 2296 C CA . ASP B 2 83 ? 3.503 21.152 -11.361 1.00 14.54 83 ASP L CA 1
ATOM 2297 C C . ASP B 2 83 ? 2.521 22.296 -11.172 1.00 15.97 83 ASP L C 1
ATOM 2298 O O . ASP B 2 83 ? 1.621 22.178 -10.339 1.00 17.53 83 ASP L O 1
ATOM 2303 N N . PHE B 2 84 ? 2.667 23.401 -11.899 1.00 16.75 84 PHE L N 1
ATOM 2304 C CA . PHE B 2 84 ? 1.761 24.528 -11.714 1.00 17.20 84 PHE L CA 1
ATOM 2305 C C . PHE B 2 84 ? 0.501 24.253 -12.522 1.00 15.87 84 PHE L C 1
ATOM 2306 O O . PHE B 2 84 ? 0.541 24.173 -13.757 1.00 21.49 84 PHE L O 1
ATOM 2314 N N . ALA B 2 85 ? -0.602 24.060 -11.818 1.00 14.35 85 ALA L N 1
ATOM 2315 C CA . ALA B 2 85 ? -1.842 23.532 -12.377 1.00 14.39 85 ALA L CA 1
ATOM 2316 C C . ALA B 2 85 ? -2.926 23.716 -11.324 1.00 17.20 85 ALA L C 1
ATOM 2317 O O . ALA B 2 85 ? -2.688 24.293 -10.257 1.00 19.20 85 ALA L O 1
ATOM 2319 N N . VAL B 2 86 ? -4.121 23.208 -11.626 1.00 14.57 86 VAL L N 1
ATOM 2320 C CA . VAL B 2 86 ? -5.217 23.164 -10.665 1.00 14.17 86 VAL L CA 1
ATOM 2321 C C . VAL B 2 86 ? -5.208 21.790 -10.009 1.00 14.06 86 VAL L C 1
ATOM 2322 O O . VAL B 2 86 ? -4.988 20.771 -10.677 1.00 17.17 86 VAL L O 1
ATOM 2326 N N . TYR B 2 87 ? -5.446 21.751 -8.703 1.00 12.99 87 TYR L N 1
ATOM 2327 C CA . TYR B 2 87 ? -5.512 20.496 -7.961 1.00 15.62 87 TYR L CA 1
ATOM 2328 C C . TYR B 2 87 ? -6.877 20.359 -7.306 1.00 16.48 87 TYR L C 1
ATOM 2329 O O . TYR B 2 87 ? -7.370 21.310 -6.692 1.00 16.13 87 TYR L O 1
ATOM 2338 N N . TYR B 2 88 ? -7.473 19.175 -7.424 1.00 12.06 88 TYR L N 1
ATOM 2339 C CA . TYR B 2 88 ? -8.781 18.882 -6.851 1.00 14.34 88 TYR L CA 1
ATOM 2340 C C . TYR B 2 88 ? -8.675 17.718 -5.884 1.00 14.10 88 TYR L C 1
ATOM 2341 O O . TYR B 2 88 ? -8.059 16.697 -6.202 1.00 15.56 88 TYR L O 1
ATOM 2350 N N . CYS B 2 89 ? -9.318 17.851 -4.730 1.00 14.53 89 CYS L N 1
ATOM 2351 C CA . CYS B 2 89 ? -9.533 16.701 -3.869 1.00 14.14 89 CYS L CA 1
ATOM 2352 C C . CYS B 2 89 ? -10.878 16.069 -4.205 1.00 15.83 89 CYS L C 1
ATOM 2353 O O . CYS B 2 89 ? -11.738 16.676 -4.858 1.00 16.41 89 CYS L O 1
ATOM 2356 N N . GLN B 2 90 ? -11.042 14.819 -3.784 1.00 15.46 90 GLN L N 1
ATOM 2357 C CA . GLN B 2 90 ? -12.258 14.076 -4.084 1.00 14.89 90 GLN L CA 1
ATOM 2358 C C . GLN B 2 90 ? -12.536 13.108 -2.948 1.00 16.16 90 GLN L C 1
ATOM 2359 O O . GLN B 2 90 ? -11.624 12.426 -2.475 1.00 15.74 90 GLN L O 1
ATOM 2365 N N . GLN B 2 91 ? -13.794 13.053 -2.525 1.00 16.15 91 GLN L N 1
ATOM 2366 C CA . GLN B 2 91 ? -14.306 12.066 -1.585 1.00 16.53 91 GLN L CA 1
ATOM 2367 C C . GLN B 2 91 ? -15.329 11.173 -2.273 1.00 18.10 91 GLN L C 1
ATOM 2368 O O . GLN B 2 91 ? -16.086 11.632 -3.135 1.00 18.76 91 GLN L O 1
ATOM 2374 N N . TYR B 2 92 ? -15.373 9.899 -1.880 1.00 17.88 92 TYR L N 1
ATOM 2375 C CA . TYR B 2 92 ? -16.339 9.010 -2.510 1.00 21.11 92 TYR L CA 1
ATOM 2376 C C . TYR B 2 92 ? -16.793 7.940 -1.532 1.00 27.57 92 TYR L C 1
ATOM 2377 O O . TYR B 2 92 ? -16.173 7.705 -0.490 1.00 21.29 92 TYR L O 1
ATOM 2386 N N . ASP B 2 93 ? -17.922 7.322 -1.869 1.00 24.15 93 ASP L N 1
ATOM 2387 C CA . ASP B 2 93 ? -18.458 6.214 -1.097 1.00 29.34 93 ASP L CA 1
ATOM 2388 C C . ASP B 2 93 ? -19.184 5.275 -2.041 1.00 29.82 93 ASP L C 1
ATOM 2389 O O . ASP B 2 93 ? -19.635 5.671 -3.120 1.00 24.46 93 ASP L O 1
ATOM 2394 N N . SER B 2 94 ? -19.294 4.021 -1.609 1.00 27.83 94 SER L N 1
ATOM 2395 C CA . SER B 2 94 ? -19.800 2.933 -2.433 1.00 24.57 94 SER L CA 1
ATOM 2396 C C . SER B 2 94 ? -21.261 2.601 -2.182 1.00 27.35 94 SER L C 1
ATOM 2397 O O . SER B 2 94 ? -21.942 2.137 -3.101 1.00 30.68 94 SER L O 1
ATOM 2400 N N . SER B 2 95 ? -21.759 2.791 -0.962 1.00 34.11 95 SER L N 1
ATOM 2401 C CA . SER B 2 95 ? -23.098 2.334 -0.587 1.00 34.76 95 SER L CA 1
ATOM 2402 C C . SER B 2 95 ? -23.854 3.465 0.094 1.00 35.22 95 SER L C 1
ATOM 2403 O O . SER B 2 95 ? -23.821 3.593 1.327 1.00 32.74 95 SER L O 1
ATOM 2406 N N . PRO B 2 96 ? -24.564 4.303 -0.675 1.00 31.31 96 PRO L N 1
ATOM 2407 C CA . PRO B 2 96 ? -24.704 4.317 -2.138 1.00 32.54 96 PRO L CA 1
ATOM 2408 C C . PRO B 2 96 ? -23.573 5.073 -2.853 1.00 26.69 96 PRO L C 1
ATOM 2409 O O . PRO B 2 96 ? -22.882 5.863 -2.205 1.00 28.44 96 PRO L O 1
ATOM 2413 N N . PRO B 2 97 ? -23.396 4.838 -4.155 1.00 26.05 97 PRO L N 1
ATOM 2414 C CA . PRO B 2 97 ? -22.322 5.522 -4.887 1.00 20.69 97 PRO L CA 1
ATOM 2415 C C . PRO B 2 97 ? -22.485 7.033 -4.837 1.00 22.86 97 PRO L C 1
ATOM 2416 O O . PRO B 2 97 ? -23.548 7.569 -5.151 1.00 27.96 97 PRO L O 1
ATOM 2420 N N . MET B 2 98 ? -21.414 7.719 -4.449 1.00 19.66 98 MET L N 1
ATOM 2421 C CA . MET B 2 98 ? -21.386 9.175 -4.461 1.00 24.83 98 MET L CA 1
ATOM 2422 C C . MET B 2 98 ? -19.941 9.633 -4.549 1.00 19.20 98 MET L C 1
ATOM 2423 O O . MET B 2 98 ? -19.060 9.042 -3.925 1.00 19.64 98 MET L O 1
ATOM 2428 N N . TYR B 2 99 ? -19.702 10.670 -5.346 1.00 20.05 99 TYR L N 1
ATOM 2429 C CA . TYR B 2 99 ? -18.358 11.184 -5.582 1.00 18.05 99 TYR L CA 1
ATOM 2430 C C . TYR B 2 99 ? -18.442 12.700 -5.553 1.00 16.64 99 TYR L C 1
ATOM 2431 O O . TYR B 2 99 ? -19.217 13.285 -6.314 1.00 19.52 99 TYR L O 1
ATOM 2440 N N . ILE B 2 100 ? -17.666 13.325 -4.674 1.00 15.85 100 ILE L N 1
ATOM 2441 C CA . ILE B 2 100 ? -17.702 14.765 -4.449 1.00 15.60 100 ILE L CA 1
ATOM 2442 C C . ILE B 2 100 ? -16.304 15.328 -4.645 1.00 17.99 100 ILE L C 1
ATOM 2443 O O . ILE B 2 100 ? -15.315 14.722 -4.221 1.00 17.16 100 ILE L O 1
ATOM 2448 N N . PHE B 2 101 ? -16.223 16.486 -5.282 1.00 13.38 101 PHE L N 1
ATOM 2449 C CA . PHE B 2 101 ? -14.962 17.162 -5.541 1.00 14.48 101 PHE L CA 1
ATOM 2450 C C . PHE B 2 101 ? -14.882 18.453 -4.742 1.00 17.61 101 PHE L C 1
ATOM 2451 O O . PHE B 2 101 ? -15.889 19.145 -4.554 1.00 18.26 101 PHE L O 1
ATOM 2459 N N . GLY B 2 102 ? -13.673 18.788 -4.301 1.00 15.12 102 GLY L N 1
ATOM 2460 C CA . GLY B 2 102 ? -13.408 20.128 -3.826 1.00 16.07 102 GLY L CA 1
ATOM 2461 C C . GLY B 2 102 ? -13.484 21.121 -4.970 1.00 18.44 102 GLY L C 1
ATOM 2462 O O . GLY B 2 102 ? -13.549 20.766 -6.148 1.00 16.89 102 GLY L O 1
ATOM 2463 N N . GLN B 2 103 ? -13.477 22.405 -4.618 1.00 18.34 103 GLN L N 1
ATOM 2464 C CA . GLN B 2 103 ? -13.647 23.436 -5.635 1.00 21.25 103 GLN L CA 1
ATOM 2465 C C . GLN B 2 103 ? -12.354 23.784 -6.370 1.00 23.19 103 GLN L C 1
ATOM 2466 O O . GLN B 2 103 ? -12.389 24.601 -7.300 1.00 21.21 103 GLN L O 1
ATOM 2472 N N . GLY B 2 104 ? -11.227 23.169 -6.010 1.00 16.88 104 GLY L N 1
ATOM 2473 C CA . GLY B 2 104 ? -9.978 23.400 -6.706 1.00 16.57 104 GLY L CA 1
ATOM 2474 C C . GLY B 2 104 ? -9.070 24.449 -6.093 1.00 28.73 104 GLY L C 1
ATOM 2475 O O . GLY B 2 104 ? -9.532 25.467 -5.565 1.00 22.91 104 GLY L O 1
ATOM 2476 N N . THR B 2 105 ? -7.765 24.194 -6.156 1.00 14.33 105 THR L N 1
ATOM 2477 C CA . THR B 2 105 ? -6.726 25.146 -5.787 1.00 17.79 105 THR L CA 1
ATOM 2478 C C . THR B 2 105 ? -5.862 25.373 -7.013 1.00 17.67 105 THR L C 1
ATOM 2479 O O . THR B 2 105 ? -5.322 24.415 -7.576 1.00 17.78 105 THR L O 1
ATOM 2483 N N . LYS B 2 106 ? -5.747 26.625 -7.434 1.00 16.81 106 LYS L N 1
ATOM 2484 C CA . LYS B 2 106 ? -4.835 26.996 -8.510 1.00 19.40 106 LYS L CA 1
ATOM 2485 C C . LYS B 2 106 ? -3.448 27.225 -7.931 1.00 18.99 106 LYS L C 1
ATOM 2486 O O . LYS B 2 106 ? -3.260 28.121 -7.099 1.00 22.04 106 LYS L O 1
ATOM 2492 N N . LEU B 2 107 ? -2.481 26.443 -8.389 1.00 18.42 107 LEU L N 1
ATOM 2493 C CA . LEU B 2 107 ? -1.083 26.620 -8.015 1.00 18.53 107 LEU L CA 1
ATOM 2494 C C . LEU B 2 107 ? -0.425 27.479 -9.091 1.00 22.03 107 LEU L C 1
ATOM 2495 O O . LEU B 2 107 ? -0.217 27.022 -10.221 1.00 21.55 107 LEU L O 1
ATOM 2500 N N . GLU B 2 108 ? -0.127 28.729 -8.737 1.00 17.56 108 GLU L N 1
ATOM 2501 C CA . GLU B 2 108 ? 0.322 29.764 -9.655 1.00 21.63 108 GLU L CA 1
ATOM 2502 C C . GLU B 2 108 ? 1.796 30.073 -9.421 1.00 22.85 108 GLU L C 1
ATOM 2503 O O . GLU B 2 108 ? 2.303 29.934 -8.303 1.00 22.10 108 GLU L O 1
ATOM 2509 N N . ILE B 2 109 ? 2.484 30.509 -10.476 1.00 19.84 109 ILE L N 1
ATOM 2510 C CA . ILE B 2 109 ? 3.923 30.744 -10.386 1.00 17.32 109 ILE L CA 1
ATOM 2511 C C . ILE B 2 109 ? 4.169 32.084 -9.703 1.00 27.25 109 ILE L C 1
ATOM 2512 O O . ILE B 2 109 ? 3.874 33.144 -10.263 1.00 19.37 109 ILE L O 1
ATOM 2517 N N . LYS B 2 110 ? 4.713 32.033 -8.489 1.00 25.15 110 LYS L N 1
ATOM 2518 C CA . LYS B 2 110 ? 5.329 33.182 -7.845 1.00 27.49 110 LYS L CA 1
ATOM 2519 C C . LYS B 2 110 ? 6.841 33.023 -7.877 1.00 37.76 110 LYS L C 1
ATOM 2520 O O . LYS B 2 110 ? 7.477 33.217 -8.909 1.00 23.45 110 LYS L O 1
ATOM 2526 N N . ARG B 2 111 ? 6.413 35.414 -9.295 1.00 21.45 111 ARG L N 1
ATOM 2527 C CA . ARG B 2 111 ? 7.642 36.027 -9.732 1.00 19.16 111 ARG L CA 1
ATOM 2528 C C . ARG B 2 111 ? 7.680 37.409 -9.125 1.00 17.75 111 ARG L C 1
ATOM 2529 O O . ARG B 2 111 ? 6.828 37.749 -8.309 1.00 18.72 111 ARG L O 1
ATOM 2537 N N . THR B 2 112 ? 8.662 38.203 -9.526 1.00 18.40 112 THR L N 1
ATOM 2538 C CA . THR B 2 112 ? 8.745 39.574 -9.057 1.00 21.87 112 THR L CA 1
ATOM 2539 C C . THR B 2 112 ? 7.597 40.398 -9.631 1.00 20.20 112 THR L C 1
ATOM 2540 O O . THR B 2 112 ? 7.011 40.063 -10.665 1.00 19.12 112 THR L O 1
ATOM 2544 N N . VAL B 2 113 ? 7.265 41.482 -8.927 1.00 19.57 113 VAL L N 1
ATOM 2545 C CA . VAL B 2 113 ? 6.201 42.365 -9.386 1.00 19.17 113 VAL L CA 1
ATOM 2546 C C . VAL B 2 113 ? 6.608 42.993 -10.710 1.00 24.05 113 VAL L C 1
ATOM 2547 O O . VAL B 2 113 ? 7.774 43.362 -10.919 1.00 19.01 113 VAL L O 1
ATOM 2551 N N . ALA B 2 114 ? 5.645 43.094 -11.626 1.00 19.93 114 ALA L N 1
ATOM 2552 C CA . ALA B 2 114 ? 5.853 43.759 -12.906 1.00 21.40 114 ALA L CA 1
ATOM 2553 C C . ALA B 2 114 ? 4.628 44.607 -13.181 1.00 18.12 114 ALA L C 1
ATOM 2554 O O . ALA B 2 114 ? 3.516 44.081 -13.255 1.00 16.79 114 ALA L O 1
ATOM 2556 N N . ALA B 2 115 ? 4.825 45.920 -13.284 1.00 17.23 115 ALA L N 1
ATOM 2557 C CA . ALA B 2 115 ? 3.720 46.811 -13.581 1.00 16.77 115 ALA L CA 1
ATOM 2558 C C . ALA B 2 115 ? 3.320 46.659 -15.049 1.00 15.82 115 ALA L C 1
ATOM 2559 O O . ALA B 2 115 ? 4.172 46.397 -15.905 1.00 21.14 115 ALA L O 1
ATOM 2561 N N . PRO B 2 116 ? 2.036 46.797 -15.366 1.00 18.21 116 PRO L N 1
ATOM 2562 C CA . PRO B 2 116 ? 1.611 46.641 -16.764 1.00 18.39 116 PRO L CA 1
ATOM 2563 C C . PRO B 2 116 ? 2.036 47.815 -17.625 1.00 23.24 116 PRO L C 1
ATOM 2564 O O . PRO B 2 116 ? 2.112 48.957 -17.165 1.00 20.82 116 PRO L O 1
ATOM 2568 N N . SER B 2 117 ? 2.319 47.510 -18.891 1.00 19.77 117 SER L N 1
ATOM 2569 C CA . SER B 2 117 ? 2.330 48.512 -19.948 1.00 23.98 117 SER L CA 1
ATOM 2570 C C . SER B 2 117 ? 0.914 48.635 -20.486 1.00 19.81 117 SER L C 1
ATOM 2571 O O . SER B 2 117 ? 0.257 47.624 -20.746 1.00 20.02 117 SER L O 1
ATOM 2574 N N . VAL B 2 118 ? 0.442 49.872 -20.657 1.00 18.94 118 VAL L N 1
ATOM 2575 C CA . VAL B 2 118 ? -0.960 50.133 -20.970 1.00 19.23 118 VAL L CA 1
ATOM 2576 C C . VAL B 2 118 ? -1.051 50.773 -22.351 1.00 22.94 118 VAL L C 1
ATOM 2577 O O . VAL B 2 118 ? -0.313 51.719 -22.652 1.00 21.20 118 VAL L O 1
ATOM 2581 N N . PHE B 2 119 ? -1.954 50.251 -23.182 1.00 20.87 119 PHE L N 1
ATOM 2582 C CA . PHE B 2 119 ? -2.202 50.741 -24.532 1.00 19.51 119 PHE L CA 1
ATOM 2583 C C . PHE B 2 119 ? -3.703 50.855 -24.749 1.00 21.11 119 PHE L C 1
ATOM 2584 O O . PHE B 2 119 ? -4.480 50.059 -24.215 1.00 21.88 119 PHE L O 1
ATOM 2592 N N . ILE B 2 120 ? -4.122 51.838 -25.546 1.00 21.43 120 ILE L N 1
ATOM 2593 C CA . ILE B 2 120 ? -5.536 52.003 -25.862 1.00 22.59 120 ILE L CA 1
ATOM 2594 C C . ILE B 2 120 ? -5.711 52.047 -27.375 1.00 23.13 120 ILE L C 1
ATOM 2595 O O . ILE B 2 120 ? -4.860 52.584 -28.094 1.00 22.65 120 ILE L O 1
ATOM 2600 N N . PHE B 2 121 ? -6.806 51.456 -27.852 1.00 21.44 121 PHE L N 1
ATOM 2601 C CA . PHE B 2 121 ? -7.089 51.328 -29.280 1.00 24.79 121 PHE L CA 1
ATOM 2602 C C . PHE B 2 121 ? -8.480 51.871 -29.571 1.00 19.07 121 PHE L C 1
ATOM 2603 O O . PHE B 2 121 ? -9.480 51.311 -29.071 1.00 23.78 121 PHE L O 1
ATOM 2611 N N . PRO B 2 122 ? -8.610 52.941 -30.349 1.00 20.80 122 PRO L N 1
ATOM 2612 C CA . PRO B 2 122 ? -9.941 53.402 -30.759 1.00 23.14 122 PRO L CA 1
ATOM 2613 C C . PRO B 2 122 ? -10.563 52.432 -31.746 1.00 23.82 122 PRO L C 1
ATOM 2614 O O . PRO B 2 122 ? -9.851 51.634 -32.376 1.00 26.92 122 PRO L O 1
ATOM 2618 N N . PRO B 2 123 ? -11.888 52.439 -31.890 1.00 23.74 123 PRO L N 1
ATOM 2619 C CA . PRO B 2 123 ? -12.508 51.597 -32.918 1.00 26.58 123 PRO L CA 1
ATOM 2620 C C . PRO B 2 123 ? -12.080 52.029 -34.312 1.00 29.88 123 PRO L C 1
ATOM 2621 O O . PRO B 2 123 ? -11.797 53.201 -34.567 1.00 27.43 123 PRO L O 1
ATOM 2625 N N . SER B 2 124 ? -12.017 51.060 -35.218 1.00 28.88 124 SER L N 1
ATOM 2626 C CA . SER B 2 124 ? -11.651 51.352 -36.594 1.00 32.04 124 SER L CA 1
ATOM 2627 C C . SER B 2 124 ? -12.835 51.942 -37.350 1.00 24.91 124 SER L C 1
ATOM 2628 O O . SER B 2 124 ? -13.998 51.687 -37.021 1.00 25.03 124 SER L O 1
ATOM 2631 N N . ASP B 2 125 ? -12.526 52.727 -38.385 1.00 37.62 125 ASP L N 1
ATOM 2632 C CA . ASP B 2 125 ? -13.575 53.173 -39.297 1.00 34.59 125 ASP L CA 1
ATOM 2633 C C . ASP B 2 125 ? -14.325 51.982 -39.873 1.00 31.98 125 ASP L C 1
ATOM 2634 O O . ASP B 2 125 ? -15.552 52.027 -40.026 1.00 36.63 125 ASP L O 1
ATOM 2639 N N . GLU B 2 126 ? -13.604 50.902 -40.182 1.00 35.08 126 GLU L N 1
ATOM 2640 C CA . GLU B 2 126 ? -14.244 49.684 -40.669 1.00 32.95 126 GLU L CA 1
ATOM 2641 C C . GLU B 2 126 ? -15.343 49.229 -39.715 1.00 31.37 126 GLU L C 1
ATOM 2642 O O . GLU B 2 126 ? -16.474 48.962 -40.132 1.00 30.38 126 GLU L O 1
ATOM 2648 N N . GLN B 2 127 ? -15.030 49.145 -38.415 1.00 30.60 127 GLN L N 1
ATOM 2649 C CA . GLN B 2 127 ? -16.050 48.720 -37.464 1.00 27.15 127 GLN L CA 1
ATOM 2650 C C . GLN B 2 127 ? -17.169 49.743 -37.356 1.00 28.16 127 GLN L C 1
ATOM 2651 O O . GLN B 2 127 ? -18.345 49.377 -37.224 1.00 28.60 127 GLN L O 1
ATOM 2657 N N . LEU B 2 128 ? -16.820 51.030 -37.382 1.00 28.65 128 LEU L N 1
ATOM 2658 C CA . LEU B 2 128 ? -17.835 52.067 -37.228 1.00 33.07 128 LEU L CA 1
ATOM 2659 C C . LEU B 2 128 ? -18.919 51.934 -38.295 1.00 33.62 128 LEU L C 1
ATOM 2660 O O . LEU B 2 128 ? -20.105 52.147 -38.013 1.00 34.13 128 LEU L O 1
ATOM 2665 N N . LYS B 2 129 ? -18.534 51.502 -39.505 1.00 37.35 129 LYS L N 1
ATOM 2666 C CA . LYS B 2 129 ? -19.492 51.285 -40.591 1.00 38.50 129 LYS L CA 1
ATOM 2667 C C . LYS B 2 129 ? -20.632 50.353 -40.199 1.00 40.84 129 LYS L C 1
ATOM 2668 O O . LYS B 2 129 ? -21.748 50.490 -40.713 1.00 47.22 129 LYS L O 1
ATOM 2674 N N . SER B 2 130 ? -20.377 49.390 -39.313 1.00 37.91 130 SER L N 1
ATOM 2675 C CA . SER B 2 130 ? -21.345 48.342 -39.020 1.00 40.23 130 SER L CA 1
ATOM 2676 C C . SER B 2 130 ? -22.242 48.662 -37.835 1.00 34.68 130 SER L C 1
ATOM 2677 O O . SER B 2 130 ? -23.043 47.810 -37.439 1.00 39.48 130 SER L O 1
ATOM 2680 N N . GLY B 2 131 ? -22.124 49.852 -37.253 1.00 39.28 131 GLY L N 1
ATOM 2681 C CA . GLY B 2 131 ? -23.028 50.281 -36.206 1.00 32.82 131 GLY L CA 1
ATOM 2682 C C . GLY B 2 131 ? -22.581 50.023 -34.782 1.00 34.45 131 GLY L C 1
ATOM 2683 O O . GLY B 2 131 ? -23.380 50.228 -33.860 1.00 31.73 131 GLY L O 1
ATOM 2684 N N . THR B 2 132 ? -21.343 49.578 -34.568 1.00 32.65 132 THR L N 1
ATOM 2685 C CA . THR B 2 132 ? -20.840 49.335 -33.221 1.00 31.61 132 THR L CA 1
ATOM 2686 C C . THR B 2 132 ? -19.417 49.868 -33.111 1.00 28.69 132 THR L C 1
ATOM 2687 O O . THR B 2 132 ? -18.668 49.895 -34.092 1.00 30.35 132 THR L O 1
ATOM 2691 N N . ALA B 2 133 ? -19.059 50.321 -31.908 1.00 26.07 133 ALA L N 1
ATOM 2692 C CA . ALA B 2 133 ? -17.725 50.830 -31.619 1.00 23.29 133 ALA L CA 1
ATOM 2693 C C . ALA B 2 133 ? -17.148 50.044 -30.451 1.00 26.75 133 ALA L C 1
ATOM 2694 O O . ALA B 2 133 ? -17.756 49.986 -29.378 1.00 24.36 133 ALA L O 1
ATOM 2696 N N . SER B 2 134 ? -15.992 49.428 -30.668 1.00 22.73 134 SER L N 1
ATOM 2697 C CA . SER B 2 134 ? -15.277 48.704 -29.626 1.00 22.40 134 SER L CA 1
ATOM 2698 C C . SER B 2 134 ? -14.005 49.465 -29.299 1.00 18.20 134 SER L C 1
ATOM 2699 O O . SER B 2 134 ? -13.184 49.723 -30.186 1.00 24.13 134 SER L O 1
ATOM 2702 N N . VAL B 2 135 ? -13.837 49.826 -28.029 1.00 19.58 135 VAL L N 1
ATOM 2703 C CA . VAL B 2 135 ? -12.619 50.466 -27.551 1.00 19.20 135 VAL L CA 1
ATOM 2704 C C . VAL B 2 135 ? -11.875 49.442 -26.704 1.00 24.24 135 VAL L C 1
ATOM 2705 O O . VAL B 2 135 ? -12.464 48.843 -25.800 1.00 20.55 135 VAL L O 1
ATOM 2709 N N . VAL B 2 136 ? -10.600 49.221 -27.012 1.00 23.22 136 VAL L N 1
ATOM 2710 C CA . VAL B 2 136 ? -9.818 48.165 -26.371 1.00 20.57 136 VAL L CA 1
ATOM 2711 C C . VAL B 2 136 ? -8.695 48.794 -25.565 1.00 23.43 136 VAL L C 1
ATOM 2712 O O . VAL B 2 136 ? -7.871 49.543 -26.104 1.00 23.90 136 VAL L O 1
ATOM 2716 N N . CYS B 2 137 ? -8.647 48.461 -24.281 1.00 22.50 137 CYS L N 1
ATOM 2717 C CA . CYS B 2 137 ? -7.545 48.814 -23.403 1.00 20.92 137 CYS L CA 1
ATOM 2718 C C . CYS B 2 137 ? -6.735 47.559 -23.103 1.00 21.24 137 CYS L C 1
ATOM 2719 O O . CYS B 2 137 ? -7.302 46.549 -22.679 1.00 20.19 137 CYS L O 1
ATOM 2722 N N . LEU B 2 138 ? -5.422 47.628 -23.315 1.00 19.81 138 LEU L N 1
ATOM 2723 C CA . LEU B 2 138 ? -4.527 46.485 -23.158 1.00 17.86 138 LEU L CA 1
ATOM 2724 C C . LEU B 2 138 ? -3.581 46.714 -21.984 1.00 20.27 138 LEU L C 1
ATOM 2725 O O . LEU B 2 138 ? -2.898 47.743 -21.923 1.00 18.27 138 LEU L O 1
ATOM 2730 N N . LEU B 2 139 ? -3.539 45.751 -21.064 1.00 19.34 139 LEU L N 1
ATOM 2731 C CA . LEU B 2 139 ? -2.577 45.718 -19.963 1.00 20.31 139 LEU L CA 1
ATOM 2732 C C . LEU B 2 139 ? -1.636 44.556 -20.252 1.00 18.83 139 LEU L C 1
ATOM 2733 O O . LEU B 2 139 ? -2.063 43.397 -20.229 1.00 19.10 139 LEU L O 1
ATOM 2738 N N . ASN B 2 140 ? -0.364 44.849 -20.508 1.00 18.41 140 ASN L N 1
ATOM 2739 C CA . ASN B 2 140 ? 0.561 43.857 -21.047 1.00 18.43 140 ASN L CA 1
ATOM 2740 C C . ASN B 2 140 ? 1.641 43.476 -20.044 1.00 18.81 140 ASN L C 1
ATOM 2741 O O . ASN B 2 140 ? 2.311 44.349 -19.479 1.00 19.72 140 ASN L O 1
ATOM 2746 N N . ASN B 2 141 ? 1.807 42.164 -19.844 1.00 19.35 141 ASN L N 1
ATOM 2747 C CA . ASN B 2 141 ? 2.958 41.569 -19.158 1.00 18.75 141 ASN L CA 1
ATOM 2748 C C . ASN B 2 141 ? 3.117 42.112 -17.735 1.00 17.58 141 ASN L C 1
ATOM 2749 O O . ASN B 2 141 ? 4.116 42.743 -17.393 1.00 18.58 141 ASN L O 1
ATOM 2754 N N . PHE B 2 142 ? 2.110 41.852 -16.904 1.00 17.27 142 PHE L N 1
ATOM 2755 C CA . PHE B 2 142 ? 2.142 42.296 -15.519 1.00 16.11 142 PHE L CA 1
ATOM 2756 C C . PHE B 2 142 ? 2.049 41.125 -14.543 1.00 17.81 142 PHE L C 1
ATOM 2757 O O . PHE B 2 142 ? 1.679 40.000 -14.897 1.00 17.74 142 PHE L O 1
ATOM 2765 N N . TYR B 2 143 ? 2.417 41.413 -13.294 1.00 18.29 143 TYR L N 1
ATOM 2766 C CA . TYR B 2 143 ? 2.352 40.459 -12.200 1.00 17.64 143 TYR L CA 1
ATOM 2767 C C . TYR B 2 143 ? 2.310 41.229 -10.892 1.00 14.78 143 TYR L C 1
ATOM 2768 O O . TYR B 2 143 ? 3.065 42.204 -10.744 1.00 16.61 143 TYR L O 1
ATOM 2777 N N . PRO B 2 144 ? 1.466 40.833 -9.918 1.00 15.92 144 PRO L N 1
ATOM 2778 C CA . PRO B 2 144 ? 0.508 39.719 -9.976 1.00 17.79 144 PRO L CA 1
ATOM 2779 C C . PRO B 2 144 ? -0.767 40.018 -10.769 1.00 17.94 144 PRO L C 1
ATOM 2780 O O . PRO B 2 144 ? -0.892 41.096 -11.354 1.00 17.85 144 PRO L O 1
ATOM 2784 N N . ARG B 2 145 ? -1.699 39.056 -10.754 1.00 18.94 145 ARG L N 1
ATOM 2785 C CA . ARG B 2 145 ? -2.865 39.081 -11.635 1.00 20.88 145 ARG L CA 1
ATOM 2786 C C . ARG B 2 145 ? -3.817 40.227 -11.320 1.00 23.12 145 ARG L C 1
ATOM 2787 O O . ARG B 2 145 ? -4.502 40.726 -12.222 1.00 22.41 145 ARG L O 1
ATOM 2795 N N . GLU B 2 146 ? -3.911 40.621 -10.054 1.00 21.38 146 GLU L N 1
ATOM 2796 C CA . GLU B 2 146 ? -4.913 41.593 -9.636 1.00 20.80 146 GLU L CA 1
ATOM 2797 C C . GLU B 2 146 ? -4.659 42.962 -10.259 1.00 21.39 146 GLU L C 1
ATOM 2798 O O . GLU B 2 146 ? -3.553 43.504 -10.182 1.00 19.45 146 GLU L O 1
ATOM 2804 N N . ALA B 2 147 ? -5.691 43.511 -10.896 1.00 19.70 147 ALA L N 1
ATOM 2805 C CA . ALA B 2 147 ? -5.603 44.826 -11.519 1.00 18.90 147 ALA L CA 1
ATOM 2806 C C . ALA B 2 147 ? -7.006 45.394 -11.663 1.00 21.69 147 ALA L C 1
ATOM 2807 O O . ALA B 2 147 ? -7.980 44.647 -11.799 1.00 23.60 147 ALA L O 1
ATOM 2809 N N . LYS B 2 148 ? -7.095 46.725 -11.635 1.00 20.67 148 LYS L N 1
ATOM 2810 C CA . LYS B 2 148 ? -8.350 47.448 -11.805 1.00 22.18 148 LYS L CA 1
ATOM 2811 C C . LYS B 2 148 ? -8.282 48.280 -13.077 1.00 21.52 148 LYS L C 1
ATOM 2812 O O . LYS B 2 148 ? -7.308 49.007 -13.298 1.00 22.82 148 LYS L O 1
ATOM 2818 N N . VAL B 2 149 ? -9.311 48.164 -13.912 1.00 20.61 149 VAL L N 1
ATOM 2819 C CA . VAL B 2 149 ? -9.463 48.982 -15.108 1.00 24.09 149 VAL L CA 1
ATOM 2820 C C . VAL B 2 149 ? -10.791 49.718 -15.012 1.00 21.11 149 VAL L C 1
ATOM 2821 O O . VAL B 2 149 ? -11.840 49.088 -14.838 1.00 26.95 149 VAL L O 1
ATOM 2825 N N . GLN B 2 150 ? -10.744 51.042 -15.133 1.00 25.60 150 GLN L N 1
ATOM 2826 C CA . GLN B 2 150 ? -11.930 51.891 -15.111 1.00 30.36 150 GLN L CA 1
ATOM 2827 C C . GLN B 2 150 ? -12.011 52.686 -16.408 1.00 22.12 150 GLN L C 1
ATOM 2828 O O . GLN B 2 150 ? -11.018 53.279 -16.842 1.00 23.56 150 GLN L O 1
ATOM 2834 N N . TRP B 2 151 ? -13.193 52.700 -17.016 1.00 24.56 151 TRP L N 1
ATOM 2835 C CA . TRP B 2 151 ? -13.449 53.439 -18.245 1.00 20.28 151 TRP L CA 1
ATOM 2836 C C . TRP B 2 151 ? -14.130 54.757 -17.901 1.00 25.42 151 TRP L C 1
ATOM 2837 O O . TRP B 2 151 ? -15.077 54.774 -17.106 1.00 25.23 151 TRP L O 1
ATOM 2848 N N . LYS B 2 152 ? -13.652 55.851 -18.494 1.00 26.33 152 LYS L N 1
ATOM 2849 C CA . LYS B 2 152 ? -14.324 57.144 -18.399 1.00 28.27 152 LYS L CA 1
ATOM 2850 C C . LYS B 2 152 ? -14.514 57.726 -19.793 1.00 28.03 152 LYS L C 1
ATOM 2851 O O . LYS B 2 152 ? -13.582 57.723 -20.605 1.00 28.86 152 LYS L O 1
ATOM 2857 N N . VAL B 2 153 ? -15.717 58.233 -20.059 1.00 27.91 153 VAL L N 1
ATOM 2858 C CA . VAL B 2 153 ? -16.068 58.833 -21.343 1.00 26.66 153 VAL L CA 1
ATOM 2859 C C . VAL B 2 153 ? -16.455 60.285 -21.089 1.00 33.38 153 VAL L C 1
ATOM 2860 O O . VAL B 2 153 ? -17.462 60.553 -20.426 1.00 31.76 153 VAL L O 1
ATOM 2864 N N . ASP B 2 154 ? -15.665 61.214 -21.627 1.00 33.49 154 ASP L N 1
ATOM 2865 C CA . ASP B 2 154 ? -15.810 62.635 -21.311 1.00 40.73 154 ASP L CA 1
ATOM 2866 C C . ASP B 2 154 ? -15.853 62.830 -19.799 1.00 42.24 154 ASP L C 1
ATOM 2867 O O . ASP B 2 154 ? -16.696 63.555 -19.263 1.00 41.80 154 ASP L O 1
ATOM 2872 N N . ASN B 2 155 ? -14.945 62.133 -19.112 1.00 36.69 155 ASN L N 1
ATOM 2873 C CA . ASN B 2 155 ? -14.776 62.156 -17.663 1.00 40.15 155 ASN L CA 1
ATOM 2874 C C . ASN B 2 155 ? -15.965 61.573 -16.904 1.00 38.90 155 ASN L C 1
ATOM 2875 O O . ASN B 2 155 ? -16.112 61.821 -15.706 1.00 41.08 155 ASN L O 1
ATOM 2880 N N . ALA B 2 156 ? -16.812 60.782 -17.557 1.00 35.09 156 ALA L N 1
ATOM 2881 C CA . ALA B 2 156 ? -17.943 60.129 -16.906 1.00 31.84 156 ALA L CA 1
ATOM 2882 C C . ALA B 2 156 ? -17.647 58.641 -16.761 1.00 39.50 156 ALA L C 1
ATOM 2883 O O . ALA B 2 156 ? -17.361 57.964 -17.755 1.00 35.68 156 ALA L O 1
ATOM 2885 N N . LEU B 2 157 ? -17.742 58.133 -15.533 1.00 38.45 157 LEU L N 1
ATOM 2886 C CA . LEU B 2 157 ? -17.342 56.758 -15.252 1.00 38.59 157 LEU L CA 1
ATOM 2887 C C . LEU B 2 157 ? -18.353 55.766 -15.813 1.00 40.53 157 LEU L C 1
ATOM 2888 O O . LEU B 2 157 ? -19.556 55.863 -15.546 1.00 40.13 157 LEU L O 1
ATOM 2893 N N . GLN B 2 158 ? -17.854 54.789 -16.566 1.00 33.02 158 GLN L N 1
ATOM 2894 C CA . GLN B 2 158 ? -18.685 53.793 -17.222 1.00 29.57 158 GLN L CA 1
ATOM 2895 C C . GLN B 2 158 ? -18.962 52.615 -16.300 1.00 32.75 158 GLN L C 1
ATOM 2896 O O . GLN B 2 158 ? -18.150 52.265 -15.440 1.00 36.45 158 GLN L O 1
ATOM 2902 N N . SER B 2 159 ? -20.118 51.991 -16.504 1.00 31.19 159 SER L N 1
ATOM 2903 C CA . SER B 2 159 ? -20.515 50.825 -15.730 1.00 32.08 159 SER L CA 1
ATOM 2904 C C . SER B 2 159 ? -21.367 49.914 -16.597 1.00 36.40 159 SER L C 1
ATOM 2905 O O . SER B 2 159 ? -22.271 50.385 -17.293 1.00 39.17 159 SER L O 1
ATOM 2908 N N . GLY B 2 160 ? -21.068 48.618 -16.558 1.00 34.35 160 GLY L N 1
ATOM 2909 C CA . GLY B 2 160 ? -21.909 47.614 -17.173 1.00 34.46 160 GLY L CA 1
ATOM 2910 C C . GLY B 2 160 ? -21.726 47.410 -18.662 1.00 35.78 160 GLY L C 1
ATOM 2911 O O . GLY B 2 160 ? -22.385 46.530 -19.229 1.00 39.43 160 GLY L O 1
ATOM 2912 N N . ASN B 2 161 ? -20.854 48.175 -19.315 1.00 32.93 161 ASN L N 1
ATOM 2913 C CA . ASN B 2 161 ? -20.698 48.109 -20.763 1.00 27.91 161 ASN L CA 1
ATOM 2914 C C . ASN B 2 161 ? -19.277 47.732 -21.171 1.00 31.63 161 ASN L C 1
ATOM 2915 O O . ASN B 2 161 ? -18.805 48.129 -22.239 1.00 27.28 161 ASN L O 1
ATOM 2920 N N . SER B 2 162 ? -18.582 46.964 -20.335 1.00 29.23 162 SER L N 1
ATOM 2921 C CA . SER B 2 162 ? -17.246 46.496 -20.674 1.00 26.25 162 SER L CA 1
ATOM 2922 C C . SER B 2 162 ? -17.093 45.048 -20.227 1.00 26.59 162 SER L C 1
ATOM 2923 O O . SER B 2 162 ? -17.811 44.568 -19.345 1.00 25.81 162 SER L O 1
ATOM 2926 N N . GLN B 2 163 ? -16.168 44.345 -20.882 1.00 24.64 163 GLN L N 1
ATOM 2927 C CA . GLN B 2 163 ? -15.844 42.964 -20.555 1.00 27.03 163 GLN L CA 1
ATOM 2928 C C . GLN B 2 163 ? -14.333 42.793 -20.574 1.00 23.27 163 GLN L C 1
ATOM 2929 O O . GLN B 2 163 ? -13.644 43.375 -21.417 1.00 22.63 163 GLN L O 1
ATOM 2935 N N . GLU B 2 164 ? -13.828 41.985 -19.642 1.00 24.80 164 GLU L N 1
ATOM 2936 C CA . GLU B 2 164 ? -12.405 41.734 -19.480 1.00 20.32 164 GLU L CA 1
ATOM 2937 C C . GLU B 2 164 ? -12.055 40.306 -19.879 1.00 19.41 164 GLU L C 1
ATOM 2938 O O . GLU B 2 164 ? -12.860 39.381 -19.730 1.00 22.76 164 GLU L O 1
ATOM 2944 N N . SER B 2 165 ? -10.840 40.134 -20.386 1.00 20.75 165 SER L N 1
ATOM 2945 C CA . SER B 2 165 ? -10.288 38.816 -20.658 1.00 23.71 165 SER L CA 1
ATOM 2946 C C . SER B 2 165 ? -8.833 38.810 -20.209 1.00 20.27 165 SER L C 1
ATOM 2947 O O . SER B 2 165 ? -8.122 39.803 -20.381 1.00 19.51 165 SER L O 1
ATOM 2950 N N . VAL B 2 166 ? -8.396 37.699 -19.617 1.00 20.90 166 VAL L N 1
ATOM 2951 C CA . VAL B 2 166 ? -7.039 37.564 -19.098 1.00 22.05 166 VAL L CA 1
ATOM 2952 C C . VAL B 2 166 ? -6.407 36.320 -19.703 1.00 17.06 166 VAL L C 1
ATOM 2953 O O . VAL B 2 166 ? -7.061 35.277 -19.821 1.00 19.77 166 VAL L O 1
ATOM 2957 N N . THR B 2 167 ? -5.147 36.438 -20.113 1.00 19.01 167 THR L N 1
ATOM 2958 C CA . THR B 2 167 ? -4.399 35.272 -20.554 1.00 17.63 167 THR L CA 1
ATOM 2959 C C . THR B 2 167 ? -4.008 34.406 -19.359 1.00 22.99 167 THR L C 1
ATOM 2960 O O . THR B 2 167 ? -4.058 34.830 -18.202 1.00 20.79 167 THR L O 1
ATOM 2964 N N . GLU B 2 168 ? -3.622 33.171 -19.655 1.00 20.87 168 GLU L N 1
ATOM 2965 C CA . GLU B 2 168 ? -2.941 32.362 -18.659 1.00 25.98 168 GLU L CA 1
ATOM 2966 C C . GLU B 2 168 ? -1.515 32.877 -18.490 1.00 21.87 168 GLU L C 1
ATOM 2967 O O . GLU B 2 168 ? -0.995 33.613 -19.336 1.00 20.04 168 GLU L O 1
ATOM 2973 N N . GLN B 2 169 ? -0.880 32.491 -17.384 1.00 21.46 169 GLN L N 1
ATOM 2974 C CA . GLN B 2 169 ? 0.489 32.919 -17.128 1.00 15.07 169 GLN L CA 1
ATOM 2975 C C . GLN B 2 169 ? 1.398 32.555 -18.290 1.00 24.07 169 GLN L C 1
ATOM 2976 O O . GLN B 2 169 ? 1.406 31.412 -18.754 1.00 22.23 169 GLN L O 1
ATOM 2982 N N . ASP B 2 170 ? 2.167 33.537 -18.752 1.00 22.79 170 ASP L N 1
ATOM 2983 C CA . ASP B 2 170 ? 3.031 33.335 -19.906 1.00 18.61 170 ASP L CA 1
ATOM 2984 C C . ASP B 2 170 ? 4.055 32.244 -19.626 1.00 30.10 170 ASP L C 1
ATOM 2985 O O . ASP B 2 170 ? 4.673 32.215 -18.557 1.00 22.47 170 ASP L O 1
ATOM 2990 N N . SER B 2 171 ? 4.241 31.346 -20.599 1.00 27.15 171 SER L N 1
ATOM 2991 C CA . SER B 2 171 ? 5.143 30.219 -20.388 1.00 27.16 171 SER L CA 1
ATOM 2992 C C . SER B 2 171 ? 6.587 30.672 -20.203 1.00 31.16 171 SER L C 1
ATOM 2993 O O . SER B 2 171 ? 7.351 30.015 -19.485 1.00 39.47 171 SER L O 1
ATOM 2996 N N . LYS B 2 172 ? 6.974 31.792 -20.815 1.00 25.20 172 LYS L N 1
ATOM 2997 C CA . LYS B 2 172 ? 8.352 32.272 -20.745 1.00 28.43 172 LYS L CA 1
ATOM 2998 C C . LYS B 2 172 ? 8.622 33.138 -19.511 1.00 30.59 172 LYS L C 1
ATOM 2999 O O . LYS B 2 172 ? 9.593 32.898 -18.785 1.00 31.18 172 LYS L O 1
ATOM 3005 N N . ASP B 2 173 ? 7.794 34.155 -19.253 1.00 27.42 173 ASP L N 1
ATOM 3006 C CA . ASP B 2 173 ? 8.088 35.097 -18.177 1.00 23.57 173 ASP L CA 1
ATOM 3007 C C . ASP B 2 173 ? 7.084 35.108 -17.025 1.00 18.68 173 ASP L C 1
ATOM 3008 O O . ASP B 2 173 ? 7.240 35.920 -16.106 1.00 21.58 173 ASP L O 1
ATOM 3013 N N . SER B 2 174 ? 6.069 34.244 -17.046 1.00 18.11 174 SER L N 1
ATOM 3014 C CA . SER B 2 174 ? 5.114 34.055 -15.953 1.00 20.86 174 SER L CA 1
ATOM 3015 C C . SER B 2 174 ? 4.267 35.292 -15.665 1.00 20.56 174 SER L C 1
ATOM 3016 O O . SER B 2 174 ? 3.696 35.407 -14.586 1.00 18.48 174 SER L O 1
ATOM 3019 N N . THR B 2 175 ? 4.144 36.216 -16.611 1.00 19.49 175 THR L N 1
ATOM 3020 C CA . THR B 2 175 ? 3.282 37.375 -16.439 1.00 17.95 175 THR L CA 1
ATOM 3021 C C . THR B 2 175 ? 1.885 37.112 -17.011 1.00 18.78 175 THR L C 1
ATOM 3022 O O . THR B 2 175 ? 1.640 36.125 -17.710 1.00 20.02 175 THR L O 1
ATOM 3026 N N . TYR B 2 176 ? 0.963 38.021 -16.706 1.00 14.44 176 TYR L N 1
ATOM 3027 C CA . TYR B 2 176 ? -0.368 38.038 -17.291 1.00 16.73 176 TYR L CA 1
ATOM 3028 C C . TYR B 2 176 ? -0.524 39.226 -18.226 1.00 17.49 176 TYR L C 1
ATOM 3029 O O . TYR B 2 176 ? 0.191 40.220 -18.128 1.00 15.56 176 TYR L O 1
ATOM 3038 N N . SER B 2 177 ? -1.484 39.114 -19.131 1.00 17.61 177 SER L N 1
ATOM 3039 C CA . SER B 2 177 ? -1.958 40.257 -19.892 1.00 17.36 177 SER L CA 1
ATOM 3040 C C . SER B 2 177 ? -3.474 40.268 -19.848 1.00 14.10 177 SER L C 1
ATOM 3041 O O . SER B 2 177 ? -4.123 39.239 -19.638 1.00 14.59 177 SER L O 1
ATOM 3044 N N . LEU B 2 178 ? -4.038 41.457 -20.013 1.00 14.70 178 LEU L N 1
ATOM 3045 C CA . LEU B 2 178 ? -5.464 41.640 -19.825 1.00 17.49 178 LEU L CA 1
ATOM 3046 C C . LEU B 2 178 ? -5.977 42.638 -20.843 1.00 16.37 178 LEU L C 1
ATOM 3047 O O . LEU B 2 178 ? -5.328 43.650 -21.111 1.00 17.08 178 LEU L O 1
ATOM 3052 N N . SER B 2 179 ? -7.140 42.343 -21.406 1.00 14.57 179 SER L N 1
ATOM 3053 C CA . SER B 2 179 ? -7.855 43.285 -22.252 1.00 17.54 179 SER L CA 1
ATOM 3054 C C . SER B 2 179 ? -9.155 43.702 -21.576 1.00 19.77 179 SER L C 1
ATOM 3055 O O . SER B 2 179 ? -9.836 42.886 -20.944 1.00 22.69 179 SER L O 1
ATOM 3058 N N . SER B 2 180 ? -9.483 44.986 -21.682 1.00 19.25 180 SER L N 1
ATOM 3059 C CA . SER B 2 180 ? -10.802 45.486 -21.333 1.00 21.83 180 SER L CA 1
ATOM 3060 C C . SER B 2 180 ? -11.405 46.100 -22.580 1.00 17.20 180 SER L C 1
ATOM 3061 O O . SER B 2 180 ? -10.769 46.938 -23.226 1.00 23.32 180 SER L O 1
ATOM 3064 N N . THR B 2 181 ? -12.611 45.672 -22.926 1.00 19.83 181 THR L N 1
ATOM 3065 C CA . THR B 2 181 ? -13.274 46.134 -24.139 1.00 20.76 181 THR L CA 1
ATOM 3066 C C . THR B 2 181 ? -14.552 46.867 -23.769 1.00 20.35 181 THR L C 1
ATOM 3067 O O . THR B 2 181 ? -15.473 46.269 -23.201 1.00 20.57 181 THR L O 1
ATOM 3071 N N . LEU B 2 182 ? -14.590 48.162 -24.085 1.00 25.04 182 LEU L N 1
ATOM 3072 C CA . LEU B 2 182 ? -15.772 48.999 -23.934 1.00 25.75 182 LEU L CA 1
ATOM 3073 C C . LEU B 2 182 ? -16.572 48.948 -25.229 1.00 22.00 182 LEU L C 1
ATOM 3074 O O . LEU B 2 182 ? -16.030 49.228 -26.302 1.00 24.05 182 LEU L O 1
ATOM 3079 N N . THR B 2 183 ? -17.848 48.581 -25.125 1.00 24.67 183 THR L N 1
ATOM 3080 C CA . THR B 2 183 ? -18.699 48.346 -26.287 1.00 30.76 183 THR L CA 1
ATOM 3081 C C . THR B 2 183 ? -19.844 49.349 -26.280 1.00 26.72 183 THR L C 1
ATOM 3082 O O . THR B 2 183 ? -20.643 49.376 -25.338 1.00 26.93 183 THR L O 1
ATOM 3086 N N . LEU B 2 184 ? -19.931 50.153 -27.339 1.00 31.65 184 LEU L N 1
ATOM 3087 C CA . LEU B 2 184 ? -20.982 51.149 -27.487 1.00 29.29 184 LEU L CA 1
ATOM 3088 C C . LEU B 2 184 ? -21.530 51.099 -28.906 1.00 28.62 184 LEU L C 1
ATOM 3089 O O . LEU B 2 184 ? -20.852 50.670 -29.844 1.00 30.85 184 LEU L O 1
ATOM 3094 N N . SER B 2 185 ? -22.769 51.553 -29.055 1.00 31.55 185 SER L N 1
ATOM 3095 C CA . SER B 2 185 ? -23.300 51.758 -30.391 1.00 39.97 185 SER L CA 1
ATOM 3096 C C . SER B 2 185 ? -22.572 52.921 -31.058 1.00 33.76 185 SER L C 1
ATOM 3097 O O . SER B 2 185 ? -22.003 53.795 -30.395 1.00 32.40 185 SER L O 1
ATOM 3100 N N . LYS B 2 186 ? -22.572 52.913 -32.394 1.00 34.76 186 LYS L N 1
ATOM 3101 C CA . LYS B 2 186 ? -21.970 54.018 -33.133 1.00 33.74 186 LYS L CA 1
ATOM 3102 C C . LYS B 2 186 ? -22.587 55.346 -32.725 1.00 31.18 186 LYS L C 1
ATOM 3103 O O . LYS B 2 186 ? -21.892 56.365 -32.644 1.00 34.09 186 LYS L O 1
ATOM 3109 N N . ALA B 2 187 ? -23.894 55.348 -32.449 1.00 37.76 187 ALA L N 1
ATOM 3110 C CA . ALA B 2 187 ? -24.574 56.579 -32.060 1.00 40.81 187 ALA L CA 1
ATOM 3111 C C . ALA B 2 187 ? -24.007 57.140 -30.759 1.00 43.09 187 ALA L C 1
ATOM 3112 O O . ALA B 2 187 ? -23.631 58.316 -30.691 1.00 40.45 187 ALA L O 1
ATOM 3114 N N . ASP B 2 188 ? -23.932 56.308 -29.714 1.00 41.18 188 ASP L N 1
ATOM 3115 C CA . ASP B 2 188 ? -23.383 56.769 -28.439 1.00 41.96 188 ASP L CA 1
ATOM 3116 C C . ASP B 2 188 ? -21.915 57.163 -28.573 1.00 38.51 188 ASP L C 1
ATOM 3117 O O . ASP B 2 188 ? -21.492 58.201 -28.047 1.00 33.01 188 ASP L O 1
ATOM 3122 N N . TYR B 2 189 ? -21.127 56.350 -29.283 1.00 27.14 189 TYR L N 1
ATOM 3123 C CA . TYR B 2 189 ? -19.698 56.609 -29.405 1.00 26.92 189 TYR L CA 1
ATOM 3124 C C . TYR B 2 189 ? -19.424 57.983 -29.996 1.00 36.40 189 TYR L C 1
ATOM 3125 O O . TYR B 2 189 ? -18.536 58.705 -29.527 1.00 29.20 189 TYR L O 1
ATOM 3134 N N . GLU B 2 190 ? -20.174 58.363 -31.025 1.00 29.16 190 GLU L N 1
ATOM 3135 C CA . GLU B 2 190 ? -19.903 59.610 -31.721 1.00 31.28 190 GLU L CA 1
ATOM 3136 C C . GLU B 2 190 ? -20.494 60.817 -31.006 1.00 33.80 190 GLU L C 1
ATOM 3137 O O . GLU B 2 190 ? -20.298 61.949 -31.465 1.00 39.05 190 GLU L O 1
ATOM 3143 N N . LYS B 2 191 ? -21.206 60.601 -29.899 1.00 30.87 191 LYS L N 1
ATOM 3144 C CA . LYS B 2 191 ? -21.698 61.687 -29.061 1.00 32.67 191 LYS L CA 1
ATOM 3145 C C . LYS B 2 191 ? -20.635 62.257 -28.131 1.00 37.60 191 LYS L C 1
ATOM 3146 O O . LYS B 2 191 ? -20.887 63.287 -27.491 1.00 35.98 191 LYS L O 1
ATOM 3152 N N . HIS B 2 192 ? -19.473 61.611 -28.013 1.00 38.18 192 HIS L N 1
ATOM 3153 C CA . HIS B 2 192 ? -18.480 61.988 -27.018 1.00 32.38 192 HIS L CA 1
ATOM 3154 C C . HIS B 2 192 ? -17.094 62.084 -27.637 1.00 31.95 192 HIS L C 1
ATOM 3155 O O . HIS B 2 192 ? -16.818 61.529 -28.705 1.00 31.64 192 HIS L O 1
ATOM 3162 N N . LYS B 2 193 ? -16.212 62.789 -26.929 1.00 33.88 193 LYS L N 1
ATOM 3163 C CA . LYS B 2 193 ? -14.869 63.067 -27.415 1.00 32.33 193 LYS L CA 1
ATOM 3164 C C . LYS B 2 193 ? -13.786 62.264 -26.709 1.00 33.59 193 LYS L C 1
ATOM 3165 O O . LYS B 2 193 ? -12.995 61.587 -27.373 1.00 32.17 193 LYS L O 1
ATOM 3171 N N . VAL B 2 194 ? -13.716 62.320 -25.382 1.00 29.96 194 VAL L N 1
ATOM 3172 C CA . VAL B 2 194 ? -12.560 61.817 -24.645 1.00 32.86 194 VAL L CA 1
ATOM 3173 C C . VAL B 2 194 ? -12.884 60.429 -24.108 1.00 27.38 194 VAL L C 1
ATOM 3174 O O . VAL B 2 194 ? -13.841 60.248 -23.345 1.00 27.63 194 VAL L O 1
ATOM 3178 N N . TYR B 2 195 ? -12.088 59.445 -24.518 1.00 28.38 195 TYR L N 1
ATOM 3179 C CA . TYR B 2 195 ? -12.221 58.066 -24.066 1.00 22.08 195 TYR L CA 1
ATOM 3180 C C . TYR B 2 195 ? -10.949 57.707 -23.315 1.00 19.35 195 TYR L C 1
ATOM 3181 O O . TYR B 2 195 ? -9.851 57.860 -23.860 1.00 22.14 195 TYR L O 1
ATOM 3190 N N . ALA B 2 196 ? -11.095 57.252 -22.068 1.00 20.68 196 ALA L N 1
ATOM 3191 C CA . ALA B 2 196 ? -9.960 57.052 -21.176 1.00 23.81 196 ALA L CA 1
ATOM 3192 C C . ALA B 2 196 ? -10.061 55.730 -20.429 1.00 19.67 196 ALA L C 1
ATOM 3193 O O . ALA B 2 196 ? -11.123 55.365 -19.913 1.00 19.76 196 ALA L O 1
ATOM 3195 N N . CYS B 2 197 ? -8.931 55.035 -20.361 1.00 23.40 197 CYS L N 1
ATOM 3196 C CA . CYS B 2 197 ? -8.776 53.791 -19.621 1.00 19.72 197 CYS L CA 1
ATOM 3197 C C . CYS B 2 197 ? -7.823 54.047 -18.462 1.00 19.56 197 CYS L C 1
ATOM 3198 O O . CYS B 2 197 ? -6.657 54.384 -18.689 1.00 23.61 197 CYS L O 1
ATOM 3201 N N . GLU B 2 198 ? -8.306 53.880 -17.230 1.00 18.55 198 GLU L N 1
ATOM 3202 C CA . GLU B 2 198 ? -7.493 54.124 -16.039 1.00 24.94 198 GLU L CA 1
ATOM 3203 C C . GLU B 2 198 ? -7.159 52.800 -15.362 1.00 20.34 198 GLU L C 1
ATOM 3204 O O . GLU B 2 198 ? -8.061 52.043 -14.985 1.00 18.64 198 GLU L O 1
ATOM 3210 N N . VAL B 2 199 ? -5.867 52.550 -15.164 1.00 19.73 199 VAL L N 1
ATOM 3211 C CA . VAL B 2 199 ? -5.363 51.254 -14.723 1.00 18.25 199 VAL L CA 1
ATOM 3212 C C . VAL B 2 199 ? -4.721 51.412 -13.352 1.00 21.75 199 VAL L C 1
ATOM 3213 O O . VAL B 2 199 ? -3.833 52.252 -13.174 1.00 17.91 199 VAL L O 1
ATOM 3217 N N . THR B 2 200 ? -5.154 50.587 -12.404 1.00 18.23 200 THR L N 1
ATOM 3218 C CA . THR B 2 200 ? -4.560 50.492 -11.080 1.00 18.48 200 THR L CA 1
ATOM 3219 C C . THR B 2 200 ? -3.939 49.113 -10.897 1.00 16.36 200 THR L C 1
ATOM 3220 O O . THR B 2 200 ? -4.546 48.096 -11.247 1.00 19.72 200 THR L O 1
ATOM 3224 N N . HIS B 2 201 ? -2.723 49.088 -10.355 1.00 15.80 201 HIS L N 1
ATOM 3225 C CA . HIS B 2 201 ? -1.988 47.847 -10.138 1.00 16.67 201 HIS L CA 1
ATOM 3226 C C . HIS B 2 201 ? -0.941 48.117 -9.066 1.00 15.97 201 HIS L C 1
ATOM 3227 O O . HIS B 2 201 ? -0.401 49.223 -8.984 1.00 15.87 201 HIS L O 1
ATOM 3234 N N . GLN B 2 202 ? -0.650 47.095 -8.251 1.00 17.52 202 GLN L N 1
ATOM 3235 C CA . GLN B 2 202 ? 0.216 47.319 -7.098 1.00 14.29 202 GLN L CA 1
ATOM 3236 C C . GLN B 2 202 ? 1.642 47.691 -7.489 1.00 14.74 202 GLN L C 1
ATOM 3237 O O . GLN B 2 202 ? 2.353 48.291 -6.672 1.00 20.76 202 GLN L O 1
ATOM 3243 N N . GLY B 2 203 ? 2.069 47.376 -8.711 1.00 17.79 203 GLY L N 1
ATOM 3244 C CA . GLY B 2 203 ? 3.376 47.794 -9.190 1.00 19.12 203 GLY L CA 1
ATOM 3245 C C . GLY B 2 203 ? 3.454 49.224 -9.680 1.00 17.70 203 GLY L C 1
ATOM 3246 O O . GLY B 2 203 ? 4.556 49.730 -9.918 1.00 20.68 203 GLY L O 1
ATOM 3247 N N . LEU B 2 204 ? 2.311 49.879 -9.853 1.00 14.02 204 LEU L N 1
ATOM 3248 C CA . LEU B 2 204 ? 2.262 51.262 -10.307 1.00 17.38 204 LEU L CA 1
ATOM 3249 C C . LEU B 2 204 ? 2.189 52.189 -9.101 1.00 17.06 204 LEU L C 1
ATOM 3250 O O . LEU B 2 204 ? 1.308 52.037 -8.251 1.00 17.96 204 LEU L O 1
ATOM 3255 N N . SER B 2 205 ? 3.092 53.169 -9.044 1.00 17.49 205 SER L N 1
ATOM 3256 C CA . SER B 2 205 ? 3.057 54.094 -7.915 1.00 15.32 205 SER L CA 1
ATOM 3257 C C . SER B 2 205 ? 1.769 54.914 -7.910 1.00 25.77 205 SER L C 1
ATOM 3258 O O . SER B 2 205 ? 1.289 55.308 -6.844 1.00 21.32 205 SER L O 1
ATOM 3261 N N . SER B 2 206 ? 1.192 55.172 -9.077 1.00 19.62 206 SER L N 1
ATOM 3262 C CA . SER B 2 206 ? -0.097 55.842 -9.167 1.00 19.21 206 SER L CA 1
ATOM 3263 C C . SER B 2 206 ? -0.791 55.351 -10.426 1.00 22.91 206 SER L C 1
ATOM 3264 O O . SER B 2 206 ? -0.135 54.819 -11.331 1.00 21.61 206 SER L O 1
ATOM 3267 N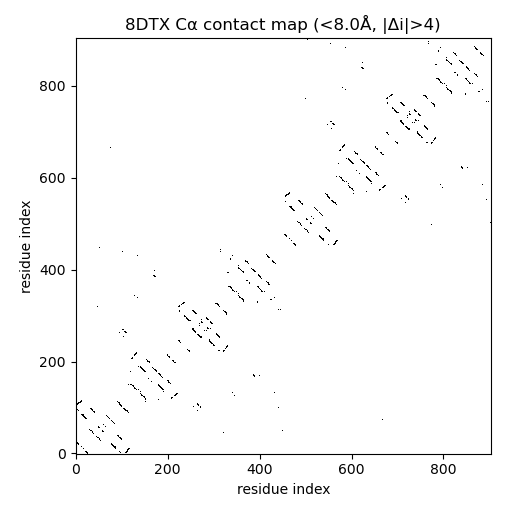 N . PRO B 2 207 ? -2.118 55.478 -10.507 1.00 25.41 207 PRO L N 1
ATOM 3268 C CA . PRO B 2 207 ? -2.837 54.904 -11.652 1.00 24.33 207 PRO L CA 1
ATOM 3269 C C . PRO B 2 207 ? -2.395 55.517 -12.969 1.00 23.90 207 PRO L C 1
ATOM 3270 O O . PRO B 2 207 ? -2.104 56.712 -13.056 1.00 24.51 207 PRO L O 1
ATOM 3274 N N . VAL B 2 208 ? -2.337 54.672 -14.001 1.00 21.36 208 VAL L N 1
ATOM 3275 C CA . VAL B 2 208 ? -1.955 55.081 -15.347 1.00 21.38 208 VAL L CA 1
ATOM 3276 C C . VAL B 2 208 ? -3.220 55.262 -16.172 1.00 28.69 208 VAL L C 1
ATOM 3277 O O . VAL B 2 208 ? -4.106 54.397 -16.163 1.00 22.76 208 VAL L O 1
ATOM 3281 N N . THR B 2 209 ? -3.309 56.385 -16.879 1.00 25.15 209 THR L N 1
ATOM 3282 C CA . THR B 2 209 ? -4.432 56.670 -17.763 1.00 26.11 209 THR L CA 1
ATOM 3283 C C . THR B 2 209 ? -3.938 56.748 -19.199 1.00 23.25 209 THR L C 1
ATOM 3284 O O . THR B 2 209 ? -2.961 57.444 -19.486 1.00 25.79 209 THR L O 1
ATOM 3288 N N . LYS B 2 210 ? -4.595 56.007 -20.089 1.00 23.18 210 LYS L N 1
ATOM 3289 C CA . LYS B 2 210 ? -4.386 56.127 -21.525 1.00 24.31 210 LYS L CA 1
ATOM 3290 C C . LYS B 2 210 ? -5.698 56.597 -22.137 1.00 21.74 210 LYS L C 1
ATOM 3291 O O . LYS B 2 210 ? -6.767 56.099 -21.773 1.00 21.32 210 LYS L O 1
ATOM 3297 N N . SER B 2 211 ? -5.627 57.585 -23.027 1.00 22.25 211 SER L N 1
ATOM 3298 C CA . SER B 2 211 ? -6.848 58.190 -23.541 1.00 22.59 211 SER L CA 1
ATOM 3299 C C . SER B 2 211 ? -6.623 58.671 -24.964 1.00 22.36 211 SER L C 1
ATOM 3300 O O . SER B 2 211 ? -5.487 58.807 -25.421 1.00 24.36 211 SER L O 1
ATOM 3303 N N . PHE B 2 212 ? -7.725 58.936 -25.662 1.00 25.85 212 PHE L N 1
ATOM 3304 C CA . PHE B 2 212 ? -7.653 59.555 -26.977 1.00 26.40 212 PHE L CA 1
ATOM 3305 C C . PHE B 2 212 ? -8.879 60.431 -27.174 1.00 28.06 212 PHE L C 1
ATOM 3306 O O . PHE B 2 212 ? -9.893 60.284 -26.483 1.00 22.06 212 PHE L O 1
ATOM 3314 N N . ASN B 2 213 ? -8.766 61.348 -28.132 1.00 32.48 213 ASN L N 1
ATOM 3315 C CA . ASN B 2 213 ? -9.892 62.138 -28.613 1.00 30.49 213 ASN L CA 1
ATOM 3316 C C . ASN B 2 213 ? -10.427 61.503 -29.888 1.00 23.11 213 ASN L C 1
ATOM 3317 O O . ASN B 2 213 ? -9.662 61.231 -30.819 1.00 28.03 213 ASN L O 1
ATOM 3322 N N . ARG B 2 214 ? -11.732 61.258 -29.917 1.00 28.43 214 ARG L N 1
ATOM 3323 C CA . ARG B 2 214 ? -12.365 60.636 -31.072 1.00 30.72 214 ARG L CA 1
ATOM 3324 C C . ARG B 2 214 ? -12.122 61.483 -32.314 1.00 35.03 214 ARG L C 1
ATOM 3325 O O . ARG B 2 214 ? -12.411 62.683 -32.320 1.00 33.74 214 ARG L O 1
ATOM 3333 N N . GLY B 2 215 ? -11.565 60.868 -33.355 1.00 39.24 215 GLY L N 1
ATOM 3334 C CA . GLY B 2 215 ? -11.307 61.539 -34.612 1.00 40.55 215 GLY L CA 1
ATOM 3335 C C . GLY B 2 215 ? -9.846 61.819 -34.902 1.00 39.26 215 GLY L C 1
ATOM 3336 O O . GLY B 2 215 ? -9.495 62.027 -36.070 1.00 34.96 215 GLY L O 1
ATOM 3337 N N . GLU B 2 216 ? -8.985 61.848 -33.887 1.00 36.84 216 GLU L N 1
ATOM 3338 C CA . GLU B 2 216 ? -7.549 61.952 -34.148 1.00 42.14 216 GLU L CA 1
ATOM 3339 C C . GLU B 2 216 ? -6.943 60.559 -34.327 1.00 48.04 216 GLU L C 1
ATOM 3340 O O . GLU B 2 216 ? -5.960 60.384 -35.048 1.00 54.20 216 GLU L O 1
ATOM 3346 N N . LEU C 3 1 ? -9.669 -5.833 4.057 1.00 35.34 201 LEU I N 1
ATOM 3347 C CA . LEU C 3 1 ? -10.927 -5.105 3.941 1.00 38.55 201 LEU I CA 1
ATOM 3348 C C . LEU C 3 1 ? -11.452 -5.192 2.513 1.00 42.56 201 LEU I C 1
ATOM 3349 O O . LEU C 3 1 ? -10.669 -5.309 1.565 1.00 34.59 201 LEU I O 1
ATOM 3354 N N . ASP C 3 2 ? -12.775 -5.146 2.363 1.00 40.97 202 ASP I N 1
ATOM 3355 C CA . ASP C 3 2 ? -13.371 -5.175 1.034 1.00 43.09 202 ASP I CA 1
ATOM 3356 C C . ASP C 3 2 ? -12.872 -4.005 0.201 1.00 38.15 202 ASP I C 1
ATOM 3357 O O . ASP C 3 2 ? -12.754 -2.878 0.690 1.00 36.94 202 ASP I O 1
ATOM 3362 N N . SER C 3 3 ? -12.560 -4.278 -1.063 1.00 34.22 203 SER I N 1
ATOM 3363 C CA . SER C 3 3 ? -12.224 -3.182 -1.951 1.00 36.79 203 SER I CA 1
ATOM 3364 C C . SER C 3 3 ? -13.469 -2.344 -2.207 1.00 34.99 203 SER I C 1
ATOM 3365 O O . SER C 3 3 ? -14.605 -2.794 -2.025 1.00 32.55 203 SER I O 1
ATOM 3368 N N . PHE C 3 4 ? -13.240 -1.097 -2.612 1.00 35.86 204 PHE I N 1
ATOM 3369 C CA . PHE C 3 4 ? -14.350 -0.241 -3.005 1.00 30.78 204 PHE I CA 1
ATOM 3370 C C . PHE C 3 4 ? -15.196 -0.922 -4.074 1.00 33.14 204 PHE I C 1
ATOM 3371 O O . PHE C 3 4 ? -16.432 -0.916 -4.002 1.00 27.89 204 PHE I O 1
ATOM 3379 N N . LYS C 3 5 ? -14.541 -1.559 -5.049 1.00 26.88 205 LYS I N 1
ATOM 3380 C CA . LYS C 3 5 ? -15.265 -2.239 -6.119 1.00 31.10 205 LYS I CA 1
ATOM 3381 C C . LYS C 3 5 ? -16.126 -3.372 -5.573 1.00 28.49 205 LYS I C 1
ATOM 3382 O O . LYS C 3 5 ? -17.234 -3.615 -6.064 1.00 28.81 205 LYS I O 1
ATOM 3388 N N . GLU C 3 6 ? -15.631 -4.085 -4.565 1.00 32.27 206 GLU I N 1
ATOM 3389 C CA . GLU C 3 6 ? -16.423 -5.162 -3.985 1.00 30.85 206 GLU I CA 1
ATOM 3390 C C . GLU C 3 6 ? -17.647 -4.623 -3.255 1.00 29.01 206 GLU I C 1
ATOM 3391 O O . GLU C 3 6 ? -18.699 -5.274 -3.251 1.00 28.99 206 GLU I O 1
ATOM 3397 N N . GLU C 3 7 ? -17.538 -3.436 -2.646 1.00 32.04 207 GLU I N 1
ATOM 3398 C CA . GLU C 3 7 ? -18.703 -2.812 -2.023 1.00 27.15 207 GLU I CA 1
ATOM 3399 C C . GLU C 3 7 ? -19.691 -2.304 -3.070 1.00 31.64 207 GLU I C 1
ATOM 3400 O O . GLU C 3 7 ? -20.908 -2.352 -2.855 1.00 25.42 207 GLU I O 1
ATOM 3406 N N . LEU C 3 8 ? -19.192 -1.795 -4.203 1.00 25.09 208 LEU I N 1
ATOM 3407 C CA . LEU C 3 8 ? -20.093 -1.439 -5.297 1.00 23.45 208 LEU I CA 1
ATOM 3408 C C . LEU C 3 8 ? -20.827 -2.664 -5.819 1.00 22.38 208 LEU I C 1
ATOM 3409 O O . LEU C 3 8 ? -22.032 -2.603 -6.096 1.00 22.36 208 LEU I O 1
ATOM 3414 N N . ASP C 3 9 ? -20.109 -3.779 -5.987 1.00 22.50 209 ASP I N 1
ATOM 3415 C CA . ASP C 3 9 ? -20.750 -5.003 -6.459 1.00 27.79 209 ASP I CA 1
ATOM 3416 C C . ASP C 3 9 ? -21.912 -5.374 -5.554 1.00 28.74 209 ASP I C 1
ATOM 3417 O O . ASP C 3 9 ? -22.992 -5.742 -6.031 1.00 24.24 209 ASP I O 1
ATOM 3422 N N . LYS C 3 10 ? -21.705 -5.259 -4.240 1.00 29.70 210 LYS I N 1
ATOM 3423 C CA . LYS C 3 10 ? -22.758 -5.545 -3.274 1.00 28.45 210 LYS I CA 1
ATOM 3424 C C . LYS C 3 10 ? -23.927 -4.586 -3.426 1.00 26.69 210 LYS I C 1
ATOM 3425 O O . LYS C 3 10 ? -25.089 -5.003 -3.361 1.00 31.31 210 LYS I O 1
ATOM 3431 N N . TYR C 3 11 ? -23.642 -3.295 -3.612 1.00 25.22 211 TYR I N 1
ATOM 3432 C CA . TYR C 3 11 ? -24.712 -2.310 -3.732 1.00 28.09 211 TYR I CA 1
ATOM 3433 C C . TYR C 3 11 ? -25.598 -2.596 -4.935 1.00 27.57 211 TYR I C 1
ATOM 3434 O O . TYR C 3 11 ? -26.831 -2.561 -4.838 1.00 28.27 211 TYR I O 1
ATOM 3443 N N . PHE C 3 12 ? -24.987 -2.864 -6.087 1.00 25.12 212 PHE I N 1
ATOM 3444 C CA . PHE C 3 12 ? -25.767 -3.077 -7.300 1.00 23.35 212 PHE I CA 1
ATOM 3445 C C . PHE C 3 12 ? -26.460 -4.432 -7.310 1.00 35.26 212 PHE I C 1
ATOM 3446 O O . PHE C 3 12 ? -27.441 -4.609 -8.044 1.00 36.18 212 PHE I O 1
ATOM 3454 N N . LYS C 3 13 ? -25.973 -5.391 -6.525 1.00 31.11 213 LYS I N 1
ATOM 3455 C CA . LYS C 3 13 ? -26.697 -6.650 -6.400 1.00 39.16 213 LYS I CA 1
ATOM 3456 C C . LYS C 3 13 ? -28.012 -6.445 -5.659 1.00 36.07 213 LYS I C 1
ATOM 3457 O O . LYS C 3 13 ? -29.035 -7.041 -6.019 1.00 37.05 213 LYS I O 1
ATOM 3463 N N . ASN C 3 14 ? -28.010 -5.582 -4.644 1.00 37.63 214 ASN I N 1
ATOM 3464 C CA . ASN C 3 14 ? -29.132 -5.423 -3.729 1.00 46.68 214 ASN I CA 1
ATOM 3465 C C . ASN C 3 14 ? -30.016 -4.221 -4.041 1.00 46.92 214 ASN I C 1
ATOM 3466 O O . ASN C 3 14 ? -31.038 -4.038 -3.372 1.00 50.13 214 ASN I O 1
ATOM 3471 N N . HIS C 3 15 ? -29.659 -3.398 -5.023 1.00 49.40 215 HIS I N 1
ATOM 3472 C CA . HIS C 3 15 ? -30.434 -2.190 -5.304 1.00 46.36 215 HIS I CA 1
ATOM 3473 C C . HIS C 3 15 ? -30.798 -2.089 -6.778 1.00 45.85 215 HIS I C 1
ATOM 3474 O O . HIS C 3 15 ? -30.852 -3.096 -7.484 1.00 52.13 215 HIS I O 1
ATOM 3481 N N . GLN D 1 1 ? -16.505 40.403 -52.003 1.00 46.96 1 GLN A N 1
ATOM 3482 C CA . GLN D 1 1 ? -16.887 39.219 -52.764 1.00 43.04 1 GLN A CA 1
ATOM 3483 C C . GLN D 1 1 ? -18.370 39.271 -53.110 1.00 40.54 1 GLN A C 1
ATOM 3484 O O . GLN D 1 1 ? -19.217 39.367 -52.221 1.00 38.62 1 GLN A O 1
ATOM 3490 N N . GLU D 1 2 ? -18.674 39.232 -54.406 1.00 32.45 2 GLU A N 1
ATOM 3491 C CA . GLU D 1 2 ? -20.055 39.198 -54.867 1.00 28.94 2 GLU A CA 1
ATOM 3492 C C . GLU D 1 2 ? -20.618 37.804 -54.624 1.00 31.92 2 GLU A C 1
ATOM 3493 O O . GLU D 1 2 ? -20.083 36.823 -55.150 1.00 29.65 2 GLU A O 1
ATOM 3499 N N . GLN D 1 3 ? -21.683 37.695 -53.835 1.00 26.40 3 GLN A N 1
ATOM 3500 C CA . GLN D 1 3 ? -22.199 36.359 -53.567 1.00 28.62 3 GLN A CA 1
ATOM 3501 C C . GLN D 1 3 ? -23.666 36.408 -53.159 1.00 27.88 3 GLN A C 1
ATOM 3502 O O . GLN D 1 3 ? -24.241 37.470 -52.906 1.00 25.19 3 GLN A O 1
ATOM 3508 N N . LEU D 1 4 ? -24.263 35.217 -53.141 1.00 21.13 4 LEU A N 1
ATOM 3509 C CA . LEU D 1 4 ? -25.669 34.983 -52.844 1.00 23.62 4 LEU A CA 1
ATOM 3510 C C . LEU D 1 4 ? -25.719 33.841 -51.843 1.00 19.51 4 LEU A C 1
ATOM 3511 O O . LEU D 1 4 ? -25.147 32.775 -52.093 1.00 21.19 4 LEU A O 1
ATOM 3516 N N . VAL D 1 5 ? -26.376 34.055 -50.707 1.00 18.72 5 VAL A N 1
ATOM 3517 C CA . VAL D 1 5 ? -26.435 33.051 -49.650 1.00 24.15 5 VAL A CA 1
ATOM 3518 C C . VAL D 1 5 ? -27.889 32.695 -49.399 1.00 23.14 5 VAL A C 1
ATOM 3519 O O . VAL D 1 5 ? -28.706 33.577 -49.111 1.00 21.77 5 VAL A O 1
ATOM 3523 N N . GLN D 1 6 ? -28.199 31.403 -49.477 1.00 17.28 6 GLN A N 1
ATOM 3524 C CA . GLN D 1 6 ? -29.567 30.911 -49.432 1.00 18.74 6 GLN A CA 1
ATOM 3525 C C . GLN D 1 6 ? -29.881 30.312 -48.069 1.00 21.42 6 GLN A C 1
ATOM 3526 O O . GLN D 1 6 ? -28.988 29.931 -47.307 1.00 20.93 6 GLN A O 1
ATOM 3532 N N . SER D 1 7 ? -31.176 30.231 -47.777 1.00 18.78 7 SER A N 1
ATOM 3533 C CA . SER D 1 7 ? -31.668 29.612 -46.554 1.00 20.24 7 SER A CA 1
ATOM 3534 C C . SER D 1 7 ? -31.447 28.093 -46.587 1.00 20.83 7 SER A C 1
ATOM 3535 O O . SER D 1 7 ? -31.087 27.504 -47.613 1.00 22.00 7 SER A O 1
ATOM 3538 N N . GLY D 1 8 ? -31.679 27.459 -45.435 1.00 19.81 8 GLY A N 1
ATOM 3539 C CA . GLY D 1 8 ? -31.319 26.070 -45.223 1.00 19.52 8 GLY A CA 1
ATOM 3540 C C . GLY D 1 8 ? -32.308 25.072 -45.799 1.00 20.87 8 GLY A C 1
ATOM 3541 O O . GLY D 1 8 ? -33.381 25.413 -46.293 1.00 22.61 8 GLY A O 1
ATOM 3542 N N . ALA D 1 9 ? -31.927 23.796 -45.700 1.00 21.43 9 ALA A N 1
ATOM 3543 C CA . ALA D 1 9 ? -32.711 22.709 -46.273 1.00 19.60 9 ALA A CA 1
ATOM 3544 C C . ALA D 1 9 ? -34.115 22.664 -45.679 1.00 19.62 9 ALA A C 1
ATOM 3545 O O . ALA D 1 9 ? -34.337 22.990 -44.508 1.00 19.18 9 ALA A O 1
ATOM 3547 N N . GLU D 1 10 ? -35.070 22.244 -46.505 1.00 18.46 10 GLU A N 1
ATOM 3548 C CA . GLU D 1 10 ? -36.477 22.217 -46.133 1.00 20.77 10 GLU A CA 1
ATOM 3549 C C . GLU D 1 10 ? -37.040 20.828 -46.385 1.00 19.88 10 GLU A C 1
ATOM 3550 O O . GLU D 1 10 ? -36.647 20.150 -47.336 1.00 16.87 10 GLU A O 1
ATOM 3556 N N . VAL D 1 11 ? -37.972 20.408 -45.533 1.00 18.84 11 VAL A N 1
ATOM 3557 C CA . VAL D 1 11 ? -38.709 19.166 -45.726 1.00 17.79 11 VAL A CA 1
ATOM 3558 C C . VAL D 1 11 ? -40.190 19.481 -45.602 1.00 19.02 11 VAL A C 1
ATOM 3559 O O . VAL D 1 11 ? -40.617 20.089 -44.614 1.00 19.00 11 VAL A O 1
ATOM 3563 N N . LYS D 1 12 ? -40.971 19.054 -46.592 1.00 19.52 12 LYS A N 1
ATOM 3564 C CA . LYS D 1 12 ? -42.362 19.468 -46.712 1.00 19.87 12 LYS A CA 1
ATOM 3565 C C . LYS D 1 12 ? -43.229 18.282 -47.106 1.00 19.07 12 LYS A C 1
ATOM 3566 O O . LYS D 1 12 ? -42.773 17.350 -47.775 1.00 19.87 12 LYS A O 1
ATOM 3572 N N . LYS D 1 13 ? -44.505 18.330 -46.681 1.00 20.12 13 LYS A N 1
ATOM 3573 C CA . LYS D 1 13 ? -45.513 17.364 -47.100 1.00 20.39 13 LYS A CA 1
ATOM 3574 C C . LYS D 1 13 ? -46.132 17.796 -48.423 1.00 20.41 13 LYS A C 1
ATOM 3575 O O . LYS D 1 13 ? -46.182 18.994 -48.725 1.00 22.62 13 LYS A O 1
ATOM 3581 N N . PRO D 1 14 ? -46.622 16.858 -49.231 1.00 21.11 14 PRO A N 1
ATOM 3582 C CA . PRO D 1 14 ? -47.328 17.253 -50.456 1.00 24.32 14 PRO A CA 1
ATOM 3583 C C . PRO D 1 14 ? -48.518 18.139 -50.118 1.00 23.95 14 PRO A C 1
ATOM 3584 O O . PRO D 1 14 ? -49.174 17.965 -49.089 1.00 25.37 14 PRO A O 1
ATOM 3588 N N . GLY D 1 15 ? -48.769 19.122 -50.980 1.00 26.25 15 GLY A N 1
ATOM 3589 C CA . GLY D 1 15 ? -49.801 20.108 -50.754 1.00 22.50 15 GLY A CA 1
ATOM 3590 C C . GLY D 1 15 ? -49.359 21.311 -49.949 1.00 25.96 15 GLY A C 1
ATOM 3591 O O . GLY D 1 15 ? -50.072 22.320 -49.925 1.00 26.98 15 GLY A O 1
ATOM 3592 N N . ALA D 1 16 ? -48.208 21.238 -49.290 1.00 20.32 16 ALA A N 1
ATOM 3593 C CA . ALA D 1 16 ? -47.684 22.381 -48.563 1.00 19.72 16 ALA A CA 1
ATOM 3594 C C . ALA D 1 16 ? -46.991 23.336 -49.530 1.00 24.41 16 ALA A C 1
ATOM 3595 O O . ALA D 1 16 ? -46.925 23.109 -50.739 1.00 23.22 16 ALA A O 1
ATOM 3597 N N . SER D 1 17 ? -46.464 24.421 -48.982 1.00 23.15 17 SER A N 1
ATOM 3598 C CA . SER D 1 17 ? -45.717 25.404 -49.745 1.00 25.44 17 SER A CA 1
ATOM 3599 C C . SER D 1 17 ? -44.349 25.572 -49.099 1.00 27.26 17 SER A C 1
ATOM 3600 O O . SER D 1 17 ? -44.167 25.286 -47.912 1.00 22.61 17 SER A O 1
ATOM 3603 N N . VAL D 1 18 ? -43.372 25.998 -49.897 1.00 18.99 18 VAL A N 1
ATOM 3604 C CA . VAL D 1 18 ? -42.032 26.270 -49.404 1.00 19.71 18 VAL A CA 1
ATOM 3605 C C . VAL D 1 18 ? -41.662 27.676 -49.843 1.00 23.93 18 VAL A C 1
ATOM 3606 O O . VAL D 1 18 ? -42.040 28.111 -50.938 1.00 23.13 18 VAL A O 1
ATOM 3610 N N . LYS D 1 19 ? -40.960 28.402 -48.979 1.00 21.62 19 LYS A N 1
ATOM 3611 C CA . LYS D 1 19 ? -40.418 29.712 -49.311 1.00 21.77 19 LYS A CA 1
ATOM 3612 C C . LYS D 1 19 ? -38.920 29.707 -48.984 1.00 22.38 19 LYS A C 1
ATOM 3613 O O . LYS D 1 19 ? -38.514 29.565 -47.817 1.00 27.20 19 LYS A O 1
ATOM 3619 N N . VAL D 1 20 ? -38.103 29.911 -50.006 1.00 19.50 20 VAL A N 1
ATOM 3620 C CA . VAL D 1 20 ? -36.653 29.901 -49.900 1.00 19.49 20 VAL A CA 1
ATOM 3621 C C . VAL D 1 20 ? -36.165 31.331 -50.086 1.00 22.15 20 VAL A C 1
ATOM 3622 O O . VAL D 1 20 ? -36.719 32.086 -50.896 1.00 20.12 20 VAL A O 1
ATOM 3626 N N . SER D 1 21 ? -35.150 31.715 -49.321 1.00 19.00 21 SER A N 1
ATOM 3627 C CA . SER D 1 21 ? -34.622 33.068 -49.388 1.00 19.64 21 SER A CA 1
ATOM 3628 C C . SER D 1 21 ? -33.201 33.065 -49.950 1.00 22.37 21 SER A C 1
ATOM 3629 O O . SER D 1 21 ? -32.505 32.042 -49.953 1.00 20.53 21 SER A O 1
ATOM 3632 N N . CYS D 1 22 ? -32.783 34.233 -50.435 1.00 19.11 22 CYS A N 1
ATOM 3633 C CA . CYS D 1 22 ? -31.500 34.386 -51.120 1.00 21.21 22 CYS A CA 1
ATOM 3634 C C . CYS D 1 22 ? -30.999 35.798 -50.845 1.00 24.40 22 CYS A C 1
ATOM 3635 O O . CYS D 1 22 ? -31.527 36.758 -51.411 1.00 26.48 22 CYS A O 1
ATOM 3638 N N . LYS D 1 23 ? -29.997 35.927 -49.981 1.00 25.38 23 LYS A N 1
ATOM 3639 C CA . LYS D 1 23 ? -29.516 37.227 -49.520 1.00 26.71 23 LYS A CA 1
ATOM 3640 C C . LYS D 1 23 ? -28.198 37.579 -50.200 1.00 24.57 23 LYS A C 1
ATOM 3641 O O . LYS D 1 23 ? -27.245 36.794 -50.169 1.00 23.28 23 LYS A O 1
ATOM 3647 N N . SER D 1 24 ? -28.138 38.770 -50.779 1.00 25.45 24 SER A N 1
ATOM 3648 C CA . SER D 1 24 ? -26.983 39.213 -51.542 1.00 25.73 24 SER A CA 1
ATOM 3649 C C . SER D 1 24 ? -25.951 39.888 -50.646 1.00 31.78 24 SER A C 1
ATOM 3650 O O . SER D 1 24 ? -26.249 40.353 -49.543 1.00 27.98 24 SER A O 1
ATOM 3653 N N . SER D 1 25 ? -24.721 39.946 -51.147 1.00 28.20 25 SER A N 1
ATOM 3654 C CA . SER D 1 25 ? -23.662 40.697 -50.491 1.00 31.51 25 SER A CA 1
ATOM 3655 C C . SER D 1 25 ? -22.616 41.068 -51.533 1.00 32.87 25 SER A C 1
ATOM 3656 O O . SER D 1 25 ? -22.393 40.332 -52.497 1.00 27.55 25 SER A O 1
ATOM 3659 N N . GLY D 1 26 ? -22.001 42.235 -51.344 1.00 29.62 26 GLY A N 1
ATOM 3660 C CA . GLY D 1 26 ? -20.902 42.649 -52.190 1.00 33.78 26 GLY A CA 1
ATOM 3661 C C . GLY D 1 26 ? -21.266 43.190 -53.556 1.00 30.40 26 GLY A C 1
ATOM 3662 O O . GLY D 1 26 ? -20.376 43.304 -54.408 1.00 33.09 26 GLY A O 1
ATOM 3663 N N . PHE D 1 27 ? -22.533 43.524 -53.802 1.00 24.94 27 PHE A N 1
ATOM 3664 C CA . PHE D 1 27 ? -22.931 44.175 -55.045 1.00 30.31 27 PHE A CA 1
ATOM 3665 C C . PHE D 1 27 ? -24.270 44.866 -54.822 1.00 33.09 27 PHE A C 1
ATOM 3666 O O . PHE D 1 27 ? -24.962 44.621 -53.829 1.00 29.24 27 PHE A O 1
ATOM 3674 N N . THR D 1 28 ? -24.620 45.753 -55.754 1.00 29.01 28 THR A N 1
ATOM 3675 C CA . THR D 1 28 ? -25.840 46.553 -55.643 1.00 32.46 28 THR A CA 1
ATOM 3676 C C . THR D 1 28 ? -27.026 45.680 -56.038 1.00 27.54 28 THR A C 1
ATOM 3677 O O . THR D 1 28 ? -27.309 45.492 -57.222 1.00 27.97 28 THR A O 1
ATOM 3681 N N . PHE D 1 29 ? -27.732 45.171 -55.024 1.00 32.83 29 PHE A N 1
ATOM 3682 C CA . PHE D 1 29 ? -28.837 44.234 -55.228 1.00 30.83 29 PHE A CA 1
ATOM 3683 C C . PHE D 1 29 ? -29.865 44.755 -56.231 1.00 28.50 29 PHE A C 1
ATOM 3684 O O . PHE D 1 29 ? -30.254 44.046 -57.169 1.00 28.24 29 PHE A O 1
ATOM 3692 N N . SER D 1 30 ? -30.296 46.009 -56.068 1.00 25.62 30 SER A N 1
ATOM 3693 C CA . SER D 1 30 ? -31.425 46.532 -56.829 1.00 28.97 30 SER A CA 1
ATOM 3694 C C . SER D 1 30 ? -31.114 46.742 -58.304 1.00 25.81 30 SER A C 1
ATOM 3695 O O . SER D 1 30 ? -32.026 47.072 -59.071 1.00 27.97 30 SER A O 1
ATOM 3698 N N . TYR D 1 31 ? -29.861 46.576 -58.722 1.00 28.17 31 TYR A N 1
ATOM 3699 C CA . TYR D 1 31 ? -29.542 46.818 -60.121 1.00 26.76 31 TYR A CA 1
ATOM 3700 C C . TYR D 1 31 ? -29.895 45.635 -61.013 1.00 27.50 31 TYR A C 1
ATOM 3701 O O . TYR D 1 31 ? -30.176 45.833 -62.196 1.00 23.66 31 TYR A O 1
ATOM 3710 N N . PHE D 1 32 ? -29.919 44.416 -60.477 1.00 26.21 32 PHE A N 1
ATOM 3711 C CA . PHE D 1 32 ? -29.851 43.206 -61.289 1.00 26.69 32 PHE A CA 1
ATOM 3712 C C . PHE D 1 32 ? -31.185 42.476 -61.386 1.00 20.92 32 PHE A C 1
ATOM 3713 O O . PHE D 1 32 ? -31.959 42.430 -60.423 1.00 23.59 32 PHE A O 1
ATOM 3721 N N . TYR D 1 33 ? -31.444 41.921 -62.566 1.00 19.25 33 TYR A N 1
ATOM 3722 C CA . TYR D 1 33 ? -32.444 40.875 -62.714 1.00 23.38 33 TYR A CA 1
ATOM 3723 C C . TYR D 1 33 ? -31.966 39.639 -61.964 1.00 20.14 33 TYR A C 1
ATOM 3724 O O . TYR D 1 33 ? -30.766 39.362 -61.911 1.00 21.17 33 TYR A O 1
ATOM 3733 N N . LEU D 1 34 ? -32.898 38.909 -61.359 1.00 20.84 34 LEU A N 1
ATOM 3734 C CA . LEU D 1 34 ? -32.552 37.732 -60.574 1.00 16.39 34 LEU A CA 1
ATOM 3735 C C . LEU D 1 34 ? -33.414 36.560 -61.017 1.00 15.78 34 LEU A C 1
ATOM 3736 O O . LEU D 1 34 ? -34.489 36.734 -61.598 1.00 18.99 34 LEU A O 1
ATOM 3741 N N . HIS D 1 35 ? -32.928 35.352 -60.729 1.00 15.52 35 HIS A N 1
ATOM 3742 C CA . HIS D 1 35 ? -33.505 34.132 -61.274 1.00 16.85 35 HIS A CA 1
ATOM 3743 C C . HIS D 1 35 ? -33.562 33.059 -60.197 1.00 15.54 35 HIS A C 1
ATOM 3744 O O . HIS D 1 35 ? -32.808 33.090 -59.220 1.00 17.52 35 HIS A O 1
ATOM 3751 N N . TRP D 1 36 ? -34.428 32.069 -60.416 1.00 16.44 36 TRP A N 1
ATOM 3752 C CA . TRP D 1 36 ? -34.338 30.796 -59.710 1.00 15.28 36 TRP A CA 1
ATOM 3753 C C . TRP D 1 36 ? -34.228 29.663 -60.719 1.00 14.55 36 TRP A C 1
ATOM 3754 O O . TRP D 1 36 ? -34.846 29.703 -61.791 1.00 16.40 36 TRP A O 1
ATOM 3765 N N . VAL D 1 37 ? -33.419 28.668 -60.371 1.00 14.07 37 VAL A N 1
ATOM 3766 C CA . VAL D 1 37 ? -33.146 27.491 -61.184 1.00 16.36 37 VAL A CA 1
ATOM 3767 C C . VAL D 1 37 ? -33.223 26.285 -60.267 1.00 13.34 37 VAL A C 1
ATOM 3768 O O . VAL D 1 37 ? -32.722 26.334 -59.140 1.00 19.78 37 VAL A O 1
ATOM 3772 N N . ARG D 1 38 ? -33.830 25.197 -60.730 1.00 16.18 38 ARG A N 1
ATOM 3773 C CA . ARG D 1 38 ? -33.809 24.010 -59.884 1.00 18.17 38 ARG A CA 1
ATOM 3774 C C . ARG D 1 38 ? -33.203 22.818 -60.613 1.00 18.37 38 ARG A C 1
ATOM 3775 O O . ARG D 1 38 ? -33.068 22.795 -61.840 1.00 16.10 38 ARG A O 1
ATOM 3783 N N . GLN D 1 39 ? -32.848 21.813 -59.815 1.00 16.80 39 GLN A N 1
ATOM 3784 C CA . GLN D 1 39 ? -32.159 20.623 -60.300 1.00 16.82 39 GLN A CA 1
ATOM 3785 C C . GLN D 1 39 ? -32.663 19.440 -59.485 1.00 18.74 39 GLN A C 1
ATOM 3786 O O . GLN D 1 39 ? -32.304 19.297 -58.309 1.00 16.04 39 GLN A O 1
ATOM 3792 N N . ALA D 1 40 ? -33.503 18.613 -60.102 1.00 18.81 40 ALA A N 1
ATOM 3793 C CA . ALA D 1 40 ? -33.974 17.391 -59.469 1.00 19.88 40 ALA A CA 1
ATOM 3794 C C . ALA D 1 40 ? -32.804 16.418 -59.281 1.00 25.65 40 ALA A C 1
ATOM 3795 O O . ALA D 1 40 ? -31.788 16.522 -59.970 1.00 21.69 40 ALA A O 1
ATOM 3797 N N . PRO D 1 41 ? -32.912 15.477 -58.338 1.00 23.69 41 PRO A N 1
ATOM 3798 C CA . PRO D 1 41 ? -31.776 14.579 -58.060 1.00 21.67 41 PRO A CA 1
ATOM 3799 C C . PRO D 1 41 ? -31.322 13.836 -59.309 1.00 25.28 41 PRO A C 1
ATOM 3800 O O . PRO D 1 41 ? -32.113 13.171 -59.985 1.00 24.75 41 PRO A O 1
ATOM 3804 N N . GLY D 1 42 ? -30.036 13.987 -59.629 1.00 22.73 42 GLY A N 1
ATOM 3805 C CA . GLY D 1 42 ? -29.449 13.352 -60.795 1.00 22.40 42 GLY A CA 1
ATOM 3806 C C . GLY D 1 42 ? -29.846 13.945 -62.127 1.00 28.76 42 GLY A C 1
ATOM 3807 O O . GLY D 1 42 ? -29.485 13.385 -63.169 1.00 27.98 42 GLY A O 1
ATOM 3808 N N . GLN D 1 43 ? -30.585 15.050 -62.136 1.00 21.21 43 GLN A N 1
ATOM 3809 C CA . GLN D 1 43 ? -31.114 15.637 -63.361 1.00 18.77 43 GLN A CA 1
ATOM 3810 C C . GLN D 1 43 ? -30.354 16.908 -63.725 1.00 21.36 43 GLN A C 1
ATOM 3811 O O . GLN D 1 43 ? -29.409 17.317 -63.049 1.00 20.71 43 GLN A O 1
ATOM 3817 N N . GLY D 1 44 ? -30.789 17.536 -64.816 1.00 23.50 44 GLY A N 1
ATOM 3818 C CA . GLY D 1 44 ? -30.172 18.750 -65.302 1.00 20.87 44 GLY A CA 1
ATOM 3819 C C . GLY D 1 44 ? -30.780 19.994 -64.681 1.00 24.39 44 GLY A C 1
ATOM 3820 O O . GLY D 1 44 ? -31.560 19.946 -63.727 1.00 20.72 44 GLY A O 1
ATOM 3821 N N . LEU D 1 45 ? -30.420 21.132 -65.266 1.00 17.81 45 LEU A N 1
ATOM 3822 C CA . LEU D 1 45 ? -30.821 22.439 -64.773 1.00 17.05 45 LEU A CA 1
ATOM 3823 C C . LEU D 1 45 ? -32.118 22.881 -65.431 1.00 20.02 45 LEU A C 1
ATOM 3824 O O . LEU D 1 45 ? -32.307 22.704 -66.639 1.00 20.65 45 LEU A O 1
ATOM 3829 N N . GLU D 1 46 ? -33.000 23.483 -64.639 1.00 17.89 46 GLU A N 1
ATOM 3830 C CA . GLU D 1 46 ? -34.321 23.888 -65.112 1.00 22.87 46 GLU A CA 1
ATOM 3831 C C . GLU D 1 46 ? -34.597 25.301 -64.618 1.00 18.93 46 GLU A C 1
ATOM 3832 O O . GLU D 1 46 ? -34.752 25.523 -63.413 1.00 16.69 46 GLU A O 1
ATOM 3838 N N . TRP D 1 47 ? -34.645 26.255 -65.541 1.00 16.35 47 TRP A N 1
ATOM 3839 C CA . TRP D 1 47 ? -34.957 27.625 -65.171 1.00 16.87 47 TRP A CA 1
ATOM 3840 C C . TRP D 1 47 ? -36.410 27.732 -64.720 1.00 18.21 47 TRP A C 1
ATOM 3841 O O . TRP D 1 47 ? -37.312 27.157 -65.338 1.00 18.78 47 TRP A O 1
ATOM 3852 N N . MET D 1 48 ? -36.636 28.475 -63.638 1.00 15.16 48 MET A N 1
ATOM 3853 C CA . MET D 1 48 ? -37.962 28.631 -63.046 1.00 17.22 48 MET A CA 1
ATOM 3854 C C . MET D 1 48 ? -38.594 29.982 -63.317 1.00 18.99 48 MET A C 1
ATOM 3855 O O . MET D 1 48 ? -39.802 30.054 -63.558 1.00 18.81 48 MET A O 1
ATOM 3860 N N . GLY D 1 49 ? -37.824 31.061 -63.270 1.00 18.50 49 GLY A N 1
ATOM 3861 C CA . GLY D 1 49 ? -38.400 32.361 -63.537 1.00 16.74 49 GLY A CA 1
ATOM 3862 C C . GLY D 1 49 ? -37.429 33.474 -63.231 1.00 19.07 49 GLY A C 1
ATOM 3863 O O . GLY D 1 49 ? -36.371 33.272 -62.623 1.00 19.34 49 GLY A O 1
ATOM 3864 N N . ILE D 1 50 ? -37.825 34.672 -63.661 1.00 18.77 50 ILE A N 1
ATOM 3865 C CA . ILE D 1 50 ? -37.022 35.883 -63.560 1.00 20.08 50 ILE A CA 1
ATOM 3866 C C . ILE D 1 50 ? -37.832 36.954 -62.842 1.00 18.61 50 ILE A C 1
ATOM 3867 O O . ILE D 1 50 ? -39.055 37.028 -63.004 1.00 22.18 50 ILE A O 1
ATOM 3872 N N . ILE D 1 51 ? -37.163 37.772 -62.037 1.00 17.98 51 ILE A N 1
ATOM 3873 C CA . ILE D 1 51 ? -37.786 38.949 -61.438 1.00 16.87 51 ILE A CA 1
ATOM 3874 C C . ILE D 1 51 ? -36.973 40.182 -61.827 1.00 21.72 51 ILE A C 1
ATOM 3875 O O . ILE D 1 51 ? -35.736 40.167 -61.774 1.00 20.43 51 ILE A O 1
ATOM 3880 N N . ASN D 1 52 ? -37.668 41.239 -62.245 1.00 25.21 52 ASN A N 1
ATOM 3881 C CA . ASN D 1 52 ? -36.999 42.438 -62.725 1.00 27.37 52 ASN A CA 1
ATOM 3882 C C . ASN D 1 52 ? -36.430 43.246 -61.554 1.00 27.01 52 ASN A C 1
ATOM 3883 O O . ASN D 1 52 ? -36.755 42.984 -60.391 1.00 22.09 52 ASN A O 1
ATOM 3888 N N . PRO D 1 53 ? -35.519 44.195 -61.822 1.00 27.24 53 PRO A N 1
ATOM 3889 C CA . PRO D 1 53 ? -34.828 44.859 -60.700 1.00 21.07 53 PRO A CA 1
ATOM 3890 C C . PRO D 1 53 ? -35.754 45.546 -59.705 1.00 28.14 53 PRO A C 1
ATOM 3891 O O . PRO D 1 53 ? -35.519 45.446 -58.496 1.00 28.28 53 PRO A O 1
ATOM 3895 N N . ARG D 1 54 ? -36.813 46.219 -60.159 1.00 27.80 54 ARG A N 1
ATOM 3896 C CA . ARG D 1 54 ? -37.682 46.889 -59.197 1.00 32.94 54 ARG A CA 1
ATOM 3897 C C . ARG D 1 54 ? -38.603 45.927 -58.459 1.00 32.49 54 ARG A C 1
ATOM 3898 O O . ARG D 1 54 ? -39.057 46.252 -57.357 1.00 35.80 54 ARG A O 1
ATOM 3906 N N . GLY D 1 55 ? -38.883 44.759 -59.028 1.00 30.00 55 GLY A N 1
ATOM 3907 C CA . GLY D 1 55 ? -39.691 43.760 -58.364 1.00 31.84 55 GLY A CA 1
ATOM 3908 C C . GLY D 1 55 ? -41.142 43.698 -58.788 1.00 37.20 55 GLY A C 1
ATOM 3909 O O . GLY D 1 55 ? -41.868 42.822 -58.298 1.00 31.29 55 GLY A O 1
ATOM 3910 N N . ASP D 1 56 ? -41.593 44.590 -59.675 1.00 32.41 56 ASP A N 1
ATOM 3911 C CA . ASP D 1 56 ? -42.992 44.608 -60.091 1.00 34.26 56 ASP A CA 1
ATOM 3912 C C . ASP D 1 56 ? -43.249 43.754 -61.321 1.00 34.20 56 ASP A C 1
ATOM 3913 O O . ASP D 1 56 ? -44.401 43.639 -61.750 1.00 33.91 56 ASP A O 1
ATOM 3918 N N . GLY D 1 57 ? -42.213 43.158 -61.902 1.00 30.25 57 GLY A N 1
ATOM 3919 C CA . GLY D 1 57 ? -42.397 42.330 -63.075 1.00 26.68 57 GLY A CA 1
ATOM 3920 C C . GLY D 1 57 ? -41.701 40.993 -62.949 1.00 25.61 57 GLY A C 1
ATOM 3921 O O . GLY D 1 57 ? -40.531 40.925 -62.565 1.00 26.28 57 GLY A O 1
ATOM 3922 N N . THR D 1 58 ? -42.425 39.924 -63.258 1.00 25.95 58 THR A N 1
ATOM 3923 C CA . THR D 1 58 ? -41.890 38.575 -63.194 1.00 24.17 58 THR A CA 1
ATOM 3924 C C . THR D 1 58 ? -42.322 37.816 -64.438 1.00 24.20 58 THR A C 1
ATOM 3925 O O . THR D 1 58 ? -43.327 38.139 -65.076 1.00 27.26 58 THR A O 1
ATOM 3929 N N . ARG D 1 59 ? -41.534 36.805 -64.785 1.00 22.62 59 ARG A N 1
ATOM 3930 C CA . ARG D 1 59 ? -41.849 35.882 -65.867 1.00 23.06 59 ARG A CA 1
ATOM 3931 C C . ARG D 1 59 ? -41.379 34.504 -65.440 1.00 27.80 59 ARG A C 1
ATOM 3932 O O . ARG D 1 59 ? -40.209 34.336 -65.088 1.00 23.59 59 ARG A O 1
ATOM 3940 N N . TYR D 1 60 ? -42.287 33.529 -65.456 1.00 23.54 60 TYR A N 1
ATOM 3941 C CA . TYR D 1 60 ? -41.993 32.182 -64.998 1.00 22.28 60 TYR A CA 1
ATOM 3942 C C . TYR D 1 60 ? -42.074 31.210 -66.158 1.00 20.70 60 TYR A C 1
ATOM 3943 O O . TYR D 1 60 ? -42.826 31.418 -67.117 1.00 21.19 60 TYR A O 1
ATOM 3952 N N . ALA D 1 61 ? -41.290 30.141 -66.061 1.00 17.88 61 ALA A N 1
ATOM 3953 C CA . ALA D 1 61 ? -41.399 29.071 -67.036 1.00 20.84 61 ALA A CA 1
ATOM 3954 C C . ALA D 1 61 ? -42.825 28.537 -67.036 1.00 23.72 61 ALA A C 1
ATOM 3955 O O . ALA D 1 61 ? -43.521 28.570 -66.016 1.00 23.63 61 ALA A O 1
ATOM 3957 N N . GLN D 1 62 ? -43.277 28.077 -68.205 1.00 23.44 62 GLN A N 1
ATOM 3958 C CA . GLN D 1 62 ? -44.672 27.666 -68.325 1.00 24.58 62 GLN A CA 1
ATOM 3959 C C . GLN D 1 62 ? -45.018 26.581 -67.313 1.00 24.34 62 GLN A C 1
ATOM 3960 O O . GLN D 1 62 ? -46.147 26.541 -66.811 1.00 25.80 62 GLN A O 1
ATOM 3966 N N . LYS D 1 63 ? -44.051 25.715 -66.993 1.00 22.52 63 LYS A N 1
ATOM 3967 C CA . LYS D 1 63 ? -44.259 24.626 -66.045 1.00 27.72 63 LYS A CA 1
ATOM 3968 C C . LYS D 1 63 ? -44.782 25.132 -64.706 1.00 29.28 63 LYS A C 1
ATOM 3969 O O . LYS D 1 63 ? -45.654 24.504 -64.091 1.00 27.36 63 LYS A O 1
ATOM 3975 N N . PHE D 1 64 ? -44.259 26.260 -64.232 1.00 21.96 64 PHE A N 1
ATOM 3976 C CA . PHE D 1 64 ? -44.486 26.693 -62.863 1.00 22.96 64 PHE A CA 1
ATOM 3977 C C . PHE D 1 64 ? -45.520 27.797 -62.745 1.00 23.15 64 PHE A C 1
ATOM 3978 O O . PHE D 1 64 ? -45.889 28.154 -61.623 1.00 22.12 64 PHE A O 1
ATOM 3986 N N . GLN D 1 65 ? -45.994 28.350 -63.861 1.00 22.34 65 GLN A N 1
ATOM 3987 C CA . GLN D 1 65 ? -47.019 29.381 -63.784 1.00 21.37 65 GLN A CA 1
ATOM 3988 C C . GLN D 1 65 ? -48.260 28.832 -63.092 1.00 23.55 65 GLN A C 1
ATOM 3989 O O . GLN D 1 65 ? -48.697 27.709 -63.369 1.00 23.82 65 GLN A O 1
ATOM 3995 N N . GLY D 1 66 ? -48.806 29.623 -62.174 1.00 21.08 66 GLY A N 1
ATOM 3996 C CA . GLY D 1 66 ? -49.870 29.204 -61.290 1.00 30.18 66 GLY A CA 1
ATOM 3997 C C . GLY D 1 66 ? -49.416 28.731 -59.918 1.00 31.26 66 GLY A C 1
ATOM 3998 O O . GLY D 1 66 ? -50.212 28.779 -58.971 1.00 28.36 66 GLY A O 1
ATOM 3999 N N . ARG D 1 67 ? -48.158 28.289 -59.778 1.00 24.41 67 ARG A N 1
ATOM 4000 C CA . ARG D 1 67 ? -47.669 27.704 -58.532 1.00 24.32 67 ARG A CA 1
ATOM 4001 C C . ARG D 1 67 ? -46.537 28.472 -57.867 1.00 24.65 67 ARG A C 1
ATOM 4002 O O . ARG D 1 67 ? -46.313 28.287 -56.660 1.00 23.77 67 ARG A O 1
ATOM 4010 N N . VAL D 1 68 ? -45.814 29.305 -58.599 1.00 22.85 68 VAL A N 1
ATOM 4011 C CA . VAL D 1 68 ? -44.616 29.947 -58.078 1.00 25.12 68 VAL A CA 1
ATOM 4012 C C . VAL D 1 68 ? -44.857 31.444 -57.965 1.00 26.76 68 VAL A C 1
ATOM 4013 O O . VAL D 1 68 ? -45.594 32.046 -58.758 1.00 25.00 68 VAL A O 1
ATOM 4017 N N . THR D 1 69 ? -44.247 32.040 -56.945 1.00 20.68 69 THR A N 1
ATOM 4018 C CA . THR D 1 69 ? -44.260 33.484 -56.761 1.00 23.97 69 THR A CA 1
ATOM 4019 C C . THR D 1 69 ? -42.864 33.932 -56.369 1.00 28.25 69 THR A C 1
ATOM 4020 O O . THR D 1 69 ? -42.300 33.426 -55.395 1.00 23.25 69 THR A O 1
ATOM 4024 N N . MET D 1 70 ? -42.323 34.895 -57.108 1.00 17.94 70 MET A N 1
ATOM 4025 C CA . MET D 1 70 ? -40.987 35.414 -56.865 1.00 22.62 70 MET A CA 1
ATOM 4026 C C . MET D 1 70 ? -41.119 36.845 -56.360 1.00 23.17 70 MET A C 1
ATOM 4027 O O . MET D 1 70 ? -41.885 37.632 -56.927 1.00 21.76 70 MET A O 1
ATOM 4032 N N . THR D 1 71 ? -40.407 37.177 -55.283 1.00 19.07 71 THR A N 1
ATOM 4033 C CA . THR D 1 71 ? -40.453 38.527 -54.732 1.00 19.50 71 THR A CA 1
ATOM 4034 C C . THR D 1 71 ? -39.048 38.944 -54.326 1.00 23.80 71 THR A C 1
ATOM 4035 O O . THR D 1 71 ? -38.140 38.115 -54.221 1.00 21.82 71 THR A O 1
ATOM 4039 N N . ARG D 1 72 ? -38.862 40.246 -54.094 1.00 18.77 72 ARG A N 1
ATOM 4040 C CA . ARG D 1 72 ? -37.584 40.744 -53.606 1.00 19.41 72 ARG A CA 1
ATOM 4041 C C . ARG D 1 72 ? -37.807 41.890 -52.635 1.00 27.31 72 ARG A C 1
ATOM 4042 O O . ARG D 1 72 ? -38.757 42.663 -52.767 1.00 27.68 72 ARG A O 1
ATOM 4050 N N . ASP D 1 73 ? -36.903 41.996 -51.664 1.00 24.48 73 ASP A N 1
ATOM 4051 C CA . ASP D 1 73 ? -36.960 43.014 -50.619 1.00 24.54 73 ASP A CA 1
ATOM 4052 C C . ASP D 1 73 ? -35.742 43.910 -50.794 1.00 24.36 73 ASP A C 1
ATOM 4053 O O . ASP D 1 73 ? -34.623 43.516 -50.454 1.00 26.40 73 ASP A O 1
ATOM 4058 N N . ALA D 1 74 ? -35.964 45.120 -51.318 1.00 27.39 74 ALA A N 1
ATOM 4059 C CA . ALA D 1 74 ? -34.851 46.015 -51.628 1.00 30.40 74 ALA A CA 1
ATOM 4060 C C . ALA D 1 74 ? -34.127 46.495 -50.376 1.00 30.66 74 ALA A C 1
ATOM 4061 O O . ALA D 1 74 ? -32.923 46.765 -50.428 1.00 28.43 74 ALA A O 1
ATOM 4063 N N . SER D 1 75 ? -34.832 46.611 -49.246 1.00 33.07 75 SER A N 1
ATOM 4064 C CA . SER D 1 75 ? -34.199 47.152 -48.049 1.00 29.17 75 SER A CA 1
ATOM 4065 C C . SER D 1 75 ? -33.236 46.157 -47.411 1.00 34.66 75 SER A C 1
ATOM 4066 O O . SER D 1 75 ? -32.258 46.570 -46.777 1.00 29.67 75 SER A O 1
ATOM 4069 N N . THR D 1 76 ? -33.486 44.855 -47.558 1.00 27.72 76 THR A N 1
ATOM 4070 C CA . THR D 1 76 ? -32.585 43.841 -47.027 1.00 29.32 76 THR A CA 1
ATOM 4071 C C . THR D 1 76 ? -31.731 43.172 -48.097 1.00 28.99 76 THR A C 1
ATOM 4072 O O . THR D 1 76 ? -30.827 42.403 -47.749 1.00 28.32 76 THR A O 1
ATOM 4076 N N . GLY D 1 77 ? -31.973 43.453 -49.373 1.00 26.58 77 GLY A N 1
ATOM 4077 C CA . GLY D 1 77 ? -31.238 42.765 -50.423 1.00 24.12 77 GLY A CA 1
ATOM 4078 C C . GLY D 1 77 ? -31.493 41.273 -50.448 1.00 28.64 77 GLY A C 1
ATOM 4079 O O . GLY D 1 77 ? -30.549 40.484 -50.578 1.00 27.43 77 GLY A O 1
ATOM 4080 N N . THR D 1 78 ? -32.754 40.867 -50.314 1.00 25.32 78 THR A N 1
ATOM 4081 C CA . THR D 1 78 ? -33.136 39.463 -50.222 1.00 24.45 78 THR A CA 1
ATOM 4082 C C . THR D 1 78 ? -34.129 39.116 -51.321 1.00 25.99 78 THR A C 1
ATOM 4083 O O . THR D 1 78 ? -35.112 39.838 -51.531 1.00 26.96 78 THR A O 1
ATOM 4087 N N . LEU D 1 79 ? -33.867 38.009 -52.012 1.00 21.00 79 LEU A N 1
ATOM 4088 C CA . LEU D 1 79 ? -34.757 37.434 -53.007 1.00 17.76 79 LEU A CA 1
ATOM 4089 C C . LEU D 1 79 ? -35.468 36.223 -52.413 1.00 18.90 79 LEU A C 1
ATOM 4090 O O . LEU D 1 79 ? -34.892 35.474 -51.615 1.00 20.25 79 LEU A O 1
ATOM 4095 N N . TYR D 1 80 ? -36.725 36.037 -52.811 1.00 19.53 80 TYR A N 1
ATOM 4096 C CA . TYR D 1 80 ? -37.560 34.949 -52.321 1.00 20.48 80 TYR A CA 1
ATOM 4097 C C . TYR D 1 80 ? -38.187 34.195 -53.481 1.00 23.60 80 TYR A C 1
ATOM 4098 O O . TYR D 1 80 ? -38.529 34.776 -54.517 1.00 22.29 80 TYR A O 1
ATOM 4107 N N . MET D 1 81 ? -38.345 32.889 -53.291 1.00 18.44 81 MET A N 1
ATOM 4108 C CA . MET D 1 81 ? -39.156 32.077 -54.179 1.00 16.85 81 MET A CA 1
ATOM 4109 C C . MET D 1 81 ? -40.124 31.295 -53.313 1.00 22.60 81 MET A C 1
ATOM 4110 O O . MET D 1 81 ? -39.705 30.625 -52.364 1.00 24.39 81 MET A O 1
ATOM 4115 N N . GLU D 1 82 ? -41.410 31.399 -53.613 1.00 23.07 82 GLU A N 1
ATOM 4116 C CA . GLU D 1 82 ? -42.420 30.573 -52.971 1.00 25.02 82 GLU A CA 1
ATOM 4117 C C . GLU D 1 82 ? -42.983 29.615 -54.006 1.00 22.59 82 GLU A C 1
ATOM 4118 O O . GLU D 1 82 ? -43.437 30.044 -55.073 1.00 22.42 82 GLU A O 1
ATOM 4124 N N . LEU D 1 83 ? -42.930 28.324 -53.700 1.00 17.86 83 LEU A N 1
ATOM 4125 C CA . LEU D 1 83 ? -43.531 27.288 -54.522 1.00 17.80 83 LEU A CA 1
ATOM 4126 C C . LEU D 1 83 ? -44.636 26.617 -53.719 1.00 25.32 83 LEU A C 1
ATOM 4127 O O . LEU D 1 83 ? -44.401 26.158 -52.593 1.00 20.98 83 LEU A O 1
ATOM 4132 N N . ARG D 1 84 ? -45.825 26.557 -54.306 1.00 22.15 84 ARG A N 1
ATOM 4133 C CA . ARG D 1 84 ? -47.047 26.128 -53.641 1.00 21.58 84 ARG A CA 1
ATOM 4134 C C . ARG D 1 84 ? -47.494 24.776 -54.182 1.00 25.04 84 ARG A C 1
ATOM 4135 O O . ARG D 1 84 ? -47.037 24.320 -55.235 1.00 25.25 84 ARG A O 1
ATOM 4143 N N . SER D 1 85 ? -48.411 24.141 -53.447 1.00 20.89 85 SER A N 1
ATOM 4144 C CA . SER D 1 85 ? -49.013 22.872 -53.858 1.00 24.33 85 SER A CA 1
ATOM 4145 C C . SER D 1 85 ? -47.936 21.845 -54.186 1.00 22.27 85 SER A C 1
ATOM 4146 O O . SER D 1 85 ? -47.935 21.223 -55.249 1.00 22.56 85 SER A O 1
ATOM 4149 N N . LEU D 1 86 ? -47.008 21.668 -53.251 1.00 23.01 86 LEU A N 1
ATOM 4150 C CA . LEU D 1 86 ? -45.838 20.846 -53.520 1.00 21.83 86 LEU A CA 1
ATOM 4151 C C . LEU D 1 86 ? -46.228 19.394 -53.765 1.00 24.52 86 LEU A C 1
ATOM 4152 O O . LEU D 1 86 ? -47.201 18.881 -53.205 1.00 22.75 86 LEU A O 1
ATOM 4157 N N . ARG D 1 87 ? -45.468 18.746 -54.640 1.00 21.93 87 ARG A N 1
ATOM 4158 C CA . ARG D 1 87 ? -45.586 17.324 -54.929 1.00 27.16 87 ARG A CA 1
ATOM 4159 C C . ARG D 1 87 ? -44.198 16.704 -54.855 1.00 25.13 87 ARG A C 1
ATOM 4160 O O . ARG D 1 87 ? -43.186 17.407 -54.871 1.00 20.23 87 ARG A O 1
ATOM 4168 N N . SER D 1 88 ? -44.148 15.373 -54.762 1.00 22.41 88 SER A N 1
ATOM 4169 C CA . SER D 1 88 ? -42.862 14.726 -54.522 1.00 21.83 88 SER A CA 1
ATOM 4170 C C . SER D 1 88 ? -41.855 15.014 -55.634 1.00 25.77 88 SER A C 1
ATOM 4171 O O . SER D 1 88 ? -40.649 15.077 -55.374 1.00 25.86 88 SER A O 1
ATOM 4174 N N . GLU D 1 89 ? -42.316 15.219 -56.865 1.00 25.21 89 GLU A N 1
ATOM 4175 C CA . GLU D 1 89 ? -41.388 15.523 -57.948 1.00 28.84 89 GLU A CA 1
ATOM 4176 C C . GLU D 1 89 ? -40.915 16.980 -57.940 1.00 24.82 89 GLU A C 1
ATOM 4177 O O . GLU D 1 89 ? -40.142 17.370 -58.820 1.00 25.97 89 GLU A O 1
ATOM 4183 N N . ASP D 1 90 ? -41.328 17.770 -56.950 1.00 20.17 90 ASP A N 1
ATOM 4184 C CA . ASP D 1 90 ? -40.703 19.051 -56.645 1.00 18.72 90 ASP A CA 1
ATOM 4185 C C . ASP D 1 90 ? -39.464 18.900 -55.775 1.00 20.57 90 ASP A C 1
ATOM 4186 O O . ASP D 1 90 ? -38.825 19.907 -55.454 1.00 17.37 90 ASP A O 1
ATOM 4191 N N . THR D 1 91 ? -39.143 17.682 -55.340 1.00 19.53 91 THR A N 1
ATOM 4192 C CA . THR D 1 91 ? -37.904 17.435 -54.614 1.00 16.54 91 THR A CA 1
ATOM 4193 C C . THR D 1 91 ? -36.712 17.782 -55.489 1.00 18.19 91 THR A C 1
ATOM 4194 O O . THR D 1 91 ? -36.553 17.220 -56.575 1.00 19.03 91 THR A O 1
ATOM 4198 N N . ALA D 1 92 ? -35.888 18.720 -55.029 1.00 16.49 92 ALA A N 1
ATOM 4199 C CA . ALA D 1 92 ? -34.788 19.213 -55.851 1.00 17.09 92 ALA A CA 1
ATOM 4200 C C . ALA D 1 92 ? -33.942 20.172 -55.022 1.00 17.98 92 ALA A C 1
ATOM 4201 O O . ALA D 1 92 ? -34.313 20.564 -53.911 1.00 19.85 92 ALA A O 1
ATOM 4203 N N . VAL D 1 93 ? -32.792 20.543 -55.581 1.00 16.73 93 VAL A N 1
ATOM 4204 C CA . VAL D 1 93 ? -32.009 21.668 -55.084 1.00 16.14 93 VAL A CA 1
ATOM 4205 C C . VAL D 1 93 ? -32.442 22.904 -55.854 1.00 18.43 93 VAL A C 1
ATOM 4206 O O . VAL D 1 93 ? -32.491 22.885 -57.090 1.00 17.90 93 VAL A O 1
ATOM 4210 N N . TYR D 1 94 ? -32.753 23.974 -55.132 1.00 16.06 94 TYR A N 1
ATOM 4211 C CA . TYR D 1 94 ? -33.181 25.230 -55.734 1.00 16.19 94 TYR A CA 1
ATOM 4212 C C . TYR D 1 94 ? -32.046 26.241 -55.616 1.00 15.30 94 TYR A C 1
ATOM 4213 O O . TYR D 1 94 ? -31.501 26.435 -54.526 1.00 17.51 94 TYR A O 1
ATOM 4222 N N . TYR D 1 95 ? -31.671 26.847 -56.746 1.00 15.19 95 TYR A N 1
ATOM 4223 C CA . TYR D 1 95 ? -30.604 27.841 -56.822 1.00 16.04 95 TYR A CA 1
ATOM 4224 C C . TYR D 1 95 ? -31.165 29.205 -57.195 1.00 14.72 95 TYR A C 1
ATOM 4225 O O . TYR D 1 95 ? -31.989 29.321 -58.108 1.00 18.03 95 TYR A O 1
ATOM 4234 N N . CYS D 1 96 ? -30.697 30.243 -56.515 1.00 16.44 96 CYS A N 1
ATOM 4235 C CA . CYS D 1 96 ? -30.896 31.595 -57.003 1.00 14.86 96 CYS A CA 1
ATOM 4236 C C . CYS D 1 96 ? -29.661 31.996 -57.799 1.00 19.43 96 CYS A C 1
ATOM 4237 O O . CYS D 1 96 ? -28.568 31.451 -57.601 1.00 19.04 96 CYS A O 1
ATOM 4240 N N . ALA D 1 97 ? -29.849 32.922 -58.734 1.00 17.15 97 ALA A N 1
ATOM 4241 C CA . ALA D 1 97 ? -28.750 33.349 -59.584 1.00 18.37 97 ALA A CA 1
ATOM 4242 C C . ALA D 1 97 ? -28.995 34.776 -60.035 1.00 17.80 97 ALA A C 1
ATOM 4243 O O . ALA D 1 97 ? -30.141 35.197 -60.222 1.00 19.02 97 ALA A O 1
ATOM 4245 N N . ARG D 1 98 ? -27.902 35.506 -60.224 1.00 15.74 98 ARG A N 1
ATOM 4246 C CA . ARG D 1 98 ? -27.958 36.871 -60.727 1.00 16.28 98 ARG A CA 1
ATOM 4247 C C . ARG D 1 98 ? -27.775 36.851 -62.233 1.00 17.86 98 ARG A C 1
ATOM 4248 O O . ARG D 1 98 ? -26.873 36.204 -62.760 1.00 20.08 98 ARG A O 1
ATOM 4256 N N . GLY D 1 99 ? -28.653 37.588 -62.950 1.00 18.20 99 GLY A N 1
ATOM 4257 C CA . GLY D 1 99 ? -28.469 37.779 -64.371 1.00 14.59 99 GLY A CA 1
ATOM 4258 C C . GLY D 1 99 ? -27.527 38.943 -64.603 1.00 20.52 99 GLY A C 1
ATOM 4259 O O . GLY D 1 99 ? -27.716 40.025 -64.043 1.00 21.95 99 GLY A O 1
ATOM 4260 N N . ALA D 1 100 ? -26.493 38.710 -65.407 1.00 21.13 100 ALA A N 1
ATOM 4261 C CA . ALA D 1 100 ? -25.607 39.804 -65.774 1.00 22.98 100 ALA A CA 1
ATOM 4262 C C . ALA D 1 100 ? -26.255 40.647 -66.869 1.00 23.52 100 ALA A C 1
ATOM 4263 O O . ALA D 1 100 ? -27.300 40.294 -67.420 1.00 20.89 100 ALA A O 1
ATOM 4265 N N . ASP D 1 101 ? -25.619 41.778 -67.199 1.00 25.04 101 ASP A N 1
ATOM 4266 C CA . ASP D 1 101 ? -26.163 42.612 -68.268 1.00 26.82 101 ASP A CA 1
ATOM 4267 C C . ASP D 1 101 ? -26.215 41.863 -69.595 1.00 26.20 101 ASP A C 1
ATOM 4268 O O . ASP D 1 101 ? -27.087 42.136 -70.430 1.00 23.91 101 ASP A O 1
ATOM 4273 N N . HIS D 1 102 ? -25.305 40.912 -69.808 1.00 21.90 102 HIS A N 1
ATOM 4274 C CA . HIS D 1 102 ? -25.308 40.131 -71.037 1.00 21.83 102 HIS A CA 1
ATOM 4275 C C . HIS D 1 102 ? -26.347 39.016 -71.023 1.00 19.91 102 HIS A C 1
ATOM 4276 O O . HIS D 1 102 ? -26.568 38.381 -72.060 1.00 25.01 102 HIS A O 1
ATOM 4283 N N . GLY D 1 103 ? -26.989 38.762 -69.876 1.00 24.30 103 GLY A N 1
ATOM 4284 C CA . GLY D 1 103 ? -28.102 37.840 -69.780 1.00 22.58 103 GLY A CA 1
ATOM 4285 C C . GLY D 1 103 ? -27.771 36.521 -69.107 1.00 20.28 103 GLY A C 1
ATOM 4286 O O . GLY D 1 103 ? -28.669 35.894 -68.528 1.00 19.00 103 GLY A O 1
ATOM 4287 N N . ALA D 1 104 ? -26.510 36.090 -69.155 1.00 17.17 104 ALA A N 1
ATOM 4288 C CA . ALA D 1 104 ? -26.158 34.822 -68.522 1.00 19.33 104 ALA A CA 1
ATOM 4289 C C . ALA D 1 104 ? -26.083 34.988 -67.003 1.00 18.43 104 ALA A C 1
ATOM 4290 O O . ALA D 1 104 ? -26.091 36.101 -66.469 1.00 17.96 104 ALA A O 1
ATOM 4292 N N . PHE D 1 105 ? -26.015 33.856 -66.298 1.00 16.50 105 PHE A N 1
ATOM 4293 C CA . PHE D 1 105 ? -26.119 33.825 -64.837 1.00 14.19 105 PHE A CA 1
ATOM 4294 C C . PHE D 1 105 ? -24.701 33.792 -64.271 1.00 17.34 105 PHE A C 1
ATOM 4295 O O . PHE D 1 105 ? -24.049 32.743 -64.270 1.00 16.30 105 PHE A O 1
ATOM 4303 N N . ASP D 1 106 ? -24.221 34.935 -63.776 1.00 17.30 106 ASP A N 1
ATOM 4304 C CA . ASP D 1 106 ? -22.813 35.036 -63.401 1.00 17.79 106 ASP A CA 1
ATOM 4305 C C . ASP D 1 106 ? -22.526 34.782 -61.927 1.00 18.04 106 ASP A C 1
ATOM 4306 O O . ASP D 1 106 ? -21.377 34.473 -61.594 1.00 22.39 106 ASP A O 1
ATOM 4311 N N . ILE D 1 107 ? -23.514 34.898 -61.039 1.00 16.63 107 ILE A N 1
ATOM 4312 C CA . ILE D 1 107 ? -23.341 34.604 -59.619 1.00 19.30 107 ILE A CA 1
ATOM 4313 C C . ILE D 1 107 ? -24.464 33.664 -59.204 1.00 19.05 107 ILE A C 1
ATOM 4314 O O . ILE D 1 107 ? -25.629 33.916 -59.527 1.00 18.99 107 ILE A O 1
ATOM 4319 N N . TRP D 1 108 ? -24.118 32.593 -58.484 1.00 16.01 108 TRP A N 1
ATOM 4320 C CA . TRP D 1 108 ? -25.079 31.586 -58.050 1.00 18.72 108 TRP A CA 1
ATOM 4321 C C . TRP D 1 108 ? -25.062 31.418 -56.538 1.00 19.41 108 TRP A C 1
ATOM 4322 O O . TRP D 1 108 ? -23.994 31.411 -55.913 1.00 18.21 108 TRP A O 1
ATOM 4333 N N . GLY D 1 109 ? -26.244 31.226 -55.958 1.00 18.64 109 GLY A N 1
ATOM 4334 C CA . GLY D 1 109 ? -26.326 30.811 -54.573 1.00 17.95 109 GLY A CA 1
ATOM 4335 C C . GLY D 1 109 ? -25.811 29.394 -54.401 1.00 18.59 109 GLY A C 1
ATOM 4336 O O . GLY D 1 109 ? -25.527 28.679 -55.367 1.00 19.76 109 GLY A O 1
ATOM 4337 N N . GLN D 1 110 ? -25.673 28.977 -53.138 1.00 18.80 110 GLN A N 1
ATOM 4338 C CA . GLN D 1 110 ? -25.107 27.663 -52.856 1.00 18.96 110 GLN A CA 1
ATOM 4339 C C . GLN D 1 110 ? -26.122 26.545 -53.023 1.00 19.58 110 GLN A C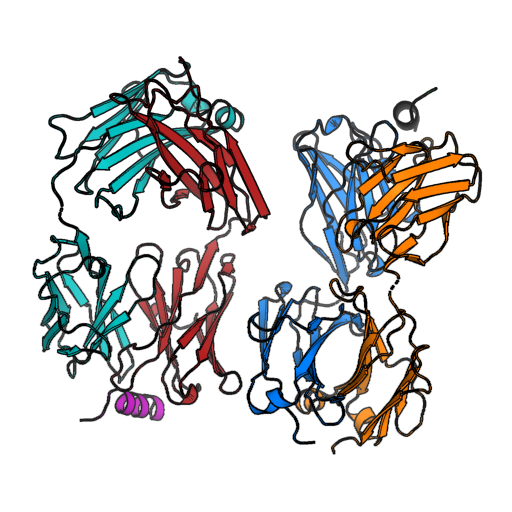 1
ATOM 4340 O O . GLN D 1 110 ? -25.738 25.369 -52.996 1.00 22.58 110 GLN A O 1
ATOM 4346 N N . GLY D 1 111 ? -27.386 26.880 -53.199 1.00 18.86 111 GLY A N 1
ATOM 4347 C CA . GLY D 1 111 ? -28.424 25.887 -53.368 1.00 15.85 111 GLY A CA 1
ATOM 4348 C C . GLY D 1 111 ? -29.131 25.581 -52.066 1.00 16.21 111 GLY A C 1
ATOM 4349 O O . GLY D 1 111 ? -28.545 25.619 -50.977 1.00 21.09 111 GLY A O 1
ATOM 4350 N N . THR D 1 112 ? -30.422 25.283 -52.178 1.00 16.77 112 THR A N 1
ATOM 4351 C CA . THR D 1 112 ? -31.260 24.884 -51.053 1.00 15.41 112 THR A CA 1
ATOM 4352 C C . THR D 1 112 ? -31.934 23.572 -51.416 1.00 16.10 112 THR A C 1
ATOM 4353 O O . THR D 1 112 ? -32.684 23.509 -52.399 1.00 17.37 112 THR A O 1
ATOM 4357 N N . MET D 1 113 ? -31.683 22.534 -50.622 1.00 16.85 113 MET A N 1
ATOM 4358 C CA . MET D 1 113 ? -32.334 21.253 -50.828 1.00 15.28 113 MET A CA 1
ATOM 4359 C C . MET D 1 113 ? -33.752 21.302 -50.277 1.00 23.32 113 MET A C 1
ATOM 4360 O O . MET D 1 113 ? -33.966 21.662 -49.112 1.00 21.08 113 MET A O 1
ATOM 4365 N N . VAL D 1 114 ? -34.719 20.920 -51.104 1.00 15.79 114 VAL A N 1
ATOM 4366 C CA . VAL D 1 114 ? -36.107 20.784 -50.681 1.00 18.18 114 VAL A CA 1
ATOM 4367 C C . VAL D 1 114 ? -36.546 19.350 -50.937 1.00 20.23 114 VAL A C 1
ATOM 4368 O O . VAL D 1 114 ? -36.465 18.858 -52.075 1.00 17.63 114 VAL A O 1
ATOM 4372 N N . THR D 1 115 ? -37.020 18.686 -49.884 1.00 16.72 115 THR A N 1
ATOM 4373 C CA . THR D 1 115 ? -37.577 17.341 -49.969 1.00 16.20 115 THR A CA 1
ATOM 4374 C C . THR D 1 115 ? -39.085 17.436 -49.770 1.00 18.53 115 THR A C 1
ATOM 4375 O O . THR D 1 115 ? -39.541 18.045 -48.797 1.00 19.11 115 THR A O 1
ATOM 4379 N N . VAL D 1 116 ? -39.852 16.847 -50.685 1.00 15.44 116 VAL A N 1
ATOM 4380 C CA . VAL D 1 116 ? -41.311 16.783 -50.585 1.00 15.60 116 VAL A CA 1
ATOM 4381 C C . VAL D 1 116 ? -41.705 15.314 -50.481 1.00 18.46 116 VAL A C 1
ATOM 4382 O O . VAL D 1 116 ? -41.463 14.537 -51.414 1.00 19.94 116 VAL A O 1
ATOM 4386 N N . SER D 1 117 ? -42.343 14.940 -49.372 1.00 17.17 117 SER A N 1
ATOM 4387 C CA . SER D 1 117 ? -42.690 13.540 -49.142 1.00 17.87 117 SER A CA 1
ATOM 4388 C C . SER D 1 117 ? -43.801 13.463 -48.102 1.00 20.40 117 SER A C 1
ATOM 4389 O O . SER D 1 117 ? -43.877 14.303 -47.204 1.00 22.72 117 SER A O 1
ATOM 4392 N N . SER D 1 118 ? -44.641 12.427 -48.214 1.00 25.32 118 SER A N 1
ATOM 4393 C CA . SER D 1 118 ? -45.881 12.339 -47.413 1.00 29.07 118 SER A CA 1
ATOM 4394 C C . SER D 1 118 ? -45.663 12.292 -45.898 1.00 40.94 118 SER A C 1
ATOM 4395 O O . SER D 1 118 ? -45.577 11.221 -45.283 1.00 33.61 118 SER A O 1
ATOM 4398 N N . ALA D 1 119 ? -43.233 10.901 -46.141 1.00 26.59 119 ALA A N 1
ATOM 4399 C CA . ALA D 1 119 ? -42.686 10.216 -44.975 1.00 23.96 119 ALA A CA 1
ATOM 4400 C C . ALA D 1 119 ? -42.520 11.164 -43.796 1.00 26.48 119 ALA A C 1
ATOM 4401 O O . ALA D 1 119 ? -42.568 12.386 -43.954 1.00 24.34 119 ALA A O 1
ATOM 4403 N N . SER D 1 120 ? -42.325 10.588 -42.613 1.00 21.73 120 SER A N 1
ATOM 4404 C CA . SER D 1 120 ? -42.011 11.321 -41.398 1.00 29.04 120 SER A CA 1
ATOM 4405 C C . SER D 1 120 ? -40.562 11.065 -41.003 1.00 23.06 120 SER A C 1
ATOM 4406 O O . SER D 1 120 ? -39.958 10.066 -41.403 1.00 22.06 120 SER A O 1
ATOM 4409 N N . THR D 1 121 ? -40.006 11.986 -40.215 1.00 21.55 121 THR A N 1
ATOM 4410 C CA . THR D 1 121 ? -38.622 11.856 -39.775 1.00 20.00 121 THR A CA 1
ATOM 4411 C C . THR D 1 121 ? -38.416 10.533 -39.046 1.00 25.10 121 THR A C 1
ATOM 4412 O O . THR D 1 121 ? -39.172 10.187 -38.133 1.00 23.32 121 THR A O 1
ATOM 4416 N N . LYS D 1 122 ? -37.382 9.797 -39.445 1.00 22.61 122 LYS A N 1
ATOM 4417 C CA . LYS D 1 122 ? -37.134 8.479 -38.874 1.00 22.61 122 LYS A CA 1
ATOM 4418 C C . LYS D 1 122 ? -35.656 8.145 -39.003 1.00 25.03 122 LYS A C 1
ATOM 4419 O O . LYS D 1 122 ? -35.083 8.277 -40.089 1.00 20.12 122 LYS A O 1
ATOM 4425 N N . GLY D 1 123 ? -35.051 7.704 -37.900 1.00 15.43 123 GLY A N 1
ATOM 4426 C CA . GLY D 1 123 ? -33.674 7.262 -37.900 1.00 19.11 123 GLY A CA 1
ATOM 4427 C C . GLY D 1 123 ? -33.476 5.902 -38.551 1.00 20.42 123 GLY A C 1
ATOM 4428 O O . GLY D 1 123 ? -34.412 5.106 -38.698 1.00 17.94 123 GLY A O 1
ATOM 4429 N N . PRO D 1 124 ? -32.247 5.617 -38.973 1.00 16.94 124 PRO A N 1
ATOM 4430 C CA . PRO D 1 124 ? -31.981 4.361 -39.677 1.00 16.92 124 PRO A CA 1
ATOM 4431 C C . PRO D 1 124 ? -31.851 3.163 -38.751 1.00 21.11 124 PRO A C 1
ATOM 4432 O O . PRO D 1 124 ? -31.515 3.280 -37.569 1.00 19.59 124 PRO A O 1
ATOM 4436 N N . SER D 1 125 ? -32.134 1.995 -39.324 1.00 19.59 125 SER A N 1
ATOM 4437 C CA . SER D 1 125 ? -31.682 0.722 -38.782 1.00 21.94 125 SER A CA 1
ATOM 4438 C C . SER D 1 125 ? -30.366 0.363 -39.462 1.00 22.40 125 SER A C 1
ATOM 4439 O O . SER D 1 125 ? -30.213 0.558 -40.670 1.00 23.54 125 SER A O 1
ATOM 4442 N N . VAL D 1 126 ? -29.405 -0.140 -38.692 1.00 19.97 126 VAL A N 1
ATOM 4443 C CA . VAL D 1 126 ? -28.074 -0.436 -39.224 1.00 17.66 126 VAL A CA 1
ATOM 4444 C C . VAL D 1 126 ? -27.800 -1.926 -39.062 1.00 22.70 126 VAL A C 1
ATOM 4445 O O . VAL D 1 126 ? -27.816 -2.447 -37.940 1.00 19.31 126 VAL A O 1
ATOM 4449 N N . PHE D 1 127 ? -27.533 -2.608 -40.184 1.00 15.14 127 PHE A N 1
ATOM 4450 C CA . PHE D 1 127 ? -27.262 -4.039 -40.185 1.00 15.50 127 PHE A CA 1
ATOM 4451 C C . PHE D 1 127 ? -25.873 -4.336 -40.736 1.00 16.57 127 PHE A C 1
ATOM 4452 O O . PHE D 1 127 ? -25.423 -3.664 -41.672 1.00 15.87 127 PHE A O 1
ATOM 4460 N N . PRO D 1 128 ? -25.183 -5.344 -40.199 1.00 18.03 128 PRO A N 1
ATOM 4461 C CA . PRO D 1 128 ? -23.846 -5.668 -40.709 1.00 19.01 128 PRO A CA 1
ATOM 4462 C C . PRO D 1 128 ? -23.891 -6.327 -42.081 1.00 18.02 128 PRO A C 1
ATOM 4463 O O . PRO D 1 128 ? -24.820 -7.064 -42.430 1.00 17.69 128 PRO A O 1
ATOM 4467 N N . LEU D 1 129 ? -22.871 -6.026 -42.869 1.00 17.60 129 LEU A N 1
ATOM 4468 C CA . LEU D 1 129 ? -22.532 -6.757 -44.083 1.00 17.18 129 LEU A CA 1
ATOM 4469 C C . LEU D 1 129 ? -21.244 -7.505 -43.730 1.00 17.38 129 LEU A C 1
ATOM 4470 O O . LEU D 1 129 ? -20.137 -6.996 -43.916 1.00 15.16 129 LEU A O 1
ATOM 4475 N N . ALA D 1 130 ? -21.402 -8.712 -43.150 1.00 17.67 130 ALA A N 1
ATOM 4476 C CA . ALA D 1 130 ? -20.265 -9.376 -42.514 1.00 19.39 130 ALA A CA 1
ATOM 4477 C C . ALA D 1 130 ? -19.359 -10.026 -43.559 1.00 17.04 130 ALA A C 1
ATOM 4478 O O . ALA D 1 130 ? -19.850 -10.627 -44.520 1.00 17.81 130 ALA A O 1
ATOM 4480 N N . PRO D 1 131 ? -18.042 -9.921 -43.395 1.00 16.08 131 PRO A N 1
ATOM 4481 C CA . PRO D 1 131 ? -17.137 -10.585 -44.337 1.00 17.36 131 PRO A CA 1
ATOM 4482 C C . PRO D 1 131 ? -17.192 -12.094 -44.162 1.00 23.48 131 PRO A C 1
ATOM 4483 O O . PRO D 1 131 ? -17.336 -12.605 -43.051 1.00 22.02 131 PRO A O 1
ATOM 4487 N N . SER D 1 132 ? -17.126 -12.803 -45.284 1.00 25.86 132 SER A N 1
ATOM 4488 C CA . SER D 1 132 ? -17.130 -14.259 -45.291 1.00 26.93 132 SER A CA 1
ATOM 4489 C C . SER D 1 132 ? -16.286 -14.706 -46.475 1.00 26.19 132 SER A C 1
ATOM 4490 O O . SER D 1 132 ? -15.688 -13.883 -47.172 1.00 28.30 132 SER A O 1
ATOM 4493 N N . SER D 1 133 ? -16.237 -16.017 -46.714 1.00 31.72 133 SER A N 1
ATOM 4494 C CA . SER D 1 133 ? -15.529 -16.483 -47.903 1.00 32.22 133 SER A CA 1
ATOM 4495 C C . SER D 1 133 ? -16.189 -15.965 -49.174 1.00 33.62 133 SER A C 1
ATOM 4496 O O . SER D 1 133 ? -15.525 -15.841 -50.209 1.00 33.22 133 SER A O 1
ATOM 4499 N N . LYS D 1 134 ? -17.489 -15.650 -49.115 1.00 27.96 134 LYS A N 1
ATOM 4500 C CA . LYS D 1 134 ? -18.207 -15.104 -50.263 1.00 28.69 134 LYS A CA 1
ATOM 4501 C C . LYS D 1 134 ? -17.885 -13.634 -50.512 1.00 31.91 134 LYS A C 1
ATOM 4502 O O . LYS D 1 134 ? -18.349 -13.067 -51.516 1.00 23.28 134 LYS A O 1
ATOM 4508 N N . SER D 1 135 ? -17.131 -12.997 -49.616 1.00 25.42 135 SER A N 1
ATOM 4509 C CA . SER D 1 135 ? -16.712 -11.614 -49.788 1.00 26.67 135 SER A CA 1
ATOM 4510 C C . SER D 1 135 ? -15.210 -11.470 -49.552 1.00 28.99 135 SER A C 1
ATOM 4511 O O . SER D 1 135 ? -14.738 -10.460 -49.025 1.00 28.87 135 SER A O 1
ATOM 4514 N N . THR D 1 136 ? -14.432 -12.475 -49.961 1.00 29.74 136 THR A N 1
ATOM 4515 C CA . THR D 1 136 ? -12.977 -12.417 -49.913 1.00 36.53 136 THR A CA 1
ATOM 4516 C C . THR D 1 136 ? -12.393 -12.800 -51.267 1.00 39.89 136 THR A C 1
ATOM 4517 O O . THR D 1 136 ? -12.835 -13.769 -51.891 1.00 49.39 136 THR A O 1
ATOM 4521 N N . SER D 1 137 ? -11.396 -12.039 -51.715 1.00 38.67 137 SER A N 1
ATOM 4522 C CA . SER D 1 137 ? -10.661 -12.380 -52.925 1.00 45.78 137 SER A CA 1
ATOM 4523 C C . SER D 1 137 ? -9.243 -11.835 -52.829 1.00 43.35 137 SER A C 1
ATOM 4524 O O . SER D 1 137 ? -9.034 -10.696 -52.400 1.00 42.67 137 SER A O 1
ATOM 4527 N N . GLY D 1 138 ? -8.276 -12.657 -53.233 1.00 52.50 138 GLY A N 1
ATOM 4528 C CA . GLY D 1 138 ? -6.898 -12.208 -53.357 1.00 45.48 138 GLY A CA 1
ATOM 4529 C C . GLY D 1 138 ? -6.291 -11.673 -52.081 1.00 46.01 138 GLY A C 1
ATOM 4530 O O . GLY D 1 138 ? -5.476 -10.744 -52.128 1.00 51.76 138 GLY A O 1
ATOM 4531 N N . GLY D 1 139 ? -6.653 -12.242 -50.935 1.00 36.49 139 GLY A N 1
ATOM 4532 C CA . GLY D 1 139 ? -6.182 -11.709 -49.674 1.00 34.71 139 GLY A CA 1
ATOM 4533 C C . GLY D 1 139 ? -6.865 -10.436 -49.233 1.00 32.66 139 GLY A C 1
ATOM 4534 O O . GLY D 1 139 ? -6.449 -9.845 -48.229 1.00 29.80 139 GLY A O 1
ATOM 4535 N N . THR D 1 140 ? -7.907 -10.004 -49.941 1.00 31.55 140 THR A N 1
ATOM 4536 C CA . THR D 1 140 ? -8.684 -8.820 -49.599 1.00 30.01 140 THR A CA 1
ATOM 4537 C C . THR D 1 140 ? -10.110 -9.231 -49.260 1.00 25.15 140 THR A C 1
ATOM 4538 O O . THR D 1 140 ? -10.709 -10.049 -49.962 1.00 27.48 140 THR A O 1
ATOM 4542 N N . ALA D 1 141 ? -10.647 -8.671 -48.178 1.00 21.40 141 ALA A N 1
ATOM 4543 C CA . ALA D 1 141 ? -12.010 -8.941 -47.741 1.00 22.07 141 ALA A CA 1
ATOM 4544 C C . ALA D 1 141 ? -12.836 -7.668 -47.803 1.00 16.41 141 ALA A C 1
ATOM 4545 O O . ALA D 1 141 ? -12.336 -6.581 -47.501 1.00 22.81 141 ALA A O 1
ATOM 4547 N N . ALA D 1 142 ? -14.106 -7.811 -48.172 1.00 18.17 142 ALA A N 1
ATOM 4548 C CA . ALA D 1 142 ? -15.057 -6.709 -48.158 1.00 17.27 142 ALA A CA 1
ATOM 4549 C C . ALA D 1 142 ? -16.029 -6.892 -47.000 1.00 16.36 142 ALA A C 1
ATOM 4550 O O . ALA D 1 142 ? -16.464 -8.012 -46.704 1.00 16.30 142 ALA A O 1
ATOM 4552 N N . LEU D 1 143 ? -16.353 -5.789 -46.342 1.00 16.42 143 LEU A N 1
ATOM 4553 C CA . LEU D 1 143 ? -17.330 -5.785 -45.264 1.00 13.98 143 LEU A CA 1
ATOM 4554 C C . LEU D 1 143 ? -18.061 -4.456 -45.329 1.00 17.49 143 LEU A C 1
ATOM 4555 O O . LEU D 1 143 ? -17.641 -3.534 -46.036 1.00 17.87 143 LEU A O 1
ATOM 4560 N N . GLY D 1 144 ? -19.166 -4.355 -44.604 1.00 14.06 144 GLY A N 1
ATOM 4561 C CA . GLY D 1 144 ? -19.900 -3.113 -44.677 1.00 14.29 144 GLY A CA 1
ATOM 4562 C C . GLY D 1 144 ? -20.995 -3.013 -43.642 1.00 16.56 144 GLY A C 1
ATOM 4563 O O . GLY D 1 144 ? -21.095 -3.830 -42.724 1.00 15.03 144 GLY A O 1
ATOM 4564 N N . CYS D 1 145 ? -21.803 -1.965 -43.805 1.00 17.06 145 CYS A N 1
ATOM 4565 C CA . CYS D 1 145 ? -22.996 -1.723 -43.007 1.00 14.20 145 CYS A CA 1
ATOM 4566 C C . CYS D 1 145 ? -24.130 -1.307 -43.929 1.00 17.68 145 CYS A C 1
ATOM 4567 O O . CYS D 1 145 ? -23.942 -0.461 -44.810 1.00 17.79 145 CYS A O 1
ATOM 4570 N N . LEU D 1 146 ? -25.297 -1.902 -43.723 1.00 14.96 146 LEU A N 1
ATOM 4571 C CA . LEU D 1 146 ? -26.503 -1.525 -44.440 1.00 13.29 146 LEU A CA 1
ATOM 4572 C C . LEU D 1 146 ? -27.260 -0.536 -43.565 1.00 16.46 146 LEU A C 1
ATOM 4573 O O . LEU D 1 146 ? -27.614 -0.855 -42.423 1.00 18.35 146 LEU A O 1
ATOM 4578 N N . VAL D 1 147 ? -27.468 0.669 -44.084 1.00 14.77 147 VAL A N 1
ATOM 4579 C CA . VAL D 1 147 ? -28.114 1.757 -43.359 1.00 16.97 147 VAL A CA 1
ATOM 4580 C C . VAL D 1 147 ? -29.490 1.934 -43.986 1.00 21.43 147 VAL A C 1
ATOM 4581 O O . VAL D 1 147 ? -29.626 2.583 -45.031 1.00 16.25 147 VAL A O 1
ATOM 4585 N N . LYS D 1 148 ? -30.521 1.371 -43.355 1.00 17.84 148 LYS A N 1
ATOM 4586 C CA . LYS D 1 148 ? -31.808 1.178 -44.005 1.00 17.02 148 LYS A CA 1
ATOM 4587 C C . LYS D 1 148 ? -32.920 1.968 -43.324 1.00 19.75 148 LYS A C 1
ATOM 4588 O O . LYS D 1 148 ? -32.939 2.113 -42.097 1.00 21.40 148 LYS A O 1
ATOM 4594 N N . ASP D 1 149 ? -33.851 2.458 -44.148 1.00 19.73 149 ASP A N 1
ATOM 4595 C CA . ASP D 1 149 ? -35.149 2.976 -43.726 1.00 18.00 149 ASP A CA 1
ATOM 4596 C C . ASP D 1 149 ? -35.065 4.237 -42.874 1.00 21.51 149 ASP A C 1
ATOM 4597 O O . ASP D 1 149 ? -35.573 4.268 -41.747 1.00 21.37 149 ASP A O 1
ATOM 4602 N N . TYR D 1 150 ? -34.447 5.289 -43.405 1.00 16.68 150 TYR A N 1
ATOM 4603 C CA . TYR D 1 150 ? -34.359 6.564 -42.714 1.00 16.79 150 TYR A CA 1
ATOM 4604 C C . TYR D 1 150 ? -34.938 7.659 -43.597 1.00 17.80 150 TYR A C 1
ATOM 4605 O O . TYR D 1 150 ? -35.049 7.504 -44.816 1.00 18.24 150 TYR A O 1
ATOM 4614 N N . PHE D 1 151 ? -35.312 8.774 -42.957 1.00 18.11 151 PHE A N 1
ATOM 4615 C CA . PHE D 1 151 ? -35.860 9.926 -43.662 1.00 16.66 151 PHE A CA 1
ATOM 4616 C C . PHE D 1 151 ? -35.747 11.147 -42.768 1.00 19.43 151 PHE A C 1
ATOM 4617 O O . PHE D 1 151 ? -35.986 11.029 -41.558 1.00 17.40 151 PHE A O 1
ATOM 4625 N N . PRO D 1 152 ? -35.404 12.327 -43.311 1.00 18.09 152 PRO A N 1
ATOM 4626 C CA . PRO D 1 152 ? -34.973 12.543 -44.694 1.00 15.33 152 PRO A CA 1
ATOM 4627 C C . PRO D 1 152 ? -33.485 12.271 -44.862 1.00 22.02 152 PRO A C 1
ATOM 4628 O O . PRO D 1 152 ? -32.842 11.824 -43.914 1.00 20.06 152 PRO A O 1
ATOM 4632 N N . GLU D 1 153 ? -32.951 12.536 -46.053 1.00 19.65 153 GLU A N 1
ATOM 4633 C CA . GLU D 1 153 ? -31.511 12.627 -46.224 1.00 17.32 153 GLU A CA 1
ATOM 4634 C C . GLU D 1 153 ? -30.988 13.826 -45.427 1.00 22.67 153 GLU A C 1
ATOM 4635 O O . GLU D 1 153 ? -31.733 14.775 -45.164 1.00 21.12 153 GLU A O 1
ATOM 4641 N N . PRO D 1 154 ? -29.697 13.823 -45.045 1.00 22.19 154 PRO A N 1
ATOM 4642 C CA . PRO D 1 154 ? -28.687 12.789 -45.279 1.00 21.74 154 PRO A CA 1
ATOM 4643 C C . PRO D 1 154 ? -28.310 12.006 -44.029 1.00 21.56 154 PRO A C 1
ATOM 4644 O O . PRO D 1 154 ? -28.693 12.387 -42.921 1.00 22.02 154 PRO A O 1
ATOM 4648 N N . VAL D 1 155 ? -27.551 10.930 -44.218 1.00 22.30 155 VAL A N 1
ATOM 4649 C CA . VAL D 1 155 ? -26.860 10.251 -43.132 1.00 21.24 155 VAL A CA 1
ATOM 4650 C C . VAL D 1 155 ? -25.369 10.375 -43.388 1.00 21.82 155 VAL A C 1
ATOM 4651 O O . VAL D 1 155 ? -24.914 10.559 -44.523 1.00 25.14 155 VAL A O 1
ATOM 4655 N N . THR D 1 156 ? -24.612 10.274 -42.307 1.00 20.70 156 THR A N 1
ATOM 4656 C CA . THR D 1 156 ? -23.161 10.245 -42.330 1.00 25.80 156 THR A CA 1
ATOM 4657 C C . THR D 1 156 ? -22.709 8.883 -41.822 1.00 20.77 156 THR A C 1
ATOM 4658 O O . THR D 1 156 ? -23.273 8.360 -40.855 1.00 20.91 156 THR A O 1
ATOM 4662 N N . VAL D 1 157 ? -21.725 8.290 -42.497 1.00 20.86 157 VAL A N 1
ATOM 4663 C CA . VAL D 1 157 ? -21.117 7.039 -42.055 1.00 19.34 157 VAL A CA 1
ATOM 4664 C C . VAL D 1 157 ? -19.614 7.239 -41.967 1.00 17.97 157 VAL A C 1
ATOM 4665 O O . VAL D 1 157 ? -18.997 7.779 -42.894 1.00 22.17 157 VAL A O 1
ATOM 4669 N N . SER D 1 158 ? -19.027 6.804 -40.860 1.00 15.69 158 SER A N 1
ATOM 4670 C CA . SER D 1 158 ? -17.583 6.693 -40.727 1.00 18.39 158 SER A CA 1
ATOM 4671 C C . SER D 1 158 ? -17.259 5.286 -40.247 1.00 16.87 158 SER A C 1
ATOM 4672 O O . SER D 1 158 ? -18.140 4.537 -39.811 1.00 17.41 158 SER A O 1
ATOM 4675 N N . TRP D 1 159 ? -15.989 4.914 -40.361 1.00 17.40 159 TRP A N 1
ATOM 4676 C CA . TRP D 1 159 ? -15.517 3.613 -39.913 1.00 17.41 159 TRP A CA 1
ATOM 4677 C C . TRP D 1 159 ? -14.458 3.799 -38.840 1.00 16.84 159 TRP A C 1
ATOM 4678 O O . TRP D 1 159 ? -13.524 4.589 -39.016 1.00 20.32 159 TRP A O 1
ATOM 4689 N N . ASN D 1 160 ? -14.610 3.069 -37.739 1.00 18.05 160 ASN A N 1
ATOM 4690 C CA . ASN D 1 160 ? -13.653 3.100 -36.635 1.00 17.96 160 ASN A CA 1
ATOM 4691 C C . ASN D 1 160 ? -13.418 4.533 -36.162 1.00 17.98 160 ASN A C 1
ATOM 4692 O O . ASN D 1 160 ? -12.281 4.972 -35.980 1.00 21.70 160 ASN A O 1
ATOM 4697 N N . SER D 1 161 ? -14.519 5.274 -36.005 1.00 18.53 161 SER A N 1
ATOM 4698 C CA . SER D 1 161 ? -14.504 6.660 -35.528 1.00 23.10 161 SER A CA 1
ATOM 4699 C C . SER D 1 161 ? -13.611 7.553 -36.381 1.00 27.08 161 SER A C 1
ATOM 4700 O O . SER D 1 161 ? -12.980 8.481 -35.872 1.00 31.13 161 SER A O 1
ATOM 4703 N N . GLY D 1 162 ? -13.549 7.278 -37.683 1.00 20.16 162 GLY A N 1
ATOM 4704 C CA . GLY D 1 162 ? -12.774 8.076 -38.608 1.00 24.50 162 GLY A CA 1
ATOM 4705 C C . GLY D 1 162 ? -11.353 7.611 -38.843 1.00 27.43 162 GLY A C 1
ATOM 4706 O O . GLY D 1 162 ? -10.669 8.181 -39.701 1.00 29.07 162 GLY A O 1
ATOM 4707 N N . ALA D 1 163 ? -10.878 6.601 -38.111 1.00 24.95 163 ALA A N 1
ATOM 4708 C CA . ALA D 1 163 ? -9.518 6.116 -38.324 1.00 27.86 163 ALA A CA 1
ATOM 4709 C C . ALA D 1 163 ? -9.384 5.268 -39.584 1.00 28.32 163 ALA A C 1
ATOM 4710 O O . ALA D 1 163 ? -8.260 5.006 -40.023 1.00 29.24 163 ALA A O 1
ATOM 4712 N N . LEU D 1 164 ? -10.490 4.819 -40.166 1.00 23.33 164 LEU A N 1
ATOM 4713 C CA . LEU D 1 164 ? -10.455 3.965 -41.349 1.00 24.30 164 LEU A CA 1
ATOM 4714 C C . LEU D 1 164 ? -11.132 4.713 -42.490 1.00 24.37 164 LEU A C 1
ATOM 4715 O O . LEU D 1 164 ? -12.349 4.930 -42.457 1.00 20.45 164 LEU A O 1
ATOM 4720 N N . THR D 1 165 ? -10.343 5.123 -43.487 1.00 21.58 165 THR A N 1
ATOM 4721 C CA . THR D 1 165 ? -10.856 5.895 -44.614 1.00 23.49 165 THR A CA 1
ATOM 4722 C C . THR D 1 165 ? -10.483 5.226 -45.930 1.00 27.24 165 THR A C 1
ATOM 4723 O O . THR D 1 165 ? -11.231 5.304 -46.911 1.00 24.02 165 THR A O 1
ATOM 4727 N N . SER D 1 166 ? -9.320 4.577 -45.957 1.00 23.40 166 SER A N 1
ATOM 4728 C CA . SER D 1 166 ? -8.825 3.962 -47.180 1.00 24.60 166 SER A CA 1
ATOM 4729 C C . SER D 1 166 ? -9.713 2.793 -47.584 1.00 24.69 166 SER A C 1
ATOM 4730 O O . SER D 1 166 ? -10.043 1.937 -46.758 1.00 25.18 166 SER A O 1
ATOM 4733 N N . GLY D 1 167 ? -10.102 2.758 -48.857 1.00 23.07 167 GLY A N 1
ATOM 4734 C CA . GLY D 1 167 ? -10.913 1.671 -49.367 1.00 22.37 167 GLY A CA 1
ATOM 4735 C C . GLY D 1 167 ? -12.383 1.730 -49.013 1.00 19.09 167 GLY A C 1
ATOM 4736 O O . GLY D 1 167 ? -13.118 0.785 -49.340 1.00 20.31 167 GLY A O 1
ATOM 4737 N N . VAL D 1 168 ? -12.837 2.802 -48.372 1.00 18.55 168 VAL A N 1
ATOM 4738 C CA . VAL D 1 168 ? -14.243 2.953 -47.999 1.00 19.60 168 VAL A CA 1
ATOM 4739 C C . VAL D 1 168 ? -15.028 3.489 -49.191 1.00 21.68 168 VAL A C 1
ATOM 4740 O O . VAL D 1 168 ? -14.619 4.469 -49.826 1.00 21.46 168 VAL A O 1
ATOM 4744 N N . HIS D 1 169 ? -16.162 2.856 -49.494 1.00 16.49 169 HIS A N 1
ATOM 4745 C CA . HIS D 1 169 ? -17.118 3.382 -50.466 1.00 17.20 169 HIS A CA 1
ATOM 4746 C C . HIS D 1 169 ? -18.479 3.491 -49.792 1.00 17.57 169 HIS A C 1
ATOM 4747 O O . HIS D 1 169 ? -19.125 2.473 -49.517 1.00 16.76 169 HIS A O 1
ATOM 4754 N N . THR D 1 170 ? -18.936 4.714 -49.544 1.00 13.47 170 THR A N 1
ATOM 4755 C CA . THR D 1 170 ? -20.277 4.927 -49.016 1.00 18.25 170 THR A CA 1
ATOM 4756 C C . THR D 1 170 ? -21.161 5.320 -50.188 1.00 20.69 170 THR A C 1
ATOM 4757 O O . THR D 1 170 ? -20.957 6.371 -50.803 1.00 20.52 170 THR A O 1
ATOM 4761 N N . PHE D 1 171 ? -22.125 4.463 -50.509 1.00 16.12 171 PHE A N 1
ATOM 4762 C CA . PHE D 1 171 ? -22.896 4.644 -51.718 1.00 15.15 171 PHE A CA 1
ATOM 4763 C C . PHE D 1 171 ? -23.935 5.750 -51.555 1.00 16.92 171 PHE A C 1
ATOM 4764 O O . PHE D 1 171 ? -24.391 6.026 -50.440 1.00 17.45 171 PHE A O 1
ATOM 4772 N N . PRO D 1 172 ? -24.308 6.405 -52.653 1.00 17.24 172 PRO A N 1
ATOM 4773 C CA . PRO D 1 172 ? -25.422 7.353 -52.594 1.00 17.47 172 PRO A CA 1
ATOM 4774 C C . PRO D 1 172 ? -26.682 6.636 -52.151 1.00 16.70 172 PRO A C 1
ATOM 4775 O O . PRO D 1 172 ? -26.888 5.459 -52.458 1.00 17.03 172 PRO A O 1
ATOM 4779 N N . ALA D 1 173 ? -27.521 7.354 -51.409 1.00 16.25 173 ALA A N 1
ATOM 4780 C CA . ALA D 1 173 ? -28.772 6.772 -50.954 1.00 19.27 173 ALA A CA 1
ATOM 4781 C C . ALA D 1 173 ? -29.703 6.507 -52.132 1.00 20.89 173 ALA A C 1
ATOM 4782 O O . ALA D 1 173 ? -29.653 7.187 -53.161 1.00 19.63 173 ALA A O 1
ATOM 4784 N N . VAL D 1 174 ? -30.552 5.496 -51.979 1.00 18.94 174 VAL A N 1
ATOM 4785 C CA . VAL D 1 174 ? -31.622 5.216 -52.925 1.00 17.18 174 VAL A CA 1
ATOM 4786 C C . VAL D 1 174 ? -32.952 5.360 -52.198 1.00 23.73 174 VAL A C 1
ATOM 4787 O O . VAL D 1 174 ? -33.085 4.951 -51.039 1.00 20.72 174 VAL A O 1
ATOM 4791 N N . LEU D 1 175 ? -33.927 5.966 -52.871 1.00 20.40 175 LEU A N 1
ATOM 4792 C CA . LEU D 1 175 ? -35.271 6.105 -52.323 1.00 19.51 175 LEU A CA 1
ATOM 4793 C C . LEU D 1 175 ? -36.070 4.837 -52.604 1.00 25.06 175 LEU A C 1
ATOM 4794 O O . LEU D 1 175 ? -36.197 4.415 -53.760 1.00 22.32 175 LEU A O 1
ATOM 4799 N N . GLN D 1 176 ? -36.591 4.222 -51.550 1.00 23.07 176 GLN A N 1
ATOM 4800 C CA . GLN D 1 176 ? -37.352 2.987 -51.663 1.00 23.46 176 GLN A CA 1
ATOM 4801 C C . GLN D 1 176 ? -38.827 3.300 -51.907 1.00 24.77 176 GLN A C 1
ATOM 4802 O O . GLN D 1 176 ? -39.289 4.426 -51.712 1.00 25.14 176 GLN A O 1
ATOM 4808 N N . SER D 1 177 ? -39.581 2.277 -52.324 1.00 27.03 177 SER A N 1
ATOM 4809 C CA . SER D 1 177 ? -41.007 2.474 -52.579 1.00 27.34 177 SER A CA 1
ATOM 4810 C C . SER D 1 177 ? -41.769 2.849 -51.316 1.00 30.22 177 SER A C 1
ATOM 4811 O O . SER D 1 177 ? -42.843 3.455 -51.408 1.00 32.91 177 SER A O 1
ATOM 4814 N N . SER D 1 178 ? -41.233 2.510 -50.142 1.00 25.14 178 SER A N 1
ATOM 4815 C CA . SER D 1 178 ? -41.826 2.907 -48.872 1.00 24.97 178 SER A CA 1
ATOM 4816 C C . SER D 1 178 ? -41.713 4.401 -48.613 1.00 26.94 178 SER A C 1
ATOM 4817 O O . SER D 1 178 ? -42.358 4.902 -47.685 1.00 29.95 178 SER A O 1
ATOM 4820 N N . GLY D 1 179 ? -40.909 5.114 -49.393 1.00 26.04 179 GLY A N 1
ATOM 4821 C CA . GLY D 1 179 ? -40.616 6.501 -49.114 1.00 27.41 179 GLY A CA 1
ATOM 4822 C C . GLY D 1 179 ? -39.436 6.723 -48.195 1.00 20.64 179 GLY A C 1
ATOM 4823 O O . GLY D 1 179 ? -39.107 7.881 -47.909 1.00 21.04 179 GLY A O 1
ATOM 4824 N N . LEU D 1 180 ? -38.796 5.661 -47.717 1.00 19.63 180 LEU A N 1
ATOM 4825 C CA . LEU D 1 180 ? -37.611 5.765 -46.879 1.00 17.73 180 LEU A CA 1
ATOM 4826 C C . LEU D 1 180 ? -36.354 5.529 -47.709 1.00 20.37 180 LEU A C 1
ATOM 4827 O O . LEU D 1 180 ? -36.370 4.790 -48.697 1.00 20.86 180 LEU A O 1
ATOM 4832 N N . TYR D 1 181 ? -35.260 6.154 -47.287 1.00 18.99 181 TYR A N 1
ATOM 4833 C CA . TYR D 1 181 ? -33.989 6.014 -47.978 1.00 14.78 181 TYR A CA 1
ATOM 4834 C C . TYR D 1 181 ? -33.204 4.829 -47.432 1.00 18.14 181 TYR A C 1
ATOM 4835 O O . TYR D 1 181 ? -33.429 4.358 -46.313 1.00 18.77 181 TYR A O 1
ATOM 4844 N N . SER D 1 182 ? -32.254 4.359 -48.234 1.00 16.14 182 SER A N 1
ATOM 4845 C CA . SER D 1 182 ? -31.366 3.299 -47.787 1.00 16.45 182 SER A CA 1
ATOM 4846 C C . SER D 1 182 ? -30.042 3.412 -48.526 1.00 19.72 182 SER A C 1
ATOM 4847 O O . SER D 1 182 ? -29.997 3.819 -49.691 1.00 18.16 182 SER A O 1
ATOM 4850 N N . LEU D 1 183 ? -28.960 3.077 -47.831 1.00 16.34 183 LEU A N 1
ATOM 4851 C CA . LEU D 1 183 ? -27.653 3.012 -48.471 1.00 17.45 183 LEU A CA 1
ATOM 4852 C C . LEU D 1 183 ? -26.818 1.959 -47.763 1.00 17.50 183 LEU A C 1
ATOM 4853 O O . LEU D 1 183 ? -27.139 1.524 -46.658 1.00 16.42 183 LEU A O 1
ATOM 4858 N N . SER D 1 184 ? -25.729 1.563 -48.415 1.00 16.40 184 SER A N 1
ATOM 4859 C CA . SER D 1 184 ? -24.697 0.744 -47.804 1.00 15.78 184 SER A CA 1
ATOM 4860 C C . SER D 1 184 ? -23.374 1.494 -47.818 1.00 15.99 184 SER A C 1
ATOM 4861 O O . SER D 1 184 ? -23.106 2.300 -48.713 1.00 16.41 184 SER A O 1
ATOM 4864 N N . SER D 1 185 ? -22.550 1.222 -46.814 1.00 15.06 185 SER A N 1
ATOM 4865 C CA . SER D 1 185 ? -21.171 1.676 -46.779 1.00 12.73 185 SER A CA 1
ATOM 4866 C C . SER D 1 185 ? -20.286 0.448 -46.658 1.00 16.08 185 SER A C 1
ATOM 4867 O O . SER D 1 185 ? -20.493 -0.379 -45.764 1.00 16.56 185 SER A O 1
ATOM 4870 N N . VAL D 1 186 ? -19.316 0.319 -47.558 1.00 16.49 186 VAL A N 1
ATOM 4871 C CA . VAL D 1 186 ? -18.441 -0.845 -47.581 1.00 12.58 186 VAL A CA 1
ATOM 4872 C C . VAL D 1 186 ? -16.993 -0.396 -47.504 1.00 15.97 186 VAL A C 1
ATOM 4873 O O . VAL D 1 186 ? -16.653 0.769 -47.723 1.00 17.68 186 VAL A O 1
ATOM 4877 N N . VAL D 1 187 ? -16.138 -1.349 -47.162 1.00 13.93 187 VAL A N 1
ATOM 4878 C CA . VAL D 1 187 ? -14.699 -1.128 -47.123 1.00 16.12 187 VAL A CA 1
ATOM 4879 C C . VAL D 1 187 ? -14.029 -2.448 -47.462 1.00 20.51 187 VAL A C 1
ATOM 4880 O O . VAL D 1 187 ? -14.528 -3.522 -47.110 1.00 18.39 187 VAL A O 1
ATOM 4884 N N . THR D 1 188 ? -12.928 -2.379 -48.195 1.00 16.42 188 THR A N 1
ATOM 4885 C CA . THR D 1 188 ? -12.100 -3.557 -48.399 1.00 19.60 188 THR A CA 1
ATOM 4886 C C . THR D 1 188 ? -10.870 -3.453 -47.510 1.00 17.95 188 THR A C 1
ATOM 4887 O O . THR D 1 188 ? -10.292 -2.375 -47.342 1.00 19.26 188 THR A O 1
ATOM 4891 N N . VAL D 1 189 ? -10.505 -4.575 -46.899 1.00 20.76 189 VAL A N 1
ATOM 4892 C CA . VAL D 1 189 ? -9.399 -4.629 -45.950 1.00 19.84 189 VAL A CA 1
ATOM 4893 C C . VAL D 1 189 ? -8.602 -5.887 -46.198 1.00 24.05 189 VAL A C 1
ATOM 4894 O O . VAL D 1 189 ? -9.080 -6.823 -46.882 1.00 20.72 189 VAL A O 1
ATOM 4898 N N . PRO D 1 190 ? -7.367 -5.965 -45.707 1.00 26.41 190 PRO A N 1
ATOM 4899 C CA . PRO D 1 190 ? -6.632 -7.230 -45.776 1.00 27.93 190 PRO A CA 1
ATOM 4900 C C . PRO D 1 190 ? -7.390 -8.312 -45.020 1.00 23.71 190 PRO A C 1
ATOM 4901 O O . PRO D 1 190 ? -7.831 -8.104 -43.886 1.00 30.52 190 PRO A O 1
ATOM 4905 N N . SER D 1 191 ? -7.542 -9.477 -45.657 1.00 29.17 191 SER A N 1
ATOM 4906 C CA . SER D 1 191 ? -8.216 -10.586 -44.989 1.00 25.31 191 SER A CA 1
ATOM 4907 C C . SER D 1 191 ? -7.474 -11.013 -43.736 1.00 26.90 191 SER A C 1
ATOM 4908 O O . SER D 1 191 ? -8.098 -11.474 -42.773 1.00 29.53 191 SER A O 1
ATOM 4911 N N . SER D 1 192 ? -6.153 -10.843 -43.718 1.00 24.00 192 SER A N 1
ATOM 4912 C CA . SER D 1 192 ? -5.376 -11.192 -42.537 1.00 26.10 192 SER A CA 1
ATOM 4913 C C . SER D 1 192 ? -5.741 -10.337 -41.332 1.00 31.29 192 SER A C 1
ATOM 4914 O O . SER D 1 192 ? -5.453 -10.734 -40.198 1.00 33.56 192 SER A O 1
ATOM 4917 N N . SER D 1 193 ? -6.351 -9.170 -41.548 1.00 29.68 193 SER A N 1
ATOM 4918 C CA . SER D 1 193 ? -6.733 -8.298 -40.445 1.00 26.53 193 SER A CA 1
ATOM 4919 C C . SER D 1 193 ? -8.029 -8.726 -39.764 1.00 29.40 193 SER A C 1
ATOM 4920 O O . SER D 1 193 ? -8.310 -8.256 -38.654 1.00 29.27 193 SER A O 1
ATOM 4923 N N . LEU D 1 194 ? -8.816 -9.606 -40.392 1.00 27.12 194 LEU A N 1
ATOM 4924 C CA . LEU D 1 194 ? -10.165 -9.875 -39.900 1.00 24.65 194 LEU A CA 1
ATOM 4925 C C . LEU D 1 194 ? -10.159 -10.447 -38.487 1.00 30.57 194 LEU A C 1
ATOM 4926 O O . LEU D 1 194 ? -11.079 -10.179 -37.707 1.00 31.07 194 LEU A O 1
ATOM 4931 N N . GLY D 1 195 ? -9.135 -11.222 -38.130 1.00 33.47 195 GLY A N 1
ATOM 4932 C CA . GLY D 1 195 ? -9.092 -11.773 -36.787 1.00 36.31 195 GLY A CA 1
ATOM 4933 C C . GLY D 1 195 ? -8.666 -10.782 -35.725 1.00 42.09 195 GLY A C 1
ATOM 4934 O O . GLY D 1 195 ? -9.130 -10.861 -34.583 1.00 43.05 195 GLY A O 1
ATOM 4935 N N . THR D 1 196 ? -7.789 -9.850 -36.105 1.00 39.56 196 THR A N 1
ATOM 4936 C CA . THR D 1 196 ? -7.146 -8.938 -35.128 1.00 40.00 196 THR A CA 1
ATOM 4937 C C . THR D 1 196 ? -7.743 -7.521 -35.057 1.00 37.84 196 THR A C 1
ATOM 4938 O O . THR D 1 196 ? -7.701 -6.935 -33.976 1.00 33.42 196 THR A O 1
ATOM 4942 N N . GLN D 1 197 ? -8.231 -6.991 -36.169 1.00 25.61 197 GLN A N 1
ATOM 4943 C CA . GLN D 1 197 ? -8.738 -5.598 -36.184 1.00 26.12 197 GLN A CA 1
ATOM 4944 C C . GLN D 1 197 ? -10.255 -5.592 -36.073 1.00 25.05 197 GLN A C 1
ATOM 4945 O O . GLN D 1 197 ? -10.895 -6.305 -36.824 1.00 26.71 197 GLN A O 1
ATOM 4951 N N . THR D 1 198 ? -10.778 -4.793 -35.155 1.00 20.28 198 THR A N 1
ATOM 4952 C CA . THR D 1 198 ? -12.240 -4.646 -35.023 1.00 24.34 198 THR A CA 1
ATOM 4953 C C . THR D 1 198 ? -12.716 -3.571 -36.002 1.00 19.84 198 THR A C 1
ATOM 4954 O O . THR D 1 198 ? -12.067 -2.542 -36.112 1.00 20.40 198 THR A O 1
ATOM 4958 N N . TYR D 1 199 ? -13.816 -3.849 -36.678 1.00 17.97 199 TYR A N 1
ATOM 4959 C CA . TYR D 1 199 ? -14.418 -2.906 -37.617 1.00 17.66 199 TYR A CA 1
ATOM 4960 C C . TYR D 1 199 ? -15.803 -2.507 -37.123 1.00 18.18 199 TYR A C 1
ATOM 4961 O O . TYR D 1 199 ? -16.669 -3.367 -36.918 1.00 16.66 199 TYR A O 1
ATOM 4970 N N . ILE D 1 200 ? -16.007 -1.203 -36.943 1.00 17.67 200 ILE A N 1
ATOM 4971 C CA . ILE D 1 200 ? -17.255 -0.631 -36.454 1.00 16.37 200 ILE A CA 1
ATOM 4972 C C . ILE D 1 200 ? -17.658 0.493 -37.396 1.00 15.01 200 ILE A C 1
ATOM 4973 O O . ILE D 1 200 ? -16.861 1.400 -37.656 1.00 18.14 200 ILE A O 1
ATOM 4978 N N . CYS D 1 201 ? -18.891 0.464 -37.878 1.00 15.21 201 CYS A N 1
ATOM 4979 C CA . CYS D 1 201 ? -19.399 1.604 -38.626 1.00 16.24 201 CYS A CA 1
ATOM 4980 C C . CYS D 1 201 ? -20.145 2.538 -37.680 1.00 19.53 201 CYS A C 1
ATOM 4981 O O . CYS D 1 201 ? -20.895 2.094 -36.801 1.00 18.31 201 CYS A O 1
ATOM 4984 N N . ASN D 1 202 ? -19.916 3.840 -37.852 1.00 16.35 202 ASN A N 1
ATOM 4985 C CA . ASN D 1 202 ? -20.533 4.876 -37.034 1.00 19.32 202 ASN A CA 1
ATOM 4986 C C . ASN D 1 202 ? -21.476 5.671 -37.922 1.00 16.37 202 ASN A C 1
ATOM 4987 O O . ASN D 1 202 ? -21.027 6.339 -38.858 1.00 20.68 202 ASN A O 1
ATOM 4992 N N . VAL D 1 203 ? -22.772 5.594 -37.629 1.00 16.36 203 VAL A N 1
ATOM 4993 C CA . VAL D 1 203 ? -23.824 6.190 -38.445 1.00 16.82 203 VAL A CA 1
ATOM 4994 C C . VAL D 1 203 ? -24.459 7.335 -37.673 1.00 20.70 203 VAL A C 1
ATOM 4995 O O . VAL D 1 203 ? -24.891 7.158 -36.529 1.00 20.93 203 VAL A O 1
ATOM 4999 N N . ASN D 1 204 ? -24.515 8.506 -38.299 1.00 19.75 204 ASN A N 1
ATOM 5000 C CA . ASN D 1 204 ? -25.114 9.694 -37.706 1.00 24.74 204 ASN A CA 1
ATOM 5001 C C . ASN D 1 204 ? -26.194 10.206 -38.646 1.00 23.75 204 ASN A C 1
ATOM 5002 O O . ASN D 1 204 ? -25.896 10.599 -39.778 1.00 27.26 204 ASN A O 1
ATOM 5007 N N . HIS D 1 205 ? -27.439 10.200 -38.182 1.00 21.36 205 HIS A N 1
ATOM 5008 C CA . HIS D 1 205 ? -28.569 10.763 -38.924 1.00 19.66 205 HIS A CA 1
ATOM 5009 C C . HIS D 1 205 ? -28.999 12.032 -38.190 1.00 22.85 205 HIS A C 1
ATOM 5010 O O . HIS D 1 205 ? -29.864 11.996 -37.313 1.00 20.86 205 HIS A O 1
ATOM 5017 N N . LYS D 1 206 ? -28.392 13.154 -38.564 1.00 20.51 206 LYS A N 1
ATOM 5018 C CA . LYS D 1 206 ? -28.667 14.412 -37.871 1.00 23.10 206 LYS A CA 1
ATOM 5019 C C . LYS D 1 206 ? -30.139 14.828 -37.880 1.00 28.60 206 LYS A C 1
ATOM 5020 O O . LYS D 1 206 ? -30.600 15.355 -36.854 1.00 27.71 206 LYS A O 1
ATOM 5026 N N . PRO D 1 207 ? -30.915 14.656 -38.962 1.00 22.86 207 PRO A N 1
ATOM 5027 C CA . PRO D 1 207 ? -32.320 15.097 -38.910 1.00 22.24 207 PRO A CA 1
ATOM 5028 C C . PRO D 1 207 ? -33.140 14.463 -37.799 1.00 26.40 207 PRO A C 1
ATOM 5029 O O . PRO D 1 207 ? -34.069 15.104 -37.291 1.00 26.12 207 PRO A O 1
ATOM 5033 N N . SER D 1 208 ? -32.839 13.229 -37.398 1.00 19.65 208 SER A N 1
ATOM 5034 C CA . SER D 1 208 ? -33.525 12.616 -36.268 1.00 19.53 208 SER A CA 1
ATOM 5035 C C . SER D 1 208 ? -32.670 12.581 -35.010 1.00 18.77 208 SER A C 1
ATOM 5036 O O . SER D 1 208 ? -33.105 12.015 -34.000 1.00 22.22 208 SER A O 1
ATOM 5039 N N . ASN D 1 209 ? -31.469 13.157 -35.049 1.00 21.05 209 ASN A N 1
ATOM 5040 C CA . ASN D 1 209 ? -30.521 13.092 -33.941 1.00 20.55 209 ASN A CA 1
ATOM 5041 C C . ASN D 1 209 ? -30.286 11.645 -33.502 1.00 26.78 209 ASN A C 1
ATOM 5042 O O . ASN D 1 209 ? -30.291 11.326 -32.312 1.00 26.28 209 ASN A O 1
ATOM 5047 N N . THR D 1 210 ? -30.112 10.749 -34.478 1.00 20.59 210 THR A N 1
ATOM 5048 C CA . THR D 1 210 ? -29.919 9.325 -34.220 1.00 22.90 210 THR A CA 1
ATOM 5049 C C . THR D 1 210 ? -28.470 8.946 -34.488 1.00 29.09 210 THR A C 1
ATOM 5050 O O . THR D 1 210 ? -27.930 9.247 -35.559 1.00 23.60 210 THR A O 1
ATOM 5054 N N . LYS D 1 211 ? -27.850 8.281 -33.517 1.00 18.05 211 LYS A N 1
ATOM 5055 C CA . LYS D 1 211 ? -26.501 7.751 -33.647 1.00 21.25 211 LYS A CA 1
ATOM 5056 C C . LYS D 1 211 ? -26.535 6.248 -33.407 1.00 24.64 211 LYS A C 1
ATOM 5057 O O . LYS D 1 211 ? -27.168 5.781 -32.453 1.00 21.18 211 LYS A O 1
ATOM 5063 N N . VAL D 1 212 ? -25.857 5.496 -34.272 1.00 18.54 212 VAL A N 1
ATOM 5064 C CA . VAL D 1 212 ? -25.746 4.043 -34.166 1.00 18.81 212 VAL A CA 1
ATOM 5065 C C . VAL D 1 212 ? -24.301 3.655 -34.433 1.00 18.14 212 VAL A C 1
ATOM 5066 O O . VAL D 1 212 ? -23.730 4.058 -35.451 1.00 20.31 212 VAL A O 1
ATOM 5070 N N . ASP D 1 213 ? -23.722 2.857 -33.538 1.00 15.96 213 ASP A N 1
ATOM 5071 C CA . ASP D 1 213 ? -22.441 2.203 -33.774 1.00 19.66 213 ASP A CA 1
ATOM 5072 C C . ASP D 1 213 ? -22.683 0.705 -33.872 1.00 22.21 213 ASP A C 1
ATOM 5073 O O . ASP D 1 213 ? -23.350 0.127 -33.007 1.00 22.71 213 ASP A O 1
ATOM 5078 N N . LYS D 1 214 ? -22.168 0.094 -34.945 1.00 20.86 214 LYS A N 1
ATOM 5079 C CA . LYS D 1 214 ? -22.410 -1.356 -35.169 1.00 20.14 214 LYS A CA 1
ATOM 5080 C C . LYS D 1 214 ? -21.094 -2.078 -35.472 1.00 18.15 214 LYS A C 1
ATOM 5081 O O . LYS D 1 214 ? -20.430 -1.718 -36.432 1.00 18.81 214 LYS A O 1
ATOM 5087 N N . LYS D 1 215 ? -20.753 -3.048 -34.633 1.00 17.64 215 LYS A N 1
ATOM 5088 C CA . LYS D 1 215 ? -19.564 -3.874 -34.915 1.00 15.06 215 LYS A CA 1
ATOM 5089 C C . LYS D 1 215 ? -19.898 -4.842 -36.053 1.00 17.35 215 LYS A C 1
ATOM 5090 O O . LYS D 1 215 ? -20.988 -5.397 -36.044 1.00 20.16 215 LYS A O 1
ATOM 5096 N N . VAL D 1 216 ? -18.961 -5.019 -36.976 1.00 15.47 216 VAL A N 1
ATOM 5097 C CA . VAL D 1 216 ? -19.155 -5.945 -38.125 1.00 17.88 216 VAL A CA 1
ATOM 5098 C C . VAL D 1 216 ? -18.249 -7.141 -37.855 1.00 19.65 216 VAL A C 1
ATOM 5099 O O . VAL D 1 216 ? -17.054 -7.024 -38.031 1.00 18.65 216 VAL A O 1
ATOM 5103 N N . GLU D 1 217 ? -18.864 -8.227 -37.443 1.00 16.42 217 GLU A N 1
ATOM 5104 C CA . GLU D 1 217 ? -18.161 -9.432 -37.014 1.00 21.53 217 GLU A CA 1
ATOM 5105 C C . GLU D 1 217 ? -17.904 -10.354 -38.198 1.00 20.98 217 GLU A C 1
ATOM 5106 O O . GLU D 1 217 ? -18.842 -10.670 -38.940 1.00 19.88 217 GLU A O 1
ATOM 5112 N N . PRO D 1 218 ? -16.662 -10.799 -38.407 1.00 24.90 218 PRO A N 1
ATOM 5113 C CA . PRO D 1 218 ? -16.390 -11.750 -39.495 1.00 18.05 218 PRO A CA 1
ATOM 5114 C C . PRO D 1 218 ? -17.094 -13.084 -39.289 1.00 24.81 218 PRO A C 1
ATOM 5115 O O . PRO D 1 218 ? -17.232 -13.573 -38.165 1.00 24.12 218 PRO A O 1
ATOM 5119 N N . LYS D 1 219 ? -17.545 -13.668 -40.393 1.00 20.62 219 LYS A N 1
ATOM 5120 C CA . LYS D 1 219 ? -18.022 -15.041 -40.392 1.00 25.24 219 LYS A CA 1
ATOM 5121 C C . LYS D 1 219 ? -16.844 -16.004 -40.483 1.00 29.42 219 LYS A C 1
ATOM 5122 O O . LYS D 1 219 ? -15.826 -15.715 -41.119 1.00 28.23 219 LYS A O 1
ATOM 5128 N N . SER D 1 220 ? -16.995 -17.172 -39.853 1.00 31.01 220 SER A N 1
ATOM 5129 C CA . SER D 1 220 ? -16.056 -18.271 -40.039 1.00 35.63 220 SER A CA 1
ATOM 5130 C C . SER D 1 220 ? -16.431 -19.126 -41.236 1.00 42.55 220 SER A C 1
ATOM 5131 O O . SER D 1 220 ? -16.045 -20.301 -41.305 1.00 44.07 220 SER A O 1
ATOM 5134 N N . CYS D 1 221 ? -17.144 -18.531 -42.193 1.00 40.51 221 CYS A N 1
ATOM 5135 C CA . CYS D 1 221 ? -17.991 -19.217 -43.166 1.00 43.28 221 CYS A CA 1
ATOM 5136 C C . CYS D 1 22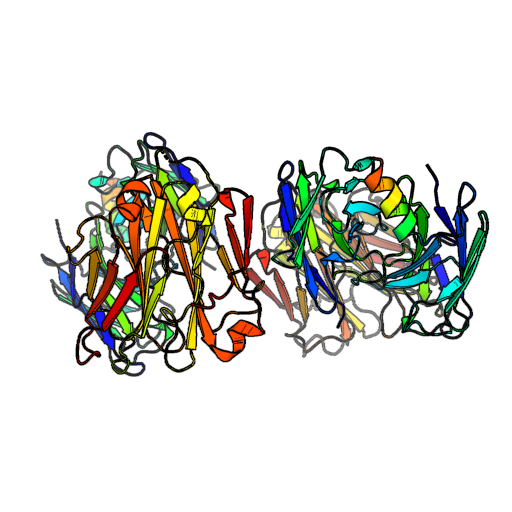1 ? -19.076 -20.015 -42.471 1.00 42.28 221 CYS A C 1
ATOM 5137 O O . CYS D 1 221 ? -20.156 -19.480 -42.210 1.00 34.24 221 CYS A O 1
ATOM 5140 N N . GLU E 2 1 ? -40.889 24.969 -78.528 1.00 61.57 1 GLU B N 1
ATOM 5141 C CA . GLU E 2 1 ? -39.792 25.859 -78.163 1.00 59.80 1 GLU B CA 1
ATOM 5142 C C . GLU E 2 1 ? -38.442 25.263 -78.545 1.00 52.68 1 GLU B C 1
ATOM 5143 O O . GLU E 2 1 ? -38.365 24.130 -79.024 1.00 55.98 1 GLU B O 1
ATOM 5149 N N . ILE E 2 2 ? -37.376 26.036 -78.325 1.00 44.18 2 ILE B N 1
ATOM 5150 C CA . ILE E 2 2 ? -36.034 25.569 -78.646 1.00 40.02 2 ILE B CA 1
ATOM 5151 C C . ILE E 2 2 ? -35.653 24.433 -77.708 1.00 34.93 2 ILE B C 1
ATOM 5152 O O . ILE E 2 2 ? -35.943 24.468 -76.504 1.00 38.44 2 ILE B O 1
ATOM 5157 N N . VAL E 2 3 ? -35.006 23.412 -78.261 1.00 31.24 3 VAL B N 1
ATOM 5158 C CA . VAL E 2 3 ? -34.406 22.334 -77.489 1.00 32.43 3 VAL B CA 1
ATOM 5159 C C . VAL E 2 3 ? -32.912 22.323 -77.769 1.00 28.44 3 VAL B C 1
ATOM 5160 O O . VAL E 2 3 ? -32.486 22.417 -78.925 1.00 27.68 3 VAL B O 1
ATOM 5164 N N . LEU E 2 4 ? -32.120 22.222 -76.708 1.00 23.42 4 LEU B N 1
ATOM 5165 C CA . LEU E 2 4 ? -30.670 22.159 -76.816 1.00 22.62 4 LEU B CA 1
ATOM 5166 C C . LEU E 2 4 ? -30.221 20.722 -76.594 1.00 22.79 4 LEU B C 1
ATOM 5167 O O . LEU E 2 4 ? -30.493 20.135 -75.539 1.00 24.83 4 LEU B O 1
ATOM 5172 N N . THR E 2 5 ? -29.516 20.164 -77.568 1.00 19.15 5 THR B N 1
ATOM 5173 C CA . THR E 2 5 ? -29.036 18.793 -77.503 1.00 22.95 5 THR B CA 1
ATOM 5174 C C . THR E 2 5 ? -27.515 18.801 -77.407 1.00 23.34 5 THR B C 1
ATOM 5175 O O . THR E 2 5 ? -26.832 19.236 -78.342 1.00 23.49 5 THR B O 1
ATOM 5179 N N . GLN E 2 6 ? -26.988 18.308 -76.286 1.00 21.93 6 GLN B N 1
ATOM 5180 C CA . GLN E 2 6 ? -25.547 18.232 -76.075 1.00 20.60 6 GLN B CA 1
ATOM 5181 C C . GLN E 2 6 ? -25.019 16.865 -76.481 1.00 27.13 6 GLN B C 1
ATOM 5182 O O . GLN E 2 6 ? -25.693 15.845 -76.305 1.00 27.11 6 GLN B O 1
ATOM 5188 N N . SER E 2 7 ? -23.804 16.850 -77.018 1.00 22.92 7 SER B N 1
ATOM 5189 C CA . SER E 2 7 ? -23.106 15.615 -77.335 1.00 27.72 7 SER B CA 1
ATOM 5190 C C . SER E 2 7 ? -21.628 15.775 -77.016 1.00 26.78 7 SER B C 1
ATOM 5191 O O . SER E 2 7 ? -21.077 16.879 -77.124 1.00 26.66 7 SER B O 1
ATOM 5194 N N . PRO E 2 8 ? -20.960 14.693 -76.592 1.00 24.02 8 PRO B N 1
ATOM 5195 C CA . PRO E 2 8 ? -21.617 13.423 -76.263 1.00 30.06 8 PRO B CA 1
ATOM 5196 C C . PRO E 2 8 ? -22.250 13.469 -74.874 1.00 32.61 8 PRO B C 1
ATOM 5197 O O . PRO E 2 8 ? -22.017 14.430 -74.141 1.00 27.42 8 PRO B O 1
ATOM 5201 N N . GLY E 2 9 ? -23.052 12.464 -74.520 1.00 28.05 9 GLY B N 1
ATOM 5202 C CA . GLY E 2 9 ? -23.584 12.413 -73.168 1.00 28.17 9 GLY B CA 1
ATOM 5203 C C . GLY E 2 9 ? -22.490 12.281 -72.126 1.00 24.62 9 GLY B C 1
ATOM 5204 O O . GLY E 2 9 ? -22.526 12.939 -71.083 1.00 23.75 9 GLY B O 1
ATOM 5205 N N . THR E 2 10 ? -21.501 11.435 -72.397 1.00 22.84 10 THR B N 1
ATOM 5206 C CA . THR E 2 10 ? -20.335 11.279 -71.543 1.00 25.08 10 THR B CA 1
ATOM 5207 C C . THR E 2 10 ? -19.086 11.341 -72.405 1.00 24.66 10 THR B C 1
ATOM 5208 O O . THR E 2 10 ? -18.977 10.629 -73.409 1.00 26.37 10 THR B O 1
ATOM 5212 N N . LEU E 2 11 ? -18.153 12.193 -72.008 1.00 21.67 11 LEU B N 1
ATOM 5213 C CA . LEU E 2 11 ? -16.874 12.345 -72.685 1.00 20.97 11 LEU B CA 1
ATOM 5214 C C . LEU E 2 11 ? -15.784 11.845 -71.747 1.00 24.30 11 LEU B C 1
ATOM 5215 O O . LEU E 2 11 ? -15.623 12.373 -70.640 1.00 24.87 11 LEU B O 1
ATOM 5220 N N . SER E 2 12 ? -15.041 10.830 -72.182 1.00 20.20 12 SER B N 1
ATOM 5221 C CA . SER E 2 12 ? -14.001 10.210 -71.368 1.00 24.99 12 SER B CA 1
ATOM 5222 C C . SER E 2 12 ? -12.641 10.566 -71.945 1.00 24.72 12 SER B C 1
ATOM 5223 O O . SER E 2 12 ? -12.310 10.162 -73.067 1.00 22.42 12 SER B O 1
ATOM 5226 N N . LEU E 2 13 ? -11.848 11.297 -71.170 1.00 19.60 13 LEU B N 1
ATOM 5227 C CA . LEU E 2 13 ? -10.589 11.841 -71.647 1.00 22.07 13 LEU B CA 1
ATOM 5228 C C . LEU E 2 13 ? -9.594 11.845 -70.500 1.00 26.09 13 LEU B C 1
ATOM 5229 O O . LEU E 2 13 ? -9.964 11.712 -69.329 1.00 21.51 13 LEU B O 1
ATOM 5234 N N . SER E 2 14 ? -8.325 12.033 -70.844 1.00 27.40 14 SER B N 1
ATOM 5235 C CA . SER E 2 14 ? -7.271 11.996 -69.845 1.00 27.42 14 SER B CA 1
ATOM 5236 C C . SER E 2 14 ? -6.728 13.393 -69.565 1.00 25.01 14 SER B C 1
ATOM 5237 O O . SER E 2 14 ? -6.798 14.274 -70.428 1.00 27.31 14 SER B O 1
ATOM 5240 N N . PRO E 2 15 ? -6.176 13.626 -68.373 1.00 25.26 15 PRO B N 1
ATOM 5241 C CA . PRO E 2 15 ? -5.553 14.924 -68.095 1.00 25.44 15 PRO B CA 1
ATOM 5242 C C . PRO E 2 15 ? -4.491 15.244 -69.133 1.00 33.79 15 PRO B C 1
ATOM 5243 O O . PRO E 2 15 ? -3.711 14.379 -69.538 1.00 30.31 15 PRO B O 1
ATOM 5247 N N . GLY E 2 16 ? -4.474 16.498 -69.573 1.00 28.74 16 GLY B N 1
ATOM 5248 C CA . GLY E 2 16 ? -3.586 16.923 -70.632 1.00 26.63 16 GLY B CA 1
ATOM 5249 C C . GLY E 2 16 ? -4.172 16.879 -72.029 1.00 27.71 16 GLY B C 1
ATOM 5250 O O . GLY E 2 16 ? -3.586 17.474 -72.945 1.00 33.39 16 GLY B O 1
ATOM 5251 N N . GLU E 2 17 ? -5.301 16.204 -72.229 1.00 23.82 17 GLU B N 1
ATOM 5252 C CA . GLU E 2 17 ? -5.888 16.090 -73.555 1.00 23.29 17 GLU B CA 1
ATOM 5253 C C . GLU E 2 17 ? -6.868 17.232 -73.812 1.00 24.52 17 GLU B C 1
ATOM 5254 O O . GLU E 2 17 ? -7.301 17.948 -72.903 1.00 24.49 17 GLU B O 1
ATOM 5260 N N . ARG E 2 18 ? -7.215 17.395 -75.082 1.00 22.85 18 ARG B N 1
ATOM 5261 C CA . ARG E 2 18 ? -8.111 18.457 -75.506 1.00 20.62 18 ARG B CA 1
ATOM 5262 C C . ARG E 2 18 ? -9.541 17.931 -75.493 1.00 23.06 18 ARG B C 1
ATOM 5263 O O . ARG E 2 18 ? -9.808 16.833 -75.991 1.00 25.04 18 ARG B O 1
ATOM 5271 N N . ALA E 2 19 ? -10.455 18.705 -74.919 1.00 18.72 19 ALA B N 1
ATOM 5272 C CA . ALA E 2 19 ? -11.860 18.321 -74.845 1.00 18.64 19 ALA B CA 1
ATOM 5273 C C . ALA E 2 19 ? -12.692 19.208 -75.759 1.00 21.40 19 ALA B C 1
ATOM 5274 O O . ALA E 2 19 ? -12.527 20.433 -75.761 1.00 20.37 19 ALA B O 1
ATOM 5276 N N . THR E 2 20 ? -13.585 18.584 -76.526 1.00 20.48 20 THR B N 1
ATOM 5277 C CA . THR E 2 20 ? -14.505 19.286 -77.417 1.00 18.31 20 THR B CA 1
ATOM 5278 C C . THR E 2 20 ? -15.926 18.844 -77.090 1.00 20.95 20 THR B C 1
ATOM 5279 O O . THR E 2 20 ? -16.278 17.676 -77.284 1.00 22.10 20 THR B O 1
ATOM 5283 N N . LEU E 2 21 ? -16.732 19.773 -76.583 1.00 19.13 21 LEU B N 1
ATOM 5284 C CA . LEU E 2 21 ? -18.117 19.520 -76.224 1.00 17.58 21 LEU B CA 1
ATOM 5285 C C . LEU E 2 21 ? -19.013 20.314 -77.163 1.00 19.03 21 LEU B C 1
ATOM 5286 O O . LEU E 2 21 ? -18.733 21.481 -77.457 1.00 20.68 21 LEU B O 1
ATOM 5291 N N . SER E 2 22 ? -20.087 19.683 -77.635 1.00 19.25 22 SER B N 1
ATOM 5292 C CA . SER E 2 22 ? -20.955 20.270 -78.645 1.00 18.26 22 SER B CA 1
ATOM 5293 C C . SER E 2 22 ? -22.367 20.456 -78.113 1.00 18.94 22 SER B C 1
ATOM 5294 O O . SER E 2 22 ? -22.844 19.687 -77.273 1.00 21.87 22 SER B O 1
ATOM 5297 N N . CYS E 2 23 ? -23.028 21.498 -78.615 1.00 16.71 23 CYS B N 1
ATOM 5298 C CA . CYS E 2 23 ? -24.430 21.769 -78.340 1.00 18.33 23 CYS B CA 1
ATOM 5299 C C . CYS E 2 23 ? -25.073 22.145 -79.666 1.00 27.03 23 CYS B C 1
ATOM 5300 O O . CYS E 2 23 ? -24.505 22.938 -80.421 1.00 23.91 23 CYS B O 1
ATOM 5303 N N . ARG E 2 24 ? -26.216 21.538 -79.975 1.00 21.28 24 ARG B N 1
ATOM 5304 C CA . ARG E 2 24 ? -26.985 21.841 -81.177 1.00 20.49 24 ARG B CA 1
ATOM 5305 C C . ARG E 2 24 ? -28.352 22.364 -80.771 1.00 22.20 24 ARG B C 1
ATOM 5306 O O . ARG E 2 24 ? -29.067 21.707 -80.007 1.00 27.75 24 ARG B O 1
ATOM 5314 N N . ALA E 2 25 ? -28.716 23.539 -81.276 1.00 19.33 25 ALA B N 1
ATOM 5315 C CA . ALA E 2 25 ? -30.042 24.086 -81.032 1.00 21.02 25 ALA B CA 1
ATOM 5316 C C . ALA E 2 25 ? -30.992 23.651 -82.141 1.00 23.11 25 ALA B C 1
ATOM 5317 O O . ALA E 2 25 ? -30.601 23.513 -83.300 1.00 22.25 25 ALA B O 1
ATOM 5319 N N . SER E 2 26 ? -32.249 23.416 -81.767 1.00 28.91 26 SER B N 1
ATOM 5320 C CA . SER E 2 26 ? -33.229 22.966 -82.752 1.00 30.74 26 SER B CA 1
ATOM 5321 C C . SER E 2 26 ? -33.508 24.035 -83.802 1.00 29.41 26 SER B C 1
ATOM 5322 O O . SER E 2 26 ? -33.862 23.703 -84.939 1.00 41.11 26 SER B O 1
ATOM 5325 N N . GLN E 2 27 ? -33.361 25.312 -83.450 1.00 32.41 27 GLN B N 1
ATOM 5326 C CA . GLN E 2 27 ? -33.466 26.405 -84.409 1.00 31.55 27 GLN B CA 1
ATOM 5327 C C . GLN E 2 27 ? -32.422 27.460 -84.066 1.00 32.63 27 GLN B C 1
ATOM 5328 O O . GLN E 2 27 ? -31.779 27.407 -83.015 1.00 29.26 27 GLN B O 1
ATOM 5334 N N . SER E 2 28 ? -32.259 28.429 -84.968 1.00 28.89 28 SER B N 1
ATOM 5335 C CA . SER E 2 28 ? -31.186 29.407 -84.835 1.00 23.30 28 SER B CA 1
ATOM 5336 C C . SER E 2 28 ? -31.290 30.170 -83.518 1.00 28.21 28 SER B C 1
ATOM 5337 O O . SER E 2 28 ? -32.381 30.557 -83.085 1.00 26.36 28 SER B O 1
ATOM 5340 N N . VAL E 2 29 ? -30.142 30.384 -82.873 1.0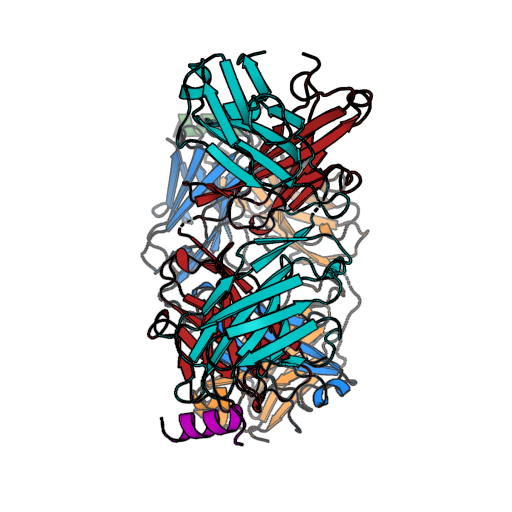0 26.52 29 VAL B N 1
ATOM 5341 C CA . VAL E 2 29 ? -30.088 31.110 -81.607 1.00 25.86 29 VAL B CA 1
ATOM 5342 C C . VAL E 2 29 ? -29.996 32.600 -81.905 1.00 24.91 29 VAL B C 1
ATOM 5343 O O . VAL E 2 29 ? -29.000 33.071 -82.465 1.00 26.11 29 VAL B O 1
ATOM 5347 N N . ARG E 2 30 ? -31.010 33.351 -81.496 1.00 22.36 30 ARG B N 1
ATOM 5348 C CA . ARG E 2 30 ? -31.010 34.787 -81.745 1.00 23.81 30 ARG B CA 1
ATOM 5349 C C . ARG E 2 30 ? -29.867 35.482 -81.007 1.00 25.28 30 ARG B C 1
ATOM 5350 O O . ARG E 2 30 ? -29.657 35.262 -79.811 1.00 24.18 30 ARG B O 1
ATOM 5358 N N . ARG E 2 31 ? -29.117 36.315 -81.737 1.00 23.58 31 ARG B N 1
ATOM 5359 C CA . ARG E 2 31 ? -28.082 37.197 -81.186 1.00 24.80 31 ARG B CA 1
ATOM 5360 C C . ARG E 2 31 ? -26.964 36.451 -80.456 1.00 21.05 31 ARG B C 1
ATOM 5361 O O . ARG E 2 31 ? -26.228 37.063 -79.670 1.00 21.52 31 ARG B O 1
ATOM 5369 N N . ASN E 2 32 ? -26.807 35.146 -80.682 1.00 22.75 32 ASN B N 1
ATOM 5370 C CA . ASN E 2 32 ? -25.797 34.361 -79.960 1.00 25.32 32 ASN B CA 1
ATOM 5371 C C . ASN E 2 32 ? -25.929 34.540 -78.449 1.00 21.38 32 ASN B C 1
ATOM 5372 O O . ASN E 2 32 ? -24.937 34.625 -77.719 1.00 21.08 32 ASN B O 1
ATOM 5377 N N . TYR E 2 33 ? -27.177 34.614 -77.982 1.00 19.62 33 TYR B N 1
ATOM 5378 C CA . TYR E 2 33 ? -27.494 34.582 -76.555 1.00 18.44 33 TYR B CA 1
ATOM 5379 C C . TYR E 2 33 ? -27.312 33.144 -76.085 1.00 19.52 33 TYR B C 1
ATOM 5380 O O . TYR E 2 33 ? -28.262 32.361 -75.989 1.00 18.99 33 TYR B O 1
ATOM 5389 N N . PHE E 2 34 ? -26.058 32.792 -75.801 1.00 15.92 34 PHE B N 1
ATOM 5390 C CA . PHE E 2 34 ? -25.673 31.405 -75.584 1.00 14.81 34 PHE B CA 1
ATOM 5391 C C . PHE E 2 34 ? -24.550 31.365 -74.556 1.00 18.49 34 PHE B C 1
ATOM 5392 O O . PHE E 2 34 ? -23.624 32.181 -74.620 1.00 17.96 34 PHE B O 1
ATOM 5400 N N . ALA E 2 35 ? -24.630 30.425 -73.615 1.00 16.38 35 ALA B N 1
ATOM 5401 C CA . ALA E 2 35 ? -23.657 30.365 -72.532 1.00 13.74 35 ALA B CA 1
ATOM 5402 C C . ALA E 2 35 ? -23.323 28.917 -72.198 1.00 14.09 35 ALA B C 1
ATOM 5403 O O . ALA E 2 35 ? -24.089 27.992 -72.486 1.00 16.09 35 ALA B O 1
ATOM 5405 N N . TRP E 2 36 ? -22.159 28.739 -71.579 1.00 14.08 36 TRP B N 1
ATOM 5406 C CA . TRP E 2 36 ? -21.708 27.450 -71.070 1.00 15.12 36 TRP B CA 1
ATOM 5407 C C . TRP E 2 36 ? -21.460 27.548 -69.573 1.00 15.98 36 TRP B C 1
ATOM 5408 O O . TRP E 2 36 ? -20.936 28.559 -69.091 1.00 15.41 36 TRP B O 1
ATOM 5419 N N . TYR E 2 37 ? -21.800 26.477 -68.847 1.00 13.75 37 TYR B N 1
ATOM 5420 C CA . TYR E 2 37 ? -21.582 26.394 -67.405 1.00 13.42 37 TYR B CA 1
ATOM 5421 C C . TYR E 2 37 ? -20.868 25.101 -67.053 1.00 16.65 37 TYR B C 1
ATOM 5422 O O . TYR E 2 37 ? -21.051 24.076 -67.713 1.00 15.87 37 TYR B O 1
ATOM 5431 N N . GLN E 2 38 ? -20.055 25.165 -66.000 1.00 12.70 38 GLN B N 1
ATOM 5432 C CA . GLN E 2 38 ? -19.462 23.998 -65.358 1.00 15.43 38 GLN B CA 1
ATOM 5433 C C . GLN E 2 38 ? -20.172 23.747 -64.030 1.00 16.24 38 GLN B C 1
ATOM 5434 O O . GLN E 2 38 ? -20.498 24.692 -63.306 1.00 18.52 38 GLN B O 1
ATOM 5440 N N . GLN E 2 39 ? -20.418 22.479 -63.709 1.00 14.69 39 GLN B N 1
ATOM 5441 C CA . GLN E 2 39 ? -20.974 22.130 -62.402 1.00 13.07 39 GLN B CA 1
ATOM 5442 C C . GLN E 2 39 ? -20.239 20.919 -61.847 1.00 17.83 39 GLN B C 1
ATOM 5443 O O . GLN E 2 39 ? -20.368 19.810 -62.376 1.00 17.60 39 GLN B O 1
ATOM 5449 N N . LYS E 2 40 ? -19.477 21.139 -60.778 1.00 19.97 40 LYS B N 1
ATOM 5450 C CA . LYS E 2 40 ? -18.812 20.059 -60.072 1.00 24.92 40 LYS B CA 1
ATOM 5451 C C . LYS E 2 40 ? -19.766 19.407 -59.074 1.00 26.87 40 LYS B C 1
ATOM 5452 O O . LYS E 2 40 ? -20.790 19.979 -58.685 1.00 22.70 40 LYS B O 1
ATOM 5458 N N . ARG E 2 41 ? -19.407 18.193 -58.653 1.00 32.08 41 ARG B N 1
ATOM 5459 C CA . ARG E 2 41 ? -20.274 17.407 -57.781 1.00 34.60 41 ARG B CA 1
ATOM 5460 C C . ARG E 2 41 ? -20.594 18.164 -56.496 1.00 24.71 41 ARG B C 1
ATOM 5461 O O . ARG E 2 41 ? -19.695 18.658 -55.809 1.00 29.88 41 ARG B O 1
ATOM 5469 N N . GLY E 2 42 ? -21.884 18.268 -56.187 1.00 29.20 42 GLY B N 1
ATOM 5470 C CA . GLY E 2 42 ? -22.341 18.942 -54.989 1.00 27.53 42 GLY B CA 1
ATOM 5471 C C . GLY E 2 42 ? -22.188 20.447 -54.978 1.00 33.96 42 GLY B C 1
ATOM 5472 O O . GLY E 2 42 ? -22.383 21.061 -53.926 1.00 31.87 42 GLY B O 1
ATOM 5473 N N . GLN E 2 43 ? -21.856 21.069 -56.108 1.00 21.28 43 GLN B N 1
ATOM 5474 C CA . GLN E 2 43 ? -21.645 22.508 -56.160 1.00 23.90 43 GLN B CA 1
ATOM 5475 C C . GLN E 2 43 ? -22.658 23.167 -57.090 1.00 20.15 43 GLN B C 1
ATOM 5476 O O . GLN E 2 43 ? -23.309 22.511 -57.910 1.00 18.76 43 GLN B O 1
ATOM 5482 N N . ALA E 2 44 ? -22.788 24.483 -56.943 1.00 19.58 44 ALA B N 1
ATOM 5483 C CA . ALA E 2 44 ? -23.584 25.270 -57.867 1.00 20.09 44 ALA B CA 1
ATOM 5484 C C . ALA E 2 44 ? -22.881 25.369 -59.222 1.00 16.39 44 ALA B C 1
ATOM 5485 O O . ALA E 2 44 ? -21.655 25.255 -59.304 1.00 17.49 44 ALA B O 1
ATOM 5487 N N . PRO E 2 45 ? -23.632 25.604 -60.297 1.00 16.29 45 PRO B N 1
ATOM 5488 C CA . PRO E 2 45 ? -22.994 25.861 -61.596 1.00 16.73 45 PRO B CA 1
ATOM 5489 C C . PRO E 2 45 ? -22.152 27.131 -61.572 1.00 15.44 45 PRO B C 1
ATOM 5490 O O . PRO E 2 45 ? -22.346 28.030 -60.746 1.00 18.24 45 PRO B O 1
ATOM 5494 N N . ARG E 2 46 ? -21.190 27.180 -62.497 1.00 16.11 46 ARG B N 1
ATOM 5495 C CA . ARG E 2 46 ? -20.246 28.284 -62.647 1.00 17.37 46 ARG B CA 1
ATOM 5496 C C . ARG E 2 46 ? -20.253 28.728 -64.104 1.00 14.22 46 ARG B C 1
ATOM 5497 O O . ARG E 2 46 ? -20.101 27.894 -65.000 1.00 15.86 46 ARG B O 1
ATOM 5505 N N . LEU E 2 47 ? -20.456 30.026 -64.344 1.00 14.39 47 LEU B N 1
ATOM 5506 C CA . LEU E 2 47 ? -20.477 30.537 -65.711 1.00 12.50 47 LEU B CA 1
ATOM 5507 C C . LEU E 2 47 ? -19.076 30.512 -66.315 1.00 15.93 47 LEU B C 1
ATOM 5508 O O . LEU E 2 47 ? -18.122 31.028 -65.721 1.00 16.91 47 LEU B O 1
ATOM 5513 N N . LEU E 2 48 ? -18.954 29.926 -67.505 1.00 13.73 48 LEU B N 1
ATOM 5514 C CA . LEU E 2 48 ? -17.677 29.850 -68.207 1.00 14.81 48 LEU B CA 1
ATOM 5515 C C . LEU E 2 48 ? -17.595 30.804 -69.386 1.00 16.82 48 LEU B C 1
ATOM 5516 O O . LEU E 2 48 ? -16.624 31.563 -69.508 1.00 15.32 48 LEU B O 1
ATOM 5521 N N . ILE E 2 49 ? -18.588 30.746 -70.271 1.00 14.15 49 ILE B N 1
ATOM 5522 C CA . ILE E 2 49 ? -18.611 31.460 -71.542 1.00 17.49 49 ILE B CA 1
ATOM 5523 C C . ILE E 2 49 ? -19.979 32.110 -71.682 1.00 16.57 49 ILE B C 1
ATOM 5524 O O . ILE E 2 49 ? -20.996 31.494 -71.350 1.00 14.92 49 ILE B O 1
ATOM 5529 N N . TYR E 2 50 ? -20.016 33.345 -72.181 1.00 13.21 50 TYR B N 1
ATOM 5530 C CA . TYR E 2 50 ? -21.278 33.957 -72.578 1.00 13.98 50 TYR B CA 1
ATOM 5531 C C . TYR E 2 50 ? -21.109 34.583 -73.957 1.00 14.50 50 TYR B C 1
ATOM 5532 O O . TYR E 2 50 ? -19.999 34.687 -74.478 1.00 14.88 50 TYR B O 1
ATOM 5541 N N . ASP E 2 51 ? -22.235 34.949 -74.574 1.00 16.68 51 ASP B N 1
ATOM 5542 C CA . ASP E 2 51 ? -22.237 35.488 -75.938 1.00 17.16 51 ASP B CA 1
ATOM 5543 C C . ASP E 2 51 ? -21.557 34.526 -76.914 1.00 17.68 51 ASP B C 1
ATOM 5544 O O . ASP E 2 51 ? -20.913 34.945 -77.885 1.00 20.76 51 ASP B O 1
ATOM 5549 N N . ALA E 2 52 ? -21.646 33.237 -76.591 1.00 14.43 52 ALA B N 1
ATOM 5550 C CA . ALA E 2 52 ? -21.162 32.070 -77.321 1.00 18.92 52 ALA B CA 1
ATOM 5551 C C . ALA E 2 52 ? -19.644 31.937 -77.362 1.00 16.11 52 ALA B C 1
ATOM 5552 O O . ALA E 2 52 ? -19.132 30.813 -77.430 1.00 19.58 52 ALA B O 1
ATOM 5554 N N . SER E 2 53 ? -18.905 33.038 -77.185 1.00 16.19 53 SER B N 1
ATOM 5555 C CA . SER E 2 53 ? -17.455 32.968 -77.326 1.00 17.29 53 SER B CA 1
ATOM 5556 C C . SER E 2 53 ? -16.686 33.862 -76.366 1.00 17.19 53 SER B C 1
ATOM 5557 O O . SER E 2 53 ? -15.458 33.927 -76.473 1.00 21.13 53 SER B O 1
ATOM 5560 N N . THR E 2 54 ? -17.351 34.561 -75.454 1.00 16.72 54 THR B N 1
ATOM 5561 C CA . THR E 2 54 ? -16.682 35.467 -74.528 1.00 17.58 54 THR B CA 1
ATOM 5562 C C . THR E 2 54 ? -16.442 34.756 -73.204 1.00 16.95 54 THR B C 1
ATOM 5563 O O . THR E 2 54 ? -17.390 34.309 -72.552 1.00 20.15 54 THR B O 1
ATOM 5567 N N . ARG E 2 55 ? -15.180 34.674 -72.799 1.00 19.29 55 ARG B N 1
ATOM 5568 C CA . ARG E 2 55 ? -14.828 34.010 -71.553 1.00 20.41 55 ARG B CA 1
ATOM 5569 C C . ARG E 2 55 ? -15.174 34.902 -70.369 1.00 20.10 55 ARG B C 1
ATOM 5570 O O . ARG E 2 55 ? -14.863 36.098 -70.369 1.00 19.94 55 ARG B O 1
ATOM 5578 N N . ALA E 2 56 ? -15.834 34.326 -69.368 1.00 18.03 56 ALA B N 1
ATOM 5579 C CA . ALA E 2 56 ? -16.186 35.081 -68.179 1.00 20.08 56 ALA B CA 1
ATOM 5580 C C . ALA E 2 56 ? -14.930 35.446 -67.394 1.00 29.07 56 ALA B C 1
ATOM 5581 O O . ALA E 2 56 ? -13.912 34.752 -67.449 1.00 21.59 56 ALA B O 1
ATOM 5583 N N . THR E 2 57 ? -15.005 36.562 -66.673 1.00 30.73 57 THR B N 1
ATOM 5584 C CA . THR E 2 57 ? -13.852 37.028 -65.913 1.00 36.63 57 THR B CA 1
ATOM 5585 C C . THR E 2 57 ? -13.451 35.986 -64.879 1.00 27.09 57 THR B C 1
ATOM 5586 O O . THR E 2 57 ? -14.299 35.418 -64.185 1.00 28.18 57 THR B O 1
ATOM 5590 N N . GLY E 2 58 ? -12.148 35.726 -64.785 1.00 27.55 58 GLY B N 1
ATOM 5591 C CA . GLY E 2 58 ? -11.627 34.771 -63.829 1.00 28.58 58 GLY B CA 1
ATOM 5592 C C . GLY E 2 58 ? -11.599 33.339 -64.313 1.00 28.00 58 GLY B C 1
ATOM 5593 O O . GLY E 2 58 ? -11.045 32.476 -63.620 1.00 29.84 58 GLY B O 1
ATOM 5594 N N . ILE E 2 59 ? -12.175 33.055 -65.476 1.00 21.37 59 ILE B N 1
ATOM 5595 C CA . ILE E 2 59 ? -12.174 31.698 -66.018 1.00 21.74 59 ILE B CA 1
ATOM 5596 C C . ILE E 2 59 ? -10.825 31.446 -66.680 1.00 19.48 59 ILE B C 1
ATOM 5597 O O . ILE E 2 59 ? -10.311 32.324 -67.392 1.00 23.45 59 ILE B O 1
ATOM 5602 N N . PRO E 2 60 ? -10.215 30.280 -66.467 1.00 19.63 60 PRO B N 1
ATOM 5603 C CA . PRO E 2 60 ? -8.901 30.008 -67.061 1.00 19.08 60 PRO B CA 1
ATOM 5604 C C . PRO E 2 60 ? -8.903 30.088 -68.581 1.00 19.44 60 PRO B C 1
ATOM 5605 O O . PRO E 2 60 ? -9.906 29.798 -69.249 1.00 20.69 60 PRO B O 1
ATOM 5609 N N . ASP E 2 61 ? -7.730 30.467 -69.109 1.00 19.98 61 ASP B N 1
ATOM 5610 C CA . ASP E 2 61 ? -7.483 30.612 -70.543 1.00 24.27 61 ASP B CA 1
ATOM 5611 C C . ASP E 2 61 ? -7.821 29.359 -71.336 1.00 24.96 61 ASP B C 1
ATOM 5612 O O . ASP E 2 61 ? -8.127 29.447 -72.530 1.00 22.71 61 ASP B O 1
ATOM 5617 N N . ARG E 2 62 ? -7.691 28.180 -70.726 1.00 21.89 62 ARG B N 1
ATOM 5618 C CA . ARG E 2 62 ? -7.890 26.951 -71.483 1.00 20.30 62 ARG B CA 1
ATOM 5619 C C . ARG E 2 62 ? -9.343 26.715 -71.881 1.00 18.34 62 ARG B C 1
ATOM 5620 O O . ARG E 2 62 ? -9.598 25.823 -72.698 1.00 21.59 62 ARG B O 1
ATOM 5628 N N . PHE E 2 63 ? -10.288 27.475 -71.336 1.00 18.66 63 PHE B N 1
ATOM 5629 C CA . PHE E 2 63 ? -11.685 27.400 -71.751 1.00 15.99 63 PHE B CA 1
ATOM 5630 C C . PHE E 2 63 ? -11.950 28.397 -72.871 1.00 17.27 63 PHE B C 1
ATOM 5631 O O . PHE E 2 63 ? -11.571 29.568 -72.766 1.00 18.86 63 PHE B O 1
ATOM 5639 N N . SER E 2 64 ? -12.607 27.938 -73.934 1.00 17.81 64 SER B N 1
ATOM 5640 C CA . SER E 2 64 ? -13.043 28.840 -74.993 1.00 17.97 64 SER B CA 1
ATOM 5641 C C . SER E 2 64 ? -14.300 28.284 -75.642 1.00 15.52 64 SER B C 1
ATOM 5642 O O . SER E 2 64 ? -14.578 27.081 -75.580 1.00 17.21 64 SER B O 1
ATOM 5645 N N . GLY E 2 65 ? -15.064 29.175 -76.272 1.00 16.05 65 GLY B N 1
ATOM 5646 C CA . GLY E 2 65 ? -16.261 28.774 -76.972 1.00 16.69 65 GLY B CA 1
ATOM 5647 C C . GLY E 2 65 ? -16.334 29.387 -78.357 1.00 19.14 65 GLY B C 1
ATOM 5648 O O . GLY E 2 65 ? -15.748 30.435 -78.631 1.00 16.39 65 GLY B O 1
ATOM 5649 N N . SER E 2 66 ? -17.088 28.724 -79.230 1.00 16.09 66 SER B N 1
ATOM 5650 C CA . SER E 2 66 ? -17.329 29.280 -80.554 1.00 15.24 66 SER B CA 1
ATOM 5651 C C . SER E 2 66 ? -18.637 28.723 -81.084 1.00 17.91 66 SER B C 1
ATOM 5652 O O . SER E 2 66 ? -19.153 27.717 -80.586 1.00 19.14 66 SER B O 1
ATOM 5655 N N . GLY E 2 67 ? -19.161 29.387 -82.107 1.00 17.06 67 GLY B N 1
ATOM 5656 C CA . GLY E 2 67 ? -20.336 28.940 -82.822 1.00 13.37 67 GLY B CA 1
ATOM 5657 C C . GLY E 2 67 ? -21.320 30.063 -83.047 1.00 17.17 67 GLY B C 1
ATOM 5658 O O . GLY E 2 67 ? -21.157 31.185 -82.559 1.00 19.52 67 GLY B O 1
ATOM 5659 N N . SER E 2 68 ? -22.372 29.740 -83.794 1.00 14.07 68 SER B N 1
ATOM 5660 C CA . SER E 2 68 ? -23.434 30.669 -84.163 1.00 16.60 68 SER B CA 1
ATOM 5661 C C . SER E 2 68 ? -24.529 29.864 -84.853 1.00 18.84 68 SER B C 1
ATOM 5662 O O . SER E 2 68 ? -24.330 28.704 -85.229 1.00 20.73 68 SER B O 1
ATOM 5665 N N . GLY E 2 69 ? -25.685 30.494 -85.031 1.00 20.89 69 GLY B N 1
ATOM 5666 C CA . GLY E 2 69 ? -26.802 29.789 -85.633 1.00 23.29 69 GLY B CA 1
ATOM 5667 C C . GLY E 2 69 ? -27.301 28.663 -84.747 1.00 21.63 69 GLY B C 1
ATOM 5668 O O . GLY E 2 69 ? -27.905 28.924 -83.704 1.00 22.31 69 GLY B O 1
ATOM 5669 N N . THR E 2 70 ? -27.045 27.408 -85.134 1.00 18.82 70 THR B N 1
ATOM 5670 C CA . THR E 2 70 ? -27.509 26.267 -84.357 1.00 23.34 70 THR B CA 1
ATOM 5671 C C . THR E 2 70 ? -26.393 25.415 -83.770 1.00 25.19 70 THR B C 1
ATOM 5672 O O . THR E 2 70 ? -26.693 24.479 -83.019 1.00 26.84 70 THR B O 1
ATOM 5676 N N . ASP E 2 71 ? -25.126 25.693 -84.078 1.00 18.88 71 ASP B N 1
ATOM 5677 C CA . ASP E 2 71 ? -24.027 24.822 -83.674 1.00 20.09 71 ASP B CA 1
ATOM 5678 C C . ASP E 2 71 ? -23.040 25.584 -82.805 1.00 21.36 71 ASP B C 1
ATOM 5679 O O . ASP E 2 71 ? -22.513 26.618 -83.219 1.00 16.95 71 ASP B O 1
ATOM 5684 N N . PHE E 2 72 ? -22.773 25.053 -81.611 1.00 17.61 72 PHE B N 1
ATOM 5685 C CA . PHE E 2 72 ? -21.922 25.714 -80.635 1.00 17.93 72 PHE B CA 1
ATOM 5686 C C . PHE E 2 72 ? -20.990 24.679 -80.023 1.00 18.26 72 PHE B C 1
ATOM 5687 O O . PHE E 2 72 ? -21.362 23.512 -79.864 1.00 18.44 72 PHE B O 1
ATOM 5695 N N . THR E 2 73 ? -19.770 25.113 -79.691 1.00 14.69 73 THR B N 1
ATOM 5696 C CA . THR E 2 73 ? -18.740 24.249 -79.127 1.00 15.64 73 THR B CA 1
ATOM 5697 C C . THR E 2 73 ? -18.051 24.895 -77.931 1.00 18.16 73 THR B C 1
ATOM 5698 O O . THR E 2 73 ? -17.703 26.077 -77.968 1.00 18.83 73 THR B O 1
ATOM 5702 N N . LEU E 2 74 ? -17.840 24.101 -76.879 1.00 18.11 74 LEU B N 1
ATOM 5703 C CA . LEU E 2 74 ? -16.950 24.452 -75.780 1.00 16.04 74 LEU B CA 1
ATOM 5704 C C . LEU E 2 74 ? -15.698 23.601 -75.902 1.00 15.94 74 LEU B C 1
ATOM 5705 O O . LEU E 2 74 ? -15.790 22.379 -76.048 1.00 17.07 74 LEU B O 1
ATOM 5710 N N . THR E 2 75 ? -14.535 24.248 -75.851 1.00 15.35 75 THR B N 1
ATOM 5711 C CA . THR E 2 75 ? -13.248 23.573 -75.920 1.00 17.49 75 THR B CA 1
ATOM 5712 C C . THR E 2 75 ? -12.453 23.826 -74.648 1.00 16.48 75 THR B C 1
ATOM 5713 O O . THR E 2 75 ? -12.388 24.957 -74.157 1.00 17.57 75 THR B O 1
ATOM 5717 N N . ILE E 2 76 ? -11.845 22.765 -74.126 1.00 18.04 76 ILE B N 1
ATOM 5718 C CA . ILE E 2 76 ? -10.830 22.855 -73.083 1.00 17.64 76 ILE B CA 1
ATOM 5719 C C . ILE E 2 76 ? -9.524 22.391 -73.719 1.00 19.90 76 ILE B C 1
ATOM 5720 O O . ILE E 2 76 ? -9.381 21.213 -74.066 1.00 23.70 76 ILE B O 1
ATOM 5725 N N . SER E 2 77 ? -8.568 23.311 -73.880 1.00 20.68 77 SER B N 1
ATOM 5726 C CA . SER E 2 77 ? -7.408 23.029 -74.727 1.00 24.55 77 SER B CA 1
ATOM 5727 C C . SER E 2 77 ? -6.555 21.903 -74.157 1.00 26.97 77 SER B C 1
ATOM 5728 O O . SER E 2 77 ? -6.118 21.018 -74.897 1.00 25.30 77 SER B O 1
ATOM 5731 N N . ARG E 2 78 ? -6.307 21.923 -72.847 1.00 25.05 78 ARG B N 1
ATOM 5732 C CA . ARG E 2 78 ? -5.594 20.846 -72.165 1.00 23.63 78 ARG B CA 1
ATOM 5733 C C . ARG E 2 78 ? -6.234 20.645 -70.803 1.00 28.09 78 ARG B C 1
ATOM 5734 O O . ARG E 2 78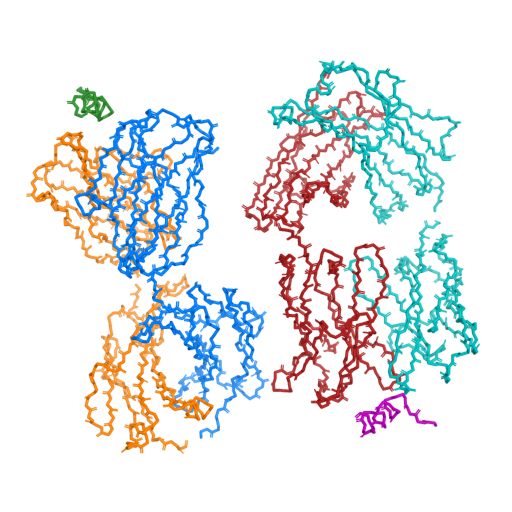 ? -6.198 21.547 -69.958 1.00 28.04 78 ARG B O 1
ATOM 5742 N N . LEU E 2 79 ? -6.821 19.466 -70.602 1.00 24.96 79 LEU B N 1
ATOM 5743 C CA . LEU E 2 79 ? -7.585 19.177 -69.395 1.00 22.89 79 LEU B CA 1
ATOM 5744 C C . LEU E 2 79 ? -6.695 19.072 -68.164 1.00 24.55 79 LEU B C 1
ATOM 5745 O O . LEU E 2 79 ? -5.645 18.419 -68.183 1.00 23.86 79 LEU B O 1
ATOM 5750 N N . GLU E 2 80 ? -7.141 19.695 -67.079 1.00 19.27 80 GLU B N 1
ATOM 5751 C CA . GLU E 2 80 ? -6.577 19.558 -65.750 1.00 20.86 80 GLU B CA 1
ATOM 5752 C C . GLU E 2 80 ? -7.550 18.783 -64.868 1.00 26.16 80 GLU B C 1
ATOM 5753 O O . GLU E 2 80 ? -8.742 18.693 -65.181 1.00 20.30 80 GLU B O 1
ATOM 5759 N N . PRO E 2 81 ? -7.080 18.193 -63.764 1.00 28.64 81 PRO B N 1
ATOM 5760 C CA . PRO E 2 81 ? -7.984 17.373 -62.938 1.00 31.24 81 PRO B CA 1
ATOM 5761 C C . PRO E 2 81 ? -9.220 18.112 -62.446 1.00 25.81 81 PRO B C 1
ATOM 5762 O O . PRO E 2 81 ? -10.284 17.494 -62.308 1.00 23.95 81 PRO B O 1
ATOM 5766 N N . GLU E 2 82 ? -9.124 19.416 -62.190 1.00 22.76 82 GLU B N 1
ATOM 5767 C CA . GLU E 2 82 ? -10.282 20.158 -61.710 1.00 27.29 82 GLU B CA 1
ATOM 5768 C C . GLU E 2 82 ? -11.344 20.326 -62.786 1.00 21.35 82 GLU B C 1
ATOM 5769 O O . GLU E 2 82 ? -12.462 20.751 -62.474 1.00 21.12 82 GLU B O 1
ATOM 5775 N N . ASP E 2 83 ? -11.014 20.030 -64.042 1.00 17.29 83 ASP B N 1
ATOM 5776 C CA . ASP E 2 83 ? -11.925 20.251 -65.154 1.00 15.33 83 ASP B CA 1
ATOM 5777 C C . ASP E 2 83 ? -12.893 19.102 -65.373 1.00 15.49 83 ASP B C 1
ATOM 5778 O O . ASP E 2 83 ? -13.824 19.246 -66.168 1.00 17.48 83 ASP B O 1
ATOM 5783 N N . PHE E 2 84 ? -12.699 17.968 -64.705 1.00 15.85 84 PHE B N 1
ATOM 5784 C CA . PHE E 2 84 ? -13.614 16.844 -64.855 1.00 16.29 84 PHE B CA 1
ATOM 5785 C C . PHE E 2 84 ? -14.856 17.122 -64.019 1.00 19.22 84 PHE B C 1
ATOM 5786 O O . PHE E 2 84 ? -14.783 17.211 -62.784 1.00 20.44 84 PHE B O 1
ATOM 5794 N N . ALA E 2 85 ? -15.979 17.311 -64.701 1.00 18.96 85 ALA B N 1
ATOM 5795 C CA . ALA E 2 85 ? -17.211 17.835 -64.121 1.00 16.03 85 ALA B CA 1
ATOM 5796 C C . ALA E 2 85 ? -18.304 17.675 -65.170 1.00 16.51 85 ALA B C 1
ATOM 5797 O O . ALA E 2 85 ? -18.078 17.106 -66.243 1.00 19.06 85 ALA B O 1
ATOM 5799 N N . VAL E 2 86 ? -19.488 18.201 -64.863 1.00 14.05 86 VAL B N 1
ATOM 5800 C CA . VAL E 2 86 ? -20.602 18.243 -65.799 1.00 13.04 86 VAL B CA 1
ATOM 5801 C C . VAL E 2 86 ? -20.651 19.635 -66.418 1.00 17.91 86 VAL B C 1
ATOM 5802 O O . VAL E 2 86 ? -20.425 20.640 -65.729 1.00 16.15 86 VAL B O 1
ATOM 5806 N N . TYR E 2 87 ? -20.939 19.705 -67.718 1.00 15.07 87 TYR B N 1
ATOM 5807 C CA . TYR E 2 87 ? -20.986 20.975 -68.438 1.00 16.83 87 TYR B CA 1
ATOM 5808 C C . TYR E 2 87 ? -22.339 21.132 -69.113 1.00 15.98 87 TYR B C 1
ATOM 5809 O O . TYR E 2 87 ? -22.817 20.196 -69.763 1.00 14.45 87 TYR B O 1
ATOM 5818 N N . TYR E 2 88 ? -22.946 22.311 -68.958 1.00 12.35 88 TYR B N 1
ATOM 5819 C CA . TYR E 2 88 ? -24.253 22.634 -69.527 1.00 16.72 88 TYR B CA 1
ATOM 5820 C C . TYR E 2 88 ? -24.143 23.796 -70.504 1.00 14.13 88 TYR B C 1
ATOM 5821 O O . TYR E 2 88 ? -23.504 24.806 -70.197 1.00 18.41 88 TYR B O 1
ATOM 5830 N N . CYS E 2 89 ? -24.776 23.661 -71.671 1.00 14.95 89 CYS B N 1
ATOM 5831 C CA . CYS E 2 89 ? -25.021 24.823 -72.514 1.00 16.86 89 CYS B CA 1
ATOM 5832 C C . CYS E 2 89 ? -26.364 25.453 -72.151 1.00 17.54 89 CYS B C 1
ATOM 5833 O O . CYS E 2 89 ? -27.233 24.832 -71.528 1.00 17.51 89 CYS B O 1
ATOM 5836 N N . GLN E 2 90 ? -26.517 26.714 -72.529 1.00 16.76 90 GLN B N 1
ATOM 5837 C CA . GLN E 2 90 ? -27.729 27.453 -72.228 1.00 16.72 90 GLN B CA 1
ATOM 5838 C C . GLN E 2 90 ? -27.999 28.425 -73.363 1.00 19.22 90 GLN B C 1
ATOM 5839 O O . GLN E 2 90 ? -27.075 29.074 -73.860 1.00 19.06 90 GLN B O 1
ATOM 5845 N N . GLN E 2 91 ? -29.268 28.538 -73.745 1.00 17.67 91 GLN B N 1
ATOM 5846 C CA . GLN E 2 91 ? -29.732 29.534 -74.704 1.00 16.10 91 GLN B CA 1
ATOM 5847 C C . GLN E 2 91 ? -30.795 30.391 -74.039 1.00 20.23 91 GLN B C 1
ATOM 5848 O O . GLN E 2 91 ? -31.529 29.921 -73.168 1.00 20.51 91 GLN B O 1
ATOM 5854 N N . TYR E 2 92 ? -30.877 31.660 -74.432 1.00 21.69 92 TYR B N 1
ATOM 5855 C CA . TYR E 2 92 ? -31.889 32.499 -73.821 1.00 23.09 92 TYR B CA 1
ATOM 5856 C C . TYR E 2 92 ? -32.343 33.582 -74.793 1.00 28.11 92 TYR B C 1
ATOM 5857 O O . TYR E 2 92 ? -31.725 33.819 -75.834 1.00 22.88 92 TYR B O 1
ATOM 5866 N N . ASP E 2 93 ? -33.475 34.196 -74.459 1.00 29.50 93 ASP B N 1
ATOM 5867 C CA . ASP E 2 93 ? -34.032 35.291 -75.241 1.00 27.75 93 ASP B CA 1
ATOM 5868 C C . ASP E 2 93 ? -34.715 36.249 -74.278 1.00 29.50 93 ASP B C 1
ATOM 5869 O O . ASP E 2 93 ? -34.958 35.923 -73.114 1.00 26.00 93 ASP B O 1
ATOM 5874 N N . SER E 2 94 ? -35.025 37.443 -74.778 1.00 30.21 94 SER B N 1
ATOM 5875 C CA . SER E 2 94 ? -35.455 38.542 -73.930 1.00 25.64 94 SER B CA 1
ATOM 5876 C C . SER E 2 94 ? -36.927 38.905 -74.064 1.00 35.05 94 SER B C 1
ATOM 5877 O O . SER E 2 94 ? -37.461 39.558 -73.163 1.00 31.75 94 SER B O 1
ATOM 5880 N N . SER E 2 95 ? -37.590 38.525 -75.155 1.00 35.47 95 SER B N 1
ATOM 5881 C CA . SER E 2 95 ? -38.993 38.880 -75.371 1.00 43.29 95 SER B CA 1
ATOM 5882 C C . SER E 2 95 ? -39.749 37.682 -75.938 1.00 40.63 95 SER B C 1
ATOM 5883 O O . SER E 2 95 ? -39.666 37.404 -77.145 1.00 47.33 95 SER B O 1
ATOM 5886 N N . PRO E 2 96 ? -40.469 36.927 -75.094 1.00 42.32 96 PRO B N 1
ATOM 5887 C CA . PRO E 2 96 ? -40.456 37.082 -73.640 1.00 35.45 96 PRO B CA 1
ATOM 5888 C C . PRO E 2 96 ? -39.211 36.422 -73.043 1.00 27.99 96 PRO B C 1
ATOM 5889 O O . PRO E 2 96 ? -38.576 35.631 -73.746 1.00 34.60 96 PRO B O 1
ATOM 5893 N N . PRO E 2 97 ? -38.856 36.743 -71.803 1.00 31.48 97 PRO B N 1
ATOM 5894 C CA . PRO E 2 97 ? -37.718 36.058 -71.175 1.00 24.86 97 PRO B CA 1
ATOM 5895 C C . PRO E 2 97 ? -37.895 34.547 -71.207 1.00 30.00 97 PRO B C 1
ATOM 5896 O O . PRO E 2 97 ? -38.954 34.016 -70.865 1.00 32.50 97 PRO B O 1
ATOM 5900 N N . MET E 2 98 ? -36.846 33.853 -71.644 1.00 23.21 98 MET B N 1
ATOM 5901 C CA . MET E 2 98 ? -36.886 32.407 -71.793 1.00 27.41 98 MET B CA 1
ATOM 5902 C C . MET E 2 98 ? -35.459 31.893 -71.671 1.00 25.74 98 MET B C 1
ATOM 5903 O O . MET E 2 98 ? -34.567 32.420 -72.336 1.00 23.14 98 MET B O 1
ATOM 5908 N N . TYR E 2 99 ? -35.239 30.881 -70.829 1.00 21.47 99 TYR B N 1
ATOM 5909 C CA . TYR E 2 99 ? -33.901 30.346 -70.590 1.00 17.17 99 TYR B CA 1
ATOM 5910 C C . TYR E 2 99 ? -33.957 28.828 -70.635 1.00 20.76 99 TYR B C 1
ATOM 5911 O O . TYR E 2 99 ? -34.668 28.212 -69.833 1.00 20.04 99 TYR B O 1
ATOM 5920 N N . ILE E 2 100 ? -33.181 28.233 -71.542 1.00 17.41 100 ILE B N 1
ATOM 5921 C CA . ILE E 2 100 ? -33.191 26.800 -71.836 1.00 18.08 100 ILE B CA 1
ATOM 5922 C C . ILE E 2 100 ? -31.791 26.240 -71.618 1.00 22.35 100 ILE B C 1
ATOM 5923 O O . ILE E 2 100 ? -30.801 26.859 -72.025 1.00 18.87 100 ILE B O 1
ATOM 5928 N N . PHE E 2 101 ? -31.708 25.051 -71.014 1.00 15.48 101 PHE B N 1
ATOM 5929 C CA . PHE E 2 101 ? -30.441 24.372 -70.767 1.00 18.67 101 PHE B CA 1
ATOM 5930 C C . PHE E 2 101 ? -30.360 23.075 -71.563 1.00 17.92 101 PHE B C 1
ATOM 5931 O O . PHE E 2 101 ? -31.368 22.380 -71.742 1.00 19.51 101 PHE B O 1
ATOM 5939 N N . GLY E 2 102 ? -29.153 22.736 -72.015 1.00 17.19 102 GLY B N 1
ATOM 5940 C CA . GLY E 2 102 ? -28.897 21.402 -72.519 1.00 19.50 102 GLY B CA 1
ATOM 5941 C C . GLY E 2 102 ? -28.949 20.374 -71.398 1.00 16.76 102 GLY B C 1
ATOM 5942 O O . GLY E 2 102 ? -28.973 20.703 -70.209 1.00 19.18 102 GLY B O 1
ATOM 5943 N N . GLN E 2 103 ? -28.963 19.095 -71.787 1.00 21.23 103 GLN B N 1
ATOM 5944 C CA . GLN E 2 103 ? -29.099 18.027 -70.799 1.00 27.30 103 GLN B CA 1
ATOM 5945 C C . GLN E 2 103 ? -27.807 17.745 -70.037 1.00 23.23 103 GLN B C 1
ATOM 5946 O O . GLN E 2 103 ? -27.828 16.955 -69.083 1.00 20.42 103 GLN B O 1
ATOM 5952 N N . GLY E 2 104 ? -26.688 18.356 -70.431 1.00 17.69 104 GLY B N 1
ATOM 5953 C CA . GLY E 2 104 ? -25.429 18.123 -69.763 1.00 19.18 104 GLY B CA 1
ATOM 5954 C C . GLY E 2 104 ? -24.546 17.091 -70.436 1.00 19.74 104 GLY B C 1
ATOM 5955 O O . GLY E 2 104 ? -25.034 16.104 -70.995 1.00 20.80 104 GLY B O 1
ATOM 5956 N N . THR E 2 105 ? -23.238 17.330 -70.397 1.00 14.32 105 THR B N 1
ATOM 5957 C CA . THR E 2 105 ? -22.223 16.369 -70.805 1.00 16.70 105 THR B CA 1
ATOM 5958 C C . THR E 2 105 ? -21.327 16.127 -69.606 1.00 21.73 105 THR B C 1
ATOM 5959 O O . THR E 2 105 ? -20.785 17.081 -69.034 1.00 16.86 105 THR B O 1
ATOM 5963 N N . LYS E 2 106 ? -21.180 14.863 -69.215 1.00 17.27 106 LYS B N 1
ATOM 5964 C CA . LYS E 2 106 ? -20.290 14.512 -68.119 1.00 20.10 106 LYS B CA 1
ATOM 5965 C C . LYS E 2 106 ? -18.897 14.265 -68.683 1.00 21.51 106 LYS B C 1
ATOM 5966 O O . LYS E 2 106 ? -18.706 13.380 -69.525 1.00 21.35 106 LYS B O 1
ATOM 5972 N N . LEU E 2 107 ? -17.929 15.040 -68.222 1.00 19.29 107 LEU B N 1
ATOM 5973 C CA . LEU E 2 107 ? -16.537 14.865 -68.623 1.00 19.51 107 LEU B CA 1
ATOM 5974 C C . LEU E 2 107 ? -15.865 14.031 -67.536 1.00 20.61 107 LEU B C 1
ATOM 5975 O O . LEU E 2 107 ? -15.575 14.533 -66.447 1.00 19.84 107 LEU B O 1
ATOM 5980 N N . GLU E 2 108 ? -15.654 12.743 -67.812 1.00 22.68 108 GLU B N 1
ATOM 5981 C CA . GLU E 2 108 ? -15.068 11.836 -66.834 1.00 22.84 108 GLU B CA 1
ATOM 5982 C C . GLU E 2 108 ? -13.651 11.463 -67.239 1.00 22.80 108 GLU B C 1
ATOM 5983 O O . GLU E 2 108 ? -13.214 11.667 -68.377 1.00 20.68 108 GLU B O 1
ATOM 5989 N N . ILE E 2 109 ? -12.937 10.889 -66.279 1.00 19.53 109 ILE B N 1
ATOM 5990 C CA . ILE E 2 109 ? -11.519 10.606 -66.441 1.00 22.76 109 ILE B CA 1
ATOM 5991 C C . ILE E 2 109 ? -11.364 9.314 -67.228 1.00 28.53 109 ILE B C 1
ATOM 5992 O O . ILE E 2 109 ? -11.725 8.231 -66.754 1.00 24.47 109 ILE B O 1
ATOM 5997 N N . LYS E 2 110 ? -10.844 9.437 -68.440 1.00 25.73 110 LYS B N 1
ATOM 5998 C CA . LYS E 2 110 ? -10.199 8.335 -69.111 1.00 30.88 110 LYS B CA 1
ATOM 5999 C C . LYS E 2 110 ? -8.705 8.467 -68.846 1.00 37.48 110 LYS B C 1
ATOM 6000 O O . LYS E 2 110 ? -8.198 7.929 -67.860 1.00 28.81 110 LYS B O 1
ATOM 6006 N N . ARG E 2 111 ? -9.173 5.894 -67.931 1.00 18.73 111 ARG B N 1
ATOM 6007 C CA . ARG E 2 111 ? -8.344 4.997 -67.169 1.00 25.46 111 ARG B CA 1
ATOM 6008 C C . ARG E 2 111 ? -8.281 3.735 -68.001 1.00 21.22 111 ARG B C 1
ATOM 6009 O O . ARG E 2 111 ? -9.151 3.502 -68.846 1.00 18.42 111 ARG B O 1
ATOM 6017 N N . THR E 2 112 ? -7.257 2.924 -67.777 1.00 21.86 112 THR B N 1
ATOM 6018 C CA . THR E 2 112 ? -7.260 1.580 -68.330 1.00 21.48 112 THR B CA 1
ATOM 6019 C C . THR E 2 112 ? -8.436 0.784 -67.772 1.00 22.32 112 THR B C 1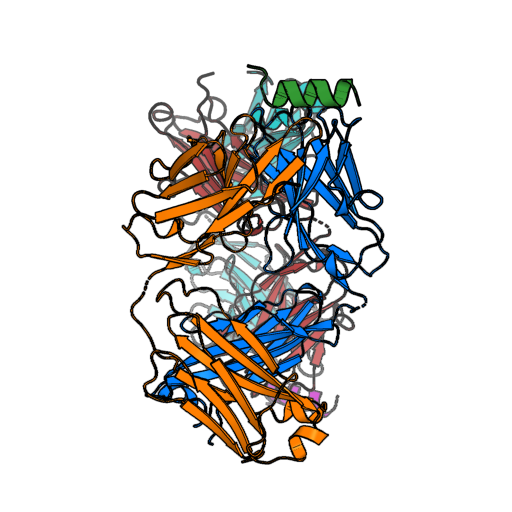
ATOM 6020 O O . THR E 2 112 ? -8.944 1.061 -66.681 1.00 20.75 112 THR B O 1
ATOM 6024 N N . VAL E 2 113 ? -8.869 -0.215 -68.542 1.00 18.48 113 VAL B N 1
ATOM 6025 C CA . VAL E 2 113 ? -9.957 -1.083 -68.112 1.00 17.70 113 VAL B CA 1
ATOM 6026 C C . VAL E 2 113 ? -9.587 -1.789 -66.815 1.00 18.96 113 VAL B C 1
ATOM 6027 O O . VAL E 2 113 ? -8.449 -2.239 -66.623 1.00 19.10 113 VAL B O 1
ATOM 6031 N N . ALA E 2 114 ? -10.541 -1.848 -65.890 1.00 17.55 114 ALA B N 1
ATOM 6032 C CA . ALA E 2 114 ? -10.370 -2.595 -64.650 1.00 16.69 114 ALA B CA 1
ATOM 6033 C C . ALA E 2 114 ? -11.631 -3.414 -64.417 1.00 19.82 114 ALA B C 1
ATOM 6034 O O . ALA E 2 114 ? -12.732 -2.860 -64.326 1.00 16.62 114 ALA B O 1
ATOM 6036 N N . ALA E 2 115 ? -11.478 -4.731 -64.348 1.00 18.25 115 ALA B N 1
ATOM 6037 C CA . ALA E 2 115 ? -12.611 -5.592 -64.055 1.00 17.38 115 ALA B CA 1
ATOM 6038 C C . ALA E 2 115 ? -13.021 -5.451 -62.587 1.00 18.50 115 ALA B C 1
ATOM 6039 O O . ALA E 2 115 ? -12.173 -5.234 -61.714 1.00 18.51 115 ALA B O 1
ATOM 6041 N N . PRO E 2 116 ? -14.308 -5.596 -62.284 1.00 16.01 116 PRO B N 1
ATOM 6042 C CA . PRO E 2 116 ? -14.738 -5.505 -60.884 1.00 16.95 116 PRO B CA 1
ATOM 6043 C C . PRO E 2 116 ? -14.371 -6.754 -60.105 1.00 18.08 116 PRO B C 1
ATOM 6044 O O . PRO E 2 116 ? -14.356 -7.867 -60.637 1.00 17.52 116 PRO B O 1
ATOM 6048 N N . SER E 2 117 ? -14.075 -6.552 -58.826 1.00 16.83 117 SER B N 1
ATOM 6049 C CA . SER E 2 117 ? -14.121 -7.628 -57.845 1.00 19.46 117 SER B CA 1
ATOM 6050 C C . SER E 2 117 ? -15.543 -7.707 -57.312 1.00 16.49 117 SER B C 1
ATOM 6051 O O . SER E 2 117 ? -16.173 -6.678 -57.070 1.00 17.61 117 SER B O 1
ATOM 6054 N N . VAL E 2 118 ? -16.061 -8.923 -57.162 1.00 14.91 118 VAL B N 1
ATOM 6055 C CA . VAL E 2 118 ? -17.469 -9.129 -56.837 1.00 17.30 118 VAL B CA 1
ATOM 6056 C C . VAL E 2 118 ? -17.574 -9.810 -55.481 1.00 17.28 118 VAL B C 1
ATOM 6057 O O . VAL E 2 118 ? -16.872 -10.794 -55.221 1.00 18.39 118 VAL B O 1
ATOM 6061 N N . PHE E 2 119 ? -18.463 -9.290 -54.631 1.00 16.22 119 PHE B N 1
ATOM 6062 C CA . PHE E 2 119 ? -18.698 -9.799 -53.285 1.00 14.68 119 PHE B CA 1
ATOM 6063 C C . PHE E 2 119 ? -20.199 -9.864 -53.036 1.00 16.13 119 PHE B C 1
ATOM 6064 O O . PHE E 2 119 ? -20.959 -9.030 -53.535 1.00 17.60 119 PHE B O 1
ATOM 6072 N N . ILE E 2 120 ? -20.637 -10.845 -52.244 1.00 16.50 120 ILE B N 1
ATOM 6073 C CA . ILE E 2 120 ? -22.056 -10.988 -51.939 1.00 13.52 120 ILE B CA 1
ATOM 6074 C C . ILE E 2 120 ? -22.236 -11.133 -50.434 1.00 17.64 120 ILE B C 1
ATOM 6075 O O . ILE E 2 120 ? -21.397 -11.736 -49.748 1.00 17.76 120 ILE B O 1
ATOM 6080 N N . PHE E 2 121 ? -23.323 -10.560 -49.929 1.00 14.19 121 PHE B N 1
ATOM 6081 C CA . PHE E 2 121 ? -23.630 -10.504 -48.501 1.00 13.81 121 PHE B CA 1
ATOM 6082 C C . PHE E 2 121 ? -25.061 -10.963 -48.274 1.00 17.00 121 PHE B C 1
ATOM 6083 O O . PHE E 2 121 ? -26.010 -10.267 -48.705 1.00 16.47 121 PHE B O 1
ATOM 6091 N N . PRO E 2 122 ? -25.280 -12.093 -47.616 1.00 17.73 122 PRO B N 1
ATOM 6092 C CA . PRO E 2 122 ? -26.642 -12.499 -47.260 1.00 16.00 122 PRO B CA 1
ATOM 6093 C C . PRO E 2 122 ? -27.237 -11.536 -46.246 1.00 16.96 122 PRO B C 1
ATOM 6094 O O . PRO E 2 122 ? -26.500 -10.768 -45.610 1.00 17.84 122 PRO B O 1
ATOM 6098 N N . PRO E 2 123 ? -28.558 -11.532 -46.073 1.00 17.75 123 PRO B N 1
ATOM 6099 C CA . PRO E 2 123 ? -29.153 -10.702 -45.017 1.00 18.89 123 PRO B CA 1
ATOM 6100 C C . PRO E 2 123 ? -28.652 -11.124 -43.646 1.00 20.98 123 PRO B C 1
ATOM 6101 O O . PRO E 2 123 ? -28.367 -12.299 -43.400 1.00 21.00 123 PRO B O 1
ATOM 6105 N N . SER E 2 124 ? -28.537 -10.142 -42.755 1.00 16.92 124 SER B N 1
ATOM 6106 C CA . SER E 2 124 ? -28.167 -10.419 -41.372 1.00 22.15 124 SER B CA 1
ATOM 6107 C C . SER E 2 124 ? -29.317 -11.100 -40.627 1.00 23.00 124 SER B C 1
ATOM 6108 O O . SER E 2 124 ? -30.496 -10.920 -40.947 1.00 21.84 124 SER B O 1
ATOM 6111 N N . ASP E 2 125 ? -28.960 -11.906 -39.623 1.00 32.04 125 ASP B N 1
ATOM 6112 C CA . ASP E 2 125 ? -29.983 -12.508 -38.773 1.00 27.85 125 ASP B CA 1
ATOM 6113 C C . ASP E 2 125 ? -30.830 -11.435 -38.099 1.00 24.67 125 ASP B C 1
ATOM 6114 O O . ASP E 2 125 ? -32.052 -11.585 -37.968 1.00 30.39 125 ASP B O 1
ATOM 6119 N N . GLU E 2 126 ? -30.199 -10.336 -37.680 1.00 27.05 126 GLU B N 1
ATOM 6120 C CA . GLU E 2 126 ? -30.935 -9.242 -37.053 1.00 30.28 126 GLU B CA 1
ATOM 6121 C C . GLU E 2 126 ? -32.027 -8.710 -37.974 1.00 30.30 126 GLU B C 1
ATOM 6122 O O . GLU E 2 126 ? -33.180 -8.545 -37.556 1.00 26.91 126 GLU B O 1
ATOM 6128 N N . GLN E 2 127 ? -31.689 -8.447 -39.241 1.00 26.58 127 GLN B N 1
ATOM 6129 C CA . GLN E 2 127 ? -32.689 -7.906 -40.158 1.00 21.31 127 GLN B CA 1
ATOM 6130 C C . GLN E 2 127 ? -33.821 -8.897 -40.386 1.00 23.85 127 GLN B C 1
ATOM 6131 O O . GLN E 2 127 ? -34.987 -8.503 -40.504 1.00 27.70 127 GLN B O 1
ATOM 6137 N N . LEU E 2 128 ? -33.495 -10.190 -40.465 1.00 25.27 128 LEU B N 1
ATOM 6138 C CA . LEU E 2 128 ? -34.515 -11.190 -40.759 1.00 30.95 128 LEU B CA 1
ATOM 6139 C C . LEU E 2 128 ? -35.619 -11.193 -39.706 1.00 32.57 128 LEU B C 1
ATOM 6140 O O . LEU E 2 128 ? -36.803 -11.319 -40.044 1.00 34.51 128 LEU B O 1
ATOM 6145 N N . LYS E 2 129 ? -35.257 -11.026 -38.428 1.00 39.19 129 LYS B N 1
ATOM 6146 C CA . LYS E 2 129 ? -36.270 -10.983 -37.374 1.00 40.33 129 LYS B CA 1
ATOM 6147 C C . LYS E 2 129 ? -37.326 -9.923 -37.644 1.00 43.91 129 LYS B C 1
ATOM 6148 O O . LYS E 2 129 ? -38.491 -10.103 -37.274 1.00 48.09 129 LYS B O 1
ATOM 6154 N N . SER E 2 130 ? -36.941 -8.814 -38.276 1.00 43.33 130 SER B N 1
ATOM 6155 C CA . SER E 2 130 ? -37.861 -7.721 -38.550 1.00 38.16 130 SER B CA 1
ATOM 6156 C C . SER E 2 130 ? -38.803 -8.007 -39.713 1.00 39.39 130 SER B C 1
ATOM 6157 O O . SER E 2 130 ? -39.756 -7.246 -39.910 1.00 42.29 130 SER B O 1
ATOM 6160 N N . GLY E 2 131 ? -38.566 -9.069 -40.488 1.00 35.98 131 GLY B N 1
ATOM 6161 C CA . GLY E 2 131 ? -39.471 -9.459 -41.552 1.00 32.44 131 GLY B CA 1
ATOM 6162 C C . GLY E 2 131 ? -39.041 -9.101 -42.960 1.00 26.36 131 GLY B C 1
ATOM 6163 O O . GLY E 2 131 ? -39.797 -9.373 -43.904 1.00 28.38 131 GLY B O 1
ATOM 6164 N N . THR E 2 132 ? -37.854 -8.521 -43.140 1.00 35.50 132 THR B N 1
ATOM 6165 C CA . THR E 2 132 ? -37.347 -8.160 -44.459 1.00 31.36 132 THR B CA 1
ATOM 6166 C C . THR E 2 132 ? -35.955 -8.747 -44.648 1.00 24.31 132 THR B C 1
ATOM 6167 O O . THR E 2 132 ? -35.192 -8.897 -43.689 1.00 27.02 132 THR B O 1
ATOM 6171 N N . ALA E 2 133 ? -35.644 -9.122 -45.890 1.00 23.05 133 ALA B N 1
ATOM 6172 C CA . ALA E 2 133 ? -34.326 -9.636 -46.246 1.00 18.77 133 ALA B CA 1
ATOM 6173 C C . ALA E 2 133 ? -33.714 -8.756 -47.327 1.00 21.82 133 ALA B C 1
ATOM 6174 O O . ALA E 2 133 ? -34.285 -8.616 -48.414 1.00 22.87 133 ALA B O 1
ATOM 6176 N N . SER E 2 134 ? -32.550 -8.181 -47.041 1.00 19.09 134 SER B N 1
ATOM 6177 C CA . SER E 2 134 ? -31.783 -7.451 -48.043 1.00 17.79 134 SER B CA 1
ATOM 6178 C C . SER E 2 134 ? -30.531 -8.252 -48.378 1.00 16.47 134 SER B C 1
ATOM 6179 O O . SER E 2 134 ? -29.764 -8.616 -47.481 1.00 17.30 134 SER B O 1
ATOM 6182 N N . VAL E 2 135 ? -30.344 -8.544 -49.662 1.00 15.16 135 VAL B N 1
ATOM 6183 C CA . VAL E 2 135 ? -29.140 -9.199 -50.164 1.00 17.71 135 VAL B CA 1
ATOM 6184 C C . VAL E 2 135 ? -28.347 -8.172 -50.956 1.00 17.30 135 VAL B C 1
ATOM 6185 O O . VAL E 2 135 ? -28.895 -7.519 -51.852 1.00 16.35 135 VAL B O 1
ATOM 6189 N N . VAL E 2 136 ? -27.062 -8.031 -50.644 1.00 16.82 136 VAL B N 1
ATOM 6190 C CA . VAL E 2 136 ? -26.236 -6.998 -51.261 1.00 16.49 136 VAL B CA 1
ATOM 6191 C C . VAL E 2 136 ? -25.144 -7.645 -52.101 1.00 17.31 136 VAL B C 1
ATOM 6192 O O . VAL E 2 136 ? -24.372 -8.472 -51.601 1.00 15.51 136 VAL B O 1
ATOM 6196 N N . CYS E 2 137 ? -25.064 -7.238 -53.363 1.00 16.95 137 CYS B N 1
ATOM 6197 C CA . CYS E 2 137 ? -23.978 -7.612 -54.255 1.00 16.57 137 CYS B CA 1
ATOM 6198 C C . CYS E 2 137 ? -23.136 -6.369 -54.509 1.00 17.65 137 CYS B C 1
ATOM 6199 O O . CYS E 2 137 ? -23.678 -5.307 -54.835 1.00 16.86 137 CYS B O 1
ATOM 6202 N N . LEU E 2 138 ? -21.823 -6.493 -54.326 1.00 16.18 138 LEU B N 1
ATOM 6203 C CA . LEU E 2 138 ? -20.892 -5.376 -54.455 1.00 12.32 138 LEU B CA 1
ATOM 6204 C C . LEU E 2 138 ? -19.954 -5.623 -55.629 1.00 17.63 138 LEU B C 1
ATOM 6205 O O . LEU E 2 138 ? -19.326 -6.682 -55.717 1.00 14.82 138 LEU B O 1
ATOM 6210 N N . LEU E 2 139 ? -19.867 -4.642 -56.523 1.00 15.61 139 LEU B N 1
ATOM 6211 C CA . LEU E 2 139 ? -18.906 -4.609 -57.618 1.00 18.27 139 LEU B CA 1
ATOM 6212 C C . LEU E 2 139 ? -17.916 -3.501 -57.294 1.00 16.05 139 LEU B C 1
ATOM 6213 O O . LEU E 2 139 ? -18.304 -2.327 -57.224 1.00 18.01 139 LEU B O 1
ATOM 6218 N N . ASN E 2 140 ? -16.649 -3.857 -57.093 1.00 13.51 140 ASN B N 1
ATOM 6219 C CA . ASN E 2 140 ? -15.696 -2.918 -56.514 1.00 16.40 140 ASN B CA 1
ATOM 6220 C C . ASN E 2 140 ? -14.591 -2.546 -57.495 1.00 19.80 140 ASN B C 1
ATOM 6221 O O . ASN E 2 140 ? -13.965 -3.422 -58.102 1.00 18.20 140 ASN B O 1
ATOM 6226 N N . ASN E 2 141 ? -14.369 -1.235 -57.639 1.00 18.18 141 ASN B N 1
ATOM 6227 C CA . ASN E 2 141 ? -13.190 -0.649 -58.284 1.00 16.66 141 ASN B CA 1
ATOM 6228 C C . ASN E 2 141 ? -13.041 -1.094 -59.742 1.00 17.76 141 ASN B C 1
ATOM 6229 O O . ASN E 2 141 ? -12.045 -1.711 -60.128 1.00 20.12 141 ASN B O 1
ATOM 6234 N N . PHE E 2 142 ? -14.027 -0.735 -60.565 1.00 15.28 142 PHE B N 1
ATOM 6235 C CA . PHE E 2 142 ? -14.020 -1.134 -61.965 1.00 14.57 142 PHE B CA 1
ATOM 6236 C C . PHE E 2 142 ? -14.077 0.086 -62.877 1.00 15.09 142 PHE B C 1
ATOM 6237 O O . PHE E 2 142 ? -14.440 1.194 -62.462 1.00 13.97 142 PHE B O 1
ATOM 6245 N N . TYR E 2 143 ? -13.671 -0.132 -64.130 1.00 15.83 143 TYR B N 1
ATOM 6246 C CA . TYR E 2 143 ? -13.733 0.881 -65.168 1.00 13.49 143 TYR B CA 1
ATOM 6247 C C . TYR E 2 143 ? -13.789 0.184 -66.514 1.00 12.78 143 TYR B C 1
ATOM 6248 O O . TYR E 2 143 ? -13.048 -0.788 -66.716 1.00 16.04 143 TYR B O 1
ATOM 6257 N N . PRO E 2 144 ? -14.619 0.646 -67.462 1.00 15.05 144 PRO B N 1
ATOM 6258 C CA . PRO E 2 144 ? -15.527 1.795 -67.353 1.00 15.60 144 PRO B CA 1
ATOM 6259 C C . PRO E 2 144 ? -16.795 1.520 -66.543 1.00 17.08 144 PRO B C 1
ATOM 6260 O O . PRO E 2 144 ? -16.973 0.429 -65.996 1.00 15.95 144 PRO B O 1
ATOM 6264 N N . ARG E 2 145 ? -17.668 2.528 -66.485 1.00 16.99 145 ARG B N 1
ATOM 6265 C CA . ARG E 2 145 ? -18.824 2.494 -65.590 1.00 18.25 145 ARG B CA 1
ATOM 6266 C C . ARG E 2 145 ? -19.828 1.414 -65.966 1.00 15.19 145 ARG B C 1
ATOM 6267 O O . ARG E 2 145 ? -20.540 0.903 -65.093 1.00 18.24 145 ARG B O 1
ATOM 6275 N N . GLU E 2 146 ? -19.932 1.078 -67.249 1.00 15.01 146 GLU B N 1
ATOM 6276 C CA . GLU E 2 146 ? -20.992 0.186 -67.702 1.00 15.85 146 GLU B CA 1
ATOM 6277 C C . GLU E 2 146 ? -20.788 -1.219 -67.144 1.00 18.73 146 GLU B C 1
ATOM 6278 O O . GLU E 2 146 ? -19.717 -1.813 -67.297 1.00 17.85 146 GLU B O 1
ATOM 6284 N N . ALA E 2 147 ? -21.806 -1.725 -66.451 1.00 19.83 147 ALA B N 1
ATOM 6285 C CA . ALA E 2 147 ? -21.786 -3.067 -65.885 1.00 20.08 147 ALA B CA 1
ATOM 6286 C C . ALA E 2 147 ? -23.217 -3.573 -65.809 1.00 25.55 147 ALA B C 1
ATOM 6287 O O . ALA E 2 147 ? -24.155 -2.789 -65.639 1.00 24.06 147 ALA B O 1
ATOM 6289 N N . LYS E 2 148 ? -23.380 -4.890 -65.924 1.00 18.61 148 LYS B N 1
ATOM 6290 C CA . LYS E 2 148 ? -24.687 -5.528 -65.841 1.00 19.61 148 LYS B CA 1
ATOM 6291 C C . LYS E 2 148 ? -24.694 -6.469 -64.647 1.00 19.70 148 LYS B C 1
ATOM 6292 O O . LYS E 2 148 ? -23.766 -7.267 -64.477 1.00 22.04 148 LYS B O 1
ATOM 6298 N N . VAL E 2 149 ? -25.726 -6.362 -63.817 1.00 17.22 149 VAL B N 1
ATOM 6299 C CA . VAL E 2 149 ? -25.898 -7.232 -62.660 1.00 18.91 149 VAL B CA 1
ATOM 6300 C C . VAL E 2 149 ? -27.279 -7.860 -62.734 1.00 22.79 149 VAL B C 1
ATOM 6301 O O . VAL E 2 149 ? -28.284 -7.146 -62.817 1.00 28.61 149 VAL B O 1
ATOM 6305 N N . GLN E 2 150 ? -27.330 -9.189 -62.698 1.00 21.39 150 GLN B N 1
ATOM 6306 C CA . GLN E 2 150 ? -28.577 -9.935 -62.668 1.00 20.91 150 GLN B CA 1
ATOM 6307 C C . GLN E 2 150 ? -28.649 -10.775 -61.406 1.00 17.58 150 GLN B C 1
ATOM 6308 O O . GLN E 2 150 ? -27.661 -11.405 -61.008 1.00 22.04 150 GLN B O 1
ATOM 6314 N N . TRP E 2 151 ? -29.834 -10.806 -60.810 1.00 18.14 151 TRP B N 1
ATOM 6315 C CA . TRP E 2 151 ? -30.115 -11.646 -59.654 1.00 17.75 151 TRP B CA 1
ATOM 6316 C C . TRP E 2 151 ? -30.857 -12.902 -60.094 1.00 21.79 151 TRP B C 1
ATOM 6317 O O . TRP E 2 151 ? -31.827 -12.826 -60.858 1.00 21.23 151 TRP B O 1
ATOM 6328 N N . LYS E 2 152 ? -30.399 -14.055 -59.614 1.00 20.17 152 LYS B N 1
ATOM 6329 C CA . LYS E 2 152 ? -31.103 -15.313 -59.805 1.00 18.87 152 LYS B CA 1
ATOM 6330 C C . LYS E 2 152 ? -31.394 -15.926 -58.443 1.00 21.71 152 LYS B C 1
ATOM 6331 O O . LYS E 2 152 ? -30.495 -16.030 -57.600 1.00 21.63 152 LYS B O 1
ATOM 6337 N N . VAL E 2 153 ? -32.644 -16.324 -58.227 1.00 23.36 153 VAL B N 1
ATOM 6338 C CA . VAL E 2 153 ? -33.061 -16.973 -56.986 1.00 21.26 153 VAL B CA 1
ATOM 6339 C C . VAL E 2 153 ? -33.559 -18.360 -57.370 1.00 28.36 153 VAL B C 1
ATOM 6340 O O . VAL E 2 153 ? -34.579 -18.489 -58.061 1.00 24.09 153 VAL B O 1
ATOM 6344 N N . ASP E 2 154 ? -32.828 -19.393 -56.942 1.00 26.39 154 ASP B N 1
ATOM 6345 C CA . ASP E 2 154 ? -33.043 -20.763 -57.411 1.00 29.37 154 ASP B CA 1
ATOM 6346 C C . ASP E 2 154 ? -33.125 -20.802 -58.934 1.00 33.42 154 ASP B C 1
ATOM 6347 O O . ASP E 2 154 ? -33.971 -21.483 -59.517 1.00 30.64 154 ASP B O 1
ATOM 6352 N N . ASN E 2 155 ? -32.239 -20.037 -59.572 1.00 30.35 155 ASN B N 1
ATOM 6353 C CA . ASN E 2 155 ? -32.055 -19.939 -61.017 1.00 28.59 155 ASN B CA 1
ATOM 6354 C C . ASN E 2 155 ? -33.206 -19.252 -61.739 1.00 32.33 155 ASN B C 1
ATOM 6355 O O . ASN E 2 155 ? -33.275 -19.318 -62.972 1.00 34.88 155 ASN B O 1
ATOM 6360 N N . ALA E 2 156 ? -34.097 -18.578 -61.023 1.00 26.20 156 ALA B N 1
ATOM 6361 C CA . ALA E 2 156 ? -35.125 -17.749 -61.640 1.00 28.30 156 ALA B CA 1
ATOM 6362 C C . ALA E 2 156 ? -34.626 -16.310 -61.688 1.00 31.33 156 ALA B C 1
ATOM 6363 O O . ALA E 2 156 ? -34.316 -15.725 -60.645 1.00 24.87 156 ALA B O 1
ATOM 6365 N N . LEU E 2 157 ? -34.548 -15.746 -62.891 1.00 29.64 157 LEU B N 1
ATOM 6366 C CA . LEU E 2 157 ? -34.110 -14.363 -63.031 1.00 23.74 157 LEU B CA 1
ATOM 6367 C C . LEU E 2 157 ? -35.096 -13.421 -62.351 1.00 25.62 157 LEU B C 1
ATOM 6368 O O . LEU E 2 157 ? -36.310 -13.506 -62.559 1.00 24.76 157 LEU B O 1
ATOM 6373 N N . GLN E 2 158 ? -34.569 -12.521 -61.531 1.00 21.56 158 GLN B N 1
ATOM 6374 C CA . GLN E 2 158 ? -35.390 -11.580 -60.790 1.00 23.34 158 GLN B CA 1
ATOM 6375 C C . GLN E 2 158 ? -35.581 -10.294 -61.584 1.00 29.46 158 GLN B C 1
ATOM 6376 O O . GLN E 2 158 ? -34.665 -9.831 -62.268 1.00 29.40 158 GLN B O 1
ATOM 6382 N N . SER E 2 159 ? -36.776 -9.715 -61.491 1.00 25.07 159 SER B N 1
ATOM 6383 C CA . SER E 2 159 ? -37.007 -8.392 -62.053 1.00 26.45 159 SER B CA 1
ATOM 6384 C C . SER E 2 159 ? -37.871 -7.570 -61.106 1.00 29.78 159 SER B C 1
ATOM 6385 O O . SER E 2 159 ? -38.796 -8.095 -60.480 1.00 29.22 159 SER B O 1
ATOM 6388 N N . GLY E 2 160 ? -37.550 -6.282 -60.991 1.00 25.07 160 GLY B N 1
ATOM 6389 C CA . GLY E 2 160 ? -38.365 -5.343 -60.248 1.00 29.10 160 GLY B CA 1
ATOM 6390 C C . GLY E 2 160 ? -38.103 -5.251 -58.759 1.00 25.12 160 GLY B C 1
ATOM 6391 O O . GLY E 2 160 ? -38.661 -4.358 -58.109 1.00 30.01 160 GLY B O 1
ATOM 6392 N N . ASN E 2 161 ? -37.269 -6.127 -58.188 1.00 23.44 161 ASN B N 1
ATOM 6393 C CA . ASN E 2 161 ? -37.079 -6.179 -56.742 1.00 23.50 161 ASN B CA 1
ATOM 6394 C C . ASN E 2 161 ? -35.641 -5.877 -56.330 1.00 21.45 161 ASN B C 1
ATOM 6395 O O . ASN E 2 161 ? -35.210 -6.291 -55.251 1.00 22.35 161 ASN B O 1
ATOM 6400 N N . SER E 2 162 ? -34.894 -5.159 -57.159 1.00 19.27 162 SER B N 1
ATOM 6401 C CA . SER E 2 162 ? -33.533 -4.759 -56.836 1.00 18.12 162 SER B CA 1
ATOM 6402 C C . SER E 2 162 ? -33.335 -3.287 -57.174 1.00 24.20 162 SER B C 1
ATOM 6403 O O . SER E 2 162 ? -34.035 -2.726 -58.026 1.00 19.81 162 SER B O 1
ATOM 6406 N N . GLN E 2 163 ? -32.385 -2.662 -56.476 1.00 19.83 163 GLN B N 1
ATOM 6407 C CA . GLN E 2 163 ? -31.999 -1.281 -56.717 1.00 17.00 163 GLN B CA 1
ATOM 6408 C C . GLN E 2 163 ? -30.483 -1.197 -56.759 1.00 22.24 163 GLN B C 1
ATOM 6409 O O . GLN E 2 163 ? -29.796 -1.862 -55.975 1.00 18.08 163 GLN B O 1
ATOM 6415 N N . GLU E 2 164 ? -29.969 -0.385 -57.681 1.00 19.43 164 GLU B N 1
ATOM 6416 C CA . GLU E 2 164 ? -28.540 -0.168 -57.850 1.00 13.76 164 GLU B CA 1
ATOM 6417 C C . GLU E 2 164 ? -28.146 1.234 -57.410 1.00 18.20 164 GLU B C 1
ATOM 6418 O O . GLU E 2 164 ? -28.916 2.193 -57.538 1.00 20.15 164 GLU B O 1
ATOM 6424 N N . SER E 2 165 ? -26.918 1.344 -56.918 1.00 15.70 165 SER B N 1
ATOM 6425 C CA . SER E 2 165 ? -26.306 2.614 -56.566 1.00 13.30 165 SER B CA 1
ATOM 6426 C C . SER E 2 165 ? -24.860 2.566 -57.035 1.00 16.15 165 SER B C 1
ATOM 6427 O O . SER E 2 165 ? -24.224 1.509 -56.972 1.00 15.07 165 SER B O 1
ATOM 6430 N N . VAL E 2 166 ? -24.349 3.695 -57.529 1.00 15.46 166 VAL B N 1
ATOM 6431 C CA . VAL E 2 166 ? -22.992 3.772 -58.060 1.00 17.90 166 VAL B CA 1
ATOM 6432 C C . VAL E 2 166 ? -22.285 4.958 -57.424 1.00 16.46 166 VAL B C 1
ATOM 6433 O O . VAL E 2 166 ? -22.865 6.044 -57.311 1.00 19.83 166 VAL B O 1
ATOM 6437 N N . THR E 2 167 ? -21.035 4.759 -57.018 1.00 13.94 167 THR B N 1
ATOM 6438 C CA . THR E 2 167 ? -20.234 5.868 -56.522 1.00 17.34 167 THR B CA 1
ATOM 6439 C C . THR E 2 167 ? -19.768 6.751 -57.677 1.00 19.54 167 THR B C 1
ATOM 6440 O O . THR E 2 167 ? -19.760 6.351 -58.847 1.00 17.98 167 THR B O 1
ATOM 6444 N N . GLU E 2 168 ? -19.382 7.972 -57.324 1.00 18.41 168 GLU B N 1
ATOM 6445 C CA . GLU E 2 168 ? -18.676 8.842 -58.247 1.00 24.51 168 GLU B CA 1
ATOM 6446 C C . GLU E 2 168 ? -17.261 8.325 -58.461 1.00 22.43 168 GLU B C 1
ATOM 6447 O O . GLU E 2 168 ? -16.704 7.599 -57.633 1.00 21.66 168 GLU B O 1
ATOM 6453 N N . GLN E 2 169 ? -16.677 8.708 -59.595 1.00 20.25 169 GLN B N 1
ATOM 6454 C CA . GLN E 2 169 ? -15.334 8.266 -59.934 1.00 20.46 169 GLN B CA 1
ATOM 6455 C C . GLN E 2 169 ? -14.362 8.561 -58.796 1.00 25.57 169 GLN B C 1
ATOM 6456 O O . GLN E 2 169 ? -14.305 9.682 -58.276 1.00 24.19 169 GLN B O 1
ATOM 6462 N N . ASP E 2 170 ? -13.600 7.543 -58.404 1.00 17.70 170 ASP B N 1
ATOM 6463 C CA . ASP E 2 170 ? -12.744 7.656 -57.230 1.00 27.01 170 ASP B CA 1
ATOM 6464 C C . ASP E 2 170 ? -11.648 8.690 -57.461 1.00 27.53 170 ASP B C 1
ATOM 6465 O O . ASP E 2 170 ? -10.991 8.692 -58.505 1.00 23.22 170 ASP B O 1
ATOM 6470 N N . SER E 2 171 ? -11.440 9.559 -56.469 1.00 34.13 171 SER B N 1
ATOM 6471 C CA . SER E 2 171 ? -10.470 10.642 -56.604 1.00 34.94 171 SER B CA 1
ATOM 6472 C C . SER E 2 171 ? -9.043 10.138 -56.779 1.00 36.35 171 SER B C 1
ATOM 6473 O O . SER E 2 171 ? -8.208 10.860 -57.335 1.00 36.55 171 SER B O 1
ATOM 6476 N N . LYS E 2 172 ? -8.746 8.918 -56.334 1.00 31.39 172 LYS B N 1
ATOM 6477 C CA . LYS E 2 172 ? -7.388 8.388 -56.378 1.00 30.24 172 LYS B CA 1
ATOM 6478 C C . LYS E 2 172 ? -7.128 7.485 -57.582 1.00 30.82 172 LYS B C 1
ATOM 6479 O O . LYS E 2 172 ? -6.125 7.668 -58.277 1.00 30.97 172 LYS B O 1
ATOM 6485 N N . ASP E 2 173 ? -7.994 6.507 -57.855 1.00 26.23 173 ASP B N 1
ATOM 6486 C CA . ASP E 2 173 ? -7.734 5.567 -58.941 1.00 22.38 173 ASP B CA 1
ATOM 6487 C C . ASP E 2 173 ? -8.721 5.669 -60.099 1.00 21.88 173 ASP B C 1
ATOM 6488 O O . ASP E 2 173 ? -8.634 4.863 -61.037 1.00 20.37 173 ASP B O 1
ATOM 6493 N N . SER E 2 174 ? -9.657 6.620 -60.052 1.00 18.38 174 SER B N 1
ATOM 6494 C CA . SER E 2 174 ? -10.601 6.901 -61.136 1.00 19.26 174 SER B CA 1
ATOM 6495 C C . SER E 2 174 ? -11.500 5.709 -61.481 1.00 18.90 174 SER B C 1
ATOM 6496 O O . SER E 2 174 ? -12.034 5.634 -62.597 1.00 18.70 174 SER B O 1
ATOM 6499 N N . THR E 2 175 ? -11.704 4.781 -60.552 1.00 14.77 175 THR B N 1
ATOM 6500 C CA . THR E 2 175 ? -12.622 3.674 -60.786 1.00 16.56 175 THR B CA 1
ATOM 6501 C C . THR E 2 175 ? -14.001 3.980 -60.204 1.00 18.23 175 THR B C 1
ATOM 6502 O O . THR E 2 175 ? -14.202 4.971 -59.493 1.00 17.19 175 THR B O 1
ATOM 6506 N N . TYR E 2 176 ? -14.953 3.099 -60.524 1.00 14.36 176 TYR B N 1
ATOM 6507 C CA . TYR E 2 176 ? -16.306 3.098 -59.985 1.00 13.91 176 TYR B CA 1
ATOM 6508 C C . TYR E 2 176 ? -16.517 1.884 -59.089 1.00 16.27 176 TYR B C 1
ATOM 6509 O O . TYR E 2 176 ? -15.840 0.861 -59.214 1.00 15.56 176 TYR B O 1
ATOM 6518 N N . SER E 2 177 ? -17.483 2.007 -58.186 1.00 17.03 177 SER B N 1
ATOM 6519 C CA . SER E 2 177 ? -17.989 0.871 -57.430 1.00 17.25 177 SER B CA 1
ATOM 6520 C C . SER E 2 177 ? -19.509 0.908 -57.479 1.00 14.87 177 SER B C 1
ATOM 6521 O O . SER E 2 177 ? -20.114 1.974 -57.629 1.00 15.59 177 SER B O 1
ATOM 6524 N N . LEU E 2 178 ? -20.128 -0.265 -57.393 1.00 14.68 178 LEU B N 1
ATOM 6525 C CA . LEU E 2 178 ? -21.567 -0.365 -57.567 1.00 13.85 178 LEU B CA 1
ATOM 6526 C C . LEU E 2 178 ? -22.121 -1.377 -56.579 1.00 16.30 178 LEU B C 1
ATOM 6527 O O . LEU E 2 178 ? -21.515 -2.429 -56.345 1.00 16.07 178 LEU B O 1
ATOM 6532 N N . SER E 2 179 ? -23.274 -1.052 -56.005 1.00 12.61 179 SER B N 1
ATOM 6533 C CA . SER E 2 179 ? -24.015 -1.978 -55.167 1.00 13.78 179 SER B CA 1
ATOM 6534 C C . SER E 2 179 ? -25.339 -2.300 -55.842 1.00 19.22 179 SER B C 1
ATOM 6535 O O . SER E 2 179 ? -25.970 -1.424 -56.443 1.00 17.07 179 SER B O 1
ATOM 6538 N N . SER E 2 180 ? -25.737 -3.567 -55.781 1.00 15.42 180 SER B N 1
ATOM 6539 C CA . SER E 2 180 ? -27.079 -3.990 -56.156 1.00 16.68 180 SER B CA 1
ATOM 6540 C C . SER E 2 180 ? -27.694 -4.701 -54.963 1.00 16.70 180 SER B C 1
ATOM 6541 O O . SER E 2 180 ? -27.103 -5.643 -54.430 1.00 19.19 180 SER B O 1
ATOM 6544 N N . THR E 2 181 ? -28.871 -4.251 -54.551 1.00 13.76 181 THR B N 1
ATOM 6545 C CA . THR E 2 181 ? -29.524 -4.761 -53.355 1.00 15.07 181 THR B CA 1
ATOM 6546 C C . THR E 2 181 ? -30.846 -5.383 -53.754 1.00 17.83 181 THR B C 1
ATOM 6547 O O . THR E 2 181 ? -31.699 -4.711 -54.345 1.00 16.02 181 THR B O 1
ATOM 6551 N N . LEU E 2 182 ? -31.005 -6.660 -53.436 1.00 16.50 182 LEU B N 1
ATOM 6552 C CA . LEU E 2 182 ? -32.234 -7.401 -53.658 1.00 17.49 182 LEU B CA 1
ATOM 6553 C C . LEU E 2 182 ? -33.018 -7.409 -52.354 1.00 17.53 182 LEU B C 1
ATOM 6554 O O . LEU E 2 182 ? -32.472 -7.762 -51.303 1.00 19.18 182 LEU B O 1
ATOM 6559 N N . THR E 2 183 ? -34.280 -6.999 -52.413 1.00 21.03 183 THR B N 1
ATOM 6560 C CA . THR E 2 183 ? -35.110 -6.914 -51.219 1.00 18.87 183 THR B CA 1
ATOM 6561 C C . THR E 2 183 ? -36.279 -7.875 -51.342 1.00 24.54 183 THR B C 1
ATOM 6562 O O . THR E 2 183 ? -37.017 -7.848 -52.336 1.00 23.00 183 THR B O 1
ATOM 6566 N N . LEU E 2 184 ? -36.436 -8.718 -50.329 1.00 22.59 184 LEU B N 1
ATOM 6567 C CA . LEU E 2 184 ? -37.464 -9.741 -50.292 1.00 26.86 184 LEU B CA 1
ATOM 6568 C C . LEU E 2 184 ? -38.111 -9.738 -48.917 1.00 25.21 184 LEU B C 1
ATOM 6569 O O . LEU E 2 184 ? -37.468 -9.408 -47.916 1.00 23.08 184 LEU B O 1
ATOM 6574 N N . SER E 2 185 ? -39.387 -10.119 -48.869 1.00 25.35 185 SER B N 1
ATOM 6575 C CA . SER E 2 185 ? -40.005 -10.390 -47.580 1.00 27.23 185 SER B CA 1
ATOM 6576 C C . SER E 2 185 ? -39.331 -11.597 -46.938 1.00 24.76 185 SER B C 1
ATOM 6577 O O . SER E 2 185 ? -38.762 -12.450 -47.624 1.00 22.84 185 SER B O 1
ATOM 6580 N N . LYS E 2 186 ? -39.385 -11.660 -45.604 1.00 28.59 186 LYS B N 1
ATOM 6581 C CA . LYS E 2 186 ? -38.900 -12.848 -44.905 1.00 25.81 186 LYS B CA 1
ATOM 6582 C C . LYS E 2 186 ? -39.505 -14.115 -45.496 1.00 31.88 186 LYS B C 1
ATOM 6583 O O . LYS E 2 186 ? -38.795 -15.091 -45.768 1.00 26.92 186 LYS B O 1
ATOM 6589 N N . ALA E 2 187 ? -40.824 -14.109 -45.720 1.00 31.75 187 ALA B N 1
ATOM 6590 C CA . ALA E 2 187 ? -41.488 -15.291 -46.261 1.00 31.90 187 ALA B CA 1
ATOM 6591 C C . ALA E 2 187 ? -40.949 -15.653 -47.640 1.00 30.39 187 ALA B C 1
ATOM 6592 O O . ALA E 2 187 ? -40.671 -16.826 -47.913 1.00 33.09 187 ALA B O 1
ATOM 6594 N N . ASP E 2 188 ? -40.792 -14.662 -48.525 1.00 27.80 188 ASP B N 1
ATOM 6595 C CA . ASP E 2 188 ? -40.265 -14.948 -49.858 1.00 28.06 188 ASP B CA 1
ATOM 6596 C C . ASP E 2 188 ? -38.830 -15.448 -49.784 1.00 25.03 188 ASP B C 1
ATOM 6597 O O . ASP E 2 188 ? -38.458 -16.390 -50.491 1.00 26.94 188 ASP B O 1
ATOM 6602 N N . TYR E 2 189 ? -38.013 -14.826 -48.931 1.00 23.90 189 TYR B N 1
ATOM 6603 C CA . TYR E 2 189 ? -36.620 -15.239 -48.793 1.00 20.20 189 TYR B CA 1
ATOM 6604 C C . TYR E 2 189 ? -36.527 -16.692 -48.349 1.00 26.83 189 TYR B C 1
ATOM 6605 O O . TYR E 2 189 ? -35.742 -17.473 -48.901 1.00 24.01 189 TYR B O 1
ATOM 6614 N N . GLU E 2 190 ? -37.351 -17.085 -47.376 1.00 27.60 190 GLU B N 1
ATOM 6615 C CA . GLU E 2 190 ? -37.288 -18.439 -46.839 1.00 27.77 190 GLU B CA 1
ATOM 6616 C C . GLU E 2 190 ? -37.858 -19.491 -47.779 1.00 28.32 190 GLU B C 1
ATOM 6617 O O . GLU E 2 190 ? -37.693 -20.685 -47.507 1.00 34.23 190 GLU B O 1
ATOM 6623 N N . LYS E 2 191 ? -38.514 -19.095 -48.869 1.00 30.77 191 LYS B N 1
ATOM 6624 C CA . LYS E 2 191 ? -39.054 -20.075 -49.802 1.00 31.89 191 LYS B CA 1
ATOM 6625 C C . LYS E 2 191 ? -38.000 -20.615 -50.763 1.00 38.05 191 LYS B C 1
ATOM 6626 O O . LYS E 2 191 ? -38.293 -21.544 -51.523 1.00 35.43 191 LYS B O 1
ATOM 6632 N N . HIS E 2 192 ? -36.785 -20.073 -50.743 1.00 30.89 192 HIS B N 1
ATOM 6633 C CA . HIS E 2 192 ? -35.806 -20.349 -51.782 1.00 29.93 192 HIS B CA 1
ATOM 6634 C C . HIS E 2 192 ? -34.437 -20.571 -51.153 1.00 24.21 192 HIS B C 1
ATOM 6635 O O . HIS E 2 192 ? -34.158 -20.095 -50.050 1.00 28.59 192 HIS B O 1
ATOM 6642 N N . LYS E 2 193 ? -33.571 -21.291 -51.872 1.00 20.85 193 LYS B N 1
ATOM 6643 C CA . LYS E 2 193 ? -32.283 -21.707 -51.326 1.00 23.07 193 LYS B CA 1
ATOM 6644 C C . LYS E 2 193 ? -31.108 -20.911 -51.878 1.00 20.95 193 LYS B C 1
ATOM 6645 O O . LYS E 2 193 ? -30.323 -20.361 -51.098 1.00 19.76 193 LYS B O 1
ATOM 6651 N N . VAL E 2 194 ? -30.948 -20.859 -53.200 1.00 20.57 194 VAL B N 1
ATOM 6652 C CA . VAL E 2 194 ? -29.727 -20.360 -53.831 1.00 19.63 194 VAL B CA 1
ATOM 6653 C C . VAL E 2 194 ? -29.945 -18.922 -54.272 1.00 19.96 194 VAL B C 1
ATOM 6654 O O . VAL E 2 194 ? -30.830 -18.640 -55.089 1.00 22.16 194 VAL B O 1
ATOM 6658 N N . TYR E 2 195 ? -29.121 -18.020 -53.747 1.00 18.68 195 TYR B N 1
ATOM 6659 C CA . TYR E 2 195 ? -29.158 -16.601 -54.079 1.00 19.17 195 TYR B CA 1
ATOM 6660 C C . TYR E 2 195 ? -27.864 -16.259 -54.804 1.00 22.68 195 TYR B C 1
ATOM 6661 O O . TYR E 2 195 ? -26.776 -16.499 -54.275 1.00 18.14 195 TYR B O 1
ATOM 6670 N N . ALA E 2 196 ? -27.980 -15.721 -56.019 1.00 18.63 196 ALA B N 1
ATOM 6671 C CA . ALA E 2 196 ? -26.807 -15.497 -56.852 1.00 20.64 196 ALA B CA 1
ATOM 6672 C C . ALA E 2 196 ? -26.899 -14.154 -57.556 1.00 17.01 196 ALA B C 1
ATOM 6673 O O . ALA E 2 196 ? -27.959 -13.780 -58.070 1.00 19.64 196 ALA B O 1
ATOM 6675 N N . CYS E 2 197 ? -25.785 -13.434 -57.589 1.00 17.03 197 CYS B N 1
ATOM 6676 C CA . CYS E 2 197 ? -25.666 -12.251 -58.429 1.00 18.81 197 CYS B CA 1
ATOM 6677 C C . CYS E 2 197 ? -24.623 -12.544 -59.499 1.00 18.90 197 CYS B C 1
ATOM 6678 O O . CYS E 2 197 ? -23.532 -13.043 -59.198 1.00 21.24 197 CYS B O 1
ATOM 6681 N N . GLU E 2 198 ? -24.986 -12.278 -60.748 1.00 18.59 198 GLU B N 1
ATOM 6682 C CA . GLU E 2 198 ? -24.135 -12.523 -61.898 1.00 20.19 198 GLU B CA 1
ATOM 6683 C C . GLU E 2 198 ? -23.772 -11.190 -62.523 1.00 21.74 198 GLU B C 1
ATOM 6684 O O . GLU E 2 198 ? -24.657 -10.381 -62.820 1.00 17.88 198 GLU B O 1
ATOM 6690 N N . VAL E 2 199 ? -22.478 -10.984 -62.745 1.00 20.76 199 VAL B N 1
ATOM 6691 C CA . VAL E 2 199 ? -21.935 -9.692 -63.137 1.00 17.64 199 VAL B CA 1
ATOM 6692 C C . VAL E 2 199 ? -21.278 -9.830 -64.499 1.00 19.42 199 VAL B C 1
ATOM 6693 O O . VAL E 2 199 ? -20.397 -10.677 -64.684 1.00 20.11 199 VAL B O 1
ATOM 6697 N N . THR E 2 200 ? -21.685 -8.979 -65.435 1.00 17.51 200 THR B N 1
ATOM 6698 C CA . THR E 2 200 ? -21.032 -8.844 -66.731 1.00 17.12 200 THR B CA 1
ATOM 6699 C C . THR E 2 200 ? -20.360 -7.482 -66.820 1.00 16.45 200 THR B C 1
ATOM 6700 O O . THR E 2 200 ? -20.971 -6.458 -66.493 1.00 18.39 200 THR B O 1
ATOM 6704 N N . HIS E 2 201 ? -19.101 -7.480 -67.249 1.00 17.23 201 HIS B N 1
ATOM 6705 C CA . HIS E 2 201 ? -18.333 -6.259 -67.444 1.00 16.77 201 HIS B CA 1
ATOM 6706 C C . HIS E 2 201 ? -17.331 -6.525 -68.558 1.00 16.01 201 HIS B C 1
ATOM 6707 O O . HIS E 2 201 ? -16.814 -7.640 -68.677 1.00 19.56 201 HIS B O 1
ATOM 6714 N N . GLN E 2 202 ? -17.056 -5.504 -69.371 1.00 18.14 202 GLN B N 1
ATOM 6715 C CA . GLN E 2 202 ? -16.204 -5.716 -70.538 1.00 16.36 202 GLN B CA 1
ATOM 6716 C C . GLN E 2 202 ? -14.786 -6.140 -70.159 1.00 18.74 202 GLN B C 1
ATOM 6717 O O . GLN E 2 202 ? -14.072 -6.700 -71.001 1.00 20.13 202 GLN B O 1
ATOM 6723 N N . GLY E 2 203 ? -14.354 -5.884 -68.922 1.00 16.90 203 GLY B N 1
ATOM 6724 C CA . GLY E 2 203 ? -13.046 -6.317 -68.470 1.00 17.65 203 GLY B CA 1
ATOM 6725 C C . GLY E 2 203 ? -12.977 -7.745 -67.977 1.00 16.33 203 GLY B C 1
ATOM 6726 O O . GLY E 2 203 ? -11.881 -8.275 -67.774 1.00 18.92 203 GLY B O 1
ATOM 6727 N N . LEU E 2 204 ? -14.130 -8.383 -67.787 1.00 16.34 204 LEU B N 1
ATOM 6728 C CA . LEU E 2 204 ? -14.206 -9.784 -67.391 1.00 16.07 204 LEU B CA 1
ATOM 6729 C C . LEU E 2 204 ? -14.243 -10.670 -68.630 1.00 17.47 204 LEU B C 1
ATOM 6730 O O . LEU E 2 204 ? -15.034 -10.425 -69.547 1.00 20.48 204 LEU B O 1
ATOM 6735 N N . SER E 2 205 ? -13.417 -11.719 -68.646 1.00 20.01 205 SER B N 1
ATOM 6736 C CA . SER E 2 205 ? -13.447 -12.618 -69.798 1.00 21.77 205 SER B CA 1
ATOM 6737 C C . SER E 2 205 ? -14.741 -13.425 -69.845 1.00 28.11 205 SER B C 1
ATOM 6738 O O . SER E 2 205 ? -15.218 -13.772 -70.932 1.00 24.86 205 SER B O 1
ATOM 6741 N N . SER E 2 206 ? -15.328 -13.719 -68.691 1.00 19.49 206 SER B N 1
ATOM 6742 C CA . SER E 2 206 ? -16.627 -14.369 -68.620 1.00 24.29 206 SER B CA 1
ATOM 6743 C C . SER E 2 206 ? -17.358 -13.818 -67.404 1.00 24.02 206 SER B C 1
ATOM 6744 O O . SER E 2 206 ? -16.725 -13.280 -66.488 1.00 21.93 206 SER B O 1
ATOM 6747 N N . PRO E 2 207 ? -18.689 -13.917 -67.377 1.00 25.14 207 PRO B N 1
ATOM 6748 C CA . PRO E 2 207 ? -19.436 -13.378 -66.233 1.00 28.93 207 PRO B CA 1
ATOM 6749 C C . PRO E 2 207 ? -18.990 -14.013 -64.926 1.00 25.81 207 PRO B C 1
ATOM 6750 O O . PRO E 2 207 ? -18.592 -15.178 -64.872 1.00 24.89 207 PRO B O 1
ATOM 6754 N N . VAL E 2 208 ? -19.037 -13.215 -63.868 1.00 20.69 208 VAL B N 1
ATOM 6755 C CA . VAL E 2 208 ? -18.655 -13.645 -62.530 1.00 19.38 208 VAL B CA 1
ATOM 6756 C C . VAL E 2 208 ? -19.932 -13.818 -61.725 1.00 24.51 208 VAL B C 1
ATOM 6757 O O . VAL E 2 208 ? -20.746 -12.892 -61.632 1.00 21.45 208 VAL B O 1
ATOM 6761 N N . THR E 2 209 ? -20.119 -15.003 -61.157 1.00 25.89 209 THR B N 1
ATOM 6762 C CA . THR E 2 209 ? -21.260 -15.284 -60.301 1.00 25.15 209 THR B CA 1
ATOM 6763 C C . THR E 2 209 ? -20.769 -15.471 -58.876 1.00 25.06 209 THR B C 1
ATOM 6764 O O . THR E 2 209 ? -19.829 -16.234 -58.639 1.00 24.89 209 THR B O 1
ATOM 6768 N N . LYS E 2 210 ? -21.377 -14.747 -57.937 1.00 22.19 210 LYS B N 1
ATOM 6769 C CA . LYS E 2 210 ? -21.226 -15.013 -56.515 1.00 23.10 210 LYS B CA 1
ATOM 6770 C C . LYS E 2 210 ? -22.575 -15.472 -55.978 1.00 24.04 210 LYS B C 1
ATOM 6771 O O . LYS E 2 210 ? -23.603 -14.837 -56.243 1.00 19.71 210 LYS B O 1
ATOM 6777 N N . SER E 2 211 ? -22.581 -16.579 -55.242 1.00 20.15 211 SER B N 1
ATOM 6778 C CA . SER E 2 211 ? -23.843 -17.151 -54.799 1.00 21.70 211 SER B CA 1
ATOM 6779 C C . SER E 2 211 ? -23.687 -17.710 -53.395 1.00 23.01 211 SER B C 1
ATOM 6780 O O . SER E 2 211 ? -22.573 -17.937 -52.917 1.00 23.73 211 SER B O 1
ATOM 6783 N N . PHE E 2 212 ? -24.821 -17.903 -52.724 1.00 20.77 212 PHE B N 1
ATOM 6784 C CA . PHE E 2 212 ? -24.814 -18.573 -51.431 1.00 23.73 212 PHE B CA 1
ATOM 6785 C C . PHE E 2 212 ? -26.098 -19.374 -51.271 1.00 22.20 212 PHE B C 1
ATOM 6786 O O . PHE E 2 212 ? -27.102 -19.123 -51.946 1.00 16.71 212 PHE B O 1
ATOM 6794 N N . ASN E 2 213 ? -26.044 -20.360 -50.374 1.00 20.40 213 ASN B N 1
ATOM 6795 C CA . ASN E 2 213 ? -27.219 -21.095 -49.928 1.00 21.60 213 ASN B CA 1
ATOM 6796 C C . ASN E 2 213 ? -27.732 -20.469 -48.641 1.00 21.22 213 ASN B C 1
ATOM 6797 O O . ASN E 2 213 ? -26.968 -20.300 -47.684 1.00 22.82 213 ASN B O 1
ATOM 6802 N N . ARG E 2 214 ? -29.024 -20.158 -48.611 1.00 21.53 214 ARG B N 1
ATOM 6803 C CA . ARG E 2 214 ? -29.617 -19.482 -47.464 1.00 19.94 214 ARG B CA 1
ATOM 6804 C C . ARG E 2 214 ? -29.382 -20.276 -46.184 1.00 25.84 214 ARG B C 1
ATOM 6805 O O . ARG E 2 214 ? -29.737 -21.456 -46.102 1.00 24.87 214 ARG B O 1
ATOM 6813 N N . GLY E 2 215 ? -28.782 -19.624 -45.188 1.00 27.06 215 GLY B N 1
ATOM 6814 C CA . GLY E 2 215 ? -28.611 -20.202 -43.868 1.00 32.40 215 GLY B CA 1
ATOM 6815 C C . GLY E 2 215 ? -27.383 -21.060 -43.654 1.00 38.05 215 GLY B C 1
ATOM 6816 O O . GLY E 2 215 ? -27.316 -21.769 -42.643 1.00 39.31 215 GLY B O 1
ATOM 6817 N N . GLU E 2 216 ? -26.405 -21.015 -44.551 1.00 36.22 216 GLU B N 1
ATOM 6818 C CA . GLU E 2 216 ? -25.240 -21.893 -44.441 1.00 36.99 216 GLU B CA 1
ATOM 6819 C C . GLU E 2 216 ? -24.122 -21.310 -43.569 1.00 37.21 216 GLU B C 1
ATOM 6820 O O . GLU E 2 216 ? -23.678 -20.178 -43.773 1.00 54.60 216 GLU B O 1
ATOM 6826 N N . LEU F 3 1 ? -25.715 47.103 -81.056 1.00 39.63 1145 LEU G N 1
ATOM 6827 C CA . LEU F 3 1 ? -27.086 46.620 -80.972 1.00 39.81 1145 LEU G CA 1
ATOM 6828 C C . LEU F 3 1 ? -27.592 46.776 -79.544 1.00 38.15 1145 LEU G C 1
ATOM 6829 O O . LEU F 3 1 ? -26.808 47.031 -78.626 1.00 37.88 1145 LEU G O 1
ATOM 6834 N N . ASP F 3 2 ? -28.902 46.621 -79.355 1.00 42.34 1146 ASP G N 1
ATOM 6835 C CA . ASP F 3 2 ? -29.457 46.596 -78.007 1.00 43.10 1146 ASP G CA 1
ATOM 6836 C C . ASP F 3 2 ? -28.818 45.473 -77.203 1.00 36.42 1146 ASP G C 1
ATOM 6837 O O . ASP F 3 2 ? -28.669 44.349 -77.695 1.00 37.39 1146 ASP G O 1
ATOM 6842 N N . SER F 3 3 ? -28.423 45.779 -75.971 1.00 31.13 1147 SER G N 1
ATOM 6843 C CA . SER F 3 3 ? -27.970 44.726 -75.082 1.00 35.70 1147 SER G CA 1
ATOM 6844 C C . SER F 3 3 ? -29.154 43.867 -74.653 1.00 34.36 1147 SER G C 1
ATOM 6845 O O . SER F 3 3 ? -30.319 44.268 -74.759 1.00 29.93 1147 SER G O 1
ATOM 6848 N N . PHE F 3 4 ? -28.844 42.659 -74.177 1.00 30.13 1148 PHE G N 1
ATOM 6849 C CA . PHE F 3 4 ? -29.879 41.822 -73.582 1.00 25.13 1148 PHE G CA 1
ATOM 6850 C C . PHE F 3 4 ? -30.600 42.567 -72.467 1.00 25.36 1148 PHE G C 1
ATOM 6851 O O . PHE F 3 4 ? -31.826 42.484 -72.339 1.00 25.42 1148 PHE G O 1
ATOM 6859 N N . LYS F 3 5 ? -29.843 43.308 -71.657 1.00 29.73 1149 LYS G N 1
ATOM 6860 C CA . LYS F 3 5 ? -30.420 44.140 -70.606 1.00 33.35 1149 LYS G CA 1
ATOM 6861 C C . LYS F 3 5 ? -31.442 45.127 -71.158 1.00 33.41 1149 LYS G C 1
ATOM 6862 O O . LYS F 3 5 ? -32.558 45.237 -70.633 1.00 27.73 1149 LYS G O 1
ATOM 6868 N N . GLU F 3 6 ? -31.075 45.864 -72.211 1.00 33.67 1150 GLU G N 1
ATOM 6869 C CA . GLU F 3 6 ? -32.010 46.818 -72.801 1.00 35.01 1150 GLU G CA 1
ATOM 6870 C C . GLU F 3 6 ? -33.263 46.115 -73.304 1.00 30.16 1150 GLU G C 1
ATOM 6871 O O . GLU F 3 6 ? -34.377 46.638 -73.177 1.00 30.02 1150 GLU G O 1
ATOM 6877 N N . GLU F 3 7 ? -33.098 44.926 -73.879 1.00 28.50 1151 GLU G N 1
ATOM 6878 C CA . GLU F 3 7 ? -34.247 44.187 -74.384 1.00 26.24 1151 GLU G CA 1
ATOM 6879 C C . GLU F 3 7 ? -35.143 43.703 -73.247 1.00 30.37 1151 GLU G C 1
ATOM 6880 O O . GLU F 3 7 ? -36.372 43.740 -73.368 1.00 25.07 1151 GLU G O 1
ATOM 6886 N N . LEU F 3 8 ? -34.554 43.253 -72.134 1.00 24.31 1152 LEU G N 1
ATOM 6887 C CA . LEU F 3 8 ? -35.360 42.890 -70.970 1.00 26.58 1152 LEU G CA 1
ATOM 6888 C C . LEU F 3 8 ? -36.111 44.098 -70.431 1.00 26.77 1152 LEU G C 1
ATOM 6889 O O . LEU F 3 8 ? -37.298 44.002 -70.096 1.00 27.08 1152 LEU G O 1
ATOM 6894 N N . ASP F 3 9 ? -35.432 45.245 -70.337 1.00 28.78 1153 ASP G N 1
ATOM 6895 C CA . ASP F 3 9 ? -36.077 46.462 -69.847 1.00 32.59 1153 ASP G CA 1
ATOM 6896 C C . ASP F 3 9 ? -37.269 46.840 -70.716 1.00 34.81 1153 ASP G C 1
ATOM 6897 O O . ASP F 3 9 ? -38.344 47.179 -70.202 1.00 30.28 1153 ASP G O 1
ATOM 6902 N N . LYS F 3 10 ? -37.095 46.792 -72.042 1.00 31.78 1154 LYS G N 1
ATOM 6903 C CA . LYS F 3 10 ? -38.195 47.115 -72.945 1.00 28.08 1154 LYS G CA 1
ATOM 6904 C C . LYS F 3 10 ? -39.347 46.132 -72.787 1.00 37.64 1154 LYS G C 1
ATOM 6905 O O . LYS F 3 10 ? -40.518 46.529 -72.832 1.00 38.95 1154 LYS G O 1
ATOM 6911 N N . TYR F 3 11 ? -39.041 44.843 -72.609 1.00 30.93 1155 TYR G N 1
ATOM 6912 C CA . TYR F 3 11 ? -40.111 43.868 -72.413 1.00 32.63 1155 TYR G CA 1
ATOM 6913 C C . TYR F 3 11 ? -40.958 44.209 -71.195 1.00 34.06 1155 TYR G C 1
ATOM 6914 O O . TYR F 3 11 ? -42.186 44.311 -71.290 1.00 39.03 1155 TYR G O 1
ATOM 6923 N N . PHE F 3 12 ? -40.320 44.385 -70.039 1.00 33.88 1156 PHE G N 1
ATOM 6924 C CA . PHE F 3 12 ? -41.076 44.582 -68.809 1.00 32.63 1156 PHE G CA 1
ATOM 6925 C C . PHE F 3 12 ? -41.747 45.942 -68.751 1.00 41.30 1156 PHE G C 1
ATOM 6926 O O . PHE F 3 12 ? -42.710 46.109 -67.994 1.00 41.65 1156 PHE G O 1
ATOM 6934 N N . LYS F 3 13 ? -41.273 46.913 -69.528 1.00 36.73 1157 LYS G N 1
ATOM 6935 C CA . LYS F 3 13 ? -41.993 48.176 -69.601 1.00 45.42 1157 LYS G CA 1
ATOM 6936 C C . LYS F 3 13 ? -43.257 48.053 -70.444 1.00 42.67 1157 LYS G C 1
ATOM 6937 O O . LYS F 3 13 ? -44.175 48.866 -70.290 1.00 45.62 1157 LYS G O 1
ATOM 6943 N N . ASN F 3 14 ? -43.340 47.029 -71.296 1.00 40.47 1158 ASN G N 1
ATOM 6944 C CA . ASN F 3 14 ? -44.416 46.902 -72.267 1.00 44.71 1158 ASN G CA 1
ATOM 6945 C C . ASN F 3 14 ? -45.370 45.745 -71.993 1.00 52.46 1158 ASN G C 1
ATOM 6946 O O . ASN F 3 14 ? -46.389 45.635 -72.685 1.00 54.51 1158 ASN G O 1
ATOM 6951 N N . HIS F 3 15 ? -45.076 44.882 -71.020 1.00 53.62 1159 HIS G N 1
ATOM 6952 C CA . HIS F 3 15 ? -45.929 43.722 -70.738 1.00 54.91 1159 HIS G CA 1
ATOM 6953 C C . HIS F 3 15 ? -46.262 43.588 -69.255 1.00 49.15 1159 HIS G C 1
ATOM 6954 O O . HIS F 3 15 ? -45.835 44.396 -68.434 1.00 51.01 1159 HIS G O 1
#